Protein AF-A0AAV6TW42-F1 (afdb_monomer_lite)

Organism: NCBI:txid931172

Structure (mmCIF, N/CA/C/O backbone):
data_AF-A0AAV6TW42-F1
#
_entry.id   AF-A0AAV6TW42-F1
#
loop_
_atom_site.group_PDB
_atom_site.id
_atom_site.type_symbol
_atom_site.label_atom_id
_atom_site.label_alt_id
_atom_site.label_comp_id
_atom_s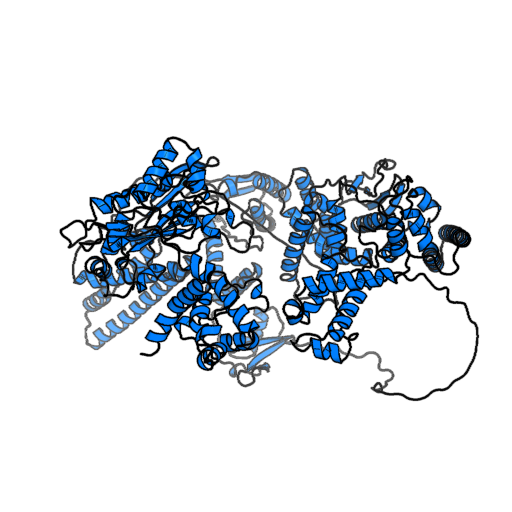ite.label_asym_id
_atom_site.label_entity_id
_atom_site.label_seq_id
_atom_site.pdbx_PDB_ins_code
_atom_site.Cartn_x
_atom_site.Cartn_y
_atom_site.Cartn_z
_atom_site.occupancy
_atom_site.B_iso_or_equiv
_atom_site.auth_seq_id
_atom_site.auth_comp_id
_atom_site.auth_asym_id
_atom_site.auth_atom_id
_atom_site.pdbx_PDB_model_num
ATOM 1 N N . MET A 1 1 ? 22.598 17.937 70.643 1.00 33.47 1 MET A N 1
ATOM 2 C CA . MET A 1 1 ? 22.836 18.678 69.385 1.00 33.47 1 MET A CA 1
ATOM 3 C C . MET A 1 1 ? 22.038 17.985 68.295 1.00 33.47 1 MET A C 1
ATOM 5 O O . MET A 1 1 ? 21.730 16.807 68.473 1.00 33.47 1 MET A O 1
ATOM 9 N N . GLU A 1 2 ? 21.546 18.736 67.313 1.00 33.34 2 GLU A N 1
ATOM 10 C CA . GLU A 1 2 ? 20.308 18.379 66.609 1.00 33.34 2 GLU A CA 1
ATOM 11 C C . GLU A 1 2 ? 20.367 17.164 65.669 1.00 33.34 2 GLU A C 1
ATOM 13 O O . GLU A 1 2 ? 21.421 16.717 65.220 1.00 33.34 2 GLU A O 1
ATOM 18 N N . LYS A 1 3 ? 19.171 16.638 65.371 1.00 40.38 3 LYS A N 1
ATOM 19 C CA . LYS A 1 3 ? 18.944 15.655 64.311 1.00 40.38 3 LYS A CA 1
ATOM 20 C C . LYS A 1 3 ? 19.165 16.337 62.959 1.00 40.38 3 LYS A C 1
ATOM 22 O O . LYS A 1 3 ? 18.435 17.267 62.634 1.00 40.38 3 LYS A O 1
ATOM 27 N N . SER A 1 4 ? 20.113 15.853 62.164 1.00 38.66 4 SER A N 1
ATOM 28 C CA . SER A 1 4 ? 20.169 16.159 60.734 1.00 38.66 4 SER A CA 1
ATOM 29 C C . SER A 1 4 ? 19.170 15.281 59.969 1.00 38.66 4 SER A C 1
ATOM 31 O O . SER A 1 4 ? 19.042 14.084 60.234 1.00 38.66 4 SER A O 1
ATOM 33 N N . ASP A 1 5 ? 18.430 15.882 59.039 1.00 45.50 5 ASP A N 1
ATOM 34 C CA . ASP A 1 5 ? 17.312 15.223 58.365 1.00 45.50 5 ASP A CA 1
ATOM 35 C C . ASP A 1 5 ? 17.746 14.224 57.277 1.00 45.50 5 ASP A C 1
ATOM 37 O O . ASP A 1 5 ? 18.242 14.602 56.214 1.00 45.50 5 ASP A O 1
ATOM 41 N N . ASN A 1 6 ? 17.446 12.940 57.488 1.00 46.81 6 ASN A N 1
ATOM 42 C CA . ASN A 1 6 ? 17.584 11.877 56.483 1.00 46.81 6 ASN A CA 1
ATOM 43 C C . ASN A 1 6 ? 16.406 11.867 55.477 1.00 46.81 6 ASN A C 1
ATOM 45 O O . ASN A 1 6 ? 15.736 10.846 55.302 1.00 46.81 6 ASN A O 1
ATOM 49 N N . TYR A 1 7 ? 16.130 12.988 54.801 1.00 51.75 7 TYR A N 1
ATOM 50 C CA . TYR A 1 7 ? 15.124 13.019 53.730 1.00 51.75 7 TYR A CA 1
ATOM 51 C C . TYR A 1 7 ? 15.671 12.472 52.406 1.00 51.75 7 TYR A C 1
ATOM 53 O O . TYR A 1 7 ? 16.628 12.994 51.833 1.00 51.75 7 TYR A O 1
ATOM 61 N N . VAL A 1 8 ? 14.994 11.457 51.860 1.00 61.66 8 VAL A N 1
ATOM 62 C CA . VAL A 1 8 ? 15.234 10.969 50.496 1.00 61.66 8 VAL A CA 1
ATOM 63 C C . VAL A 1 8 ? 14.771 12.034 49.499 1.00 61.66 8 VAL A C 1
ATOM 65 O O . VAL A 1 8 ? 13.572 12.253 49.317 1.00 61.66 8 VAL A O 1
ATOM 68 N N . LYS A 1 9 ? 15.719 12.702 48.834 1.00 64.25 9 LYS A N 1
ATOM 69 C CA . LYS A 1 9 ? 15.427 13.749 47.846 1.00 64.25 9 LYS A CA 1
ATOM 70 C C . LYS A 1 9 ? 14.890 13.148 46.541 1.00 64.25 9 LYS A C 1
ATOM 72 O O . LYS A 1 9 ? 15.643 12.891 45.606 1.00 64.25 9 LYS A O 1
ATOM 77 N N . CYS A 1 10 ? 13.578 12.941 46.477 1.00 65.94 10 CYS A N 1
ATOM 78 C CA . CYS A 1 10 ? 12.892 12.562 45.245 1.00 65.94 10 CYS A CA 1
ATOM 79 C C . CYS A 1 10 ? 12.989 13.696 44.208 1.00 65.94 10 CYS A C 1
ATOM 81 O O . CYS A 1 10 ? 12.646 14.842 44.502 1.00 65.94 10 CYS A O 1
ATOM 83 N N . VAL A 1 11 ? 13.441 13.378 42.993 1.00 68.56 11 VAL A N 1
ATOM 84 C CA . VAL A 1 11 ? 13.444 14.295 41.844 1.00 68.56 11 VAL A CA 1
ATOM 85 C C . VAL A 1 11 ? 12.853 13.558 40.647 1.00 68.56 11 VAL A C 1
ATOM 87 O O . VAL A 1 11 ? 13.211 12.413 40.377 1.00 68.56 11 VAL A O 1
ATOM 90 N N . GLN A 1 12 ? 11.919 14.203 39.954 1.00 69.75 12 GLN A N 1
ATOM 91 C CA . GLN A 1 12 ? 11.191 13.621 38.831 1.00 69.75 12 GLN A CA 1
ATOM 92 C C . GLN A 1 12 ? 11.775 14.100 37.501 1.00 69.75 12 GLN A C 1
ATOM 94 O O . GLN A 1 12 ? 12.009 15.292 37.312 1.00 69.75 12 GLN A O 1
ATOM 99 N N . PHE A 1 13 ? 11.966 13.171 36.564 1.00 69.88 13 PHE A N 1
ATOM 100 C CA . PHE A 1 13 ? 12.505 13.452 35.235 1.00 69.88 13 PHE A CA 1
ATOM 101 C C . PHE A 1 13 ? 11.609 12.833 34.162 1.00 69.88 13 PHE A C 1
ATOM 103 O O . PHE A 1 13 ? 11.162 11.696 34.295 1.00 69.88 13 PHE A O 1
ATOM 110 N N . GLY A 1 14 ? 11.367 13.574 33.082 1.00 71.50 14 GLY A N 1
ATOM 111 C CA . GLY A 1 14 ? 10.667 13.087 31.897 1.00 71.50 14 GLY A CA 1
ATOM 112 C C . GLY A 1 14 ? 11.399 13.561 30.652 1.00 71.50 14 GLY A C 1
ATOM 113 O O . GLY A 1 14 ? 11.549 14.765 30.456 1.00 71.50 14 GLY A O 1
ATOM 114 N N . THR A 1 15 ? 11.877 12.628 29.832 1.00 69.94 15 THR A N 1
ATOM 115 C CA . THR A 1 15 ? 12.587 12.932 28.586 1.00 69.94 15 THR A CA 1
ATOM 116 C C . THR A 1 15 ? 11.643 12.854 27.388 1.00 69.94 15 THR A C 1
ATOM 118 O O . THR A 1 15 ? 10.749 12.010 27.323 1.00 69.94 15 THR A O 1
ATOM 121 N N . ILE A 1 16 ? 11.835 13.769 26.439 1.00 71.31 16 ILE A N 1
ATOM 122 C CA . ILE A 1 16 ? 11.063 13.897 25.197 1.00 71.31 16 ILE A CA 1
ATOM 123 C C . ILE A 1 16 ? 12.077 13.862 24.046 1.00 71.31 16 ILE A C 1
ATOM 125 O O . ILE A 1 16 ? 13.193 14.356 24.205 1.00 71.31 16 ILE A O 1
ATOM 129 N N . SER A 1 17 ? 11.747 13.243 22.910 1.00 68.69 17 SER A N 1
ATOM 130 C CA . SER A 1 17 ? 12.686 13.116 21.790 1.00 68.69 17 SER A CA 1
ATOM 131 C C . SER A 1 17 ? 11.984 12.880 20.453 1.00 68.69 17 SER A C 1
ATOM 133 O O . SER A 1 17 ? 11.028 12.113 20.388 1.00 68.69 17 SER A O 1
ATOM 135 N N . GLU A 1 18 ? 12.559 13.422 19.373 1.00 66.12 18 GLU A N 1
ATOM 136 C CA . GLU A 1 18 ? 12.220 13.107 17.968 1.00 66.12 18 GLU A CA 1
ATOM 137 C C . GLU A 1 18 ? 12.429 11.619 17.606 1.00 66.12 18 GLU A C 1
ATOM 139 O O . GLU A 1 18 ? 11.986 11.110 16.571 1.00 66.12 18 GLU A O 1
ATOM 144 N N . SER A 1 19 ? 13.159 10.900 18.460 1.00 63.69 19 SER A N 1
ATOM 145 C CA . SER A 1 19 ? 13.416 9.468 18.375 1.00 63.69 19 SER A CA 1
ATOM 146 C C . SER A 1 19 ? 12.168 8.663 18.747 1.00 63.69 19 SER A C 1
ATOM 148 O O . SER A 1 19 ? 11.942 8.317 19.907 1.00 63.69 19 SER A O 1
ATOM 150 N N . MET A 1 20 ? 11.396 8.281 17.730 1.00 61.53 20 MET A N 1
ATOM 151 C CA . MET A 1 20 ? 10.275 7.330 17.795 1.00 61.53 20 MET A CA 1
ATOM 152 C C . MET A 1 20 ? 10.738 5.875 18.099 1.00 61.53 20 MET A C 1
ATOM 154 O O . MET A 1 20 ? 10.368 4.936 17.385 1.00 61.53 20 MET A O 1
ATOM 158 N N . ARG A 1 21 ? 11.614 5.670 19.102 1.00 57.88 21 ARG A N 1
ATOM 159 C CA . ARG A 1 21 ? 12.111 4.366 19.607 1.00 57.88 21 ARG A CA 1
ATOM 160 C C . ARG A 1 21 ? 11.431 3.953 20.918 1.00 57.88 21 ARG A C 1
ATOM 162 O O . ARG A 1 21 ? 11.222 4.795 21.785 1.00 57.88 21 ARG A O 1
ATOM 169 N N . HIS A 1 22 ? 11.145 2.655 21.082 1.00 58.00 22 HIS A N 1
ATOM 170 C CA . HIS A 1 22 ? 10.453 2.070 22.246 1.00 58.00 22 HIS A CA 1
ATOM 171 C C . HIS A 1 22 ? 10.731 0.550 22.535 1.00 58.00 22 HIS A C 1
ATOM 173 O O . HIS A 1 22 ? 9.920 -0.097 23.194 1.00 58.00 22 HIS A O 1
ATOM 179 N N . ASP A 1 23 ? 11.764 -0.163 22.064 1.00 62.78 23 ASP A N 1
ATOM 180 C CA . ASP A 1 23 ? 13.098 0.211 21.587 1.00 62.78 23 ASP A CA 1
ATOM 181 C C . ASP A 1 23 ? 14.107 -0.039 22.718 1.00 62.78 23 ASP A C 1
ATOM 183 O O . ASP A 1 23 ? 14.291 0.830 23.559 1.00 62.78 23 ASP A O 1
ATOM 187 N N . GLY A 1 24 ? 14.802 -1.183 22.756 1.00 59.34 24 GLY A N 1
ATOM 188 C CA . GLY A 1 24 ? 15.891 -1.396 23.720 1.00 59.34 24 GLY A CA 1
ATOM 189 C C . GLY A 1 24 ? 16.993 -0.323 23.651 1.00 59.34 24 GLY A C 1
ATOM 190 O O . GLY A 1 24 ? 17.623 0.004 24.651 1.00 59.34 24 GLY A O 1
ATOM 191 N N . ARG A 1 25 ? 17.176 0.317 22.488 1.00 65.00 25 ARG A N 1
ATOM 192 C CA . ARG A 1 25 ? 18.089 1.457 22.316 1.00 65.00 25 ARG A CA 1
ATOM 193 C C . ARG A 1 25 ? 17.450 2.795 22.715 1.00 65.00 25 ARG A C 1
ATOM 195 O O . ARG A 1 25 ? 18.174 3.773 22.850 1.00 65.00 25 ARG A O 1
ATOM 202 N N . ALA A 1 26 ? 16.135 2.849 22.953 1.00 64.69 26 ALA A N 1
ATOM 203 C CA . ALA A 1 26 ? 15.465 4.001 23.569 1.00 64.69 26 ALA A CA 1
ATOM 204 C C . ALA A 1 26 ? 15.890 4.207 25.033 1.00 64.69 26 ALA A C 1
ATOM 206 O O . ALA A 1 26 ? 15.795 5.319 25.539 1.00 64.69 26 ALA A O 1
ATOM 207 N N . VAL A 1 27 ? 16.452 3.179 25.687 1.00 68.00 27 VAL A N 1
ATOM 208 C CA . VAL A 1 27 ? 17.151 3.311 26.983 1.00 68.00 27 VAL A CA 1
ATOM 209 C C . VAL A 1 27 ? 18.294 4.339 26.905 1.00 68.00 27 VAL A C 1
ATOM 211 O O . VAL A 1 27 ? 18.623 4.963 27.908 1.00 68.00 27 VAL A O 1
ATOM 214 N N . GLY A 1 28 ? 18.844 4.607 25.712 1.00 68.12 28 GLY A N 1
ATOM 215 C CA . GLY A 1 28 ? 19.811 5.687 25.491 1.00 68.12 28 GLY A CA 1
ATOM 216 C C . GLY A 1 28 ? 19.301 7.088 25.858 1.00 68.12 28 GLY A C 1
ATOM 217 O O . GLY A 1 28 ? 20.114 7.949 26.180 1.00 68.12 28 GLY A O 1
ATOM 218 N N . HIS A 1 29 ? 17.982 7.307 25.919 1.00 71.31 29 HIS A N 1
ATOM 219 C CA . HIS A 1 29 ? 17.388 8.565 26.401 1.00 71.31 29 HIS A CA 1
ATOM 220 C C . HIS A 1 29 ? 17.567 8.798 27.907 1.00 71.31 29 HIS A C 1
ATOM 222 O O . HIS A 1 29 ? 17.277 9.889 28.388 1.00 71.31 29 HIS A O 1
ATOM 228 N N . LEU A 1 30 ? 18.067 7.807 28.653 1.00 72.00 30 LEU A N 1
ATOM 229 C CA . LEU A 1 30 ? 18.501 7.989 30.038 1.00 72.00 30 LEU A CA 1
ATOM 230 C C . LEU A 1 30 ? 19.913 8.583 30.136 1.00 72.00 30 LEU A C 1
ATOM 232 O O . LEU A 1 30 ? 20.230 9.171 31.163 1.00 72.00 30 LEU A O 1
ATOM 236 N N . LEU A 1 31 ? 20.759 8.479 29.100 1.00 74.88 31 LEU A N 1
ATOM 237 C CA . LEU A 1 31 ? 22.158 8.921 29.182 1.00 74.88 31 LEU A CA 1
ATOM 238 C C . LEU A 1 31 ? 22.310 10.411 29.559 1.00 74.88 31 LEU A C 1
ATOM 240 O O . LEU A 1 31 ? 23.104 10.676 30.459 1.00 74.88 31 LEU A O 1
ATOM 244 N N . PRO A 1 32 ? 21.531 11.371 29.011 1.00 74.94 32 PRO A N 1
ATOM 245 C CA . PRO A 1 32 ? 21.604 12.769 29.448 1.00 74.94 32 PRO A CA 1
ATOM 246 C C . PRO A 1 32 ? 21.195 12.960 30.916 1.00 74.94 32 PRO A C 1
ATOM 248 O O . PRO A 1 32 ? 21.795 13.763 31.626 1.00 74.94 32 PRO A O 1
ATOM 251 N N . VAL A 1 33 ? 20.211 12.188 31.397 1.00 76.94 33 VAL A N 1
ATOM 252 C CA . VAL A 1 33 ? 19.765 12.220 32.800 1.00 76.94 33 VAL A CA 1
ATOM 253 C C . VAL A 1 33 ? 20.850 11.654 33.717 1.00 76.94 33 VAL A C 1
ATOM 255 O O . VAL A 1 33 ? 21.131 12.239 34.755 1.00 76.94 33 VAL A O 1
ATOM 258 N N . LEU A 1 34 ? 21.516 10.567 33.318 1.00 78.19 34 LEU A N 1
ATOM 259 C CA . LEU A 1 34 ? 22.621 9.958 34.065 1.00 78.19 34 LEU A CA 1
ATOM 260 C C . LEU A 1 34 ? 23.867 10.858 34.090 1.00 78.19 34 LEU A C 1
ATOM 262 O O . LEU A 1 34 ? 24.480 11.016 35.141 1.00 78.19 34 LEU A O 1
ATOM 266 N N . GLN A 1 35 ? 24.203 11.506 32.970 1.00 79.12 35 GLN A N 1
ATOM 267 C CA . GLN A 1 35 ? 25.285 12.496 32.892 1.00 79.12 35 GLN A CA 1
ATOM 268 C C . GLN A 1 35 ? 24.993 13.734 33.751 1.00 79.12 35 GLN A C 1
ATOM 270 O O . GLN A 1 35 ? 25.884 14.232 34.435 1.00 79.12 35 GLN A O 1
ATOM 275 N N . MET A 1 36 ? 23.746 14.212 33.764 1.00 79.25 36 MET A N 1
ATOM 276 C CA . MET A 1 36 ? 23.308 15.286 34.658 1.00 79.25 36 MET A CA 1
ATOM 277 C C . MET A 1 36 ? 23.384 14.852 36.128 1.00 79.25 36 MET A C 1
ATOM 279 O O . MET A 1 36 ? 23.966 15.573 36.930 1.00 79.25 36 MET A O 1
ATOM 283 N N . ILE A 1 37 ? 22.876 13.664 36.477 1.00 77.88 37 ILE A N 1
ATOM 284 C CA . ILE A 1 37 ? 22.968 13.098 37.832 1.00 77.88 37 ILE A CA 1
ATOM 285 C C . ILE A 1 37 ? 24.432 13.008 38.278 1.00 77.88 37 ILE A C 1
ATOM 287 O O . ILE A 1 37 ? 24.753 13.448 39.377 1.00 77.88 37 ILE A O 1
ATOM 291 N N . GLN A 1 38 ? 25.337 12.531 37.422 1.00 77.94 38 GLN A N 1
ATOM 292 C CA . GLN A 1 38 ? 26.766 12.482 37.729 1.00 77.94 38 GLN A CA 1
ATOM 293 C C . GLN A 1 38 ? 27.396 13.878 37.857 1.00 77.94 38 GLN A C 1
ATOM 295 O O . GLN A 1 38 ? 28.230 14.090 38.732 1.00 77.94 38 GLN A O 1
ATOM 300 N N . LYS A 1 39 ? 26.994 14.856 37.036 1.00 80.12 39 LYS A N 1
ATOM 301 C CA . LYS A 1 39 ? 27.492 16.239 37.134 1.00 80.12 39 LYS A CA 1
ATOM 302 C C . LYS A 1 39 ? 27.005 16.947 38.406 1.00 80.12 39 LYS A C 1
ATOM 304 O O . LYS A 1 39 ? 27.748 17.737 38.979 1.00 80.12 39 LYS A O 1
ATOM 309 N N . THR A 1 40 ? 25.775 16.679 38.845 1.00 78.88 40 THR A N 1
ATOM 310 C CA . THR A 1 40 ? 25.176 17.268 40.056 1.00 78.88 40 THR A CA 1
ATOM 311 C C . THR A 1 40 ? 25.594 16.534 41.335 1.00 78.88 40 THR A C 1
ATOM 313 O O . THR A 1 40 ? 25.720 17.162 42.383 1.00 78.88 40 THR A O 1
ATOM 316 N N . TRP A 1 41 ? 25.849 15.226 41.257 1.00 83.69 41 TRP A N 1
ATOM 317 C CA . TRP A 1 41 ? 26.247 14.371 42.378 1.00 83.69 41 TRP A CA 1
ATOM 318 C C . TRP A 1 41 ? 27.421 13.450 41.980 1.00 83.69 41 TRP A C 1
ATOM 320 O O . TRP A 1 41 ? 27.249 12.233 41.874 1.00 83.69 41 TRP A O 1
ATOM 330 N N . PRO A 1 42 ? 28.644 13.992 41.801 1.00 79.69 42 PRO A N 1
ATOM 331 C CA . PRO A 1 42 ? 29.807 13.247 41.290 1.00 79.69 42 PRO A CA 1
ATOM 332 C C . PRO A 1 42 ? 30.315 12.128 42.213 1.00 79.69 42 PRO A C 1
ATOM 334 O O . PRO A 1 42 ? 31.219 11.381 41.850 1.00 79.69 42 PRO A O 1
ATOM 337 N N . HIS A 1 43 ? 29.742 11.997 43.409 1.00 80.50 43 HIS A N 1
ATOM 338 C CA . HIS A 1 43 ? 30.039 10.932 44.367 1.00 80.50 43 HIS A CA 1
ATOM 339 C C . HIS A 1 43 ? 29.218 9.652 44.118 1.00 80.50 43 HIS A C 1
ATOM 341 O O . HIS A 1 43 ? 29.521 8.616 44.712 1.00 80.50 43 HIS A O 1
ATOM 347 N N . ILE A 1 44 ? 28.188 9.702 43.258 1.00 81.00 44 ILE A N 1
ATOM 348 C CA . ILE A 1 44 ? 27.376 8.533 42.897 1.00 81.00 44 ILE A CA 1
ATOM 349 C C . ILE A 1 44 ? 28.226 7.579 42.055 1.00 81.00 44 ILE A C 1
ATOM 351 O O . ILE A 1 44 ? 28.527 7.839 40.894 1.00 81.00 44 ILE A O 1
ATOM 355 N N . ASN A 1 45 ? 28.600 6.459 42.669 1.00 84.12 45 ASN A N 1
ATOM 356 C CA . ASN A 1 45 ? 29.384 5.381 42.063 1.00 84.12 45 ASN A CA 1
ATOM 357 C C . ASN A 1 45 ? 28.574 4.086 41.860 1.00 84.12 45 ASN A C 1
ATOM 359 O O . ASN A 1 45 ? 29.050 3.190 41.162 1.00 84.12 45 ASN A O 1
ATOM 363 N N . THR A 1 46 ? 27.362 4.021 42.417 1.00 84.69 46 THR A N 1
ATOM 364 C CA . THR A 1 46 ? 26.432 2.895 42.307 1.00 84.69 46 THR A CA 1
ATOM 365 C C . THR A 1 46 ? 25.078 3.390 41.813 1.00 84.69 46 THR A C 1
ATOM 367 O O . THR A 1 46 ? 24.560 4.381 42.331 1.00 84.69 46 THR A O 1
ATOM 370 N N . ILE A 1 47 ? 24.490 2.714 40.819 1.00 82.75 47 ILE A N 1
ATOM 371 C CA . ILE A 1 47 ? 23.141 3.027 40.316 1.00 82.75 47 ILE A CA 1
ATOM 372 C C . ILE A 1 47 ? 22.267 1.769 40.292 1.00 82.75 47 ILE A C 1
ATOM 374 O O . ILE A 1 47 ? 22.655 0.718 39.776 1.00 82.75 47 ILE A O 1
ATOM 378 N N . HIS A 1 48 ? 21.053 1.904 40.825 1.00 83.62 48 HIS A N 1
ATOM 379 C CA . HIS A 1 48 ? 20.022 0.872 40.818 1.00 83.62 48 HIS A CA 1
ATOM 380 C C . HIS A 1 48 ? 18.901 1.292 39.860 1.00 83.62 48 HIS A C 1
ATOM 382 O O . HIS A 1 48 ? 18.136 2.210 40.154 1.00 83.62 48 HIS A O 1
ATOM 388 N N . PHE A 1 49 ? 18.792 0.626 38.712 1.00 79.56 49 PHE A N 1
ATOM 389 C CA . PHE A 1 49 ? 17.635 0.766 37.831 1.00 79.56 49 PHE A CA 1
ATOM 390 C C . PHE A 1 49 ? 16.530 -0.171 38.318 1.00 79.56 49 PHE A C 1
ATOM 392 O O . PHE A 1 49 ? 16.754 -1.374 38.415 1.00 79.56 49 PHE A O 1
ATOM 399 N N . GLN A 1 50 ? 15.341 0.361 38.591 1.00 75.56 50 GLN A N 1
ATOM 400 C CA . GLN A 1 50 ? 14.132 -0.435 38.804 1.00 75.56 50 GLN A CA 1
ATOM 401 C C . GLN A 1 50 ? 13.261 -0.352 37.548 1.00 75.56 50 GLN A C 1
ATOM 403 O O . GLN A 1 50 ? 13.054 0.740 37.019 1.00 75.56 50 GLN A O 1
ATOM 408 N N . SER A 1 51 ? 12.726 -1.482 37.085 1.00 73.12 51 SER A N 1
ATOM 409 C CA . SER A 1 51 ? 11.680 -1.490 36.055 1.00 73.12 51 SER A CA 1
ATOM 410 C C . SER A 1 51 ? 10.586 -2.514 36.355 1.00 73.12 51 SER A C 1
ATOM 412 O O . SER A 1 51 ? 10.843 -3.717 36.400 1.00 73.12 51 SER A O 1
ATOM 414 N N . ASP A 1 52 ? 9.372 -1.995 36.504 1.00 65.88 52 ASP A N 1
ATOM 415 C CA . ASP A 1 52 ? 8.060 -2.639 36.341 1.00 65.88 52 ASP A CA 1
ATOM 416 C C . ASP A 1 52 ? 7.727 -2.915 34.864 1.00 65.88 52 ASP A C 1
ATOM 418 O O . ASP A 1 52 ? 7.021 -3.864 34.525 1.00 65.88 52 ASP A O 1
ATOM 422 N N . GLY A 1 53 ? 8.267 -2.072 33.980 1.00 60.53 53 GLY A N 1
ATOM 423 C CA . GLY A 1 53 ? 8.140 -2.186 32.541 1.00 60.53 53 GLY A CA 1
ATOM 424 C C . GLY A 1 53 ? 8.702 -3.502 31.984 1.00 60.53 53 GLY A C 1
ATOM 425 O O . GLY A 1 53 ? 9.565 -4.151 32.581 1.00 60.53 53 GLY A O 1
ATOM 426 N N . PRO A 1 54 ? 8.244 -3.917 30.794 1.00 56.12 54 PRO A N 1
ATOM 427 C CA . PRO A 1 54 ? 8.015 -5.338 30.588 1.00 56.12 54 PRO A CA 1
ATOM 428 C C . PRO A 1 54 ? 9.219 -6.098 29.969 1.00 56.12 54 PRO A C 1
ATOM 430 O O . PRO A 1 54 ? 10.111 -5.519 29.340 1.00 56.12 54 PRO A O 1
ATOM 433 N N . THR A 1 55 ? 9.294 -7.419 30.178 1.00 57.62 55 THR A N 1
ATOM 434 C CA . THR A 1 55 ? 10.539 -8.210 30.098 1.00 57.62 55 THR A CA 1
ATOM 435 C C . THR A 1 55 ? 11.230 -8.230 28.727 1.00 57.62 55 THR A C 1
ATOM 437 O O . THR A 1 55 ? 12.445 -8.061 28.686 1.00 57.62 55 THR A O 1
ATOM 440 N N . THR A 1 56 ? 10.543 -8.391 27.589 1.00 57.62 56 THR A N 1
ATOM 441 C CA . THR A 1 56 ? 11.219 -8.338 26.269 1.00 57.62 56 THR A CA 1
ATOM 442 C C . THR A 1 56 ? 11.645 -6.927 25.871 1.00 57.62 56 THR A C 1
ATOM 444 O O . THR A 1 56 ? 12.506 -6.779 25.002 1.00 57.62 56 THR A O 1
ATOM 447 N N . GLN A 1 57 ? 11.094 -5.898 26.517 1.00 60.88 57 GLN A N 1
ATOM 448 C CA . GLN A 1 57 ? 11.506 -4.509 26.332 1.00 60.88 57 GLN A CA 1
ATOM 449 C C . GLN A 1 57 ? 12.819 -4.230 27.074 1.00 60.88 57 GLN A C 1
ATOM 451 O O . GLN A 1 57 ? 13.790 -3.781 26.458 1.00 60.88 57 GLN A O 1
ATOM 456 N N . TYR A 1 58 ? 12.885 -4.560 28.370 1.00 65.81 58 TYR A N 1
ATOM 457 C CA . TYR A 1 58 ? 14.020 -4.186 29.222 1.00 65.81 58 TYR A CA 1
ATOM 458 C C . TYR A 1 58 ? 15.069 -5.291 29.419 1.00 65.81 58 TYR A C 1
ATOM 460 O O . TYR A 1 58 ? 16.265 -5.012 29.341 1.00 65.81 58 TYR A O 1
ATOM 468 N N . ARG A 1 59 ? 14.665 -6.559 29.558 1.00 68.50 59 ARG A N 1
ATOM 469 C CA . ARG A 1 59 ? 15.555 -7.721 29.751 1.00 68.50 59 ARG A CA 1
ATOM 470 C C . ARG A 1 59 ? 15.965 -8.343 28.408 1.00 68.50 59 ARG A C 1
ATOM 472 O O . ARG A 1 59 ? 15.747 -9.526 28.149 1.00 68.50 59 ARG A O 1
ATOM 479 N N . ASN A 1 60 ? 16.569 -7.541 27.528 1.00 69.12 60 ASN A N 1
ATOM 480 C CA . ASN A 1 60 ? 17.117 -8.008 26.248 1.00 69.12 60 ASN A CA 1
ATOM 481 C C . ASN A 1 60 ? 18.633 -7.738 26.146 1.00 69.12 60 ASN A C 1
ATOM 483 O O . ASN A 1 60 ? 19.152 -6.805 26.758 1.00 69.12 60 ASN A O 1
ATOM 487 N N . LYS A 1 61 ? 19.353 -8.531 25.335 1.00 66.56 61 LYS A N 1
ATOM 488 C CA . LYS A 1 61 ? 20.829 -8.473 25.254 1.00 66.56 61 LYS A CA 1
ATOM 489 C C . LYS A 1 61 ? 21.407 -7.113 24.835 1.00 66.56 61 LYS A C 1
ATOM 491 O O . LYS A 1 61 ? 22.543 -6.814 25.178 1.00 66.56 61 LYS A O 1
ATOM 496 N N . THR A 1 62 ? 20.638 -6.290 24.117 1.00 69.62 62 THR A N 1
ATOM 497 C CA . THR A 1 62 ? 21.049 -4.926 23.742 1.00 69.62 62 THR A CA 1
ATOM 498 C C . THR A 1 62 ? 21.120 -4.026 24.969 1.00 69.62 62 THR A C 1
ATOM 500 O O . THR A 1 62 ? 22.034 -3.220 25.075 1.00 69.62 62 THR A O 1
ATOM 503 N N . ASN A 1 63 ? 20.185 -4.183 25.907 1.00 71.00 63 ASN A N 1
ATOM 504 C CA . ASN A 1 63 ? 20.112 -3.351 27.103 1.00 71.00 63 ASN A CA 1
ATOM 505 C C . ASN A 1 63 ? 21.177 -3.757 28.113 1.00 71.00 63 ASN A C 1
ATOM 507 O O . ASN A 1 63 ? 21.767 -2.882 28.724 1.00 71.00 63 ASN A O 1
ATOM 511 N N . LEU A 1 64 ? 21.476 -5.056 28.238 1.00 71.12 64 LEU A N 1
ATOM 512 C CA . LEU A 1 64 ? 22.587 -5.525 29.069 1.00 71.12 64 LEU A CA 1
ATOM 513 C C . LEU A 1 64 ? 23.931 -4.972 28.562 1.00 71.12 64 LEU A C 1
ATOM 515 O O . LEU A 1 64 ? 24.708 -4.450 29.351 1.00 71.12 64 LEU A O 1
ATOM 519 N N . PHE A 1 65 ? 24.154 -4.996 27.241 1.00 76.12 65 PHE A N 1
ATOM 520 C CA . PHE A 1 65 ? 25.324 -4.377 26.606 1.00 76.12 65 PHE A CA 1
ATOM 521 C C . PHE A 1 65 ? 25.376 -2.854 26.824 1.00 76.12 65 PHE A C 1
ATOM 523 O O . PHE A 1 65 ? 26.416 -2.323 27.208 1.00 76.12 65 PHE A O 1
ATOM 530 N N . LEU A 1 66 ? 24.254 -2.149 26.623 1.00 71.94 66 LEU A N 1
ATOM 531 C CA . LEU A 1 66 ? 24.160 -0.706 26.878 1.00 71.94 66 LEU A CA 1
ATOM 532 C C . LEU A 1 66 ? 24.373 -0.369 28.360 1.00 71.94 66 LEU A C 1
ATOM 534 O O . LEU A 1 66 ? 25.001 0.640 28.652 1.00 71.94 66 LEU A O 1
ATOM 538 N N . LEU A 1 67 ? 23.920 -1.218 29.287 1.00 73.81 67 LEU A N 1
ATOM 539 C CA . LEU A 1 67 ? 24.129 -1.045 30.724 1.00 73.81 67 LEU A CA 1
ATOM 540 C C . LEU A 1 67 ? 25.614 -1.139 31.076 1.00 73.81 67 LEU A C 1
ATOM 542 O O . LEU A 1 67 ? 26.129 -0.241 31.730 1.00 73.81 67 LEU A O 1
ATOM 546 N N . THR A 1 68 ? 26.323 -2.166 30.592 1.00 72.44 68 THR A N 1
ATOM 547 C CA . THR A 1 68 ? 27.777 -2.283 30.797 1.00 72.44 68 THR A CA 1
ATOM 548 C C . THR A 1 68 ? 28.554 -1.164 30.102 1.00 72.44 68 THR A C 1
ATOM 550 O O . THR A 1 68 ? 29.536 -0.674 30.653 1.00 72.44 68 THR A O 1
ATOM 553 N N . TYR A 1 69 ? 28.097 -0.706 28.930 1.00 75.88 69 TYR A N 1
ATOM 554 C CA . TYR A 1 69 ? 28.696 0.429 28.224 1.00 75.88 69 TYR A CA 1
ATOM 555 C C . TYR A 1 69 ? 28.512 1.745 28.998 1.00 75.88 69 TYR A C 1
ATOM 557 O O . TYR A 1 69 ? 29.479 2.478 29.184 1.00 75.88 69 TYR A O 1
ATOM 565 N N . PHE A 1 70 ? 27.306 2.036 29.500 1.00 74.50 70 PHE A N 1
ATOM 566 C CA . PHE A 1 70 ? 27.044 3.230 30.308 1.00 74.50 70 PHE A CA 1
ATOM 567 C C . PHE A 1 70 ? 27.722 3.161 31.680 1.00 74.50 70 PHE A C 1
ATOM 569 O O . PHE A 1 70 ? 28.279 4.164 32.108 1.00 74.50 70 PHE A O 1
ATOM 576 N N . ALA A 1 71 ? 27.746 1.998 32.340 1.00 75.38 71 ALA A N 1
ATOM 577 C CA . ALA A 1 71 ? 28.463 1.808 33.601 1.00 75.38 71 ALA A CA 1
ATOM 578 C C . ALA A 1 71 ? 29.952 2.150 33.453 1.00 75.38 71 ALA A C 1
ATOM 580 O O . ALA A 1 71 ? 30.473 2.968 34.206 1.00 75.38 71 ALA A O 1
ATOM 581 N N . ASN A 1 72 ? 30.602 1.600 32.422 1.00 74.56 72 ASN A N 1
ATOM 582 C CA . ASN A 1 72 ? 32.006 1.865 32.117 1.00 74.56 72 ASN A CA 1
ATOM 583 C C . ASN A 1 72 ? 32.232 3.340 31.718 1.00 74.56 72 ASN A C 1
ATOM 585 O O . ASN A 1 72 ? 33.051 4.029 32.321 1.00 74.56 72 ASN A O 1
ATOM 589 N N . LYS A 1 73 ? 31.436 3.876 30.779 1.00 73.62 73 LYS A N 1
ATOM 590 C CA . LYS A 1 73 ? 31.573 5.262 30.287 1.00 73.62 73 LYS A CA 1
ATOM 591 C C . LYS A 1 73 ? 31.296 6.337 31.347 1.00 73.62 73 LYS A C 1
ATOM 593 O O . LYS A 1 73 ? 31.791 7.452 31.213 1.00 73.62 73 LYS A O 1
ATOM 598 N N . LEU A 1 74 ? 30.517 6.015 32.379 1.00 74.12 74 LEU A N 1
ATOM 599 C CA . LEU A 1 74 ? 30.242 6.884 33.527 1.00 74.12 74 LEU A CA 1
ATOM 600 C C . LEU A 1 74 ? 31.104 6.527 34.757 1.00 74.12 74 LEU A C 1
ATOM 602 O O . LEU A 1 74 ? 30.899 7.101 35.821 1.00 74.12 74 LEU A O 1
ATOM 606 N N . GLY A 1 75 ? 32.059 5.594 34.659 1.00 79.25 75 GLY A N 1
ATOM 607 C CA . GLY A 1 75 ? 32.947 5.222 35.772 1.00 79.25 75 GLY A CA 1
ATOM 608 C C . GLY A 1 75 ? 32.235 4.638 37.003 1.00 79.25 75 GLY A C 1
ATOM 609 O O . GLY A 1 75 ? 32.752 4.729 38.118 1.00 79.25 75 GLY A O 1
ATOM 610 N N . LEU A 1 76 ? 31.041 4.067 36.823 1.00 81.31 76 LEU A N 1
ATOM 611 C CA . LEU A 1 76 ? 30.245 3.477 37.897 1.00 81.31 76 LEU A CA 1
ATOM 612 C C . LEU A 1 76 ? 30.851 2.132 38.314 1.00 81.31 76 LEU A C 1
ATOM 614 O O . LEU A 1 76 ? 31.132 1.276 37.476 1.00 81.31 76 LEU A O 1
ATOM 618 N N . LYS A 1 77 ? 31.036 1.941 39.623 1.00 82.19 77 LYS A N 1
ATOM 619 C CA . LYS A 1 77 ? 31.619 0.724 40.208 1.00 82.19 77 LYS A CA 1
ATOM 620 C C . LYS A 1 77 ? 30.634 -0.436 40.225 1.00 82.19 77 LYS A C 1
ATOM 622 O O . LYS A 1 77 ? 31.034 -1.580 40.039 1.00 82.19 77 LYS A O 1
ATOM 627 N N . GLU A 1 78 ? 29.361 -0.136 40.454 1.00 81.31 78 GLU A N 1
ATOM 628 C CA . GLU A 1 78 ? 28.295 -1.125 40.524 1.00 81.31 78 GLU A CA 1
ATOM 629 C C . GLU A 1 78 ? 27.039 -0.581 39.840 1.00 81.31 78 GLU A C 1
ATOM 631 O O . GLU A 1 78 ? 26.593 0.536 40.096 1.00 81.31 78 GLU A O 1
ATOM 636 N N . VAL A 1 79 ? 26.449 -1.374 38.950 1.00 82.38 79 VAL A N 1
ATOM 637 C CA . VAL A 1 79 ? 25.167 -1.036 38.332 1.00 82.38 79 VAL A CA 1
ATOM 638 C C . VAL A 1 79 ? 24.282 -2.267 38.353 1.00 82.38 79 VAL A C 1
ATOM 640 O O . VAL A 1 79 ? 24.619 -3.300 37.779 1.00 82.38 79 VAL A O 1
ATOM 643 N N . THR A 1 80 ? 23.131 -2.138 39.004 1.00 82.38 80 THR A N 1
ATOM 644 C CA . THR A 1 80 ? 22.121 -3.197 39.080 1.00 82.38 80 THR A CA 1
ATOM 645 C C . THR A 1 80 ? 20.903 -2.795 38.260 1.00 82.38 80 THR A C 1
ATOM 647 O O . THR A 1 80 ? 20.518 -1.625 38.232 1.00 82.38 80 THR A O 1
ATOM 650 N N . TRP A 1 81 ? 20.291 -3.766 37.582 1.00 80.75 81 TRP A N 1
ATOM 651 C CA . TRP A 1 81 ? 18.977 -3.597 36.968 1.00 80.75 81 TRP A CA 1
ATOM 652 C C . TRP A 1 81 ? 18.028 -4.613 37.591 1.00 80.75 81 TRP A C 1
ATOM 654 O O . TRP A 1 81 ? 18.069 -5.806 37.288 1.00 80.75 81 TRP A O 1
ATOM 664 N N . ASN A 1 82 ? 17.194 -4.113 38.491 1.00 77.44 82 ASN A N 1
ATOM 665 C CA . ASN A 1 82 ? 16.216 -4.870 39.243 1.00 77.44 82 ASN A CA 1
ATOM 666 C C . ASN A 1 82 ? 14.900 -4.886 38.458 1.00 77.44 82 ASN A C 1
ATOM 668 O O . ASN A 1 82 ? 14.300 -3.847 38.166 1.00 77.44 82 ASN A O 1
ATOM 672 N N . PHE A 1 83 ? 14.473 -6.087 38.082 1.00 71.81 83 PHE A N 1
ATOM 673 C CA . PHE A 1 83 ? 13.212 -6.323 37.390 1.00 71.81 83 PHE A CA 1
ATOM 674 C C . PHE A 1 83 ? 12.189 -6.786 38.425 1.00 71.81 83 PHE A C 1
ATOM 676 O O . PHE A 1 83 ? 12.344 -7.862 38.999 1.00 71.81 83 PHE A O 1
ATOM 683 N N . SER A 1 84 ? 11.161 -5.978 38.670 1.00 63.94 84 SER A N 1
ATOM 684 C CA . SER A 1 84 ? 9.953 -6.438 39.364 1.00 63.94 84 SER A CA 1
ATOM 685 C C . SER A 1 84 ? 9.099 -7.283 38.414 1.00 63.94 84 SER A C 1
ATOM 687 O O . SER A 1 84 ? 9.188 -7.127 37.195 1.00 63.94 84 SER A O 1
ATOM 689 N N . GLU A 1 85 ? 8.262 -8.168 38.957 1.00 55.88 85 GLU A N 1
ATOM 690 C CA . GLU A 1 85 ? 7.222 -8.835 38.162 1.00 55.88 85 GLU A CA 1
ATOM 691 C C . GLU A 1 85 ? 6.232 -7.801 37.595 1.00 55.88 85 GLU A C 1
ATOM 693 O O . GLU A 1 85 ? 6.075 -6.703 38.139 1.00 55.88 85 GLU A O 1
ATOM 698 N N . ALA A 1 86 ? 5.593 -8.123 36.468 1.00 51.59 86 ALA A N 1
ATOM 699 C CA . ALA A 1 86 ? 4.799 -7.175 35.690 1.00 51.59 86 ALA A CA 1
ATOM 700 C C . ALA A 1 86 ? 3.390 -7.006 36.285 1.00 51.59 86 ALA A C 1
ATOM 702 O O . ALA A 1 86 ? 2.390 -7.483 35.738 1.00 51.59 86 ALA A O 1
ATOM 703 N N . GLY A 1 87 ? 3.322 -6.309 37.421 1.00 45.97 87 GLY A N 1
ATOM 704 C CA . GLY A 1 87 ? 2.076 -5.961 38.098 1.00 45.97 87 GLY A CA 1
ATOM 705 C C . GLY A 1 87 ? 1.103 -5.217 37.178 1.00 45.97 87 GLY A C 1
ATOM 706 O O . GLY A 1 87 ? 1.469 -4.271 36.481 1.00 45.97 87 GLY A O 1
ATOM 707 N N . HIS A 1 88 ? -0.163 -5.633 37.178 1.00 49.31 88 HIS A N 1
ATOM 708 C CA . HIS A 1 88 ? -1.231 -5.008 36.394 1.00 49.31 88 HIS A CA 1
ATOM 709 C C . HIS A 1 88 ? -1.737 -3.706 37.047 1.00 49.31 88 HIS A C 1
ATOM 711 O O . HIS A 1 88 ? -2.881 -3.613 37.483 1.00 49.31 88 HIS A O 1
ATOM 717 N N . GLY A 1 89 ? -0.890 -2.677 37.105 1.00 45.12 89 GLY A N 1
ATOM 718 C CA . GLY A 1 89 ? -1.248 -1.366 37.647 1.00 45.12 89 GLY A CA 1
ATOM 719 C C . GLY A 1 89 ? -0.342 -0.251 37.130 1.00 45.12 89 GLY A C 1
ATOM 720 O O . GLY A 1 89 ? 0.844 -0.466 36.906 1.00 45.12 89 GLY A O 1
ATOM 721 N N . LYS A 1 90 ? -0.903 0.951 36.946 1.00 50.34 90 LYS A N 1
ATOM 722 C CA . LYS A 1 90 ? -0.128 2.156 36.602 1.00 50.34 90 LYS A CA 1
ATOM 723 C C . LYS A 1 90 ? 0.800 2.489 37.769 1.00 50.34 90 LYS A C 1
ATOM 725 O O . LYS A 1 90 ? 0.310 2.742 38.870 1.00 50.34 90 LYS A O 1
ATOM 730 N N . SER A 1 91 ? 2.109 2.499 37.548 1.00 49.59 91 SER A N 1
ATOM 731 C CA . SER A 1 91 ? 3.076 2.809 38.603 1.00 49.59 91 SER A CA 1
ATOM 732 C C . SER A 1 91 ? 3.296 4.317 38.761 1.00 49.59 91 SER A C 1
ATOM 734 O O . SER A 1 91 ? 2.816 5.136 37.976 1.00 49.59 91 SER A O 1
ATOM 736 N N . SER A 1 92 ? 4.076 4.710 39.768 1.00 46.91 92 SER A N 1
ATOM 737 C CA . SER A 1 92 ? 4.508 6.101 39.947 1.00 46.91 92 SER A CA 1
ATOM 738 C C . SER A 1 92 ? 5.337 6.638 38.766 1.00 46.91 92 SER A C 1
ATOM 740 O O . SER A 1 92 ? 5.372 7.853 38.561 1.00 46.91 92 SER A O 1
ATOM 742 N N . ALA A 1 93 ? 5.943 5.767 37.948 1.00 49.03 93 ALA A N 1
ATOM 743 C CA . ALA A 1 93 ? 6.672 6.159 36.741 1.00 49.03 93 ALA A CA 1
ATOM 744 C C . ALA A 1 93 ? 5.743 6.623 35.598 1.00 49.03 93 ALA A C 1
ATOM 746 O O . ALA A 1 93 ? 6.123 7.498 34.816 1.00 49.03 93 ALA A O 1
ATOM 747 N N . ASP A 1 94 ? 4.504 6.117 35.531 1.00 53.59 94 ASP A N 1
ATOM 748 C CA . ASP A 1 94 ? 3.507 6.561 34.545 1.00 53.59 94 ASP A CA 1
ATOM 749 C C . ASP A 1 94 ? 3.057 8.016 34.769 1.00 53.59 94 ASP A C 1
ATOM 751 O O . ASP A 1 94 ? 2.552 8.643 33.839 1.00 53.59 94 ASP A O 1
ATOM 755 N N . GLY A 1 95 ? 3.244 8.587 35.966 1.00 59.53 95 GLY A N 1
ATOM 756 C CA . GLY A 1 95 ? 2.751 9.926 36.312 1.00 59.53 95 GLY A CA 1
ATOM 757 C C . GLY A 1 95 ? 3.313 11.039 35.421 1.00 59.53 95 GLY A C 1
ATOM 758 O O . GLY A 1 95 ? 2.558 11.755 34.761 1.00 59.53 95 GLY A O 1
ATOM 759 N N . VAL A 1 96 ? 4.643 11.160 35.350 1.00 63.00 96 VAL A N 1
ATOM 760 C CA . VAL A 1 96 ? 5.323 12.229 34.589 1.00 63.00 96 VAL A CA 1
ATOM 761 C C . VAL A 1 96 ? 5.088 12.064 33.083 1.00 63.00 96 VAL A C 1
ATOM 763 O O . VAL A 1 96 ? 4.733 13.018 32.388 1.00 63.00 96 VAL A O 1
ATOM 766 N N . GLY A 1 97 ? 5.229 10.836 32.572 1.00 63.09 97 GLY A N 1
ATOM 767 C CA . GLY A 1 97 ? 4.978 10.523 31.164 1.00 63.09 97 GLY A CA 1
ATOM 768 C C . GLY A 1 97 ? 3.502 10.661 30.769 1.00 63.09 97 GLY A C 1
ATOM 769 O O . GLY A 1 97 ? 3.200 11.047 29.642 1.00 63.09 97 GLY A O 1
ATOM 770 N N . GLY A 1 98 ? 2.581 10.378 31.691 1.00 62.50 98 GLY A N 1
ATOM 771 C CA . GLY A 1 98 ? 1.138 10.530 31.522 1.00 62.50 98 GLY A CA 1
ATOM 772 C C . GLY A 1 98 ? 0.696 11.989 31.477 1.00 62.50 98 GLY A C 1
ATOM 773 O O . GLY A 1 98 ? -0.078 12.353 30.592 1.00 62.50 98 GLY A O 1
ATOM 774 N N . GLN A 1 99 ? 1.228 12.849 32.353 1.00 62.00 99 GLN A N 1
ATOM 775 C CA . GLN A 1 99 ? 0.974 14.294 32.291 1.00 62.00 99 GLN A CA 1
ATOM 776 C C . GLN A 1 99 ? 1.481 14.907 30.979 1.00 62.00 99 GLN A C 1
ATOM 778 O O . GLN A 1 99 ? 0.750 15.664 30.342 1.00 62.00 99 GLN A O 1
ATOM 783 N N . LEU A 1 100 ? 2.688 14.534 30.531 1.00 67.75 100 LEU A N 1
ATOM 784 C CA . LEU A 1 100 ? 3.223 14.978 29.238 1.00 67.75 100 LEU A CA 1
ATOM 785 C C . LEU A 1 100 ? 2.314 14.552 28.073 1.00 67.75 100 LEU A C 1
ATOM 787 O O . LEU A 1 100 ? 1.911 15.401 27.284 1.00 67.75 100 LEU A O 1
ATOM 791 N N . LYS A 1 101 ? 1.914 13.276 27.997 1.00 66.94 101 LYS A N 1
ATOM 792 C CA . LYS A 1 101 ? 0.962 12.803 26.971 1.00 66.94 101 LYS A CA 1
ATOM 793 C C . LYS A 1 101 ? -0.372 13.553 27.031 1.00 66.94 101 LYS A C 1
ATOM 795 O O . LYS A 1 101 ? -0.878 13.964 25.999 1.00 66.94 101 LYS A O 1
ATOM 800 N N . THR A 1 102 ? -0.912 13.787 28.227 1.00 66.69 102 THR A N 1
ATOM 801 C CA . THR A 1 102 ? -2.210 14.463 28.395 1.00 66.69 102 THR A CA 1
ATOM 802 C C . THR A 1 102 ? -2.167 15.917 27.917 1.00 66.69 102 THR A C 1
ATOM 804 O O . THR A 1 102 ? -3.101 16.351 27.247 1.00 66.69 102 THR A O 1
ATOM 807 N N . LYS A 1 103 ? -1.081 16.658 28.192 1.00 64.06 103 LYS A N 1
ATOM 808 C CA . LYS A 1 103 ? -0.935 18.048 27.721 1.00 64.06 103 LYS A CA 1
ATOM 809 C C . LYS A 1 103 ? -0.635 18.122 26.210 1.00 64.06 103 LYS A C 1
ATOM 811 O O . LYS A 1 103 ? -1.042 19.081 25.567 1.00 64.06 103 LYS A O 1
ATOM 816 N N . ALA A 1 104 ? -0.029 17.083 25.619 1.00 65.06 104 ALA A N 1
ATOM 817 C CA . ALA A 1 104 ? 0.084 16.939 24.162 1.00 65.06 104 ALA A CA 1
ATOM 818 C C . ALA A 1 104 ? -1.279 16.665 23.491 1.00 65.06 104 ALA A C 1
ATOM 820 O O . ALA A 1 104 ? -1.655 17.382 22.564 1.00 65.06 104 ALA A O 1
ATOM 821 N N . ASP A 1 105 ? -2.048 15.691 23.997 1.00 64.69 105 ASP A N 1
ATOM 822 C CA . ASP A 1 105 ? -3.415 15.393 23.537 1.00 64.69 105 ASP A CA 1
ATOM 823 C C . ASP A 1 105 ? -4.306 16.650 23.590 1.00 64.69 105 ASP A C 1
ATOM 825 O O . ASP A 1 105 ? -5.086 16.898 22.672 1.00 64.69 105 ASP A O 1
ATOM 829 N N . GLN A 1 106 ? -4.166 17.472 24.640 1.00 57.75 106 GLN A N 1
ATOM 830 C CA . GLN A 1 106 ? -4.892 18.737 24.785 1.00 57.75 106 GLN A CA 1
ATOM 831 C C . GLN A 1 106 ? -4.553 19.748 23.686 1.00 57.75 106 GLN A C 1
ATOM 833 O O . GLN A 1 106 ? -5.474 20.324 23.113 1.00 57.75 106 GLN A O 1
ATOM 838 N N . PHE A 1 107 ? -3.276 19.970 23.361 1.00 59.84 107 PHE A N 1
ATOM 839 C CA . PHE A 1 107 ? -2.898 20.926 22.312 1.00 59.84 107 PHE A CA 1
ATOM 840 C C . PHE A 1 107 ? -3.434 20.514 20.931 1.00 59.84 107 PHE A C 1
ATOM 842 O O . PHE A 1 107 ? -3.998 21.349 20.224 1.00 59.84 107 PHE A O 1
ATOM 849 N N . VAL A 1 108 ? -3.361 19.220 20.596 1.00 61.09 108 VAL A N 1
ATOM 850 C CA . VAL A 1 108 ? -3.934 18.681 19.350 1.00 61.09 108 VAL A CA 1
ATOM 851 C C . VAL A 1 108 ? -5.461 18.819 19.338 1.00 61.09 108 VAL A C 1
ATOM 853 O O . VAL A 1 108 ? -6.036 19.209 18.324 1.00 61.09 108 VAL A O 1
ATOM 856 N N . ALA A 1 109 ? -6.134 18.576 20.469 1.00 47.41 109 ALA A N 1
ATOM 857 C CA . ALA A 1 109 ? -7.585 18.747 20.589 1.00 47.41 109 ALA A CA 1
ATOM 858 C C . ALA A 1 109 ? -8.058 20.210 20.448 1.00 47.41 109 ALA A C 1
ATOM 860 O O . ALA A 1 109 ? -9.203 20.434 20.063 1.00 47.41 109 ALA A O 1
ATOM 861 N N . HIS A 1 110 ? -7.190 21.195 20.708 1.00 48.41 110 HIS A N 1
ATOM 862 C CA . HIS A 1 110 ? -7.462 22.622 20.475 1.00 48.41 110 HIS A CA 1
ATOM 863 C C . HIS A 1 110 ? -7.083 23.090 19.054 1.00 48.41 110 HIS A C 1
ATOM 865 O O . HIS A 1 110 ? -7.129 24.285 18.769 1.00 48.41 110 HIS A O 1
ATOM 871 N N . GLY A 1 111 ? -6.741 22.164 18.149 1.00 44.19 111 GLY A N 1
ATOM 872 C CA . GLY A 1 111 ? -6.445 22.459 16.744 1.00 44.19 111 GLY A CA 1
ATOM 873 C C . GLY A 1 111 ? -4.988 22.826 16.450 1.00 44.19 111 GLY A C 1
ATOM 874 O O . GLY A 1 111 ? -4.699 23.251 15.333 1.00 44.19 111 GLY A O 1
ATOM 875 N N . THR A 1 112 ? -4.071 22.656 17.408 1.00 52.94 112 THR A N 1
ATOM 876 C CA . THR A 1 112 ? -2.645 22.947 17.206 1.00 52.94 112 THR A CA 1
ATOM 877 C C . THR A 1 112 ? -1.864 21.671 16.906 1.00 52.94 112 THR A C 1
ATOM 879 O O . THR A 1 112 ? -1.718 20.801 17.768 1.00 52.94 112 THR A O 1
ATOM 882 N N . ASP A 1 113 ? -1.323 21.569 15.691 1.00 66.12 113 ASP A N 1
ATOM 883 C CA . ASP A 1 113 ? -0.423 20.478 15.313 1.00 66.12 113 ASP A CA 1
ATOM 884 C C . ASP A 1 113 ? 0.851 20.473 16.174 1.00 66.12 113 ASP A C 1
ATOM 886 O O . ASP A 1 113 ? 1.479 21.508 16.399 1.00 66.12 113 ASP A O 1
ATOM 890 N N . ILE A 1 114 ? 1.276 19.277 16.594 1.00 71.12 114 ILE A N 1
ATOM 891 C CA . ILE A 1 114 ? 2.579 19.036 17.229 1.00 71.12 114 ILE A CA 1
ATOM 892 C C . ILE A 1 114 ? 3.469 18.286 16.218 1.00 71.12 114 ILE A C 1
ATOM 894 O O . ILE A 1 114 ? 3.427 17.053 16.168 1.00 71.12 114 ILE A O 1
ATOM 898 N N . PRO A 1 115 ? 4.251 18.989 15.376 1.00 65.62 115 PRO A N 1
ATOM 899 C CA . PRO A 1 115 ? 5.081 18.356 14.348 1.00 65.62 115 PRO A CA 1
ATOM 900 C C . PRO A 1 115 ? 6.317 17.630 14.906 1.00 65.62 115 PRO A C 1
ATOM 902 O O . PRO A 1 115 ? 6.773 16.657 14.296 1.00 65.62 115 PRO A O 1
ATOM 905 N N . ASP A 1 116 ? 6.847 18.094 16.042 1.00 68.31 116 ASP A N 1
ATOM 906 C CA . ASP A 1 116 ? 8.119 17.671 16.636 1.00 68.31 116 ASP A CA 1
ATOM 907 C C . ASP A 1 116 ? 8.158 17.891 18.167 1.00 68.31 116 ASP A C 1
ATOM 909 O O . ASP A 1 116 ? 7.296 18.552 18.762 1.00 68.31 116 ASP A O 1
ATOM 913 N N . ALA A 1 117 ? 9.145 17.285 18.831 1.00 68.12 117 ALA A N 1
ATOM 914 C CA . ALA A 1 117 ? 9.301 17.338 20.284 1.00 68.12 117 ALA A CA 1
ATOM 915 C C . ALA A 1 117 ? 9.811 18.696 20.790 1.00 68.12 117 ALA A C 1
ATOM 917 O O . ALA A 1 117 ? 9.496 19.060 21.927 1.00 68.12 117 ALA A O 1
ATOM 918 N N . HIS A 1 118 ? 10.552 19.457 19.975 1.00 67.75 118 HIS A N 1
ATOM 919 C CA . HIS A 1 118 ? 10.916 20.835 20.315 1.00 67.75 118 HIS A CA 1
ATOM 920 C C . HIS A 1 118 ? 9.671 21.726 20.414 1.00 67.75 118 HIS A C 1
ATOM 922 O O . HIS A 1 118 ? 9.478 22.384 21.433 1.00 67.75 118 HIS A O 1
ATOM 928 N N . THR A 1 119 ? 8.779 21.675 19.425 1.00 70.50 119 THR A N 1
ATOM 929 C CA . THR A 1 119 ? 7.499 22.393 19.429 1.00 70.50 119 THR A CA 1
ATOM 930 C C . THR A 1 119 ? 6.674 22.013 20.653 1.00 70.50 119 THR A C 1
ATOM 932 O O . THR A 1 119 ? 6.196 22.897 21.360 1.00 70.50 119 THR A O 1
ATOM 935 N N . PHE A 1 120 ? 6.586 20.722 21.002 1.00 73.19 120 PHE A N 1
ATOM 936 C CA . PHE A 1 120 ? 5.895 20.317 22.230 1.00 73.19 120 PHE A CA 1
ATOM 937 C C . PHE A 1 120 ? 6.547 20.874 23.510 1.00 73.19 120 PHE A C 1
ATOM 939 O O . PHE A 1 120 ? 5.841 21.310 24.420 1.00 73.19 120 PHE A O 1
ATOM 946 N N . TYR A 1 121 ? 7.880 20.896 23.591 1.00 69.12 121 TYR A N 1
ATOM 947 C CA . TYR A 1 121 ? 8.608 21.466 24.727 1.00 69.12 121 TYR A CA 1
ATOM 948 C C . TYR A 1 121 ? 8.409 22.987 24.839 1.00 69.12 121 TYR A C 1
ATOM 950 O O . TYR A 1 121 ? 8.108 23.483 25.924 1.00 69.12 121 TYR A O 1
ATOM 958 N N . THR A 1 122 ? 8.489 23.714 23.725 1.00 61.97 122 THR A N 1
ATOM 959 C CA . THR A 1 122 ? 8.293 25.169 23.654 1.00 61.97 122 THR A CA 1
ATOM 960 C C . THR A 1 122 ? 6.838 25.555 23.933 1.00 61.97 122 THR A C 1
ATOM 962 O O . THR A 1 122 ? 6.591 26.470 24.713 1.00 61.97 122 THR A O 1
ATOM 965 N N . MET A 1 123 ? 5.856 24.802 23.425 1.00 60.66 123 MET A N 1
ATOM 966 C CA . MET A 1 123 ? 4.445 24.968 23.801 1.00 60.66 123 MET A CA 1
ATOM 967 C C . MET A 1 123 ? 4.199 24.643 25.276 1.00 60.66 123 MET A C 1
ATOM 969 O O . MET A 1 123 ? 3.428 25.339 25.933 1.00 60.66 123 MET A O 1
ATOM 973 N N . LYS A 1 124 ? 4.868 23.624 25.838 1.00 58.47 124 LYS A N 1
ATOM 974 C CA . LYS A 1 124 ? 4.802 23.340 27.278 1.00 58.47 124 LYS A CA 1
ATOM 975 C C . LYS A 1 124 ? 5.401 24.489 28.092 1.00 58.47 124 LYS A C 1
ATOM 977 O O . LYS A 1 124 ? 4.810 24.839 29.109 1.00 58.47 124 LYS A O 1
ATOM 982 N N . LEU A 1 125 ? 6.525 25.074 27.673 1.00 46.84 125 LEU A N 1
ATOM 983 C CA . LEU A 1 125 ? 7.092 26.269 28.306 1.00 46.84 125 LEU A CA 1
ATOM 984 C C . LEU A 1 125 ? 6.100 27.431 28.252 1.00 46.84 125 LEU A C 1
ATOM 986 O O . LEU A 1 125 ? 5.772 27.964 29.305 1.00 46.84 125 LEU A O 1
ATOM 990 N N . LEU A 1 126 ? 5.540 27.737 27.077 1.00 40.31 126 LEU A N 1
ATOM 991 C CA . LEU A 1 126 ? 4.543 28.795 26.900 1.00 40.31 126 LEU A CA 1
ATOM 992 C C . LEU A 1 126 ? 3.323 28.591 27.813 1.00 40.31 126 LEU A C 1
ATOM 994 O O . LEU A 1 126 ? 2.893 29.516 28.491 1.00 40.31 126 LEU A O 1
ATOM 998 N N . PHE A 1 127 ? 2.801 27.364 27.905 1.00 41.50 127 PHE A N 1
ATOM 999 C CA . PHE A 1 127 ? 1.673 27.063 28.788 1.00 41.50 127 PHE A CA 1
ATOM 1000 C C . PHE A 1 127 ? 2.048 27.044 30.272 1.00 41.50 127 PHE A C 1
ATOM 1002 O O . PHE A 1 127 ? 1.221 27.404 31.092 1.00 41.50 127 PHE A O 1
ATOM 1009 N N . THR A 1 128 ? 3.270 26.649 30.639 1.00 45.25 128 THR A N 1
ATOM 1010 C CA . THR A 1 128 ? 3.736 26.700 32.040 1.00 45.25 128 THR A CA 1
ATOM 1011 C C . THR A 1 128 ? 4.004 28.146 32.470 1.00 45.25 128 THR A C 1
ATOM 1013 O O . THR A 1 128 ? 3.779 28.493 33.624 1.00 45.25 128 THR A O 1
ATOM 1016 N N . TYR A 1 129 ? 4.425 29.000 31.531 1.00 39.00 129 TYR A N 1
ATOM 1017 C CA . TYR A 1 129 ? 4.514 30.445 31.700 1.00 39.00 129 TYR A CA 1
ATOM 1018 C C . TYR A 1 129 ? 3.112 31.040 31.899 1.00 39.00 129 TYR A C 1
ATOM 1020 O O . TYR A 1 129 ? 2.878 31.669 32.924 1.00 39.00 129 TYR A O 1
ATOM 1028 N N . LEU A 1 130 ? 2.143 30.735 31.026 1.00 34.97 130 LEU A N 1
ATOM 1029 C CA . LEU A 1 130 ? 0.738 31.155 31.171 1.00 34.97 130 LEU A CA 1
ATOM 1030 C C . LEU A 1 130 ? 0.068 30.632 32.459 1.00 34.97 130 LEU A C 1
ATOM 1032 O O . LEU A 1 130 ? -0.628 31.391 33.122 1.00 34.97 130 LEU A O 1
ATOM 1036 N N . ASP A 1 131 ? 0.331 29.384 32.869 1.00 32.75 131 ASP A N 1
ATOM 1037 C CA . ASP A 1 131 ? -0.121 28.820 34.156 1.00 32.75 131 ASP A CA 1
ATOM 1038 C C . ASP A 1 131 ? 0.516 29.544 35.374 1.00 32.75 131 ASP A C 1
ATOM 1040 O O . ASP A 1 131 ? 0.020 29.424 36.496 1.00 32.75 131 ASP A O 1
ATOM 1044 N N . SER A 1 132 ? 1.621 30.281 35.179 1.00 35.56 132 SER A N 1
ATOM 1045 C CA . SER A 1 132 ? 2.353 31.015 36.230 1.00 35.56 132 SER A CA 1
ATOM 1046 C C . SER A 1 132 ? 2.115 32.532 36.232 1.00 35.56 132 SER A C 1
ATOM 1048 O O . SER A 1 132 ? 2.196 33.166 37.288 1.00 35.56 132 SER A O 1
ATOM 1050 N N . VAL A 1 133 ? 1.782 33.121 35.079 1.00 34.50 133 VAL A N 1
ATOM 1051 C CA . VAL A 1 133 ? 1.461 34.544 34.938 1.00 34.50 133 VAL A CA 1
ATOM 1052 C C . VAL A 1 133 ? 0.010 34.765 35.349 1.00 34.50 133 VAL A C 1
ATOM 1054 O O . VAL A 1 133 ? -0.918 34.733 34.543 1.00 34.50 133 VAL A O 1
ATOM 1057 N N . LYS A 1 134 ? -0.184 35.055 36.639 1.00 33.44 134 LYS A N 1
ATOM 1058 C CA . LYS A 1 134 ? -1.356 35.834 37.048 1.00 33.44 134 LYS A CA 1
ATOM 1059 C C . LYS A 1 134 ? -1.324 37.171 36.315 1.00 33.44 134 LYS A C 1
ATOM 1061 O O . LYS A 1 134 ? -0.281 37.823 36.289 1.00 33.44 134 LYS A O 1
ATOM 1066 N N . VAL A 1 135 ? -2.478 37.562 35.778 1.00 34.00 135 VAL A N 1
ATOM 1067 C CA . VAL A 1 135 ? -2.697 38.865 35.146 1.00 34.00 135 VAL A CA 1
ATOM 1068 C C . VAL A 1 135 ? -2.133 39.972 36.036 1.00 34.00 135 VAL A C 1
ATOM 1070 O O . VAL A 1 135 ? -2.469 40.064 37.218 1.00 34.00 135 VAL A O 1
ATOM 1073 N N . ARG A 1 136 ? -1.273 40.797 35.443 1.00 37.47 136 ARG A N 1
ATOM 1074 C CA . ARG A 1 136 ? -1.128 42.198 35.816 1.00 37.47 136 ARG A CA 1
ATOM 1075 C C . ARG A 1 136 ? -1.798 42.998 34.717 1.00 37.47 136 ARG A C 1
ATOM 1077 O O . ARG A 1 136 ? -1.626 42.667 33.543 1.00 37.47 136 ARG A O 1
ATOM 1084 N N . ASP A 1 137 ? -2.545 44.011 35.110 1.00 45.59 137 ASP A N 1
ATOM 1085 C CA . ASP A 1 137 ? -3.023 45.024 34.184 1.00 45.59 137 ASP A CA 1
ATOM 1086 C C . ASP A 1 137 ? -1.804 45.744 33.571 1.00 45.59 137 ASP A C 1
ATOM 1088 O O . ASP A 1 137 ? -0.768 45.901 34.224 1.00 45.59 137 ASP A O 1
ATOM 1092 N N . LEU A 1 138 ? -1.885 46.075 32.280 1.00 51.34 138 LEU A N 1
ATOM 1093 C CA . LEU A 1 138 ? -0.824 46.771 31.548 1.00 51.34 138 LEU A CA 1
ATOM 1094 C C . LEU A 1 138 ? -1.172 48.260 31.527 1.00 51.34 138 LEU A C 1
ATOM 1096 O O . LEU A 1 138 ? -1.924 48.701 30.659 1.00 51.34 138 LEU A O 1
ATOM 1100 N N . ASP A 1 139 ? -0.645 49.009 32.493 1.00 55.12 139 ASP A N 1
ATOM 1101 C CA . ASP A 1 139 ? -0.968 50.428 32.673 1.00 55.12 139 ASP A CA 1
ATOM 1102 C C . ASP A 1 139 ? -0.297 51.325 31.613 1.00 55.12 139 ASP A C 1
ATOM 1104 O O . ASP A 1 139 ? -0.800 52.412 31.322 1.00 55.12 139 ASP A O 1
ATOM 1108 N N . CYS A 1 140 ? 0.827 50.905 31.012 1.00 59.59 140 CYS A N 1
ATOM 1109 C CA . CYS A 1 140 ? 1.495 51.672 29.956 1.00 59.59 140 CYS A CA 1
ATOM 1110 C C . CYS A 1 140 ? 2.272 50.828 28.921 1.00 59.59 140 CYS A C 1
ATOM 1112 O O . CYS A 1 140 ? 2.546 49.640 29.103 1.00 59.59 140 CYS A O 1
ATOM 1114 N N . LEU A 1 141 ? 2.690 51.470 27.818 1.00 60.34 141 LEU A N 1
ATOM 1115 C CA . LEU A 1 141 ? 3.489 50.845 26.747 1.00 60.34 141 LEU A CA 1
ATOM 1116 C C . LEU A 1 141 ? 4.825 50.279 27.270 1.00 60.34 141 LEU A C 1
ATOM 1118 O O . LEU A 1 141 ? 5.306 49.259 26.775 1.00 60.34 141 LEU A O 1
ATOM 1122 N N . GLN A 1 142 ? 5.394 50.891 28.315 1.00 65.50 142 GLN A N 1
ATOM 1123 C CA . GLN A 1 142 ? 6.613 50.422 28.975 1.00 65.50 142 GLN A CA 1
ATOM 1124 C C . GLN A 1 142 ? 6.447 49.044 29.637 1.00 65.50 142 GLN A C 1
ATOM 1126 O O . GLN A 1 142 ? 7.406 48.270 29.653 1.00 65.50 142 GLN A O 1
ATOM 1131 N N . ASP A 1 143 ? 5.254 48.702 30.133 1.00 64.25 143 ASP A N 1
ATOM 1132 C CA . ASP A 1 143 ? 4.981 47.383 30.718 1.00 64.25 143 ASP A CA 1
ATOM 1133 C C . ASP A 1 143 ? 4.934 46.301 29.634 1.00 64.25 143 ASP A C 1
ATOM 1135 O O . ASP A 1 143 ? 5.481 45.211 29.809 1.00 64.25 143 ASP A O 1
ATOM 1139 N N . LEU A 1 144 ? 4.349 46.625 28.474 1.00 67.00 144 LEU A N 1
ATOM 1140 C CA . LEU A 1 144 ? 4.312 45.745 27.305 1.00 67.00 144 LEU A CA 1
ATOM 1141 C C . LEU A 1 144 ? 5.720 45.506 26.731 1.00 67.00 144 LEU A C 1
ATOM 1143 O O . LEU A 1 144 ? 6.069 44.365 26.430 1.00 67.00 144 LEU A O 1
ATOM 1147 N N . HIS A 1 145 ? 6.550 46.551 26.644 1.00 69.19 145 HIS A N 1
ATOM 1148 C CA . HIS A 1 145 ? 7.969 46.432 26.286 1.00 69.19 145 HIS A CA 1
ATOM 1149 C C . HIS A 1 145 ? 8.746 45.568 27.300 1.00 69.19 145 HIS A C 1
ATOM 1151 O O . HIS A 1 145 ? 9.388 44.588 26.921 1.00 69.19 145 HIS A O 1
ATOM 1157 N N . SER A 1 146 ? 8.595 45.839 28.601 1.00 64.44 146 SER A N 1
ATOM 1158 C CA . SER A 1 146 ? 9.234 45.060 29.676 1.00 64.44 146 SER A CA 1
ATOM 1159 C C . SER A 1 146 ? 8.827 43.579 29.658 1.00 64.44 146 SER A C 1
ATOM 1161 O O . SER A 1 146 ? 9.650 42.695 29.916 1.00 64.44 146 SER A O 1
ATOM 1163 N N . LEU A 1 147 ? 7.566 43.288 29.322 1.00 60.66 147 LEU A N 1
ATOM 1164 C CA . LEU A 1 147 ? 7.056 41.930 29.144 1.00 60.66 147 LEU A CA 1
ATOM 1165 C C . LEU A 1 147 ? 7.674 41.249 27.914 1.00 60.66 147 LEU A C 1
ATOM 1167 O O . LEU A 1 147 ? 8.090 40.097 28.015 1.00 60.66 147 LEU A O 1
ATOM 1171 N N . VAL A 1 148 ? 7.781 41.938 26.773 1.00 61.81 148 VAL A N 1
ATOM 1172 C CA . VAL A 1 148 ? 8.451 41.410 25.569 1.00 61.81 148 VAL A CA 1
ATOM 1173 C C . VAL A 1 148 ? 9.923 41.102 25.858 1.00 61.81 148 VAL A C 1
ATOM 1175 O O . VAL A 1 148 ? 10.393 40.010 25.544 1.00 61.81 148 VAL A O 1
ATOM 1178 N N . GLU A 1 149 ? 10.637 42.004 26.526 1.00 64.25 149 GLU A N 1
ATOM 1179 C CA . GLU A 1 149 ? 12.058 41.834 26.853 1.00 64.25 149 GLU A CA 1
ATOM 1180 C C . GLU A 1 149 ? 12.293 40.666 27.813 1.00 64.25 149 GLU A C 1
ATOM 1182 O O . GLU A 1 149 ? 13.131 39.810 27.536 1.00 64.25 149 GLU A O 1
ATOM 1187 N N . THR A 1 150 ? 11.495 40.544 28.878 1.00 57.22 150 THR A N 1
ATOM 1188 C CA . THR A 1 150 ? 11.614 39.420 29.829 1.00 57.22 150 THR A CA 1
ATOM 1189 C C . THR A 1 150 ? 11.050 38.089 29.320 1.00 57.22 150 THR A C 1
ATOM 1191 O O . THR A 1 150 ? 11.419 37.042 29.851 1.00 57.22 150 THR A O 1
ATOM 1194 N N . THR A 1 151 ? 10.189 38.088 28.295 1.00 53.03 151 THR A N 1
ATOM 1195 C CA . THR A 1 151 ? 9.670 36.851 27.673 1.00 53.03 151 THR A CA 1
ATOM 1196 C C . THR A 1 151 ? 10.598 36.312 26.581 1.00 53.03 151 THR A C 1
ATOM 1198 O O . THR A 1 151 ? 10.671 35.097 26.393 1.00 53.03 151 THR A O 1
ATOM 1201 N N . PHE A 1 152 ? 11.298 37.193 25.856 1.00 52.75 152 PHE A N 1
ATOM 1202 C CA . PHE A 1 152 ? 12.057 36.838 24.647 1.00 52.75 152 PHE A CA 1
ATOM 1203 C C . PHE A 1 152 ? 13.566 37.148 24.709 1.00 52.75 152 PHE A C 1
ATOM 1205 O O . PHE A 1 152 ? 14.255 36.894 23.724 1.00 52.75 152 PHE A O 1
ATOM 1212 N N . ASP A 1 153 ? 14.075 37.644 25.844 1.00 57.81 153 ASP A N 1
ATOM 1213 C CA . ASP A 1 153 ? 15.489 38.002 26.087 1.00 57.81 153 ASP A CA 1
ATOM 1214 C C . ASP A 1 153 ? 16.027 39.033 25.069 1.00 57.81 153 ASP A C 1
ATOM 1216 O O . ASP A 1 153 ? 17.064 38.866 24.425 1.00 57.81 153 ASP A O 1
ATOM 1220 N N . LEU A 1 154 ? 15.246 40.104 24.886 1.00 60.94 154 LEU A N 1
ATOM 1221 C CA . LEU A 1 154 ? 15.524 41.231 23.986 1.00 60.94 154 LEU A CA 1
ATOM 1222 C C . LEU A 1 154 ? 15.880 42.499 24.783 1.00 60.94 154 LEU A C 1
ATOM 1224 O O . LEU A 1 154 ? 15.754 42.530 26.004 1.00 60.94 154 LEU A O 1
ATOM 1228 N N . GLN A 1 155 ? 16.296 43.566 24.090 1.00 59.72 155 GLN A N 1
ATOM 1229 C CA . GLN A 1 155 ? 16.524 44.894 24.687 1.00 59.72 155 GLN A CA 1
ATOM 1230 C C . GLN A 1 155 ? 15.676 45.959 23.978 1.00 59.72 155 GLN A C 1
ATOM 1232 O O . GLN A 1 155 ? 15.623 45.951 22.746 1.00 59.72 155 GLN A O 1
ATOM 1237 N N . ALA A 1 156 ? 15.050 46.879 24.721 1.00 54.44 156 ALA A N 1
ATOM 1238 C CA . ALA A 1 156 ? 14.081 47.878 24.232 1.00 54.44 156 ALA A CA 1
ATOM 1239 C C . ALA A 1 156 ? 14.459 48.599 22.924 1.00 54.44 156 ALA A C 1
ATOM 1241 O O . ALA A 1 156 ? 13.629 48.819 22.039 1.00 54.44 156 ALA A O 1
ATOM 1242 N N . GLU A 1 157 ? 15.732 48.963 22.780 1.00 56.16 157 GLU A N 1
ATOM 1243 C CA . GLU A 1 157 ? 16.246 49.734 21.642 1.00 56.16 157 GLU A CA 1
ATOM 1244 C C . GLU A 1 157 ? 16.324 48.907 20.345 1.00 56.16 157 GLU A C 1
ATOM 1246 O O . GLU A 1 157 ? 16.333 49.465 19.248 1.00 56.16 157 GLU A O 1
ATOM 1251 N N . SER A 1 158 ? 16.323 47.575 20.457 1.00 52.53 158 SER A N 1
ATOM 1252 C CA . SER A 1 158 ? 16.519 46.643 19.340 1.00 52.53 158 SER A CA 1
ATOM 1253 C C . SER A 1 158 ? 15.253 46.306 18.543 1.00 52.53 158 SER A C 1
ATOM 1255 O O . SER A 1 158 ? 15.362 45.580 17.556 1.00 52.53 158 SER A O 1
ATOM 1257 N N . TYR A 1 159 ? 14.062 46.807 18.908 1.00 70.69 159 TYR A N 1
ATOM 1258 C CA . TYR A 1 159 ? 12.803 46.457 18.225 1.00 70.69 159 TYR A CA 1
ATOM 1259 C C . TYR A 1 159 ? 11.702 47.543 18.267 1.00 70.69 159 TYR A C 1
ATOM 1261 O O . TYR A 1 159 ? 11.756 48.480 19.065 1.00 70.69 159 TYR A O 1
ATOM 1269 N N . SER A 1 160 ? 10.693 47.429 17.393 1.00 70.19 160 SER A N 1
ATOM 1270 C CA . SER A 1 160 ? 9.371 48.077 17.496 1.00 70.19 160 SER A CA 1
ATOM 1271 C C . SER A 1 160 ? 8.259 47.031 17.659 1.00 70.19 160 SER A C 1
ATOM 1273 O O . SER A 1 160 ? 8.471 45.832 17.437 1.00 70.19 160 SER A O 1
ATOM 1275 N N . ILE A 1 161 ? 7.073 47.481 18.073 1.00 67.69 161 ILE A N 1
ATOM 1276 C CA . ILE A 1 161 ? 5.862 46.664 18.184 1.00 67.69 161 ILE A CA 1
ATOM 1277 C C . ILE A 1 161 ? 4.837 47.217 17.193 1.00 67.69 161 ILE A C 1
ATOM 1279 O O . ILE A 1 161 ? 4.558 48.410 17.194 1.00 67.69 161 ILE A O 1
ATOM 1283 N N . GLN A 1 162 ? 4.263 46.341 16.370 1.00 73.62 162 GLN A N 1
ATOM 1284 C CA . GLN A 1 162 ? 3.203 46.662 15.420 1.00 73.62 162 GLN A CA 1
ATOM 1285 C C . GLN A 1 162 ? 1.885 45.984 15.792 1.00 73.62 162 GLN A C 1
ATOM 1287 O O . GLN A 1 162 ? 1.861 44.811 16.176 1.00 73.62 162 GLN A O 1
ATOM 1292 N N . LYS A 1 163 ? 0.779 46.700 15.601 1.00 77.62 163 LYS A N 1
ATOM 1293 C CA . LYS A 1 163 ? -0.597 46.214 15.691 1.00 77.62 163 LYS A CA 1
ATOM 1294 C C . LYS A 1 163 ? -1.117 45.828 14.304 1.00 77.62 163 LYS A C 1
ATOM 1296 O O . LYS A 1 163 ? -0.795 46.479 13.316 1.00 77.62 163 LYS A O 1
ATOM 1301 N N . TYR A 1 164 ? -1.934 44.779 14.222 1.00 65.44 164 TYR A N 1
ATOM 1302 C CA . TYR A 1 164 ? -2.716 44.478 13.022 1.00 65.44 164 TYR A CA 1
ATOM 1303 C C . TYR A 1 164 ? -3.982 45.339 12.954 1.00 65.44 164 TYR A C 1
ATOM 1305 O O . TYR A 1 164 ? -4.867 45.210 13.805 1.00 65.44 164 TYR A O 1
ATOM 1313 N N . ASP A 1 165 ? -4.077 46.167 11.922 1.00 68.69 165 ASP A N 1
ATOM 1314 C CA . ASP A 1 165 ? -5.278 46.903 11.556 1.00 68.69 165 ASP A CA 1
ATOM 1315 C C . ASP A 1 165 ? -6.198 46.018 10.690 1.00 68.69 165 ASP A C 1
ATOM 1317 O O . ASP A 1 165 ? -5.744 45.316 9.782 1.00 68.69 165 ASP A O 1
ATOM 1321 N N . LYS A 1 166 ? -7.501 46.013 10.999 1.00 53.25 166 LYS A N 1
ATOM 1322 C CA . LYS A 1 166 ? -8.516 45.203 10.300 1.00 53.25 166 LYS A CA 1
ATOM 1323 C C . LYS A 1 166 ? -9.239 45.950 9.183 1.00 53.25 166 LYS A C 1
ATOM 1325 O O . LYS A 1 166 ? -9.779 45.290 8.303 1.00 53.25 166 LYS A O 1
ATOM 1330 N N . ASP A 1 167 ? -9.253 47.277 9.220 1.00 53.06 167 ASP A N 1
ATOM 1331 C CA . ASP A 1 167 ? -9.933 48.116 8.234 1.00 53.06 167 ASP A CA 1
ATOM 1332 C C . ASP A 1 167 ? -9.014 48.388 7.024 1.00 53.06 167 ASP A C 1
ATOM 1334 O O . ASP A 1 167 ? -9.495 48.599 5.910 1.00 53.06 167 ASP A O 1
ATOM 1338 N N . PHE A 1 168 ? -7.690 48.283 7.218 1.00 41.59 168 PHE A N 1
ATOM 1339 C CA . PHE A 1 168 ? -6.659 48.377 6.173 1.00 41.59 168 PHE A CA 1
ATOM 1340 C C . PHE A 1 168 ? -5.897 47.060 5.892 1.00 41.59 168 PHE A C 1
ATOM 1342 O O . PHE A 1 168 ? -4.990 47.052 5.062 1.00 41.59 168 PHE A O 1
ATOM 1349 N N . GLU A 1 169 ? -6.234 45.956 6.573 1.00 54.59 169 GLU A N 1
ATOM 1350 C CA . GLU A 1 169 ? -5.596 44.617 6.488 1.00 54.59 169 GLU A CA 1
ATOM 1351 C C . GLU A 1 169 ? -4.058 44.569 6.695 1.00 54.59 169 GLU A C 1
ATOM 1353 O O . GLU A 1 169 ? -3.402 43.579 6.346 1.00 54.59 169 GLU A O 1
ATOM 1358 N N . LEU A 1 170 ? -3.464 45.606 7.292 1.00 49.91 170 LEU A N 1
ATOM 1359 C CA . LEU A 1 170 ? -2.014 45.826 7.379 1.00 49.91 170 LEU A CA 1
ATOM 1360 C C . LEU A 1 170 ? -1.498 45.854 8.827 1.00 49.91 170 LEU A C 1
ATOM 1362 O O . LEU A 1 170 ? -2.262 45.889 9.786 1.00 49.91 170 LEU A O 1
ATOM 1366 N N . TYR A 1 171 ? -0.173 45.821 8.993 1.00 65.44 171 TYR A N 1
ATOM 1367 C CA . TYR A 1 171 ? 0.474 46.056 10.288 1.00 65.44 171 TYR A CA 1
ATOM 1368 C C . TYR A 1 171 ? 1.008 47.492 10.357 1.00 65.44 171 TYR A C 1
ATOM 1370 O O . TYR A 1 171 ? 1.726 47.913 9.450 1.00 65.44 171 TYR A O 1
ATOM 1378 N N . VAL A 1 172 ? 0.680 48.200 11.436 1.00 66.50 172 VAL A N 1
ATOM 1379 C CA . VAL A 1 172 ? 1.096 49.582 11.744 1.00 66.50 172 VAL A CA 1
ATOM 1380 C C . VAL A 1 172 ? 1.827 49.610 13.085 1.00 66.50 172 VAL A C 1
ATOM 1382 O O . VAL A 1 172 ? 1.530 48.781 13.943 1.00 66.50 172 VAL A O 1
ATOM 1385 N N . ASP A 1 173 ? 2.805 50.497 13.280 1.00 74.19 173 ASP A N 1
ATOM 1386 C CA . ASP A 1 173 ? 3.484 50.635 14.578 1.00 74.19 173 ASP A CA 1
ATOM 1387 C C . ASP A 1 173 ? 2.502 51.098 15.671 1.00 74.19 173 ASP A C 1
ATOM 1389 O O . ASP A 1 173 ? 1.584 51.872 15.411 1.00 74.19 173 ASP A O 1
ATOM 1393 N N . LEU A 1 174 ? 2.645 50.540 16.876 1.00 66.38 174 LEU A N 1
ATOM 1394 C CA . LEU A 1 174 ? 1.759 50.788 18.014 1.00 66.38 174 LEU A CA 1
ATOM 1395 C C . LEU A 1 174 ? 2.281 51.975 18.830 1.00 66.38 174 LEU A C 1
ATOM 1397 O O . LEU A 1 174 ? 3.329 51.859 19.467 1.00 66.38 174 LEU A O 1
ATOM 1401 N N . GLU A 1 175 ? 1.539 53.082 18.840 1.00 61.41 175 GLU A N 1
ATOM 1402 C CA . GLU A 1 175 ? 1.943 54.305 19.550 1.00 61.41 175 GLU A CA 1
ATOM 1403 C C . GLU A 1 175 ? 1.394 54.377 20.993 1.00 61.41 175 GLU A C 1
ATOM 1405 O O . GLU A 1 175 ? 2.081 54.897 21.872 1.00 61.41 175 GLU A O 1
ATOM 1410 N N . ASP A 1 176 ? 0.222 53.789 21.279 1.00 64.50 176 ASP A N 1
ATOM 1411 C CA . ASP A 1 176 ? -0.368 53.713 22.630 1.00 64.50 176 ASP A CA 1
ATOM 1412 C C . ASP A 1 176 ? -1.067 52.357 22.896 1.00 64.50 176 ASP A C 1
ATOM 1414 O O . ASP A 1 176 ? -1.750 51.798 22.038 1.00 64.50 176 ASP A O 1
ATOM 1418 N N . VAL A 1 177 ? -0.945 51.835 24.123 1.00 60.16 177 VAL A N 1
ATOM 1419 C CA . VAL A 1 177 ? -1.657 50.636 24.610 1.00 60.16 177 VAL A CA 1
ATOM 1420 C C . VAL A 1 177 ? -3.171 50.845 24.621 1.00 60.16 177 VAL A C 1
ATOM 1422 O O . VAL A 1 177 ? -3.903 49.888 24.375 1.00 60.16 177 VAL A O 1
ATOM 1425 N N . ASN A 1 178 ? -3.654 52.076 24.833 1.00 66.81 178 ASN A N 1
ATOM 1426 C CA . ASN A 1 178 ? -5.092 52.386 24.827 1.00 66.81 178 ASN A CA 1
ATOM 1427 C C . ASN A 1 178 ? -5.783 52.079 23.483 1.00 66.81 178 ASN A C 1
ATOM 1429 O O . ASN A 1 178 ? -7.007 51.954 23.425 1.00 66.81 178 ASN A O 1
ATOM 1433 N N . GLU A 1 179 ? -5.022 51.919 22.396 1.00 62.50 179 GLU A N 1
ATOM 1434 C CA . GLU A 1 179 ? -5.554 51.498 21.100 1.00 62.50 179 GLU A CA 1
ATOM 1435 C C . GLU A 1 179 ? -5.858 49.993 21.025 1.00 62.50 179 GLU A C 1
ATOM 1437 O O . GLU A 1 179 ? -6.548 49.550 20.099 1.00 62.50 179 GLU A O 1
ATOM 1442 N N . LEU A 1 180 ? -5.341 49.176 21.950 1.00 60.97 180 LEU A N 1
ATOM 1443 C CA . LEU A 1 180 ? -5.483 47.721 21.928 1.00 60.97 180 LEU A CA 1
ATOM 1444 C C . LEU A 1 180 ? -6.837 47.267 22.474 1.00 60.97 180 LEU A C 1
ATOM 1446 O O . LEU A 1 180 ? -7.215 47.547 23.609 1.00 60.97 180 LEU A O 1
ATOM 1450 N N . LYS A 1 181 ? -7.552 46.483 21.665 1.00 63.78 181 LYS A N 1
ATOM 1451 C CA . LYS A 1 181 ? -8.777 45.789 22.067 1.00 63.78 181 LYS A CA 1
ATOM 1452 C C . LYS A 1 181 ? -8.448 44.341 22.422 1.00 63.78 181 LYS A C 1
ATOM 1454 O O . LYS A 1 181 ? -7.455 43.774 21.960 1.00 63.78 181 LYS A O 1
ATOM 1459 N N . GLU A 1 182 ? -9.300 43.720 23.233 1.00 52.72 182 GLU A N 1
ATOM 1460 C CA . GLU A 1 182 ? -9.128 42.322 23.631 1.00 52.72 182 GLU A CA 1
ATOM 1461 C C . GLU A 1 182 ? -8.990 41.417 22.386 1.00 52.72 182 GLU A C 1
ATOM 1463 O O . GLU A 1 182 ? -9.854 41.420 21.506 1.00 52.72 182 GLU A O 1
ATOM 1468 N N . LYS A 1 183 ? -7.903 40.632 22.325 1.00 52.12 183 LYS A N 1
ATOM 14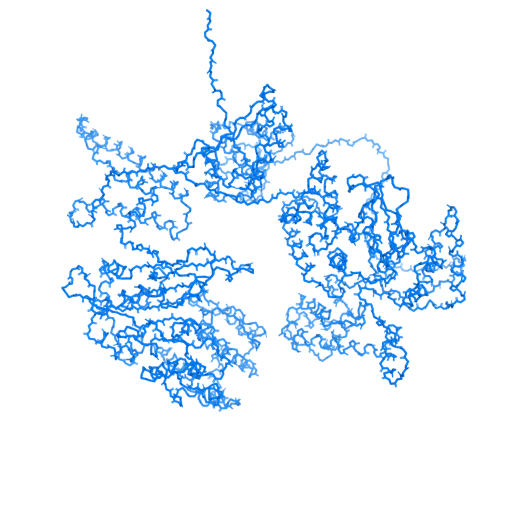69 C CA . LYS A 1 183 ? -7.530 39.737 21.205 1.00 52.12 183 LYS A CA 1
ATOM 1470 C C . LYS A 1 183 ? -7.075 40.438 19.906 1.00 52.12 183 LYS A C 1
ATOM 1472 O O . LYS A 1 183 ? -7.051 39.794 18.852 1.00 52.12 183 LYS A O 1
ATOM 1477 N N . ASP A 1 184 ? -6.663 41.708 19.950 1.00 60.50 184 ASP A N 1
ATOM 1478 C CA . ASP A 1 184 ? -5.909 42.315 18.842 1.00 60.50 184 ASP A CA 1
ATOM 1479 C C . ASP A 1 184 ? -4.534 41.638 18.648 1.00 60.50 184 ASP A C 1
ATOM 1481 O O . ASP A 1 184 ? -3.943 41.076 19.572 1.00 60.50 184 ASP A O 1
ATOM 1485 N N . ARG A 1 185 ? -4.031 41.635 17.404 1.00 63.25 185 ARG A N 1
ATOM 1486 C CA . ARG A 1 185 ? -2.830 40.876 17.009 1.00 63.25 185 ARG A CA 1
ATOM 1487 C C . ARG A 1 185 ? -1.604 41.785 16.959 1.00 63.25 185 ARG A C 1
ATOM 1489 O O . ARG A 1 185 ? -1.536 42.662 16.101 1.00 63.25 185 ARG A O 1
ATOM 1496 N N . LEU A 1 186 ? -0.626 41.521 17.822 1.00 63.38 186 LEU A N 1
ATOM 1497 C CA . LEU A 1 186 ? 0.667 42.211 17.847 1.00 63.38 186 LEU A CA 1
ATOM 1498 C C . LEU A 1 186 ? 1.749 41.471 17.039 1.00 63.38 186 LEU A C 1
ATOM 1500 O O . LEU A 1 186 ? 1.637 40.273 16.768 1.00 63.38 186 LEU A O 1
ATOM 1504 N N . LYS A 1 187 ? 2.802 42.198 16.659 1.00 65.69 187 LYS A N 1
ATOM 1505 C CA . LYS A 1 187 ? 3.959 41.723 15.885 1.00 65.69 187 LYS A CA 1
ATOM 1506 C C . LYS A 1 187 ? 5.203 42.527 16.275 1.00 65.69 187 LYS A C 1
ATOM 1508 O O . LYS A 1 187 ? 5.216 43.739 16.114 1.00 65.69 187 LYS A O 1
ATOM 1513 N N . VAL A 1 188 ? 6.250 41.862 16.753 1.00 67.06 188 VAL A N 1
ATOM 1514 C CA . VAL A 1 188 ? 7.528 42.498 17.130 1.00 67.06 188 VAL A CA 1
ATOM 1515 C C . VAL A 1 188 ? 8.484 42.498 15.929 1.00 67.06 188 VAL A C 1
ATOM 1517 O O . VAL A 1 188 ? 8.551 41.499 15.209 1.00 67.06 188 VAL A O 1
ATOM 1520 N N . ILE A 1 189 ? 9.203 43.600 15.686 1.00 53.97 189 ILE A N 1
ATOM 1521 C CA . ILE A 1 189 ? 10.105 43.770 14.528 1.00 53.97 189 ILE A CA 1
ATOM 1522 C C . ILE A 1 189 ? 11.449 44.366 14.967 1.00 53.97 189 ILE A C 1
ATOM 1524 O O . ILE A 1 189 ? 11.442 45.421 15.593 1.00 53.97 189 ILE A O 1
ATOM 1528 N N . PRO A 1 190 ? 12.606 43.771 14.616 1.00 56.78 190 PRO A N 1
ATOM 1529 C CA . PRO A 1 190 ? 13.906 44.343 14.960 1.00 56.78 190 PRO A CA 1
ATOM 1530 C C . PRO A 1 190 ? 14.192 45.696 14.284 1.00 56.78 190 PRO A C 1
ATOM 1532 O O . PRO A 1 190 ? 14.038 45.839 13.070 1.00 56.78 190 PRO A O 1
ATOM 1535 N N . LYS A 1 191 ? 14.688 46.666 15.058 1.00 49.06 191 LYS A N 1
ATOM 1536 C CA . LYS A 1 191 ? 15.256 47.934 14.575 1.00 49.06 191 LYS A CA 1
ATOM 1537 C C . LYS A 1 191 ? 16.696 47.685 14.121 1.00 49.06 191 LYS A C 1
ATOM 1539 O O . LYS A 1 191 ? 17.509 47.170 14.882 1.00 49.06 191 LYS A O 1
ATOM 1544 N N . GLN A 1 192 ? 17.022 48.036 12.877 1.00 37.94 192 GLN A N 1
ATOM 1545 C CA . GLN A 1 192 ? 18.372 47.840 12.338 1.00 37.94 192 GLN A CA 1
ATOM 1546 C C . GLN A 1 192 ? 19.352 48.894 12.867 1.00 37.94 192 GLN A C 1
ATOM 1548 O O . GLN A 1 192 ? 19.142 50.094 12.692 1.00 37.94 192 GLN A O 1
ATOM 1553 N N . THR A 1 193 ? 20.460 48.444 13.456 1.00 30.09 193 THR A N 1
ATOM 1554 C CA . THR A 1 193 ? 21.545 49.321 13.908 1.00 30.09 193 THR A CA 1
ATOM 1555 C C . THR A 1 193 ? 22.326 49.870 12.714 1.00 30.09 193 THR A C 1
ATOM 1557 O O . THR A 1 193 ? 23.082 49.145 12.066 1.00 30.09 193 THR A O 1
ATOM 1560 N N . VAL A 1 194 ? 22.189 51.167 12.436 1.00 26.22 194 VAL A N 1
ATOM 1561 C CA . VAL A 1 194 ? 23.056 51.866 11.477 1.00 26.22 194 VAL A CA 1
ATOM 1562 C C . VAL A 1 194 ? 24.407 52.134 12.142 1.00 26.22 194 VAL A C 1
ATOM 1564 O O . VAL A 1 194 ? 24.517 53.010 12.997 1.00 26.22 194 VAL A O 1
ATOM 1567 N N . LEU A 1 195 ? 25.447 51.401 11.739 1.00 26.02 195 LEU A N 1
ATOM 1568 C CA . LEU A 1 195 ? 26.834 51.792 12.007 1.00 26.02 195 LEU A CA 1
ATOM 1569 C C . LEU A 1 195 ? 27.336 52.695 10.877 1.00 26.02 195 LEU A C 1
ATOM 1571 O O . LEU A 1 195 ? 27.101 52.433 9.698 1.00 26.02 195 LEU A O 1
ATOM 1575 N N . ALA A 1 196 ? 27.969 53.803 11.258 1.00 24.34 196 ALA A N 1
ATOM 1576 C CA . ALA A 1 196 ? 28.123 54.959 10.386 1.00 24.34 196 ALA A CA 1
ATOM 1577 C C . ALA A 1 196 ? 29.185 54.782 9.289 1.00 24.34 196 ALA A C 1
ATOM 1579 O O . ALA A 1 196 ? 30.326 54.395 9.543 1.00 24.34 196 ALA A O 1
ATOM 1580 N N . SER A 1 197 ? 28.833 55.210 8.079 1.00 23.58 197 SER A N 1
ATOM 1581 C CA . SER A 1 197 ? 29.793 55.599 7.052 1.00 23.58 197 SER A CA 1
ATOM 1582 C C . SER A 1 197 ? 30.524 56.878 7.475 1.00 23.58 197 SER A C 1
ATOM 1584 O O . SER A 1 197 ? 29.872 57.906 7.642 1.00 23.58 197 SER A O 1
ATOM 1586 N N . ASN A 1 198 ? 31.854 56.833 7.607 1.00 24.00 198 ASN A N 1
ATOM 1587 C CA . ASN A 1 198 ? 32.727 58.004 7.431 1.00 24.00 198 ASN A CA 1
ATOM 1588 C C . ASN A 1 198 ? 34.208 57.601 7.305 1.00 24.00 198 ASN A C 1
ATOM 1590 O O . ASN A 1 198 ? 35.015 57.774 8.216 1.00 24.00 198 ASN A O 1
ATOM 1594 N N . ALA A 1 199 ? 34.566 57.075 6.134 1.00 22.02 199 ALA A N 1
ATOM 1595 C CA . ALA A 1 199 ? 35.936 57.073 5.634 1.00 22.02 199 ALA A CA 1
ATOM 1596 C C . ALA A 1 199 ? 35.894 57.156 4.101 1.00 22.02 199 ALA A C 1
ATOM 1598 O O . ALA A 1 199 ? 35.188 56.378 3.468 1.00 22.02 199 ALA A O 1
ATOM 1599 N N . PHE A 1 200 ? 36.663 58.088 3.534 1.00 22.84 200 PHE A N 1
ATOM 1600 C CA . PHE A 1 200 ? 36.825 58.328 2.093 1.00 22.84 200 PHE A CA 1
ATOM 1601 C C . PHE A 1 200 ? 35.573 58.746 1.310 1.00 22.84 200 PHE A C 1
ATOM 1603 O O . PHE A 1 200 ? 35.053 58.027 0.459 1.00 22.84 200 PHE A O 1
ATOM 1610 N N . GLU A 1 201 ? 35.234 60.028 1.453 1.00 22.27 201 GLU A N 1
ATOM 1611 C CA . GLU A 1 201 ? 34.960 60.822 0.254 1.00 22.27 201 GLU A CA 1
ATOM 1612 C C . GLU A 1 201 ? 36.155 60.720 -0.715 1.00 22.27 201 GLU A C 1
ATOM 1614 O O . GLU A 1 201 ? 37.297 60.952 -0.312 1.00 22.27 201 GLU A O 1
ATOM 1619 N N . ASN A 1 202 ? 35.900 60.410 -1.990 1.00 23.48 202 ASN A N 1
ATOM 1620 C CA . ASN A 1 202 ? 36.612 61.002 -3.129 1.00 23.48 202 ASN A CA 1
ATOM 1621 C C . ASN A 1 202 ? 35.929 60.640 -4.464 1.00 23.48 202 ASN A C 1
ATOM 1623 O O . ASN A 1 202 ? 35.865 59.476 -4.840 1.00 23.48 202 ASN A O 1
ATOM 1627 N N . MET A 1 203 ? 35.475 61.667 -5.191 1.00 21.52 203 MET A N 1
ATOM 1628 C CA . MET A 1 203 ? 35.100 61.654 -6.620 1.00 21.52 203 MET A CA 1
ATOM 1629 C C . MET A 1 203 ? 34.038 60.637 -7.104 1.00 21.52 203 MET A C 1
ATOM 1631 O O . MET A 1 203 ? 34.323 59.671 -7.801 1.00 21.52 203 MET A O 1
ATOM 1635 N N . SER A 1 204 ? 32.771 60.977 -6.836 1.00 22.95 204 SER A N 1
ATOM 1636 C CA . SER A 1 204 ? 31.740 61.256 -7.864 1.00 22.95 204 SER A CA 1
ATOM 1637 C C . SER A 1 204 ? 31.919 60.672 -9.282 1.00 22.95 204 SER A C 1
ATOM 1639 O O . SER A 1 204 ? 32.797 61.131 -10.009 1.00 22.95 204 SER A O 1
ATOM 1641 N N . PHE A 1 205 ? 30.916 59.919 -9.765 1.00 21.09 205 PHE A N 1
ATOM 1642 C CA . PHE A 1 205 ? 30.056 60.396 -10.871 1.00 21.09 205 PHE A CA 1
ATOM 1643 C C . PHE A 1 205 ? 28.644 59.757 -10.848 1.00 21.09 205 PHE A C 1
ATOM 1645 O O . PHE A 1 205 ? 28.371 58.865 -10.046 1.00 21.09 205 PHE A O 1
ATOM 1652 N N . THR A 1 206 ? 27.719 60.293 -11.653 1.00 22.48 206 THR A N 1
ATOM 1653 C CA . THR A 1 206 ? 26.251 60.105 -11.581 1.00 22.48 206 THR A CA 1
ATOM 1654 C C . THR A 1 206 ? 25.675 58.977 -12.454 1.00 22.48 206 THR A C 1
ATOM 1656 O O . THR A 1 206 ? 26.336 58.489 -13.364 1.00 22.48 206 THR A O 1
ATOM 1659 N N . LEU A 1 207 ? 24.401 58.605 -12.225 1.00 25.67 207 LEU A N 1
ATOM 1660 C CA . LEU A 1 207 ? 23.661 57.659 -13.077 1.00 25.67 207 LEU A CA 1
ATOM 1661 C C . LEU A 1 207 ? 23.347 58.225 -14.478 1.00 25.67 207 LEU A C 1
ATOM 1663 O O . LEU A 1 207 ? 22.342 58.905 -14.681 1.00 25.67 207 LEU A O 1
ATOM 1667 N N . SER A 1 208 ? 24.181 57.836 -15.433 1.00 26.84 208 SER A N 1
ATOM 1668 C CA . SER A 1 208 ? 23.957 57.765 -16.884 1.00 26.84 208 SER A CA 1
ATOM 1669 C C . SER A 1 208 ? 25.065 56.832 -17.405 1.00 26.84 208 SER A C 1
ATOM 1671 O O . SER A 1 208 ? 26.220 57.044 -17.046 1.00 26.84 208 SER A O 1
ATOM 1673 N N . ASP A 1 209 ? 24.833 55.731 -18.123 1.00 27.05 209 ASP A N 1
ATOM 1674 C CA . ASP A 1 209 ? 23.740 55.386 -19.042 1.00 27.05 209 ASP A CA 1
ATOM 1675 C C . ASP A 1 209 ? 23.319 53.903 -18.939 1.00 27.05 209 ASP A C 1
ATOM 1677 O O . ASP A 1 209 ? 23.996 53.116 -18.280 1.00 27.05 209 ASP A O 1
ATOM 1681 N N . LEU A 1 210 ? 22.235 53.516 -19.639 1.00 25.42 210 LEU A N 1
ATOM 1682 C CA . LEU A 1 210 ? 22.159 52.335 -20.537 1.00 25.42 210 LEU A CA 1
ATOM 1683 C C . LEU A 1 210 ? 20.708 52.019 -20.962 1.00 25.42 210 LEU A C 1
ATOM 1685 O O . LEU A 1 210 ? 20.043 51.156 -20.390 1.00 25.42 210 LEU A O 1
ATOM 1689 N N . THR A 1 211 ? 20.204 52.695 -21.999 1.00 24.00 211 THR A N 1
ATOM 1690 C CA . THR A 1 211 ? 19.106 52.236 -22.886 1.00 24.00 211 THR A CA 1
ATOM 1691 C C . THR A 1 211 ? 18.995 53.195 -24.092 1.00 24.00 211 THR A C 1
ATOM 1693 O O . THR A 1 211 ? 19.317 54.367 -23.941 1.00 24.00 211 THR A O 1
ATOM 1696 N N . PRO A 1 212 ? 18.573 52.748 -25.293 1.00 43.19 212 PRO A N 1
ATOM 1697 C CA . PRO A 1 212 ? 19.354 51.849 -26.152 1.00 43.19 212 PRO A CA 1
ATOM 1698 C C . PRO A 1 212 ? 19.439 52.354 -27.623 1.00 43.19 212 PRO A C 1
ATOM 1700 O O . PRO A 1 212 ? 18.888 53.398 -27.954 1.00 43.19 212 PRO A O 1
ATOM 1703 N N . SER A 1 213 ? 19.965 51.506 -28.525 1.00 22.56 213 SER A N 1
ATOM 1704 C CA . SER A 1 213 ? 19.779 51.497 -30.007 1.00 22.56 213 SER A CA 1
ATOM 1705 C C . SER A 1 213 ? 20.891 52.091 -30.902 1.00 22.56 213 SER A C 1
ATOM 1707 O O . SER A 1 213 ? 21.140 53.286 -30.893 1.00 22.56 213 SER A O 1
ATOM 1709 N N . LEU A 1 214 ? 21.474 51.203 -31.725 1.00 29.22 214 LEU A N 1
ATOM 1710 C CA . LEU A 1 214 ? 21.843 51.329 -33.156 1.00 29.22 214 LEU A CA 1
ATOM 1711 C C . LEU A 1 214 ? 22.168 52.717 -33.765 1.00 29.22 214 LEU A C 1
ATOM 1713 O O . LEU A 1 214 ? 21.257 53.518 -33.935 1.00 29.22 214 LEU A O 1
ATOM 1717 N N . GLU A 1 215 ? 23.379 52.879 -34.333 1.00 24.77 215 GLU A N 1
ATOM 1718 C CA . GLU A 1 215 ? 23.605 52.873 -35.806 1.00 24.77 215 GLU A CA 1
ATOM 1719 C C . GLU A 1 215 ? 25.102 52.929 -36.239 1.00 24.77 215 GLU A C 1
ATOM 1721 O O . GLU A 1 215 ? 25.958 53.362 -35.478 1.00 24.77 215 GLU A O 1
ATOM 1726 N N . ALA A 1 216 ? 25.360 52.498 -37.489 1.00 26.02 216 ALA A N 1
ATOM 1727 C CA . ALA A 1 216 ? 26.494 52.776 -38.408 1.00 26.02 216 ALA A CA 1
ATOM 1728 C C . ALA A 1 216 ? 27.983 52.397 -38.106 1.00 26.02 216 ALA A C 1
ATOM 1730 O O . ALA A 1 216 ? 28.524 52.574 -37.021 1.00 26.02 216 ALA A O 1
ATOM 1731 N N . LEU A 1 217 ? 28.647 51.917 -39.178 1.00 28.77 217 LEU A N 1
ATOM 1732 C CA . LEU A 1 217 ? 30.081 51.574 -39.375 1.00 28.77 217 LEU A CA 1
ATOM 1733 C C . LEU A 1 217 ? 30.950 52.830 -39.682 1.00 28.77 217 LEU A C 1
ATOM 1735 O O . LEU A 1 217 ? 30.362 53.857 -40.035 1.00 28.77 217 LEU A O 1
ATOM 1739 N N . PRO A 1 218 ? 32.302 52.809 -39.540 1.00 29.78 218 PRO A N 1
ATOM 1740 C CA . PRO A 1 218 ? 33.280 52.177 -40.474 1.00 29.78 218 PRO A CA 1
ATOM 1741 C C . PRO A 1 218 ? 34.298 51.241 -39.745 1.00 29.78 218 PRO A C 1
ATOM 1743 O O . PRO A 1 218 ? 34.268 51.158 -38.522 1.00 29.78 218 PRO A O 1
ATOM 1746 N N . GLU A 1 219 ? 35.093 50.342 -40.356 1.00 24.06 219 GLU A N 1
ATOM 1747 C CA . GLU A 1 219 ? 36.200 50.492 -41.347 1.00 24.06 219 GLU A CA 1
ATOM 1748 C C . GLU A 1 219 ? 37.341 51.442 -40.868 1.00 24.06 219 GLU A C 1
ATOM 1750 O O . GLU A 1 219 ? 37.064 52.502 -40.321 1.00 24.06 219 GLU A O 1
ATOM 1755 N N . GLU A 1 220 ? 38.651 51.149 -40.978 1.00 26.58 220 GLU A N 1
ATOM 1756 C CA . GLU A 1 220 ? 39.381 50.061 -41.666 1.00 26.58 220 GLU A CA 1
ATOM 1757 C C . GLU A 1 220 ? 40.818 49.843 -41.087 1.00 26.58 220 GLU A C 1
ATOM 1759 O O . GLU A 1 220 ? 41.458 50.809 -40.681 1.00 26.58 220 GLU A O 1
ATOM 1764 N N . THR A 1 221 ? 41.386 48.622 -41.189 1.00 26.50 221 THR A N 1
ATOM 1765 C CA . THR A 1 221 ? 42.833 48.247 -41.010 1.00 26.50 221 THR A CA 1
ATOM 1766 C C . THR A 1 221 ? 43.510 48.499 -39.636 1.00 26.50 221 THR A C 1
ATOM 1768 O O . THR A 1 221 ? 43.054 49.313 -38.849 1.00 26.50 221 THR A O 1
ATOM 1771 N N . LEU A 1 222 ? 44.587 47.813 -39.205 1.00 25.98 222 LEU A N 1
ATOM 1772 C CA . LEU A 1 222 ? 45.590 46.896 -39.807 1.00 25.98 222 LEU A CA 1
ATOM 1773 C C . LEU A 1 222 ? 45.612 45.552 -39.014 1.00 25.98 222 LEU A C 1
ATOM 1775 O O . LEU A 1 222 ? 45.374 45.569 -37.813 1.00 25.98 222 LEU A O 1
ATOM 1779 N N . ARG A 1 223 ? 45.696 44.350 -39.623 1.00 26.77 223 ARG A N 1
ATOM 1780 C CA . ARG A 1 223 ? 46.928 43.590 -40.003 1.00 26.77 223 ARG A CA 1
ATOM 1781 C C . ARG A 1 223 ? 47.970 43.550 -38.860 1.00 26.77 223 ARG A C 1
ATOM 1783 O O . ARG A 1 223 ? 48.356 44.616 -38.405 1.00 26.77 223 ARG A O 1
ATOM 1790 N N . GLU A 1 224 ? 48.462 42.422 -38.332 1.00 23.58 224 GLU A N 1
ATOM 1791 C CA . GLU A 1 224 ? 48.697 41.029 -38.810 1.00 23.58 224 GLU A CA 1
ATOM 1792 C C . GLU A 1 224 ? 48.292 39.997 -37.708 1.00 23.58 224 GLU A C 1
ATOM 1794 O O . GLU A 1 224 ? 47.971 40.406 -36.598 1.00 23.58 224 GLU A O 1
ATOM 1799 N N . GLU A 1 225 ? 48.227 38.665 -37.868 1.00 23.64 225 GLU A N 1
ATOM 1800 C CA . GLU A 1 225 ? 48.551 37.724 -38.959 1.00 23.64 225 GLU A CA 1
ATOM 1801 C C . GLU A 1 225 ? 47.603 36.493 -38.870 1.00 23.64 225 GLU A C 1
ATOM 1803 O O . GLU A 1 225 ? 47.109 36.163 -37.789 1.00 23.64 225 GLU A O 1
ATOM 1808 N N . THR A 1 226 ? 47.316 35.785 -39.971 1.00 30.41 226 THR A N 1
ATOM 1809 C CA . THR A 1 226 ? 46.356 34.656 -39.962 1.00 30.41 226 THR A CA 1
ATOM 1810 C C . THR A 1 226 ? 46.989 33.318 -39.568 1.00 30.41 226 THR A C 1
ATOM 1812 O O . THR A 1 226 ? 47.534 32.615 -40.420 1.00 30.41 226 THR A O 1
ATOM 1815 N N . VAL A 1 227 ? 46.828 32.901 -38.309 1.00 27.16 227 VAL A N 1
ATOM 1816 C CA . VAL A 1 227 ? 47.066 31.504 -37.896 1.00 27.16 227 VAL A CA 1
ATOM 1817 C C . VAL A 1 227 ? 45.839 30.644 -38.229 1.00 27.16 227 VAL A C 1
ATOM 1819 O O . VAL A 1 227 ? 44.727 30.939 -37.794 1.00 27.16 227 VAL A O 1
ATOM 1822 N N . SER A 1 228 ? 46.034 29.569 -38.997 1.00 30.86 228 SER A N 1
ATOM 1823 C CA . SER A 1 228 ? 44.965 28.645 -39.399 1.00 30.86 228 SER A CA 1
ATOM 1824 C C . SER A 1 228 ? 44.306 27.952 -38.201 1.00 30.86 228 SER A C 1
ATOM 1826 O O . SER A 1 228 ? 44.960 27.197 -37.477 1.00 30.86 228 SER A O 1
ATOM 1828 N N . THR A 1 229 ? 42.997 28.144 -38.028 1.00 33.28 229 THR A N 1
ATOM 1829 C CA . THR A 1 229 ? 42.186 27.362 -37.085 1.00 33.28 229 THR A CA 1
ATOM 1830 C C . THR A 1 229 ? 42.166 25.892 -37.501 1.00 33.28 229 THR A C 1
ATOM 1832 O O . THR A 1 229 ? 41.721 25.569 -38.599 1.00 33.28 229 THR A O 1
ATOM 1835 N N . VAL A 1 230 ? 42.642 24.999 -36.630 1.00 45.59 230 VAL A N 1
ATOM 1836 C CA . VAL A 1 230 ? 42.534 23.547 -36.839 1.00 45.59 230 VAL A CA 1
ATOM 1837 C C . VAL A 1 230 ? 41.112 23.113 -36.482 1.00 45.59 230 VAL A C 1
ATOM 1839 O O . VAL A 1 230 ? 40.693 23.286 -35.336 1.00 45.59 230 VAL A O 1
ATOM 1842 N N . ASP A 1 231 ? 40.384 22.549 -37.447 1.00 46.69 231 ASP A N 1
ATOM 1843 C CA . ASP A 1 231 ? 39.010 22.068 -37.262 1.00 46.69 231 ASP A CA 1
ATOM 1844 C C . ASP A 1 231 ? 38.974 20.845 -36.332 1.00 46.69 231 ASP A C 1
ATOM 1846 O O . ASP A 1 231 ? 39.119 19.697 -36.755 1.00 46.69 231 ASP A O 1
ATOM 1850 N N . LEU A 1 232 ? 38.795 21.109 -35.034 1.00 56.78 232 LEU A N 1
ATOM 1851 C CA . LEU A 1 232 ? 38.627 20.102 -33.986 1.00 56.78 232 LEU A CA 1
ATOM 1852 C C . LEU A 1 232 ? 37.440 19.160 -34.285 1.00 56.78 232 LEU A C 1
ATOM 1854 O O . LEU A 1 232 ? 36.468 19.567 -34.922 1.00 56.78 232 LEU A O 1
ATOM 1858 N N . PRO A 1 233 ? 37.483 17.897 -33.815 1.00 57.12 233 PRO A N 1
ATOM 1859 C CA . PRO A 1 233 ? 36.463 16.912 -34.157 1.00 57.12 233 PRO A CA 1
ATOM 1860 C C . PRO A 1 233 ? 35.103 17.289 -33.550 1.00 57.12 233 PRO A C 1
ATOM 1862 O O . PRO A 1 233 ? 35.029 17.666 -32.380 1.00 57.12 233 PRO A O 1
ATOM 1865 N N . ASP A 1 234 ? 34.030 17.133 -34.331 1.00 65.31 234 ASP A N 1
ATOM 1866 C CA . ASP A 1 234 ? 32.649 17.438 -33.928 1.00 65.31 234 ASP A CA 1
ATOM 1867 C C . ASP A 1 234 ? 32.134 16.417 -32.892 1.00 65.31 234 ASP A C 1
ATOM 1869 O O . ASP A 1 234 ? 31.543 15.380 -33.209 1.00 65.31 234 ASP A O 1
ATOM 1873 N N . LEU A 1 235 ? 32.463 16.668 -31.622 1.00 75.19 235 LEU A N 1
ATOM 1874 C CA . LEU A 1 235 ? 32.076 15.841 -30.482 1.00 75.19 235 LEU A CA 1
ATOM 1875 C C . LEU A 1 235 ? 30.701 16.258 -29.952 1.00 75.19 235 LEU A C 1
ATOM 1877 O O . LEU A 1 235 ? 30.438 17.435 -29.721 1.00 75.19 235 LEU A O 1
ATOM 1881 N N . LYS A 1 236 ? 29.846 15.279 -29.636 1.00 75.69 236 LYS A N 1
ATOM 1882 C CA . LYS A 1 236 ? 28.550 15.524 -28.984 1.00 75.69 236 LYS A CA 1
ATOM 1883 C C . LYS A 1 236 ? 28.794 16.125 -27.593 1.00 75.69 236 LYS A C 1
ATOM 1885 O O . LYS A 1 236 ? 29.411 15.473 -26.748 1.00 75.69 236 LYS A O 1
ATOM 1890 N N . THR A 1 237 ? 28.301 17.342 -27.370 1.00 74.69 237 THR A N 1
ATOM 1891 C CA . THR A 1 237 ? 28.524 18.164 -26.164 1.00 74.69 237 THR A CA 1
ATOM 1892 C C . THR A 1 237 ? 27.405 18.096 -25.125 1.00 74.69 237 THR A C 1
ATOM 1894 O O . THR A 1 237 ? 27.604 18.581 -24.015 1.00 74.69 237 THR A O 1
ATOM 1897 N N . GLU A 1 238 ? 26.254 17.489 -25.436 1.00 73.88 238 GLU A N 1
ATOM 1898 C CA . GLU A 1 238 ? 25.136 17.345 -24.493 1.00 73.88 238 GLU A CA 1
ATOM 1899 C C . GLU A 1 238 ? 24.783 15.863 -24.226 1.00 73.88 238 GLU A C 1
ATOM 1901 O O . GLU A 1 238 ? 24.540 15.101 -25.172 1.00 73.88 238 GLU A O 1
ATOM 1906 N N . PRO A 1 239 ? 24.690 15.423 -22.955 1.00 76.38 239 PRO A N 1
ATOM 1907 C CA . PRO A 1 239 ? 24.183 14.100 -22.604 1.00 76.38 239 PRO A CA 1
ATOM 1908 C C . PRO A 1 239 ? 22.652 14.031 -22.698 1.00 76.38 239 PRO A C 1
ATOM 1910 O O . PRO A 1 239 ? 21.954 15.040 -22.706 1.00 76.38 239 PRO A O 1
ATOM 1913 N N . TRP A 1 240 ? 22.098 12.812 -22.717 1.00 80.31 240 TRP A N 1
ATOM 1914 C CA . TRP A 1 240 ? 20.640 12.617 -22.705 1.00 80.31 240 TRP A CA 1
ATOM 1915 C C . TRP A 1 240 ? 20.015 13.248 -21.445 1.00 80.31 240 TRP A C 1
ATOM 1917 O O . TRP A 1 240 ? 20.315 12.783 -20.338 1.00 80.31 240 TRP A O 1
ATOM 1927 N N . PRO A 1 241 ? 19.138 14.261 -21.574 1.00 77.69 241 PRO A N 1
ATOM 1928 C CA . PRO A 1 241 ? 18.768 15.109 -20.449 1.00 77.69 241 PRO A CA 1
ATOM 1929 C C . PRO A 1 241 ? 17.905 14.374 -19.417 1.00 77.69 241 PRO A C 1
ATOM 1931 O O . PRO A 1 241 ? 17.080 13.520 -19.740 1.00 77.69 241 PRO A O 1
ATOM 1934 N N . CYS A 1 242 ? 18.048 14.752 -18.143 1.00 67.06 242 CYS A N 1
ATOM 1935 C CA . CYS A 1 242 ? 17.235 14.191 -17.056 1.00 67.06 242 CYS A CA 1
ATOM 1936 C C . CYS A 1 242 ? 15.752 14.605 -17.114 1.00 67.06 242 CYS A C 1
ATOM 1938 O O . CYS A 1 242 ? 14.903 13.938 -16.513 1.00 67.06 242 CYS A O 1
ATOM 1940 N N . ARG A 1 243 ? 15.448 15.696 -17.822 1.00 77.12 243 ARG A N 1
ATOM 1941 C CA . ARG A 1 243 ? 14.106 16.182 -18.149 1.00 77.12 243 ARG A CA 1
ATOM 1942 C C . ARG A 1 243 ? 14.198 16.907 -19.487 1.00 77.12 243 ARG A C 1
ATOM 1944 O O . ARG A 1 243 ? 14.926 17.887 -19.592 1.00 77.12 243 ARG A O 1
ATOM 1951 N N . HIS A 1 244 ? 13.462 16.445 -20.491 1.00 83.06 244 HIS A N 1
ATOM 1952 C CA . HIS A 1 244 ? 13.454 17.075 -21.814 1.00 83.06 244 HIS A CA 1
ATOM 1953 C C . HIS A 1 244 ? 12.742 18.430 -21.758 1.00 83.06 244 HIS A C 1
ATOM 1955 O O . HIS A 1 244 ? 11.597 18.519 -21.310 1.00 83.06 244 HIS A O 1
ATOM 1961 N N . ILE A 1 245 ? 13.417 19.475 -22.234 1.00 83.88 245 ILE A N 1
ATOM 1962 C CA . ILE A 1 245 ? 12.852 20.809 -22.455 1.00 83.88 245 ILE A CA 1
ATOM 1963 C C . ILE A 1 245 ? 12.893 21.034 -23.964 1.00 83.88 245 ILE A C 1
ATOM 1965 O O . ILE A 1 245 ? 13.949 21.286 -24.541 1.00 83.88 245 ILE A O 1
ATOM 1969 N N . LEU A 1 246 ? 11.746 20.868 -24.622 1.00 87.12 246 LEU A N 1
ATOM 1970 C CA . LEU A 1 246 ? 11.670 20.951 -26.078 1.00 87.12 246 LEU A CA 1
ATOM 1971 C C . LEU A 1 246 ? 11.752 22.423 -26.531 1.00 87.12 246 LEU A C 1
ATOM 1973 O O . LEU A 1 246 ? 10.988 23.251 -26.026 1.00 87.12 246 LEU A O 1
ATOM 1977 N N . PRO A 1 247 ? 12.630 22.775 -27.491 1.00 86.38 247 PRO A N 1
ATOM 1978 C CA . PRO A 1 247 ? 12.797 24.147 -27.968 1.00 86.38 247 PRO A CA 1
ATOM 1979 C C . PRO A 1 247 ? 11.675 24.529 -28.946 1.00 86.38 247 PRO A C 1
ATOM 1981 O O . PRO A 1 247 ? 11.886 24.648 -30.149 1.00 86.38 247 PRO A O 1
ATOM 1984 N N . PHE A 1 248 ? 10.459 24.713 -28.424 1.00 84.00 248 PHE A N 1
ATOM 1985 C CA . PHE A 1 248 ? 9.249 24.997 -29.210 1.00 84.00 248 PHE A CA 1
ATOM 1986 C C . PHE A 1 248 ? 9.342 26.255 -30.091 1.00 84.00 248 PHE A C 1
ATOM 1988 O O . PHE A 1 248 ? 8.630 26.343 -31.081 1.00 84.00 248 PHE A O 1
ATOM 1995 N N . HIS A 1 249 ? 10.260 27.181 -29.795 1.00 82.81 249 HIS A N 1
ATOM 1996 C CA . HIS A 1 249 ? 10.570 28.337 -30.647 1.00 82.81 249 HIS A CA 1
ATOM 1997 C C . HIS A 1 249 ? 11.163 27.964 -32.025 1.00 82.81 249 HIS A C 1
ATOM 1999 O O . HIS A 1 249 ? 11.305 28.837 -32.871 1.00 82.81 249 HIS A O 1
ATOM 2005 N N . LYS A 1 250 ? 11.551 26.696 -32.248 1.00 85.12 250 LYS A N 1
ATOM 2006 C CA . LYS A 1 250 ? 12.028 26.177 -33.547 1.00 85.12 250 LYS A CA 1
ATOM 2007 C C . LYS A 1 250 ? 10.913 25.540 -34.394 1.00 85.12 250 LYS A C 1
ATOM 2009 O O . LYS A 1 250 ? 11.220 24.904 -35.399 1.00 85.12 250 LYS A O 1
ATOM 2014 N N . LEU A 1 251 ? 9.654 25.647 -33.965 1.00 87.62 251 LEU A N 1
ATOM 2015 C CA . LEU A 1 251 ? 8.474 25.286 -34.756 1.00 87.62 251 LEU A CA 1
ATOM 2016 C C . LEU A 1 251 ? 7.959 26.514 -35.515 1.00 87.62 251 LEU A C 1
ATOM 2018 O O . LEU A 1 251 ? 8.185 27.644 -35.081 1.00 87.62 251 LEU A O 1
ATOM 2022 N N . SER A 1 252 ? 7.233 26.301 -36.610 1.00 87.50 252 SER A N 1
ATOM 2023 C CA . SER A 1 252 ? 6.593 27.388 -37.352 1.00 87.50 252 SER A CA 1
ATOM 2024 C C . SER A 1 252 ? 5.566 28.149 -36.496 1.00 87.50 252 SER A C 1
ATOM 2026 O O . SER A 1 252 ? 5.029 27.632 -35.505 1.00 87.50 252 SER A O 1
ATOM 2028 N N . SER A 1 253 ? 5.256 29.386 -36.889 1.00 83.38 253 SER A N 1
ATOM 2029 C CA . SER A 1 253 ? 4.174 30.190 -36.304 1.00 83.38 253 SER A CA 1
ATOM 2030 C C . SER A 1 253 ? 2.824 29.472 -36.389 1.00 83.38 253 SER A C 1
ATOM 2032 O O . SER A 1 253 ? 2.050 29.473 -35.430 1.00 83.38 253 SER A O 1
ATOM 2034 N N . GLU A 1 254 ? 2.569 28.801 -37.509 1.00 82.44 254 GLU A N 1
ATOM 2035 C CA . GLU A 1 254 ? 1.338 28.070 -37.805 1.00 82.44 254 GLU A CA 1
ATOM 2036 C C . GLU A 1 254 ? 1.239 26.816 -36.933 1.00 82.44 254 GLU A C 1
ATOM 2038 O O . GLU A 1 254 ? 0.217 26.621 -36.277 1.00 82.44 254 GLU A O 1
ATOM 2043 N N . LEU A 1 255 ? 2.304 26.006 -36.851 1.00 84.25 255 LEU A N 1
ATOM 2044 C CA . LEU A 1 255 ? 2.343 24.813 -36.003 1.00 84.25 255 LEU A CA 1
ATOM 2045 C C . LEU A 1 255 ? 2.304 25.169 -34.509 1.00 84.25 255 LEU A C 1
ATOM 2047 O O . LEU A 1 255 ? 1.654 24.473 -33.730 1.00 84.25 255 LEU A O 1
ATOM 2051 N N . THR A 1 256 ? 2.939 26.263 -34.090 1.00 84.69 256 THR A N 1
ATOM 2052 C CA . THR A 1 256 ? 2.867 26.727 -32.696 1.00 84.69 256 THR A CA 1
ATOM 2053 C C . THR A 1 256 ? 1.443 27.174 -32.353 1.00 84.69 256 THR A C 1
ATOM 2055 O O . THR A 1 256 ? 0.870 26.714 -31.366 1.00 84.69 256 THR A O 1
ATOM 2058 N N . ALA A 1 257 ? 0.806 27.977 -33.214 1.00 83.25 257 ALA A N 1
ATOM 2059 C CA . ALA A 1 257 ? -0.596 28.371 -33.058 1.00 83.25 257 ALA A CA 1
ATOM 2060 C C . ALA A 1 257 ? -1.592 27.205 -33.247 1.00 83.25 257 ALA A C 1
ATOM 2062 O O . ALA A 1 257 ? -2.738 27.298 -32.793 1.00 83.25 257 ALA A O 1
ATOM 2063 N N . ALA A 1 258 ? -1.180 26.116 -33.904 1.00 80.50 258 ALA A N 1
ATOM 2064 C CA . ALA A 1 258 ? -1.914 24.858 -33.970 1.00 80.50 258 ALA A CA 1
ATOM 2065 C C . ALA A 1 258 ? -1.822 24.086 -32.649 1.00 80.50 258 ALA A C 1
ATOM 2067 O O . ALA A 1 258 ? -2.846 23.622 -32.161 1.00 80.50 258 ALA A O 1
ATOM 2068 N N . LEU A 1 259 ? -0.627 23.989 -32.055 1.00 84.19 259 LEU A N 1
ATOM 2069 C CA . LEU A 1 259 ? -0.363 23.260 -30.811 1.00 84.19 259 LEU A CA 1
ATOM 2070 C C . LEU A 1 259 ? -0.912 23.945 -29.557 1.00 84.19 259 LEU A C 1
ATOM 2072 O O . LEU A 1 259 ? -1.287 23.253 -28.619 1.00 84.19 259 LEU A O 1
ATOM 2076 N N . GLU A 1 260 ? -1.036 25.271 -29.522 1.00 85.50 260 GLU A N 1
ATOM 2077 C CA . GLU A 1 260 ? -1.746 25.948 -28.421 1.00 85.50 260 GLU A CA 1
ATOM 2078 C C . GLU A 1 260 ? -3.286 25.766 -28.513 1.00 85.50 260 GLU A C 1
ATOM 2080 O O . GLU A 1 260 ? -4.019 26.131 -27.593 1.00 85.50 260 GLU A O 1
ATOM 2085 N N . LYS A 1 261 ? -3.814 25.166 -29.597 1.00 82.81 261 LYS A N 1
ATOM 2086 C CA . LYS A 1 261 ? -5.254 24.917 -29.809 1.00 82.81 261 LYS A CA 1
ATOM 2087 C C . LYS A 1 261 ? -5.566 23.412 -29.762 1.00 82.81 261 LYS A C 1
ATOM 2089 O O . LYS A 1 261 ? -4.896 22.624 -30.418 1.00 82.81 261 LYS A O 1
ATOM 2094 N N . PRO A 1 262 ? -6.628 22.956 -29.068 1.00 75.69 262 PRO A N 1
ATOM 2095 C CA . PRO A 1 262 ? -6.917 21.527 -28.897 1.00 75.69 262 PRO A CA 1
ATOM 2096 C C . PRO A 1 262 ? -7.601 20.880 -30.126 1.00 75.69 262 PRO A C 1
ATOM 2098 O O . PRO A 1 262 ? -8.606 20.180 -29.968 1.00 75.69 262 PRO A O 1
ATOM 2101 N N . ARG A 1 263 ? -7.061 21.110 -31.331 1.00 79.94 263 ARG A N 1
ATOM 2102 C CA . ARG A 1 263 ? -7.514 20.551 -32.618 1.00 79.94 263 ARG A CA 1
ATOM 2103 C C . ARG A 1 263 ? -6.617 19.405 -33.101 1.00 79.94 263 ARG A C 1
ATOM 2105 O O . ARG A 1 263 ? -5.556 19.159 -32.533 1.00 79.94 263 ARG A O 1
ATOM 2112 N N . GLU A 1 264 ? -7.029 18.721 -34.167 1.00 72.69 264 GLU A N 1
ATOM 2113 C CA . GLU A 1 264 ? -6.107 17.854 -34.907 1.00 72.69 264 GLU A CA 1
ATOM 2114 C C . GLU A 1 264 ? -5.110 18.687 -35.726 1.00 72.69 264 GLU A C 1
ATOM 2116 O O . GLU A 1 264 ? -5.414 19.801 -36.169 1.00 72.69 264 GLU A O 1
ATOM 2121 N N . LEU A 1 265 ? -3.907 18.137 -35.903 1.00 78.38 265 LEU A N 1
ATOM 2122 C CA . LEU A 1 265 ? -2.862 18.721 -36.738 1.00 78.38 265 LEU A CA 1
ATOM 2123 C C . LEU A 1 265 ? -3.021 18.248 -38.184 1.00 78.38 265 LEU A C 1
ATOM 2125 O O . LEU A 1 265 ? -3.306 17.073 -38.425 1.00 78.38 265 LEU A O 1
ATOM 2129 N N . THR A 1 266 ? -2.775 19.137 -39.143 1.00 78.56 266 THR A N 1
ATOM 2130 C CA . THR A 1 266 ? -2.754 18.799 -40.572 1.00 78.56 266 THR A CA 1
ATOM 2131 C C . THR A 1 266 ? -1.643 17.789 -40.890 1.00 78.56 266 THR A C 1
ATOM 2133 O O . THR A 1 266 ? -0.784 17.481 -40.054 1.00 78.56 266 THR A O 1
ATOM 2136 N N . TYR A 1 267 ? -1.630 17.257 -42.117 1.00 74.81 267 TYR A N 1
ATOM 2137 C CA . TYR A 1 267 ? -0.543 16.386 -42.574 1.00 74.81 267 TYR A CA 1
ATOM 2138 C C . TYR A 1 267 ? 0.825 17.076 -42.456 1.00 74.81 267 TYR A C 1
ATOM 2140 O O . TYR A 1 267 ? 1.779 16.466 -41.971 1.00 74.81 267 TYR A O 1
ATOM 2148 N N . ASP A 1 268 ? 0.910 18.352 -42.833 1.00 72.75 268 ASP A N 1
ATOM 2149 C CA . ASP A 1 268 ? 2.154 19.117 -42.823 1.00 72.75 268 ASP A CA 1
ATOM 2150 C C . ASP A 1 268 ? 2.598 19.526 -41.422 1.00 72.75 268 ASP A C 1
ATOM 2152 O O . ASP A 1 268 ? 3.749 19.285 -41.069 1.00 72.75 268 ASP A O 1
ATOM 2156 N N . GLU A 1 269 ? 1.679 19.986 -40.574 1.00 81.56 269 GLU A N 1
ATOM 2157 C CA . GLU A 1 269 ? 1.934 20.216 -39.145 1.00 81.56 269 GLU A CA 1
ATOM 2158 C C . GLU A 1 269 ? 2.397 18.926 -38.442 1.00 81.56 269 GLU A C 1
ATOM 2160 O O . GLU A 1 269 ? 3.360 18.915 -37.675 1.00 81.56 269 GLU A O 1
ATOM 2165 N N . THR A 1 270 ? 1.764 17.789 -38.756 1.00 80.94 270 THR A N 1
ATOM 2166 C CA . THR A 1 270 ? 2.172 16.467 -38.258 1.00 80.94 270 THR A CA 1
ATOM 2167 C C . THR A 1 270 ? 3.558 16.070 -38.775 1.00 80.94 270 THR A C 1
ATOM 2169 O O . THR A 1 270 ? 4.340 15.468 -38.032 1.00 80.94 270 THR A O 1
ATOM 2172 N N . ARG A 1 271 ? 3.875 16.375 -40.039 1.00 80.25 271 ARG A N 1
ATOM 2173 C CA . ARG A 1 271 ? 5.157 16.084 -40.704 1.00 80.25 271 ARG A CA 1
ATOM 2174 C C . ARG A 1 271 ? 6.290 16.931 -40.130 1.00 80.25 271 ARG A C 1
ATOM 2176 O O . ARG A 1 271 ? 7.371 16.389 -39.884 1.00 80.25 271 ARG A O 1
ATOM 2183 N N . GLU A 1 272 ? 6.042 18.210 -39.879 1.00 85.94 272 GLU A N 1
ATOM 2184 C CA . GLU A 1 272 ? 6.962 19.134 -39.220 1.00 85.94 272 GLU A CA 1
ATOM 2185 C C . GLU A 1 272 ? 7.204 18.702 -37.772 1.00 85.94 272 GLU A C 1
ATOM 2187 O O . GLU A 1 272 ? 8.343 18.393 -37.428 1.00 85.94 272 GLU A O 1
ATOM 2192 N N . LEU A 1 273 ? 6.155 18.533 -36.959 1.00 87.94 273 LEU A N 1
ATOM 2193 C CA . LEU A 1 273 ? 6.289 18.125 -35.557 1.00 87.94 273 LEU A CA 1
ATOM 2194 C C . LEU A 1 273 ? 6.989 16.766 -35.409 1.00 87.94 273 LEU A C 1
ATOM 2196 O O . LEU A 1 273 ? 7.881 16.607 -34.578 1.00 87.94 273 LEU A O 1
ATOM 2200 N N . THR A 1 274 ? 6.662 15.790 -36.265 1.00 86.81 274 THR A N 1
ATOM 2201 C CA . THR A 1 274 ? 7.381 14.503 -36.314 1.00 86.81 274 THR A CA 1
ATOM 2202 C C . THR A 1 274 ? 8.861 14.698 -36.655 1.00 86.81 274 THR A C 1
ATOM 2204 O O . THR A 1 274 ? 9.710 13.973 -36.139 1.00 86.81 274 THR A O 1
ATOM 2207 N N . SER A 1 275 ? 9.186 15.660 -37.523 1.00 87.06 275 SER A N 1
ATOM 2208 C CA . SER A 1 275 ? 10.567 15.978 -37.896 1.00 87.06 275 SER A CA 1
ATOM 2209 C C . SER A 1 275 ? 11.310 16.688 -36.767 1.00 87.06 275 SER A C 1
ATOM 2211 O O . SER A 1 275 ? 12.433 16.297 -36.477 1.00 87.06 275 SER A O 1
ATOM 2213 N N . PHE A 1 276 ? 10.679 17.641 -36.081 1.00 93.12 276 PHE A N 1
ATOM 2214 C CA . PHE A 1 276 ? 11.213 18.309 -34.895 1.00 93.12 276 PHE A CA 1
ATOM 2215 C C . PHE A 1 276 ? 11.527 17.310 -33.774 1.00 93.12 276 PHE A C 1
ATOM 2217 O O . PHE A 1 276 ? 12.675 17.222 -33.340 1.00 93.12 276 PHE A O 1
ATOM 2224 N N . LEU A 1 277 ? 10.549 16.490 -33.365 1.00 91.62 277 LEU A N 1
ATOM 2225 C CA . LEU A 1 277 ? 10.742 15.476 -32.319 1.00 91.62 277 LEU A CA 1
ATOM 2226 C C . LEU A 1 277 ? 11.823 14.464 -32.706 1.00 91.62 277 LEU A C 1
ATOM 2228 O O . LEU A 1 277 ? 12.644 14.086 -31.870 1.00 91.62 277 LEU A O 1
ATOM 2232 N N . ALA A 1 278 ? 11.841 14.019 -33.966 1.00 89.06 278 ALA A N 1
ATOM 2233 C CA . ALA A 1 278 ? 12.855 13.089 -34.442 1.00 89.06 278 ALA A CA 1
ATOM 2234 C C . ALA A 1 278 ? 14.246 13.718 -34.456 1.00 89.06 278 ALA A C 1
ATOM 2236 O O . ALA A 1 278 ? 15.156 13.083 -33.944 1.00 89.06 278 ALA A O 1
ATOM 2237 N N . ASN A 1 279 ? 14.411 14.937 -34.973 1.00 89.00 279 ASN A N 1
ATOM 2238 C CA . ASN A 1 279 ? 15.697 15.635 -35.003 1.00 89.00 279 ASN A CA 1
ATOM 2239 C C . ASN A 1 279 ? 16.213 15.905 -33.578 1.00 89.00 279 ASN A C 1
ATOM 2241 O O . ASN A 1 279 ? 17.366 15.598 -33.291 1.00 89.00 279 ASN A O 1
ATOM 2245 N N . TYR A 1 280 ? 15.349 16.374 -32.668 1.00 91.94 280 TYR A N 1
ATOM 2246 C CA . TYR A 1 280 ? 15.676 16.560 -31.248 1.00 91.94 280 TYR A CA 1
ATOM 2247 C C . TYR A 1 280 ? 16.115 15.242 -30.591 1.00 91.94 280 TYR A C 1
ATOM 2249 O O . TYR A 1 280 ? 17.166 15.177 -29.965 1.00 91.94 280 TYR A O 1
ATOM 2257 N N . THR A 1 281 ? 15.374 14.149 -30.804 1.00 88.38 281 THR A N 1
ATOM 2258 C CA . THR A 1 281 ? 15.768 12.823 -30.291 1.00 88.38 281 THR A CA 1
ATOM 2259 C C . THR A 1 281 ? 17.085 12.333 -30.911 1.00 88.38 281 THR A C 1
ATOM 2261 O O . THR A 1 281 ? 17.887 11.681 -30.242 1.00 88.38 281 THR A O 1
ATOM 2264 N N . TYR A 1 282 ? 17.296 12.613 -32.200 1.00 85.19 282 TYR A N 1
ATOM 2265 C CA . TYR A 1 282 ? 18.433 12.134 -32.985 1.00 85.19 282 TYR A CA 1
ATOM 2266 C C . TYR A 1 282 ? 19.745 12.794 -32.569 1.00 85.19 282 TYR A C 1
ATOM 2268 O O . TYR A 1 282 ? 20.740 12.087 -32.444 1.00 85.19 282 TYR A O 1
ATOM 2276 N N . HIS A 1 283 ? 19.704 14.096 -32.270 1.00 83.56 283 HIS A N 1
ATOM 2277 C CA . HIS A 1 283 ? 20.819 14.874 -31.730 1.00 83.56 283 HIS A CA 1
ATOM 2278 C C . HIS A 1 283 ? 21.465 14.186 -30.512 1.00 83.56 283 HIS A C 1
ATOM 2280 O O . HIS A 1 283 ? 22.669 13.946 -30.511 1.00 83.56 283 HIS A O 1
ATOM 2286 N N . TYR A 1 284 ? 20.659 13.751 -29.535 1.00 79.62 284 TYR A N 1
ATOM 2287 C CA . TYR A 1 284 ? 21.167 13.038 -28.356 1.00 79.62 284 TYR A CA 1
ATOM 2288 C C . TYR A 1 284 ? 21.426 11.536 -28.584 1.00 79.62 284 TYR A C 1
ATOM 2290 O O . TYR A 1 284 ? 22.335 10.967 -27.979 1.00 79.62 284 TYR A O 1
ATOM 2298 N N . LYS A 1 285 ? 20.597 10.840 -29.381 1.00 80.94 285 LYS A N 1
ATOM 2299 C CA . LYS A 1 285 ? 20.665 9.372 -29.557 1.00 80.94 285 LYS A CA 1
ATOM 2300 C C . LYS A 1 285 ? 20.304 8.932 -30.980 1.00 80.94 285 LYS A C 1
ATOM 2302 O O . LYS A 1 285 ? 19.135 8.661 -31.279 1.00 80.94 285 LYS A O 1
ATOM 2307 N N . LEU A 1 286 ? 21.324 8.669 -31.805 1.00 78.00 286 LEU A N 1
ATOM 2308 C CA . LEU A 1 286 ? 21.169 8.104 -33.157 1.00 78.00 286 LEU A CA 1
ATOM 2309 C C . LEU A 1 286 ? 20.305 6.824 -33.172 1.00 78.00 286 LEU A C 1
ATOM 2311 O O . LEU A 1 286 ? 19.495 6.632 -34.081 1.00 78.00 286 LEU A O 1
ATOM 2315 N N . TYR A 1 287 ? 20.409 5.978 -32.136 1.00 78.88 287 TYR A N 1
ATOM 2316 C CA . TYR A 1 287 ? 19.670 4.712 -31.977 1.00 78.88 287 TYR A CA 1
ATOM 2317 C C . TYR A 1 287 ? 18.719 4.677 -30.757 1.00 78.88 287 TYR A C 1
ATOM 2319 O O . TYR A 1 287 ? 18.612 3.656 -30.071 1.00 78.88 287 TYR A O 1
ATOM 2327 N N . ALA A 1 288 ? 17.997 5.771 -30.487 1.00 81.38 288 ALA A N 1
ATOM 2328 C CA . ALA A 1 288 ? 17.004 5.849 -29.405 1.00 81.38 288 ALA A CA 1
ATOM 2329 C C . ALA A 1 288 ? 15.985 4.681 -29.407 1.00 81.38 288 ALA A C 1
ATOM 2331 O O . ALA A 1 288 ? 15.327 4.391 -30.417 1.00 81.38 288 ALA A O 1
ATOM 2332 N N . LYS A 1 289 ? 15.825 4.020 -28.255 1.00 81.00 289 LYS A N 1
ATOM 2333 C CA . LYS A 1 289 ? 14.906 2.892 -28.014 1.00 81.00 289 LYS A CA 1
ATOM 2334 C C . LYS A 1 289 ? 13.500 3.413 -27.678 1.00 81.00 289 LYS A C 1
ATOM 2336 O O . LYS A 1 289 ? 13.291 4.612 -27.527 1.00 81.00 289 LYS A O 1
ATOM 2341 N N . ARG A 1 290 ? 12.508 2.518 -27.556 1.00 82.56 290 ARG A N 1
ATOM 2342 C CA . ARG A 1 290 ? 11.116 2.916 -27.243 1.00 82.56 290 ARG A CA 1
ATOM 2343 C C . ARG A 1 290 ? 10.989 3.754 -25.954 1.00 82.56 290 ARG A C 1
ATOM 2345 O O . ARG A 1 290 ? 10.284 4.751 -26.017 1.00 82.56 290 ARG A O 1
ATOM 2352 N N . PRO A 1 291 ? 11.671 3.438 -24.830 1.00 81.00 291 PRO A N 1
ATOM 2353 C CA . PRO A 1 291 ? 11.614 4.290 -23.640 1.00 81.00 291 PRO A CA 1
ATOM 2354 C C . PRO A 1 291 ? 12.162 5.701 -23.889 1.00 81.00 291 PRO A C 1
ATOM 2356 O O . PRO A 1 291 ? 11.517 6.666 -23.503 1.00 81.00 291 PRO A O 1
ATOM 2359 N N . ASP A 1 292 ? 13.294 5.819 -24.594 1.00 83.12 292 ASP A N 1
ATOM 2360 C CA . ASP A 1 292 ? 13.920 7.108 -24.921 1.00 83.12 292 ASP A CA 1
ATOM 2361 C C . ASP A 1 292 ? 12.965 7.999 -25.743 1.00 83.12 292 ASP A C 1
ATOM 2363 O O . ASP A 1 292 ? 12.733 9.162 -25.425 1.00 83.12 292 ASP A O 1
ATOM 2367 N N . ARG A 1 293 ? 12.353 7.435 -26.792 1.00 89.62 293 ARG A N 1
ATOM 2368 C CA . ARG A 1 293 ? 11.430 8.167 -27.677 1.00 89.62 293 ARG A CA 1
ATOM 2369 C C . ARG A 1 293 ? 10.102 8.500 -26.996 1.00 89.62 293 ARG A C 1
ATOM 2371 O O . ARG A 1 293 ? 9.556 9.575 -27.237 1.00 89.62 293 ARG A O 1
ATOM 2378 N N . LEU A 1 294 ? 9.592 7.611 -26.137 1.00 87.81 294 LEU A N 1
ATOM 2379 C CA . LEU A 1 294 ? 8.410 7.896 -25.323 1.00 87.81 294 LEU A CA 1
ATOM 2380 C C . LEU A 1 294 ? 8.674 9.040 -24.341 1.00 87.81 294 LEU A C 1
ATOM 2382 O O . LEU A 1 294 ? 7.804 9.889 -24.212 1.00 87.81 294 LEU A O 1
ATOM 2386 N N . GLU A 1 295 ? 9.859 9.132 -23.728 1.00 87.44 295 GLU A N 1
ATOM 2387 C CA . GLU A 1 295 ? 10.206 10.238 -22.819 1.00 87.44 295 GLU A CA 1
ATOM 2388 C C . GLU A 1 295 ? 10.118 11.612 -23.517 1.00 87.44 295 GLU A C 1
ATOM 2390 O O . GLU A 1 295 ? 9.509 12.548 -22.995 1.00 87.44 295 GLU A O 1
ATOM 2395 N N . VAL A 1 296 ? 10.636 11.711 -24.748 1.00 89.56 296 VAL A N 1
ATOM 2396 C CA . VAL A 1 296 ? 10.526 12.914 -25.596 1.00 89.56 296 VAL A CA 1
ATOM 2397 C C . VAL A 1 296 ? 9.062 13.219 -25.953 1.00 89.56 296 VAL A C 1
ATOM 2399 O O . VAL A 1 296 ? 8.629 14.372 -25.899 1.00 89.56 296 VAL A O 1
ATOM 2402 N N . CYS A 1 297 ? 8.265 12.195 -26.273 1.00 88.88 297 CYS A N 1
ATOM 2403 C CA . CYS A 1 297 ? 6.836 12.361 -26.562 1.00 88.88 297 CYS A CA 1
ATOM 2404 C C . CYS A 1 297 ? 6.020 12.749 -25.312 1.00 88.88 297 CYS A C 1
ATOM 2406 O O . CYS A 1 297 ? 5.043 13.492 -25.418 1.00 88.88 297 CYS A O 1
ATOM 2408 N N . GLU A 1 298 ? 6.412 12.291 -24.121 1.00 88.00 298 GLU A N 1
ATOM 2409 C CA . GLU A 1 298 ? 5.790 12.692 -22.857 1.00 88.00 298 GLU A CA 1
ATOM 2410 C C . GLU A 1 298 ? 6.115 14.139 -22.488 1.00 88.00 298 GLU A C 1
ATOM 2412 O O . GLU A 1 298 ? 5.232 14.830 -21.988 1.00 88.00 298 GLU A O 1
ATOM 2417 N N . ALA A 1 299 ? 7.314 14.637 -22.800 1.00 87.75 299 ALA A N 1
ATOM 2418 C CA . ALA A 1 299 ? 7.648 16.051 -22.630 1.00 87.75 299 ALA A CA 1
ATOM 2419 C C . ALA A 1 299 ? 6.816 16.966 -23.547 1.00 87.75 299 ALA A C 1
ATOM 2421 O O . ALA A 1 299 ? 6.331 18.009 -23.101 1.00 87.75 299 ALA A O 1
ATOM 2422 N N . LEU A 1 300 ? 6.551 16.542 -24.791 1.00 87.62 300 LEU A N 1
ATOM 2423 C CA . LEU A 1 300 ? 5.585 17.214 -25.668 1.00 87.62 300 LEU A CA 1
ATOM 2424 C C . LEU A 1 300 ? 4.185 17.232 -25.036 1.00 87.62 300 LEU A C 1
ATOM 2426 O O . LEU A 1 300 ? 3.561 18.287 -24.925 1.00 87.62 300 LEU A O 1
ATOM 2430 N N . ALA A 1 301 ? 3.707 16.076 -24.571 1.00 85.75 301 ALA A N 1
ATOM 2431 C CA . ALA A 1 301 ? 2.398 15.945 -23.937 1.00 85.75 301 ALA A CA 1
ATOM 2432 C C . ALA A 1 301 ? 2.296 16.594 -22.540 1.00 85.75 301 ALA A C 1
ATOM 2434 O O . ALA A 1 301 ? 1.188 16.736 -22.023 1.00 85.75 301 ALA A O 1
ATOM 2435 N N . ALA A 1 302 ? 3.416 16.985 -21.925 1.00 85.38 302 ALA A N 1
ATOM 2436 C CA . ALA A 1 302 ? 3.447 17.731 -20.670 1.00 85.38 302 ALA A CA 1
ATOM 2437 C C . ALA A 1 302 ? 3.166 19.227 -20.884 1.00 85.38 302 ALA A C 1
ATOM 2439 O O . ALA A 1 302 ? 2.446 19.812 -20.079 1.00 85.38 302 ALA A O 1
ATOM 2440 N N . ARG A 1 303 ? 3.666 19.833 -21.978 1.00 84.88 303 ARG A N 1
ATOM 2441 C CA . ARG A 1 303 ? 3.247 21.188 -22.395 1.00 84.88 303 ARG A CA 1
ATOM 2442 C C . ARG A 1 303 ? 1.871 21.173 -23.063 1.00 84.88 303 ARG A C 1
ATOM 2444 O O . ARG A 1 303 ? 1.069 22.064 -22.814 1.00 84.88 303 ARG A O 1
ATOM 2451 N N . PHE A 1 304 ? 1.582 20.150 -23.869 1.00 85.81 304 PHE A N 1
ATOM 2452 C CA . PHE A 1 304 ? 0.356 20.058 -24.665 1.00 85.81 304 PHE A CA 1
ATOM 2453 C C . PHE A 1 304 ? -0.471 18.800 -24.320 1.00 85.81 304 PHE A C 1
ATOM 2455 O O . PHE A 1 304 ? -0.470 17.822 -25.077 1.00 85.81 304 PHE A O 1
ATOM 2462 N N . PRO A 1 305 ? -1.229 18.786 -23.200 1.00 81.56 305 PRO A N 1
ATOM 2463 C CA . PRO A 1 305 ? -1.948 17.597 -22.720 1.00 81.56 305 PRO A CA 1
ATOM 2464 C C . PRO A 1 305 ? -2.940 16.968 -23.707 1.00 81.56 305 PRO A C 1
ATOM 2466 O O . PRO A 1 305 ? -3.237 15.775 -23.613 1.00 81.56 305 PRO A O 1
ATOM 2469 N N . HIS A 1 306 ? -3.452 17.732 -24.676 1.00 75.88 306 HIS A N 1
ATOM 2470 C CA . HIS A 1 306 ? -4.342 17.207 -25.712 1.00 75.88 306 HIS A CA 1
ATOM 2471 C C . HIS A 1 306 ? -3.613 16.283 -26.708 1.00 75.88 306 HIS A C 1
ATOM 2473 O O . HIS A 1 306 ? -4.238 15.338 -27.189 1.00 75.88 306 HIS A O 1
ATOM 2479 N N . VAL A 1 307 ? -2.305 16.465 -26.950 1.00 73.19 307 VAL A N 1
ATOM 2480 C CA . VAL A 1 307 ? -1.483 15.591 -27.818 1.00 73.19 307 VAL A CA 1
ATOM 2481 C C . VAL A 1 307 ? -1.479 14.149 -27.304 1.00 73.19 307 VAL A C 1
ATOM 2483 O O . VAL A 1 307 ? -1.518 13.202 -28.090 1.00 73.19 307 VAL A O 1
ATOM 2486 N N . ARG A 1 308 ? -1.501 13.978 -25.974 1.00 71.44 308 ARG A N 1
ATOM 2487 C CA . ARG A 1 308 ? -1.474 12.674 -25.290 1.00 71.44 308 ARG A CA 1
ATOM 2488 C C . ARG A 1 308 ? -2.624 11.756 -25.717 1.00 71.44 308 ARG A C 1
ATOM 2490 O O . ARG A 1 308 ? -2.432 10.545 -25.808 1.00 71.44 308 ARG A O 1
ATOM 2497 N N . ASN A 1 309 ? -3.790 12.348 -25.999 1.00 59.94 309 ASN A N 1
ATOM 2498 C CA . ASN A 1 309 ? -5.066 11.641 -26.129 1.00 59.94 309 ASN A CA 1
ATOM 2499 C C . ASN A 1 309 ? -5.886 12.007 -27.385 1.00 59.94 309 ASN A C 1
ATOM 2501 O O . ASN A 1 309 ? -6.989 11.491 -27.529 1.00 59.94 309 ASN A O 1
ATOM 2505 N N . GLY A 1 310 ? -5.435 12.941 -28.230 1.00 49.31 310 GLY A N 1
ATOM 2506 C CA . GLY A 1 310 ? -6.314 13.615 -29.199 1.00 49.31 310 GLY A CA 1
ATOM 2507 C C . GLY A 1 310 ? -5.723 13.937 -30.569 1.00 49.31 310 GLY A C 1
ATOM 2508 O O . GLY A 1 310 ? -6.340 14.713 -31.283 1.00 49.31 310 GLY A O 1
ATOM 2509 N N . ILE A 1 311 ? -4.556 13.389 -30.929 1.00 48.91 311 ILE A N 1
ATOM 2510 C CA . ILE A 1 311 ? -4.023 13.468 -32.298 1.00 48.91 311 ILE A CA 1
ATOM 2511 C C . ILE A 1 311 ? -3.477 12.090 -32.693 1.00 48.91 311 ILE A C 1
ATOM 2513 O O . ILE A 1 311 ? -2.495 11.615 -32.115 1.00 48.91 311 ILE A O 1
ATOM 2517 N N . GLY A 1 312 ? -4.111 11.445 -33.677 1.00 43.78 312 GLY A N 1
ATOM 2518 C CA . GLY A 1 312 ? -3.547 10.317 -34.432 1.00 43.78 312 GLY A CA 1
ATOM 2519 C C . GLY A 1 312 ? -3.049 9.095 -33.640 1.00 43.78 312 GLY A C 1
ATOM 2520 O O . GLY A 1 312 ? -2.075 8.482 -34.068 1.00 43.78 312 GLY A O 1
ATOM 2521 N N . GLY A 1 313 ? -3.675 8.748 -32.506 1.00 52.31 313 GLY A N 1
ATOM 2522 C CA . GLY A 1 313 ? -3.402 7.513 -31.741 1.00 52.31 313 GLY A CA 1
ATOM 2523 C C . GLY A 1 313 ? -2.700 7.684 -30.382 1.00 52.31 313 GLY A C 1
ATOM 2524 O O . GLY A 1 313 ? -2.597 6.716 -29.624 1.00 52.31 313 GLY A O 1
ATOM 2525 N N . GLY A 1 314 ? -2.265 8.900 -30.034 1.00 67.94 314 GLY A N 1
ATOM 2526 C CA . GLY A 1 314 ? -1.591 9.198 -28.762 1.00 67.94 314 GLY A CA 1
ATOM 2527 C C . GLY A 1 314 ? -0.101 8.832 -28.750 1.00 67.94 314 GLY A C 1
ATOM 2528 O O . GLY A 1 314 ? 0.516 8.645 -29.799 1.00 67.94 314 GLY A O 1
ATOM 2529 N N . LEU A 1 315 ? 0.503 8.756 -27.557 1.00 78.25 315 LEU A N 1
ATOM 2530 C CA . LEU A 1 315 ? 1.964 8.641 -27.381 1.00 78.25 315 LEU A CA 1
ATOM 2531 C C . LEU A 1 315 ? 2.611 7.464 -28.135 1.00 78.25 315 LEU A C 1
ATOM 2533 O O . LEU A 1 315 ? 3.686 7.631 -28.704 1.00 78.25 315 LEU A O 1
ATOM 2537 N N . ASP A 1 316 ? 1.953 6.303 -28.203 1.00 76.25 316 ASP A N 1
ATOM 2538 C CA . ASP A 1 316 ? 2.463 5.134 -28.936 1.00 76.25 316 ASP A CA 1
ATOM 2539 C C . ASP A 1 316 ? 2.565 5.373 -30.456 1.00 76.25 316 ASP A C 1
ATOM 2541 O O . ASP A 1 316 ? 3.442 4.812 -31.114 1.00 76.25 316 ASP A O 1
ATOM 2545 N N . ALA A 1 317 ? 1.692 6.214 -31.019 1.00 75.06 317 ALA A N 1
ATOM 2546 C CA . ALA A 1 317 ? 1.721 6.578 -32.433 1.00 75.06 317 ALA A CA 1
ATOM 2547 C C . ALA A 1 317 ? 2.767 7.665 -32.724 1.00 75.06 317 ALA A C 1
ATOM 2549 O O . ALA A 1 317 ? 3.380 7.658 -33.793 1.00 75.06 317 ALA A O 1
ATOM 2550 N N . TRP A 1 318 ? 3.028 8.563 -31.768 1.00 82.94 318 TRP A N 1
ATOM 2551 C CA . TRP A 1 318 ? 4.155 9.495 -31.850 1.00 82.94 318 TRP A CA 1
ATOM 2552 C C . TRP A 1 318 ? 5.503 8.768 -31.727 1.00 82.94 318 TRP A C 1
ATOM 2554 O O . TRP A 1 318 ? 6.382 9.033 -32.543 1.00 82.94 318 TRP A O 1
ATOM 2564 N N . ASP A 1 319 ? 5.638 7.771 -30.838 1.00 85.88 319 ASP A N 1
ATOM 2565 C CA . ASP A 1 319 ? 6.803 6.866 -30.803 1.00 85.88 319 ASP A CA 1
ATOM 2566 C C . ASP A 1 319 ? 7.056 6.217 -32.171 1.00 85.88 319 ASP A C 1
ATOM 2568 O O . ASP A 1 319 ? 8.183 6.217 -32.666 1.00 85.88 319 ASP A O 1
ATOM 2572 N N . GLU A 1 320 ? 6.005 5.696 -32.808 1.00 79.56 320 GLU A N 1
ATOM 2573 C CA . GLU A 1 320 ? 6.095 5.029 -34.107 1.00 79.56 320 GLU A CA 1
ATOM 2574 C C . GLU A 1 320 ? 6.478 6.003 -35.239 1.00 79.56 320 GLU A C 1
ATOM 2576 O O . GLU A 1 320 ? 7.380 5.712 -36.032 1.00 79.56 320 GLU A O 1
ATOM 2581 N N . LYS A 1 321 ? 5.861 7.194 -35.284 1.00 81.38 321 LYS A N 1
ATOM 2582 C CA . LYS A 1 321 ? 6.206 8.274 -36.228 1.00 81.38 321 LYS A CA 1
ATOM 2583 C C . LYS A 1 321 ? 7.666 8.716 -36.067 1.00 81.38 321 LYS A C 1
ATOM 2585 O O . LYS A 1 321 ? 8.409 8.740 -37.052 1.00 81.38 321 LYS A O 1
ATOM 2590 N N . VAL A 1 322 ? 8.105 8.988 -34.835 1.00 87.06 322 VAL A N 1
ATOM 2591 C CA . VAL A 1 322 ? 9.483 9.393 -34.508 1.00 87.06 322 VAL A CA 1
ATOM 2592 C C . VAL A 1 322 ? 10.474 8.282 -34.862 1.00 87.06 322 VAL A C 1
ATOM 2594 O O . VAL A 1 322 ? 11.431 8.537 -35.593 1.00 87.06 322 VAL A O 1
ATOM 2597 N N . LYS A 1 323 ? 10.217 7.026 -34.466 1.00 87.62 323 LYS A N 1
ATOM 2598 C CA . LYS A 1 323 ? 11.037 5.851 -34.825 1.00 87.62 323 LYS A CA 1
ATOM 2599 C C . LYS A 1 323 ? 11.272 5.757 -36.335 1.00 87.62 323 LYS A C 1
ATOM 2601 O O . LYS A 1 323 ? 12.401 5.519 -36.775 1.00 87.62 323 LYS A O 1
ATOM 2606 N N . ASN A 1 324 ? 10.215 5.949 -37.124 1.00 78.44 324 ASN A N 1
ATOM 2607 C CA . ASN A 1 324 ? 10.259 5.809 -38.576 1.00 78.44 324 ASN A CA 1
ATOM 2608 C C . ASN A 1 324 ? 10.896 7.025 -39.272 1.00 78.44 324 ASN A C 1
ATOM 2610 O O . ASN A 1 324 ? 11.634 6.835 -40.240 1.00 78.44 324 ASN A O 1
ATOM 2614 N N . LYS A 1 325 ? 10.733 8.251 -38.752 1.00 85.06 325 LYS A N 1
ATOM 2615 C CA . LYS A 1 325 ? 11.492 9.431 -39.213 1.00 85.06 325 LYS A CA 1
ATOM 2616 C C . LYS A 1 325 ? 12.984 9.302 -38.880 1.00 85.06 325 LYS A C 1
ATOM 2618 O O . LYS A 1 325 ? 13.801 9.465 -39.781 1.00 85.06 325 LYS A O 1
ATOM 2623 N N . MET A 1 326 ? 13.353 8.896 -37.660 1.00 87.44 326 MET A N 1
ATOM 2624 C CA . MET A 1 326 ? 14.752 8.623 -37.286 1.00 87.44 326 MET A CA 1
ATOM 2625 C C . MET A 1 326 ? 15.381 7.504 -38.134 1.00 87.44 326 MET A C 1
ATOM 2627 O O . MET A 1 326 ? 16.568 7.558 -38.443 1.00 87.44 326 MET A O 1
ATOM 2631 N N . LYS A 1 327 ? 14.600 6.497 -38.559 1.00 77.50 327 LYS A N 1
ATOM 2632 C CA . LYS A 1 327 ? 15.076 5.476 -39.510 1.00 77.50 327 LYS A CA 1
ATOM 2633 C C . LYS A 1 327 ? 15.460 6.084 -40.865 1.00 77.50 327 LYS A C 1
ATOM 2635 O O . LYS A 1 327 ? 16.433 5.617 -41.442 1.00 77.50 327 LYS A O 1
ATOM 2640 N N . ARG A 1 328 ? 14.749 7.118 -41.335 1.00 76.88 328 ARG A N 1
ATOM 2641 C CA . ARG A 1 328 ? 15.095 7.860 -42.563 1.00 76.88 328 ARG A CA 1
ATOM 2642 C C . ARG A 1 328 ? 16.302 8.782 -42.368 1.00 76.88 328 ARG A C 1
ATOM 2644 O O . ARG A 1 328 ? 17.142 8.834 -43.257 1.00 76.88 328 ARG A O 1
ATOM 2651 N N . LEU A 1 329 ? 16.445 9.434 -41.207 1.00 82.06 329 LEU A N 1
ATOM 2652 C CA . LEU A 1 329 ? 17.655 10.211 -40.877 1.00 82.06 329 LEU A CA 1
ATOM 2653 C C . LEU A 1 329 ? 18.911 9.323 -40.974 1.00 82.06 329 LEU A C 1
ATOM 2655 O O . LEU A 1 329 ? 19.798 9.612 -41.774 1.00 82.06 329 LEU A O 1
ATOM 2659 N N . ARG A 1 330 ? 18.902 8.147 -40.324 1.00 84.31 330 ARG A N 1
ATOM 2660 C CA . ARG A 1 330 ? 19.972 7.127 -40.424 1.00 84.31 330 ARG A CA 1
ATOM 2661 C C . ARG A 1 330 ? 20.234 6.569 -41.830 1.00 84.31 330 ARG A C 1
ATOM 2663 O O . ARG A 1 330 ? 21.180 5.797 -41.984 1.00 84.31 330 ARG A O 1
ATOM 2670 N N . GLN A 1 331 ? 19.412 6.875 -42.838 1.00 71.69 331 GLN A N 1
ATOM 2671 C CA . GLN A 1 331 ? 19.654 6.483 -44.237 1.00 71.69 331 GLN A CA 1
ATOM 2672 C C . GLN A 1 331 ? 20.436 7.552 -45.018 1.00 71.69 331 GLN A C 1
ATOM 2674 O O . GLN A 1 331 ? 21.210 7.182 -45.897 1.00 71.69 331 GLN A O 1
ATOM 2679 N N . GLY A 1 332 ? 20.289 8.837 -44.673 1.00 65.44 332 GLY A N 1
ATOM 2680 C CA . GLY A 1 332 ? 21.131 9.919 -45.204 1.00 65.44 332 GLY A CA 1
ATOM 2681 C C . GLY A 1 332 ? 22.448 10.092 -44.441 1.00 65.44 332 GLY A C 1
ATOM 2682 O O . GLY A 1 332 ? 23.462 10.409 -45.046 1.00 65.44 332 GLY A O 1
ATOM 2683 N N . ASP A 1 333 ? 22.438 9.821 -43.135 1.00 69.62 333 ASP A N 1
ATOM 2684 C CA . ASP A 1 333 ? 23.588 9.983 -42.238 1.00 69.62 333 ASP A CA 1
ATOM 2685 C C . ASP A 1 333 ? 24.799 9.114 -42.642 1.00 69.62 333 ASP A C 1
ATOM 2687 O O . ASP A 1 333 ? 24.655 7.914 -42.915 1.00 69.62 333 ASP A O 1
ATOM 2691 N N . SER A 1 334 ? 25.980 9.731 -42.686 1.00 67.00 334 SER A N 1
ATOM 2692 C CA . SER A 1 334 ? 27.257 9.141 -43.094 1.00 67.00 334 SER A CA 1
ATOM 2693 C C . SER A 1 334 ? 28.217 8.828 -41.941 1.00 67.00 334 SER A C 1
ATOM 2695 O O . SER A 1 334 ? 29.276 8.270 -42.221 1.00 67.00 334 SER A O 1
ATOM 2697 N N . CYS A 1 335 ? 27.885 9.149 -40.685 1.00 67.50 335 CYS A N 1
ATOM 2698 C CA . CYS A 1 335 ? 28.833 9.042 -39.574 1.00 67.50 335 CYS A CA 1
ATOM 2699 C C . CYS A 1 335 ? 29.289 7.598 -39.291 1.00 67.50 335 CYS A C 1
ATOM 2701 O O . CYS A 1 335 ? 28.572 6.619 -39.547 1.00 67.50 335 CYS A O 1
ATOM 2703 N N . LEU A 1 336 ? 30.479 7.456 -38.707 1.00 65.81 336 LEU A N 1
ATOM 2704 C CA . LEU A 1 336 ? 31.128 6.182 -38.387 1.00 65.81 336 LEU A CA 1
ATOM 2705 C C . LEU A 1 336 ? 30.228 5.208 -37.595 1.00 65.81 336 LEU A C 1
ATOM 2707 O O . LEU A 1 336 ? 30.139 4.030 -37.949 1.00 65.81 336 LEU A O 1
ATOM 2711 N N . GLU A 1 337 ? 29.480 5.690 -36.593 1.00 68.50 337 GLU A N 1
ATOM 2712 C CA . GLU A 1 337 ? 28.537 4.880 -35.792 1.00 68.50 337 GLU A CA 1
ATOM 2713 C C . GLU A 1 337 ? 27.421 4.251 -36.661 1.00 68.50 337 GLU A C 1
ATOM 2715 O O . GLU A 1 337 ? 26.984 3.114 -36.435 1.00 68.50 337 GLU A O 1
ATOM 2720 N N . VAL A 1 338 ? 26.974 4.970 -37.698 1.00 69.94 338 VAL A N 1
ATOM 2721 C CA . VAL A 1 338 ? 25.983 4.501 -38.676 1.00 69.94 338 VAL A CA 1
ATOM 2722 C C . VAL A 1 338 ? 26.626 3.597 -39.731 1.00 69.94 338 VAL A C 1
ATOM 2724 O O . VAL A 1 338 ? 26.046 2.556 -40.056 1.00 69.94 338 VAL A O 1
ATOM 2727 N N . ARG A 1 339 ? 27.828 3.918 -40.225 1.00 70.62 339 ARG A N 1
ATOM 2728 C CA . ARG A 1 339 ? 28.576 3.091 -41.194 1.00 70.62 339 ARG A CA 1
ATOM 2729 C C . ARG A 1 339 ? 28.869 1.690 -40.662 1.00 70.62 339 ARG A C 1
ATOM 2731 O O . ARG A 1 339 ? 28.430 0.714 -41.273 1.00 70.62 339 ARG A O 1
ATOM 2738 N N . LEU A 1 340 ? 29.484 1.580 -39.483 1.00 66.56 340 LEU A N 1
ATOM 2739 C CA . LEU A 1 340 ? 29.847 0.294 -38.870 1.00 66.56 340 LEU A CA 1
ATOM 2740 C C . LEU A 1 340 ? 28.616 -0.607 -38.640 1.00 66.56 340 LEU A C 1
ATOM 2742 O O . LEU A 1 340 ? 28.648 -1.813 -38.901 1.00 66.56 340 LEU A O 1
ATOM 2746 N N . ASN A 1 341 ? 27.486 -0.027 -38.221 1.00 65.44 341 ASN A N 1
ATOM 2747 C CA . ASN A 1 341 ? 26.229 -0.763 -38.044 1.00 65.44 341 ASN A CA 1
ATOM 2748 C C . ASN A 1 341 ? 25.564 -1.169 -39.384 1.00 65.44 341 ASN A C 1
ATOM 2750 O O . ASN A 1 341 ? 24.942 -2.237 -39.464 1.00 65.44 341 ASN A O 1
ATOM 2754 N N . ARG A 1 342 ? 25.722 -0.383 -40.464 1.00 68.94 342 ARG A N 1
ATOM 2755 C CA . ARG A 1 342 ? 25.297 -0.773 -41.826 1.00 68.94 342 ARG A CA 1
ATOM 2756 C C . ARG A 1 342 ? 26.147 -1.917 -42.382 1.00 68.94 342 ARG A C 1
ATOM 2758 O O . ARG A 1 342 ? 25.596 -2.871 -42.926 1.00 68.94 342 ARG A O 1
ATOM 2765 N N . GLU A 1 343 ? 27.467 -1.845 -42.247 1.00 60.59 343 GLU A N 1
ATOM 2766 C CA . GLU A 1 343 ? 28.409 -2.845 -42.772 1.00 60.59 343 GLU A CA 1
ATOM 2767 C C . GLU A 1 343 ? 28.201 -4.210 -42.105 1.00 60.59 343 GLU A C 1
ATOM 2769 O O . GLU A 1 343 ? 28.056 -5.226 -42.789 1.00 60.59 343 GLU A O 1
ATOM 2774 N N . LYS A 1 344 ? 27.998 -4.220 -40.782 1.00 57.34 344 LYS A N 1
ATOM 2775 C CA . LYS A 1 344 ? 27.598 -5.408 -40.012 1.00 57.34 344 LYS A CA 1
ATOM 2776 C C . LYS A 1 344 ? 26.318 -6.086 -40.525 1.00 57.34 344 LYS A C 1
ATOM 2778 O O . LYS A 1 344 ? 26.155 -7.291 -40.353 1.00 57.34 344 LYS A O 1
ATOM 2783 N N . SER A 1 345 ? 25.431 -5.332 -41.178 1.00 51.97 345 SER A N 1
ATOM 2784 C CA . SER A 1 345 ? 24.195 -5.849 -41.780 1.00 51.97 345 SER A CA 1
ATOM 2785 C C . SER A 1 345 ? 24.399 -6.452 -43.181 1.00 51.97 345 SER A C 1
ATOM 2787 O O . SER A 1 345 ? 23.521 -7.164 -43.660 1.00 51.97 345 SER A O 1
ATOM 2789 N N . LYS A 1 346 ? 25.541 -6.196 -43.842 1.00 50.03 346 LYS A N 1
ATOM 2790 C CA . LYS A 1 346 ? 25.889 -6.750 -45.167 1.00 50.03 346 LYS A CA 1
ATOM 2791 C C . LYS A 1 346 ? 26.736 -8.027 -45.094 1.00 50.03 346 LYS A C 1
ATOM 2793 O O . LYS A 1 346 ? 26.618 -8.881 -45.963 1.00 50.03 346 LYS A O 1
ATOM 2798 N N . VAL A 1 347 ? 27.572 -8.181 -44.064 1.00 50.25 347 VAL A N 1
ATOM 2799 C CA . VAL A 1 347 ? 28.582 -9.264 -43.964 1.00 50.25 347 VAL A CA 1
ATOM 2800 C C . VAL A 1 347 ? 28.012 -10.582 -43.388 1.00 50.25 347 VAL A C 1
ATOM 2802 O O . VAL A 1 347 ? 28.740 -11.531 -43.123 1.00 50.25 347 VAL A O 1
ATOM 2805 N N . ALA A 1 348 ? 26.688 -10.710 -43.254 1.00 46.28 348 ALA A N 1
ATOM 2806 C CA . ALA A 1 348 ? 26.018 -11.873 -42.650 1.00 46.28 348 ALA A CA 1
ATOM 2807 C C . ALA A 1 348 ? 26.168 -13.221 -43.410 1.00 46.28 348 ALA A C 1
ATOM 2809 O O . ALA A 1 348 ? 25.564 -14.211 -42.999 1.00 46.28 348 ALA A O 1
ATOM 2810 N N . GLY A 1 349 ? 26.950 -13.270 -44.497 1.00 46.31 349 GLY A N 1
ATOM 2811 C CA . GLY A 1 349 ? 27.125 -14.437 -45.371 1.00 46.31 349 GLY A CA 1
ATOM 2812 C C . GLY A 1 349 ? 28.548 -15.007 -45.500 1.00 46.31 349 GLY A C 1
ATOM 2813 O O . GLY A 1 349 ? 28.710 -15.973 -46.240 1.00 46.31 349 GLY A O 1
ATOM 2814 N N . SER A 1 350 ? 29.579 -14.465 -44.830 1.00 40.69 350 SER A N 1
ATOM 2815 C CA . SER A 1 350 ? 30.962 -14.987 -44.932 1.00 40.69 350 SER A CA 1
ATOM 2816 C C . SER A 1 350 ? 31.510 -15.546 -43.610 1.00 40.69 350 SER A C 1
ATOM 2818 O O . SER A 1 350 ? 31.131 -15.124 -42.518 1.00 40.69 350 SER A O 1
ATOM 2820 N N . LYS A 1 351 ? 32.406 -16.541 -43.701 1.00 38.91 351 LYS A N 1
ATOM 2821 C CA . LYS A 1 351 ? 32.975 -17.281 -42.555 1.00 38.91 351 LYS A CA 1
ATOM 2822 C C . LYS A 1 351 ? 34.210 -16.598 -41.935 1.00 38.91 351 LYS A C 1
ATOM 2824 O O . LYS A 1 351 ? 35.215 -17.261 -41.702 1.00 38.91 351 LYS A O 1
ATOM 2829 N N . PHE A 1 352 ? 34.144 -15.297 -41.658 1.00 35.62 352 PHE A N 1
ATOM 2830 C CA . PHE A 1 352 ? 35.181 -14.601 -40.879 1.00 35.62 352 PHE A CA 1
ATOM 2831 C C . PHE A 1 352 ? 34.722 -14.301 -39.443 1.00 35.62 352 PHE A C 1
ATOM 2833 O O . PHE A 1 352 ? 33.531 -14.342 -39.126 1.00 35.62 352 PHE A O 1
ATOM 2840 N N . VAL A 1 353 ? 35.691 -14.102 -38.544 1.00 37.41 353 VAL A N 1
ATOM 2841 C CA . VAL A 1 353 ? 35.483 -14.121 -37.086 1.00 37.41 353 VAL A CA 1
ATOM 2842 C C . VAL A 1 353 ? 34.537 -13.000 -36.631 1.00 37.41 353 VAL A C 1
ATOM 2844 O O . VAL A 1 353 ? 34.665 -11.842 -37.025 1.00 37.41 353 VAL A O 1
ATOM 2847 N N . ARG A 1 354 ? 33.567 -13.344 -35.774 1.00 39.09 354 ARG A N 1
ATOM 2848 C CA . ARG A 1 354 ? 32.561 -12.407 -35.248 1.00 39.09 354 ARG A CA 1
ATOM 2849 C C . ARG A 1 354 ? 33.169 -11.446 -34.220 1.00 39.09 354 ARG A C 1
ATOM 2851 O O . ARG A 1 354 ? 33.214 -11.776 -33.038 1.00 39.09 354 ARG A O 1
ATOM 2858 N N . ASN A 1 355 ? 33.536 -10.237 -34.641 1.00 40.22 355 ASN A N 1
ATOM 2859 C CA . ASN A 1 355 ? 34.001 -9.191 -33.722 1.00 40.22 355 ASN A CA 1
ATOM 2860 C C . ASN A 1 355 ? 32.841 -8.709 -32.793 1.00 40.22 355 ASN A C 1
ATOM 2862 O O . ASN A 1 355 ? 31.764 -8.346 -33.299 1.00 40.22 355 ASN A O 1
ATOM 2866 N N . PRO A 1 356 ? 32.964 -8.762 -31.447 1.00 43.16 356 PRO A N 1
ATOM 2867 C CA . PRO A 1 356 ? 31.815 -8.629 -30.544 1.00 43.16 356 PRO A CA 1
ATOM 2868 C C . PRO A 1 356 ? 31.419 -7.174 -30.211 1.00 43.16 356 PRO A C 1
ATOM 2870 O O . PRO A 1 356 ? 32.234 -6.357 -29.818 1.00 43.16 356 PRO A O 1
ATOM 2873 N N . ASN A 1 357 ? 30.108 -6.885 -30.242 1.00 46.38 357 ASN A N 1
ATOM 2874 C CA . ASN A 1 357 ? 29.464 -5.709 -29.611 1.00 46.38 357 ASN A CA 1
ATOM 2875 C C . ASN A 1 357 ? 30.069 -4.301 -29.872 1.00 46.38 357 ASN A C 1
ATOM 2877 O O . ASN A 1 357 ? 30.414 -3.588 -28.938 1.00 46.38 357 ASN A O 1
ATOM 2881 N N . ILE A 1 358 ? 30.019 -3.847 -31.128 1.00 56.44 358 ILE A N 1
ATOM 2882 C CA . ILE A 1 358 ? 30.408 -2.501 -31.627 1.00 56.44 358 ILE A CA 1
ATOM 2883 C C . ILE A 1 358 ? 29.469 -1.348 -31.150 1.00 56.44 358 ILE A C 1
ATOM 2885 O O . ILE A 1 358 ? 29.353 -0.336 -31.823 1.00 56.44 358 ILE A O 1
ATOM 2889 N N . ASN A 1 359 ? 28.727 -1.495 -30.042 1.00 59.00 359 ASN A N 1
ATOM 2890 C CA . ASN A 1 359 ? 27.758 -0.481 -29.584 1.00 59.00 359 ASN A CA 1
ATOM 2891 C C . ASN A 1 359 ? 27.964 -0.134 -28.092 1.00 59.00 359 ASN A C 1
ATOM 2893 O O . ASN A 1 359 ? 28.060 -1.068 -27.284 1.00 59.00 359 ASN A O 1
ATOM 2897 N N . PRO A 1 360 ? 27.941 1.161 -27.708 1.00 70.81 360 PRO A N 1
ATOM 2898 C CA . PRO A 1 360 ? 28.099 1.610 -26.321 1.00 70.81 360 PRO A CA 1
ATOM 2899 C C . PRO A 1 360 ? 26.996 1.086 -25.383 1.00 70.81 360 PRO A C 1
ATOM 2901 O O . PRO A 1 360 ? 25.868 0.792 -25.800 1.00 70.81 360 PRO A O 1
ATOM 2904 N N . LYS A 1 361 ? 27.328 0.928 -24.092 1.00 73.81 361 LYS A N 1
ATOM 2905 C CA . LYS A 1 361 ? 26.483 0.234 -23.092 1.00 73.81 361 LYS A CA 1
ATOM 2906 C C . LYS A 1 361 ? 26.324 0.971 -21.758 1.00 73.81 361 LYS A C 1
ATOM 2908 O O . LYS A 1 361 ? 25.362 0.681 -21.039 1.00 73.81 361 LYS A O 1
ATOM 2913 N N . LYS A 1 362 ? 27.237 1.882 -21.418 1.00 85.94 362 LYS A N 1
ATOM 2914 C CA . LYS A 1 362 ? 27.257 2.655 -20.164 1.00 85.94 362 LYS A CA 1
ATOM 2915 C C . LYS A 1 362 ? 26.777 4.102 -20.353 1.00 85.94 362 LYS A C 1
ATOM 2917 O O . LYS A 1 362 ? 26.448 4.746 -19.368 1.00 85.94 362 LYS A O 1
ATOM 2922 N N . GLY A 1 363 ? 26.605 4.572 -21.589 1.00 78.62 363 GLY A N 1
ATOM 2923 C CA . GLY A 1 363 ? 26.081 5.910 -21.917 1.00 78.62 363 GLY A CA 1
ATOM 2924 C C . GLY A 1 363 ? 27.076 6.803 -22.655 1.00 78.62 363 GLY A C 1
ATOM 2925 O O . GLY A 1 363 ? 26.906 8.013 -22.685 1.00 78.62 363 GLY A O 1
ATOM 2926 N N . GLU A 1 364 ? 28.109 6.193 -23.226 1.00 86.75 364 GLU A N 1
ATOM 2927 C CA . GLU A 1 364 ? 29.189 6.818 -23.974 1.00 86.75 364 GLU A CA 1
ATOM 2928 C C . GLU A 1 364 ? 28.633 7.509 -25.239 1.00 86.75 364 GLU A C 1
ATOM 2930 O O . GLU A 1 364 ? 28.056 6.845 -26.103 1.00 86.75 364 GLU A O 1
ATOM 2935 N N . LEU A 1 365 ? 28.786 8.835 -25.348 1.00 83.31 365 LEU A N 1
ATOM 2936 C CA . LEU A 1 365 ? 28.287 9.645 -26.472 1.00 83.31 365 LEU A CA 1
ATOM 2937 C C . LEU A 1 365 ? 29.243 9.598 -27.667 1.00 83.31 365 LEU A C 1
ATOM 2939 O O . LEU A 1 365 ? 28.829 9.367 -28.807 1.00 83.31 365 LEU A O 1
ATOM 2943 N N . ASN A 1 366 ? 30.528 9.799 -27.371 1.00 85.88 366 ASN A N 1
ATOM 2944 C CA . ASN A 1 366 ? 31.622 9.929 -28.331 1.00 85.88 366 ASN A CA 1
ATOM 2945 C C . ASN A 1 366 ? 32.484 8.656 -28.312 1.00 85.88 366 ASN A C 1
ATOM 2947 O O . ASN A 1 366 ? 33.704 8.690 -28.204 1.00 85.88 366 ASN A O 1
ATOM 2951 N N . TRP A 1 367 ? 31.814 7.499 -28.350 1.00 83.88 367 TRP A N 1
ATOM 2952 C CA . TRP A 1 367 ? 32.437 6.181 -28.184 1.00 83.88 367 TRP A CA 1
ATOM 2953 C C . TRP A 1 367 ? 33.471 5.849 -29.276 1.00 83.88 367 TRP A C 1
ATOM 2955 O O . TRP A 1 367 ? 34.513 5.259 -28.977 1.00 83.88 367 TRP A O 1
ATOM 2965 N N . ALA A 1 368 ? 33.179 6.250 -30.516 1.00 81.06 368 ALA A N 1
ATOM 2966 C CA . ALA A 1 368 ? 34.051 6.167 -31.685 1.00 81.06 368 ALA A CA 1
ATOM 2967 C C . ALA A 1 368 ? 33.796 7.406 -32.576 1.00 81.06 368 ALA A C 1
ATOM 2969 O O . ALA A 1 368 ? 32.922 7.352 -33.445 1.00 81.06 368 ALA A O 1
ATOM 2970 N N . PRO A 1 369 ? 34.461 8.545 -32.303 1.00 82.94 369 PRO A N 1
ATOM 2971 C CA . PRO A 1 369 ? 34.354 9.752 -33.119 1.00 82.94 369 PRO A CA 1
ATOM 2972 C C . PRO A 1 369 ? 35.150 9.589 -34.421 1.00 82.94 369 PRO A C 1
ATOM 2974 O O . PRO A 1 369 ? 35.978 8.685 -34.543 1.00 82.94 369 PRO A O 1
ATOM 2977 N N . GLU A 1 370 ? 34.923 10.475 -35.388 1.00 77.25 370 GLU A N 1
ATOM 2978 C CA . GLU A 1 370 ? 35.727 10.501 -36.615 1.00 77.25 370 GLU A CA 1
ATOM 2979 C C . GLU A 1 370 ? 37.100 11.152 -36.364 1.00 77.25 370 GLU A C 1
ATOM 2981 O O . GLU A 1 370 ? 37.317 11.825 -35.350 1.00 77.25 370 GLU A O 1
ATOM 2986 N N . HIS A 1 371 ? 38.059 10.909 -37.260 1.00 81.06 371 HIS A N 1
ATOM 2987 C CA . HIS A 1 371 ? 39.372 11.547 -37.177 1.00 81.06 371 HIS A CA 1
ATOM 2988 C C . HIS A 1 371 ? 39.278 13.031 -37.551 1.00 81.06 371 HIS A C 1
ATOM 2990 O O . HIS A 1 371 ? 38.457 13.425 -38.377 1.00 81.06 371 HIS A O 1
ATOM 2996 N N . VAL A 1 372 ? 40.138 13.842 -36.934 1.00 79.38 372 VAL A N 1
ATOM 2997 C CA . VAL A 1 372 ? 40.261 15.280 -37.206 1.00 79.38 372 VAL A CA 1
ATOM 2998 C C . VAL A 1 372 ? 40.654 15.482 -38.672 1.00 79.38 372 VAL A C 1
ATOM 3000 O O . VAL A 1 372 ? 41.468 14.722 -39.203 1.00 79.38 372 VAL A O 1
ATOM 3003 N N . VAL A 1 373 ? 40.071 16.472 -39.350 1.00 71.62 373 VAL A N 1
ATOM 3004 C CA . VAL A 1 373 ? 40.292 16.666 -40.790 1.00 71.62 373 VAL A CA 1
ATOM 3005 C C . VAL A 1 373 ? 41.753 17.053 -41.041 1.00 71.62 373 VAL A C 1
ATOM 3007 O O . VAL A 1 373 ? 42.217 18.090 -40.585 1.00 71.62 373 VAL A O 1
ATOM 3010 N N . GLY A 1 374 ? 42.477 16.195 -41.766 1.00 68.44 374 GLY A N 1
ATOM 3011 C CA . GLY A 1 374 ? 43.914 16.338 -42.031 1.00 68.44 374 GLY A CA 1
ATOM 3012 C C . GLY A 1 374 ? 44.816 15.440 -41.175 1.00 68.44 374 GLY A C 1
ATOM 3013 O O . GLY A 1 374 ? 45.954 15.194 -41.572 1.00 68.44 374 GLY A O 1
ATOM 3014 N N . GLU A 1 375 ? 44.322 14.878 -40.066 1.00 79.50 375 GLU A N 1
ATOM 3015 C CA . GLU A 1 375 ? 45.101 13.928 -39.265 1.00 79.50 375 GLU A CA 1
ATOM 3016 C C . GLU A 1 375 ? 45.219 12.553 -39.940 1.00 79.50 375 GLU A C 1
ATOM 3018 O O . GLU A 1 375 ? 44.310 12.043 -40.597 1.00 79.50 375 GLU A O 1
ATOM 3023 N N . THR A 1 376 ? 46.363 11.915 -39.718 1.00 80.75 376 THR A N 1
ATOM 3024 C CA . THR A 1 376 ? 46.730 10.590 -40.222 1.00 80.75 376 THR A CA 1
ATOM 3025 C C . THR A 1 376 ? 47.318 9.753 -39.087 1.00 80.75 376 THR A C 1
ATOM 3027 O O . THR A 1 376 ? 47.666 10.276 -38.030 1.00 80.75 376 THR A O 1
ATOM 3030 N N . ALA A 1 377 ? 47.513 8.449 -39.304 1.00 79.62 377 ALA A N 1
ATOM 3031 C CA . ALA A 1 377 ? 48.237 7.619 -38.337 1.00 79.62 377 ALA A CA 1
ATOM 3032 C C . ALA A 1 377 ? 49.656 8.162 -38.045 1.00 79.62 377 ALA A C 1
ATOM 3034 O O . ALA A 1 377 ? 50.097 8.142 -36.901 1.00 79.62 377 ALA A O 1
ATOM 3035 N N . ALA A 1 378 ? 50.342 8.713 -39.055 1.00 77.81 378 ALA A N 1
ATOM 3036 C CA . ALA A 1 378 ? 51.689 9.266 -38.906 1.00 77.81 378 ALA A CA 1
ATOM 3037 C C . ALA A 1 378 ? 51.716 10.571 -38.087 1.00 77.81 378 ALA A C 1
ATOM 3039 O O . ALA A 1 378 ? 52.577 10.724 -37.219 1.00 77.81 378 ALA A O 1
ATOM 3040 N N . SER A 1 379 ? 50.766 11.489 -38.308 1.00 85.00 379 SER A N 1
ATOM 3041 C CA . SER A 1 379 ? 50.654 12.705 -37.486 1.00 85.00 379 SER A CA 1
ATOM 3042 C C . SER A 1 379 ? 50.180 12.381 -36.068 1.00 85.00 379 SER A C 1
ATOM 3044 O O . SER A 1 379 ? 50.717 12.937 -35.116 1.00 85.00 379 SER A O 1
ATOM 3046 N N . CYS A 1 380 ? 49.289 11.398 -35.888 1.00 85.00 380 CYS A N 1
ATOM 3047 C CA . CYS A 1 380 ? 48.935 10.901 -34.559 1.00 85.00 380 CYS A CA 1
ATOM 3048 C C . CYS A 1 380 ? 50.161 10.367 -33.798 1.00 85.00 380 CYS A C 1
ATOM 3050 O O . CYS A 1 380 ? 50.306 10.674 -32.617 1.00 85.00 380 CYS A O 1
ATOM 3052 N N . SER A 1 381 ? 51.071 9.631 -34.446 1.00 85.50 381 SER A N 1
ATOM 3053 C CA . SER A 1 381 ? 52.320 9.191 -33.803 1.00 85.50 381 SER A CA 1
ATOM 3054 C C . SER A 1 381 ? 53.286 10.338 -33.494 1.00 85.50 381 SER A C 1
ATOM 3056 O O . SER A 1 381 ? 53.909 10.335 -32.434 1.00 85.50 381 SER A O 1
ATOM 3058 N N . ALA A 1 382 ? 53.359 11.374 -34.335 1.00 84.38 382 ALA A N 1
ATOM 3059 C CA . ALA A 1 382 ? 54.082 12.598 -33.981 1.00 84.38 382 ALA A CA 1
ATOM 3060 C C . ALA A 1 382 ? 53.462 13.287 -32.746 1.00 84.38 382 ALA A C 1
ATOM 3062 O O . ALA A 1 382 ? 54.180 13.695 -31.833 1.00 84.38 382 ALA A O 1
ATOM 3063 N N . HIS A 1 383 ? 52.129 13.344 -32.664 1.00 88.19 383 HIS A N 1
ATOM 3064 C CA . HIS A 1 383 ? 51.402 13.900 -31.523 1.00 88.19 383 HIS A CA 1
ATOM 3065 C C . HIS A 1 383 ? 51.534 13.055 -30.239 1.00 88.19 383 HIS A C 1
ATOM 3067 O O . HIS A 1 383 ? 51.616 13.632 -29.156 1.00 88.19 383 HIS A O 1
ATOM 3073 N N . GLN A 1 384 ? 51.626 11.722 -30.335 1.00 89.00 384 GLN A N 1
ATOM 3074 C CA . GLN A 1 384 ? 51.944 10.818 -29.214 1.00 89.00 384 GLN A CA 1
ATOM 3075 C C . GLN A 1 384 ? 53.356 11.077 -28.657 1.00 89.00 384 GLN A C 1
ATOM 3077 O O . GLN A 1 384 ? 53.530 11.192 -27.441 1.00 89.00 384 GLN A O 1
ATOM 3082 N N . ASN A 1 385 ? 54.355 11.242 -29.532 1.00 86.62 385 ASN A N 1
ATOM 3083 C CA . ASN A 1 385 ? 55.732 11.547 -29.128 1.00 86.62 385 ASN A CA 1
ATOM 3084 C C . ASN A 1 385 ? 55.821 12.921 -28.444 1.00 86.62 385 ASN A C 1
ATOM 3086 O O . ASN A 1 385 ? 56.267 13.009 -27.302 1.00 86.62 385 ASN A O 1
ATOM 3090 N N . LEU A 1 386 ? 55.293 13.973 -29.083 1.00 87.00 386 LEU A N 1
ATOM 3091 C CA . LEU A 1 386 ? 55.269 15.339 -28.536 1.00 87.00 386 LEU A CA 1
ATOM 3092 C C . LEU A 1 386 ? 54.511 15.446 -27.203 1.00 87.00 386 LEU A C 1
ATOM 3094 O O . LEU A 1 386 ? 54.828 16.308 -26.384 1.00 87.00 386 LEU A O 1
ATOM 3098 N N . MET A 1 387 ? 53.502 14.596 -26.988 1.00 90.19 387 MET A N 1
ATOM 3099 C CA . MET A 1 387 ? 52.765 14.493 -25.726 1.00 90.19 387 MET A CA 1
ATOM 3100 C C . MET A 1 387 ? 53.605 13.810 -24.644 1.00 90.19 387 MET A C 1
ATOM 3102 O O . MET A 1 387 ? 53.646 14.289 -23.514 1.00 90.19 387 MET A O 1
ATOM 3106 N N . SER A 1 388 ? 54.292 12.720 -24.988 1.00 86.75 388 SER A N 1
ATOM 3107 C CA . SER A 1 388 ? 55.141 11.965 -24.059 1.00 86.75 388 SER A CA 1
ATOM 3108 C C . SER A 1 388 ? 56.359 12.781 -23.610 1.00 86.75 388 SER A C 1
ATOM 3110 O O . SER A 1 388 ? 56.674 12.816 -22.422 1.00 86.75 388 SER A O 1
ATOM 3112 N N . GLU A 1 389 ? 56.977 13.523 -24.534 1.00 87.12 389 GLU A N 1
ATOM 3113 C CA . GLU A 1 389 ? 58.009 14.522 -24.233 1.00 87.12 389 GLU A CA 1
ATOM 3114 C C . GLU A 1 389 ? 57.495 15.605 -23.275 1.00 87.12 389 GLU A C 1
ATOM 3116 O O . GLU A 1 389 ? 58.170 15.933 -22.300 1.00 87.12 389 GLU A O 1
ATOM 3121 N N . GLU A 1 390 ? 56.297 16.153 -23.511 1.00 88.81 390 GLU A N 1
ATOM 3122 C CA . GLU A 1 390 ? 55.734 17.219 -22.674 1.00 88.81 390 GLU A CA 1
ATOM 3123 C C . GLU A 1 390 ? 55.419 16.732 -21.253 1.00 88.81 390 GLU A C 1
ATOM 3125 O O . GLU A 1 390 ? 55.782 17.402 -20.288 1.00 88.81 390 GLU A O 1
ATOM 3130 N N . VAL A 1 391 ? 54.823 15.541 -21.117 1.00 85.56 391 VAL A N 1
ATOM 3131 C CA . VAL A 1 391 ? 54.533 14.895 -19.822 1.00 85.56 391 VAL A CA 1
ATOM 3132 C C . VAL A 1 391 ? 55.807 14.591 -19.023 1.00 85.56 391 VAL A C 1
ATOM 3134 O O . VAL A 1 391 ? 55.771 14.613 -17.797 1.00 85.56 391 VAL A O 1
ATOM 3137 N N . SER A 1 392 ? 56.941 14.340 -19.687 1.00 84.94 392 SER A N 1
ATOM 3138 C CA . SER A 1 392 ? 58.219 14.031 -19.021 1.00 84.94 392 SER A CA 1
ATOM 3139 C C . SER A 1 392 ? 58.912 15.232 -18.354 1.00 84.94 392 SER A C 1
ATOM 3141 O O . SER A 1 392 ? 59.924 15.064 -17.671 1.00 84.94 392 SER A O 1
ATOM 3143 N N . LYS A 1 393 ? 58.395 16.452 -18.541 1.00 87.69 393 LYS A N 1
ATOM 3144 C CA . LYS A 1 393 ? 59.003 17.681 -18.015 1.00 87.69 393 LYS A CA 1
ATOM 3145 C C . LYS A 1 393 ? 58.676 17.913 -16.541 1.00 87.69 393 LYS A C 1
ATOM 3147 O O . LYS A 1 393 ? 57.587 17.619 -16.068 1.00 87.69 393 LYS A O 1
ATOM 3152 N N . VAL A 1 394 ? 59.589 18.600 -15.849 1.00 81.50 394 VAL A N 1
ATOM 3153 C CA . VAL A 1 394 ? 59.396 19.084 -14.465 1.00 81.50 394 VAL A CA 1
ATOM 3154 C C . VAL A 1 394 ? 58.240 20.095 -14.350 1.00 81.50 394 VAL A C 1
ATOM 3156 O O . VAL A 1 394 ? 57.618 20.203 -13.300 1.00 81.50 394 VAL A O 1
ATOM 3159 N N . SER A 1 395 ? 57.937 20.823 -15.430 1.00 82.50 395 SER A N 1
ATOM 3160 C CA . SER A 1 395 ? 56.761 21.693 -15.546 1.00 82.50 395 SER A CA 1
ATOM 3161 C C . SER A 1 395 ? 56.153 21.528 -16.949 1.00 82.50 395 SER A C 1
ATOM 3163 O O . SER A 1 395 ? 56.651 22.145 -17.897 1.00 82.50 395 SER A O 1
ATOM 3165 N N . PRO A 1 396 ? 55.162 20.634 -17.123 1.00 85.50 396 PRO A N 1
ATOM 3166 C CA . PRO A 1 396 ? 54.511 20.392 -18.412 1.00 85.50 396 PRO A CA 1
ATOM 3167 C C . PRO A 1 396 ? 53.578 21.534 -18.837 1.00 85.50 396 PRO A C 1
ATOM 3169 O O . PRO A 1 396 ? 52.805 22.046 -18.024 1.00 85.50 396 PRO A O 1
ATOM 3172 N N . ASP A 1 397 ? 53.558 21.885 -20.127 1.00 85.00 397 ASP A N 1
ATOM 3173 C CA . ASP A 1 397 ? 52.508 22.761 -20.660 1.00 85.00 397 ASP A CA 1
ATOM 3174 C C . ASP A 1 397 ? 51.170 22.006 -20.764 1.00 85.00 397 ASP A C 1
ATOM 3176 O O . ASP A 1 397 ? 50.884 21.298 -21.734 1.00 85.00 397 ASP A O 1
ATOM 3180 N N . MET A 1 398 ? 50.313 22.209 -19.761 1.00 81.56 398 MET A N 1
ATOM 3181 C CA . MET A 1 398 ? 48.972 21.623 -19.698 1.00 81.56 398 MET A CA 1
ATOM 3182 C C . MET A 1 398 ? 48.047 22.067 -20.845 1.00 81.56 398 MET A C 1
ATOM 3184 O O . MET A 1 398 ? 47.161 21.304 -21.229 1.00 81.56 398 MET A O 1
ATOM 3188 N N . LYS A 1 399 ? 48.242 23.253 -21.447 1.00 82.00 399 LYS A N 1
ATOM 3189 C CA . LYS A 1 399 ? 47.465 23.671 -22.630 1.00 82.00 399 LYS A CA 1
ATOM 3190 C C . LYS A 1 399 ? 47.901 22.876 -23.858 1.00 82.00 399 LYS A C 1
ATOM 3192 O O . LYS A 1 399 ? 47.049 22.380 -24.597 1.00 82.00 399 LYS A O 1
ATOM 3197 N N . LYS A 1 400 ? 49.213 22.700 -24.047 1.00 85.88 400 LYS A N 1
ATOM 3198 C CA . LYS A 1 400 ? 49.771 21.860 -25.117 1.00 85.88 400 LYS A CA 1
ATOM 3199 C C . LYS A 1 400 ? 49.354 20.395 -24.952 1.00 85.88 400 LYS A C 1
ATOM 3201 O O . LYS A 1 400 ? 48.899 19.798 -25.926 1.00 85.88 400 LYS A O 1
ATOM 3206 N N . ILE A 1 401 ? 49.422 19.837 -23.738 1.00 85.94 401 ILE A N 1
ATOM 3207 C CA . ILE A 1 401 ? 48.935 18.477 -23.445 1.00 85.94 401 ILE A CA 1
ATOM 3208 C C . ILE A 1 401 ? 47.445 18.353 -23.775 1.00 85.94 401 ILE A C 1
ATOM 3210 O O . ILE A 1 401 ? 47.076 17.460 -24.534 1.00 85.94 401 ILE A O 1
ATOM 3214 N N . SER A 1 402 ? 46.595 19.268 -23.299 1.00 83.88 402 SER A N 1
ATOM 3215 C CA . SER A 1 402 ? 45.150 19.202 -23.553 1.00 83.88 402 SER A CA 1
ATOM 3216 C C . SER A 1 402 ? 44.797 19.345 -25.045 1.00 83.88 402 SER A C 1
ATOM 3218 O O . SER A 1 402 ? 43.863 18.698 -25.533 1.00 83.88 402 SER A O 1
ATOM 3220 N N . SER A 1 403 ? 45.579 20.123 -25.804 1.00 85.06 403 SER A N 1
ATOM 3221 C CA . SER A 1 403 ? 45.477 20.225 -27.267 1.00 85.06 403 SER A CA 1
ATOM 3222 C C . SER A 1 403 ? 45.850 18.907 -27.963 1.00 85.06 403 SER A C 1
ATOM 3224 O O . SER A 1 403 ? 45.040 18.344 -28.701 1.00 85.06 403 SER A O 1
ATOM 3226 N N . LEU A 1 404 ? 47.014 18.328 -27.644 1.00 89.00 404 LEU A N 1
ATOM 3227 C CA . LEU A 1 404 ? 47.452 17.033 -28.184 1.00 89.00 404 LEU A CA 1
ATOM 3228 C C . LEU A 1 404 ? 46.487 15.896 -27.803 1.00 89.00 404 LEU A C 1
ATOM 3230 O O . LEU A 1 404 ? 46.173 15.039 -28.632 1.00 89.00 404 LEU A O 1
ATOM 3234 N N . MET A 1 405 ? 45.947 15.914 -26.581 1.00 89.25 405 MET A N 1
ATOM 3235 C CA . MET A 1 405 ? 44.896 15.000 -26.117 1.00 89.25 405 MET A CA 1
ATOM 3236 C C . MET A 1 405 ? 43.582 15.177 -26.889 1.00 89.25 405 MET A C 1
ATOM 3238 O O . MET A 1 405 ? 42.836 14.207 -27.021 1.00 89.25 405 MET A O 1
ATOM 3242 N N . SER A 1 406 ? 43.305 16.366 -27.434 1.00 86.94 406 SER A N 1
ATOM 3243 C CA . SER A 1 406 ? 42.143 16.626 -28.295 1.00 86.94 406 SER A CA 1
ATOM 3244 C C . SER A 1 406 ? 42.336 16.049 -29.698 1.00 86.94 406 SER A C 1
ATOM 3246 O O . SER A 1 406 ? 41.491 15.283 -30.156 1.00 86.94 406 SER A O 1
ATOM 3248 N N . LEU A 1 407 ? 43.466 16.350 -30.350 1.00 87.38 407 LEU A N 1
ATOM 3249 C CA . LEU A 1 407 ? 43.778 15.876 -31.707 1.00 87.38 407 LEU A CA 1
ATOM 3250 C C . LEU A 1 407 ? 43.833 14.341 -31.783 1.00 87.38 407 LEU A C 1
ATOM 3252 O O . LEU A 1 407 ? 43.260 13.718 -32.676 1.00 87.38 407 LEU A O 1
ATOM 3256 N N . THR A 1 408 ? 44.465 13.713 -30.791 1.00 90.69 408 THR A N 1
ATOM 3257 C CA . THR A 1 408 ? 44.652 12.253 -30.736 1.00 90.69 408 THR A CA 1
ATOM 3258 C C . THR A 1 408 ? 43.437 11.468 -30.222 1.00 90.69 408 THR A C 1
ATOM 3260 O O . THR A 1 408 ? 43.484 10.237 -30.194 1.00 90.69 408 THR A O 1
ATOM 3263 N N . TYR A 1 409 ? 42.347 12.135 -29.816 1.00 91.19 409 TYR A N 1
ATOM 3264 C CA . TYR A 1 409 ? 41.211 11.499 -29.133 1.00 91.19 409 TYR A CA 1
ATOM 3265 C C . TYR A 1 409 ? 40.574 10.351 -29.935 1.00 91.19 409 TYR A C 1
ATOM 3267 O O . TYR A 1 409 ? 40.283 9.295 -29.378 1.00 91.19 409 TYR A O 1
ATOM 3275 N N . SER A 1 410 ? 40.405 10.516 -31.249 1.00 87.56 410 SER A N 1
ATOM 3276 C CA . SER A 1 410 ? 39.813 9.496 -32.131 1.00 87.56 410 SER A CA 1
ATOM 3277 C C . SER A 1 410 ? 40.661 8.221 -32.222 1.00 87.56 410 SER A C 1
ATOM 3279 O O . SER A 1 410 ? 40.148 7.120 -32.022 1.00 87.56 410 SER A O 1
ATOM 3281 N N . PHE A 1 411 ? 41.971 8.365 -32.431 1.00 89.12 411 PHE A N 1
ATOM 3282 C CA . PHE A 1 411 ? 42.926 7.254 -32.465 1.00 89.12 411 PHE A CA 1
ATOM 3283 C C . PHE A 1 411 ? 43.053 6.560 -31.098 1.00 89.12 411 PHE A C 1
ATOM 3285 O O . PHE A 1 411 ? 43.033 5.330 -31.023 1.00 89.12 411 PHE A O 1
ATOM 3292 N N . ARG A 1 412 ? 43.069 7.327 -29.998 1.00 91.94 412 ARG A N 1
ATOM 3293 C CA . ARG A 1 412 ? 43.035 6.779 -28.632 1.00 91.94 412 ARG A CA 1
ATOM 3294 C C . ARG A 1 412 ? 41.741 6.006 -28.362 1.00 91.94 412 ARG A C 1
ATOM 3296 O O . ARG A 1 412 ? 41.788 4.905 -27.814 1.00 91.94 412 ARG A O 1
ATOM 3303 N N . ARG A 1 413 ? 40.581 6.523 -28.795 1.00 91.00 413 ARG A N 1
ATOM 3304 C CA . ARG A 1 413 ? 39.307 5.790 -28.711 1.00 91.00 413 ARG A CA 1
ATOM 3305 C C . ARG A 1 413 ? 39.344 4.483 -29.493 1.00 91.00 413 ARG A C 1
ATOM 3307 O O . ARG A 1 413 ? 38.829 3.490 -28.981 1.00 91.00 413 ARG A O 1
ATOM 3314 N N . GLN A 1 414 ? 39.942 4.472 -30.684 1.00 86.19 414 GLN A N 1
ATOM 3315 C CA . GLN A 1 414 ? 40.102 3.267 -31.496 1.00 86.19 414 GLN A CA 1
ATOM 3316 C C . GLN A 1 414 ? 40.927 2.203 -30.756 1.00 86.19 414 GLN A C 1
ATOM 3318 O O . GLN A 1 414 ? 40.391 1.137 -30.467 1.00 86.19 414 GLN A O 1
ATOM 3323 N N . MET A 1 415 ? 42.157 2.526 -30.339 1.00 89.12 415 MET A N 1
ATOM 3324 C CA . MET A 1 415 ? 43.056 1.628 -29.590 1.00 89.12 415 MET A CA 1
ATOM 3325 C C . MET A 1 415 ? 42.368 0.965 -28.377 1.00 89.12 415 MET A C 1
ATOM 3327 O O . MET A 1 415 ? 42.434 -0.248 -28.177 1.00 89.12 415 MET A O 1
ATOM 3331 N N . ILE A 1 416 ? 41.628 1.754 -27.591 1.00 90.50 416 ILE A N 1
ATOM 3332 C CA . ILE A 1 416 ? 40.915 1.282 -26.392 1.00 90.50 416 ILE A CA 1
ATOM 3333 C C . ILE A 1 416 ? 39.657 0.451 -26.737 1.00 90.50 416 ILE A C 1
ATOM 3335 O O . ILE A 1 416 ? 39.211 -0.408 -25.962 1.00 90.50 416 ILE A O 1
ATOM 3339 N N . ASN A 1 417 ? 39.035 0.701 -27.890 1.00 87.31 417 ASN A N 1
ATOM 3340 C CA . ASN A 1 417 ? 37.912 -0.099 -28.380 1.00 87.31 417 ASN A CA 1
ATOM 3341 C C . ASN A 1 417 ? 38.381 -1.442 -28.962 1.00 87.31 417 ASN A C 1
ATOM 3343 O O . ASN A 1 417 ? 37.702 -2.443 -28.730 1.00 87.31 417 ASN A O 1
ATOM 3347 N N . ASP A 1 418 ? 39.551 -1.465 -29.605 1.00 83.88 418 ASP A N 1
ATOM 3348 C CA . ASP A 1 418 ? 40.200 -2.646 -30.192 1.00 83.88 418 ASP A CA 1
ATOM 3349 C C . ASP A 1 418 ? 40.910 -3.548 -29.155 1.00 83.88 418 ASP A C 1
ATOM 3351 O O . ASP A 1 418 ? 41.375 -4.632 -29.497 1.00 83.88 418 ASP A O 1
ATOM 3355 N N . LYS A 1 419 ? 40.883 -3.161 -27.869 1.00 84.81 419 LYS A N 1
ATOM 3356 C CA . LYS A 1 419 ? 41.333 -3.949 -26.701 1.00 84.81 419 LYS A CA 1
ATOM 3357 C C . LYS A 1 419 ? 42.844 -4.137 -26.553 1.00 84.81 419 LYS A C 1
ATOM 3359 O O . LYS A 1 419 ? 43.289 -5.192 -26.109 1.00 84.81 419 LYS A O 1
ATOM 3364 N N . ALA A 1 420 ? 43.597 -3.063 -26.792 1.00 87.06 420 ALA A N 1
ATOM 3365 C CA . ALA A 1 420 ? 44.942 -2.916 -26.235 1.00 87.06 420 ALA A CA 1
ATOM 3366 C C . ALA A 1 420 ? 44.935 -3.041 -24.684 1.00 87.06 420 ALA A C 1
ATOM 3368 O O . ALA A 1 420 ? 43.989 -2.543 -24.057 1.00 87.06 420 ALA A O 1
ATOM 3369 N N . PRO A 1 421 ? 45.951 -3.672 -24.058 1.00 87.81 421 PRO A N 1
ATOM 3370 C CA . PRO A 1 421 ? 46.119 -3.720 -22.601 1.00 87.81 421 PRO A CA 1
ATOM 3371 C C . PRO A 1 421 ? 46.341 -2.337 -21.976 1.00 87.81 421 PRO A C 1
ATOM 3373 O O . PRO A 1 421 ? 46.807 -1.406 -22.639 1.00 87.81 421 PRO A O 1
ATOM 3376 N N . VAL A 1 422 ? 46.078 -2.202 -20.673 1.00 87.62 422 VAL A N 1
ATOM 3377 C CA . VAL A 1 422 ? 46.244 -0.927 -19.954 1.00 87.62 422 VAL A CA 1
ATOM 3378 C C . VAL A 1 422 ? 47.701 -0.461 -19.948 1.00 87.62 422 VAL A C 1
ATOM 3380 O O . VAL A 1 422 ? 47.944 0.739 -20.054 1.00 87.62 422 VAL A O 1
ATOM 3383 N N . GLU A 1 423 ? 48.663 -1.385 -19.907 1.00 86.06 423 GLU A N 1
ATOM 3384 C CA . GLU A 1 423 ? 50.092 -1.076 -20.031 1.00 86.06 423 GLU A CA 1
ATOM 3385 C C . GLU A 1 423 ? 50.438 -0.435 -21.385 1.00 86.06 423 GLU A C 1
ATOM 3387 O O . GLU A 1 423 ? 51.033 0.639 -21.415 1.00 86.06 423 GLU A O 1
ATOM 3392 N N . GLU A 1 424 ? 49.984 -1.022 -22.498 1.00 89.56 424 GLU A N 1
ATOM 3393 C CA . GLU A 1 424 ? 50.212 -0.491 -23.851 1.00 89.56 424 GLU A CA 1
ATOM 3394 C C . GLU A 1 424 ? 49.602 0.914 -23.997 1.00 89.56 424 GLU A C 1
ATOM 3396 O O . GLU A 1 424 ? 50.263 1.850 -24.445 1.00 89.56 424 GLU A O 1
ATOM 3401 N N . ILE A 1 425 ? 48.368 1.102 -23.511 1.00 91.06 425 ILE A N 1
ATOM 3402 C CA . ILE A 1 425 ? 47.690 2.407 -23.496 1.00 91.06 425 ILE A CA 1
ATOM 3403 C C . ILE A 1 425 ? 48.471 3.429 -22.643 1.00 91.06 425 ILE A C 1
ATOM 3405 O O . ILE A 1 425 ? 48.531 4.604 -23.004 1.00 91.06 425 ILE A O 1
ATOM 3409 N N . LYS A 1 426 ? 49.091 3.003 -21.535 1.00 88.06 426 LYS A N 1
ATOM 3410 C CA . LYS A 1 426 ? 49.883 3.843 -20.617 1.00 88.06 426 LYS A CA 1
ATOM 3411 C C . LYS A 1 426 ? 51.252 4.220 -21.180 1.00 88.06 426 LYS A C 1
ATOM 3413 O O . LYS A 1 426 ? 51.702 5.336 -20.935 1.00 88.06 426 LYS A O 1
ATOM 3418 N N . THR A 1 427 ? 51.868 3.360 -21.991 1.00 87.81 427 THR A N 1
ATOM 3419 C CA . THR A 1 427 ? 53.067 3.700 -22.773 1.00 87.81 427 THR A CA 1
ATOM 3420 C C . THR A 1 427 ? 52.745 4.649 -23.932 1.00 87.81 427 THR A C 1
ATOM 3422 O O . THR A 1 427 ? 53.494 5.592 -24.164 1.00 87.81 427 THR A O 1
ATOM 3425 N N . THR A 1 428 ? 51.639 4.438 -24.656 1.00 90.56 428 THR A N 1
ATOM 3426 C CA . THR A 1 428 ? 51.281 5.242 -25.845 1.00 90.56 428 THR A CA 1
ATOM 3427 C C . THR A 1 428 ? 50.627 6.588 -25.509 1.00 90.56 428 THR A C 1
ATOM 3429 O O . THR A 1 428 ? 50.779 7.555 -26.256 1.00 90.56 428 THR A O 1
ATOM 3432 N N . TYR A 1 429 ? 49.899 6.670 -24.393 1.00 92.06 429 TYR A N 1
ATOM 3433 C CA . TYR A 1 429 ? 49.212 7.874 -23.923 1.00 92.06 429 TYR A CA 1
ATOM 3434 C C . TYR A 1 429 ? 49.448 8.093 -22.417 1.00 92.06 429 TYR A C 1
ATOM 3436 O O . TYR A 1 429 ? 48.499 8.020 -21.632 1.00 92.06 429 TYR A O 1
ATOM 3444 N N . PRO A 1 430 ? 50.680 8.410 -21.973 1.00 88.44 430 PRO A N 1
ATOM 3445 C CA . PRO A 1 430 ? 50.969 8.634 -20.553 1.00 88.44 430 PRO A CA 1
ATOM 3446 C C . PRO A 1 430 ? 50.136 9.784 -19.960 1.00 88.44 430 PRO A C 1
ATOM 3448 O O . PRO A 1 430 ? 49.709 9.709 -18.808 1.00 88.44 430 PRO A O 1
ATOM 3451 N N . ALA A 1 431 ? 49.800 10.798 -20.770 1.00 89.38 431 ALA A N 1
ATOM 3452 C CA . ALA A 1 431 ? 48.909 11.899 -20.391 1.00 89.38 431 ALA A CA 1
ATOM 3453 C C . ALA A 1 431 ? 47.467 11.471 -20.055 1.00 89.38 431 ALA A C 1
ATOM 3455 O O . ALA A 1 431 ? 46.734 12.266 -19.483 1.00 89.38 431 ALA A O 1
ATOM 3456 N N . LEU A 1 432 ? 47.034 10.250 -20.391 1.00 90.81 432 LEU A N 1
ATOM 3457 C CA . LEU A 1 432 ? 45.679 9.772 -20.092 1.00 90.81 432 LEU A CA 1
ATOM 3458 C C . LEU A 1 432 ? 45.472 9.467 -18.600 1.00 90.81 432 LEU A C 1
ATOM 3460 O O . LEU A 1 432 ? 44.337 9.470 -18.136 1.00 90.81 432 LEU A O 1
ATOM 3464 N N . PHE A 1 433 ? 46.527 9.137 -17.854 1.00 88.69 433 PHE A N 1
ATOM 3465 C CA . PHE A 1 433 ? 46.415 8.524 -16.524 1.00 88.69 433 PHE A CA 1
ATOM 3466 C C . PHE A 1 433 ? 46.428 9.481 -15.310 1.00 88.69 433 PHE A C 1
ATOM 3468 O O . PHE A 1 433 ? 45.861 9.096 -14.286 1.00 88.69 433 PHE A O 1
ATOM 3475 N N . PRO A 1 434 ? 46.963 10.720 -15.373 1.00 87.25 434 PRO A N 1
ATOM 3476 C CA . PRO A 1 434 ? 46.722 11.732 -14.346 1.00 87.25 434 PRO A CA 1
ATOM 3477 C C . PRO A 1 434 ? 45.226 11.993 -14.120 1.00 87.25 434 PRO A C 1
ATOM 3479 O O . PRO A 1 434 ? 44.451 12.100 -15.071 1.00 87.25 434 PRO A O 1
ATOM 3482 N N . TYR A 1 435 ? 44.829 12.164 -12.856 1.00 86.94 435 TYR A N 1
ATOM 3483 C CA . TYR A 1 435 ? 43.426 12.294 -12.433 1.00 86.94 435 TYR A CA 1
ATOM 3484 C C . TYR A 1 435 ? 42.632 13.343 -13.235 1.00 86.94 435 TYR A C 1
ATOM 3486 O O . TYR A 1 435 ? 41.548 13.049 -13.732 1.00 86.94 435 TYR A O 1
ATOM 3494 N N . GLN A 1 436 ? 43.196 14.535 -13.452 1.00 86.94 436 GLN A N 1
ATOM 3495 C CA . GLN A 1 436 ? 42.524 15.605 -14.202 1.00 86.94 436 GLN A CA 1
ATOM 3496 C C . GLN A 1 436 ? 42.318 15.277 -15.695 1.00 86.94 436 GLN A C 1
ATOM 3498 O O . GLN A 1 436 ? 41.272 15.605 -16.251 1.00 86.94 436 GLN A O 1
ATOM 3503 N N . GLU A 1 437 ? 43.240 14.559 -16.343 1.00 88.56 437 GLU A N 1
ATOM 3504 C CA . GLU A 1 437 ? 43.050 14.118 -17.735 1.00 88.56 437 GLU A CA 1
ATOM 3505 C C . GLU A 1 437 ? 42.145 12.875 -17.838 1.00 88.56 437 GLU A C 1
ATOM 3507 O O . GLU A 1 437 ? 41.419 12.737 -18.820 1.00 88.56 437 GLU A O 1
ATOM 3512 N N . GLN A 1 438 ? 42.057 12.028 -16.801 1.00 90.38 438 GLN A N 1
ATOM 3513 C CA . GLN A 1 438 ? 40.988 11.020 -16.693 1.00 90.38 438 GLN A CA 1
ATOM 3514 C C . GLN A 1 438 ? 39.597 11.669 -16.632 1.00 90.38 438 GLN A C 1
ATOM 3516 O O . GLN A 1 438 ? 38.673 11.210 -17.309 1.00 90.38 438 GLN A O 1
ATOM 3521 N N . LEU A 1 439 ? 39.438 12.749 -15.857 1.00 90.69 439 LEU A N 1
ATOM 3522 C CA . LEU A 1 439 ? 38.198 13.532 -15.819 1.00 90.69 439 LEU A CA 1
ATOM 3523 C C . LEU A 1 439 ? 37.918 14.208 -17.171 1.00 90.69 439 LEU A C 1
ATOM 3525 O O . LEU A 1 439 ? 36.785 14.157 -17.656 1.00 90.69 439 LEU A O 1
ATOM 3529 N N . ALA A 1 440 ? 38.939 14.779 -17.818 1.00 89.88 440 ALA A N 1
ATOM 3530 C CA . ALA A 1 440 ? 38.810 15.388 -19.140 1.00 89.88 440 ALA A CA 1
ATOM 3531 C C . ALA A 1 440 ? 38.416 14.361 -20.217 1.00 89.88 440 ALA A C 1
ATOM 3533 O O . ALA A 1 440 ? 37.478 14.602 -20.975 1.00 89.88 440 ALA A O 1
ATOM 3534 N N . GLU A 1 441 ? 39.057 13.191 -20.268 1.00 92.56 441 GLU A N 1
ATOM 3535 C CA . GLU A 1 441 ? 38.719 12.106 -21.198 1.00 92.56 441 GLU A CA 1
ATOM 3536 C C . GLU A 1 441 ? 37.310 11.550 -20.934 1.00 92.56 441 GLU A C 1
ATOM 3538 O O . GLU A 1 441 ? 36.551 11.300 -21.877 1.00 92.56 441 GLU A O 1
ATOM 3543 N N . PHE A 1 442 ? 36.911 11.409 -19.665 1.00 93.75 442 PHE A N 1
ATOM 3544 C CA . PHE A 1 442 ? 35.541 11.040 -19.307 1.00 93.75 442 PHE A CA 1
ATOM 3545 C C . PHE A 1 442 ? 34.536 12.081 -19.815 1.00 93.75 442 PHE A C 1
ATOM 3547 O O . PHE A 1 442 ? 33.519 11.711 -20.411 1.00 93.75 442 PHE A O 1
ATOM 3554 N N . LYS A 1 443 ? 34.831 13.376 -19.647 1.00 91.06 443 LYS A N 1
ATOM 3555 C CA . LYS A 1 443 ? 34.005 14.484 -20.145 1.00 91.06 443 LYS A CA 1
ATOM 3556 C C . LYS A 1 443 ? 33.940 14.495 -21.677 1.00 91.06 443 LYS A C 1
ATOM 3558 O O . LYS A 1 443 ? 32.843 14.607 -22.214 1.00 91.06 443 LYS A O 1
ATOM 3563 N N . ARG A 1 444 ? 35.047 14.245 -22.393 1.00 89.56 444 ARG A N 1
ATOM 3564 C CA . ARG A 1 444 ? 35.047 14.029 -23.860 1.00 89.56 444 ARG A CA 1
ATOM 3565 C C . ARG A 1 444 ? 34.143 12.854 -24.261 1.00 89.56 444 ARG A C 1
ATOM 3567 O O . ARG A 1 444 ? 33.407 12.954 -25.237 1.00 89.56 444 ARG A O 1
ATOM 3574 N N . LEU A 1 445 ? 34.159 11.754 -23.502 1.00 90.44 445 LEU A N 1
ATOM 3575 C CA . LEU A 1 445 ? 33.419 10.520 -23.806 1.00 90.44 445 LEU A CA 1
ATOM 3576 C C . LEU A 1 445 ? 31.917 10.576 -23.470 1.00 90.44 445 LEU A C 1
ATOM 3578 O O . LEU A 1 445 ? 31.127 9.871 -24.105 1.00 90.44 445 LEU A O 1
ATOM 3582 N N . THR A 1 446 ? 31.515 11.376 -22.480 1.00 88.81 446 THR A N 1
ATOM 3583 C CA . THR A 1 446 ? 30.163 11.339 -21.878 1.00 88.81 446 THR A CA 1
ATOM 3584 C C . THR A 1 446 ? 29.446 12.689 -21.791 1.00 88.81 446 THR A C 1
ATOM 3586 O O . THR A 1 446 ? 28.258 12.699 -21.479 1.00 88.81 446 THR A O 1
ATOM 3589 N N . ALA A 1 447 ? 30.143 13.801 -22.050 1.00 86.38 447 ALA A N 1
ATOM 3590 C CA . ALA A 1 447 ? 29.701 15.180 -21.811 1.00 86.38 447 ALA A CA 1
ATOM 3591 C C . ALA A 1 447 ? 29.284 15.503 -20.357 1.00 86.38 447 ALA A C 1
ATOM 3593 O O . ALA A 1 447 ? 28.532 16.444 -20.120 1.00 86.38 447 ALA A O 1
ATOM 3594 N N . ILE A 1 448 ? 29.774 14.736 -19.376 1.00 87.38 448 ILE A N 1
ATOM 3595 C CA . ILE A 1 448 ? 29.451 14.883 -17.947 1.00 87.38 448 ILE A CA 1
ATOM 3596 C C . ILE A 1 448 ? 30.690 15.353 -17.177 1.00 87.38 448 ILE A C 1
ATOM 3598 O O . ILE A 1 448 ? 31.799 14.862 -17.411 1.00 87.38 448 ILE A O 1
ATOM 3602 N N . CYS A 1 449 ? 30.508 16.290 -16.246 1.00 89.25 449 CYS A N 1
ATOM 3603 C CA . CYS A 1 449 ? 31.567 16.788 -15.374 1.00 89.25 449 CYS A CA 1
ATOM 3604 C C . CYS A 1 449 ? 31.725 15.840 -14.183 1.00 89.25 449 CYS A C 1
ATOM 3606 O O . CYS A 1 449 ? 31.247 16.135 -13.094 1.00 89.25 449 CYS A O 1
ATOM 3608 N N . LEU A 1 450 ? 32.365 14.683 -14.397 1.00 91.50 450 LEU A N 1
ATOM 3609 C CA . LEU A 1 450 ? 32.355 13.565 -13.443 1.00 91.50 450 LEU A CA 1
ATOM 3610 C C . LEU A 1 450 ? 32.591 13.977 -11.983 1.00 91.50 450 LEU A C 1
ATOM 3612 O O . LEU A 1 450 ? 31.829 13.547 -11.129 1.00 91.50 450 LEU A O 1
ATOM 3616 N N . GLU A 1 451 ? 33.590 14.812 -11.706 1.00 90.12 451 GLU A N 1
ATOM 3617 C CA . GLU A 1 451 ? 33.892 15.288 -10.351 1.00 90.12 451 GLU A CA 1
ATOM 3618 C C . GLU A 1 451 ? 32.766 16.172 -9.776 1.00 90.12 451 GLU A C 1
ATOM 3620 O O . GLU A 1 451 ? 32.191 15.833 -8.741 1.00 90.12 451 GLU A O 1
ATOM 3625 N N . GLU A 1 452 ? 32.379 17.240 -10.478 1.00 88.44 452 GLU A N 1
ATOM 3626 C CA . GLU A 1 452 ? 31.300 18.163 -10.081 1.00 88.44 452 GLU A CA 1
ATOM 3627 C C . GLU A 1 452 ? 29.963 17.420 -9.868 1.00 88.44 452 GLU A C 1
ATOM 3629 O O . GLU A 1 452 ? 29.339 17.519 -8.808 1.00 88.44 452 GLU A O 1
ATOM 3634 N N . ASP A 1 453 ? 29.550 16.614 -10.853 1.00 86.69 453 ASP A N 1
ATOM 3635 C CA . ASP A 1 453 ? 28.311 15.832 -10.837 1.00 86.69 453 ASP A CA 1
ATOM 3636 C C . ASP A 1 453 ? 28.319 14.747 -9.748 1.00 86.69 453 ASP A C 1
ATOM 3638 O O . ASP A 1 453 ? 27.279 14.479 -9.130 1.00 86.69 453 ASP A O 1
ATOM 3642 N N . PHE A 1 454 ? 29.473 14.115 -9.494 1.00 93.06 454 PHE A N 1
ATOM 3643 C CA . PHE A 1 454 ? 29.627 13.108 -8.447 1.00 93.06 454 PHE A CA 1
ATOM 3644 C C . PHE A 1 454 ? 29.542 13.733 -7.057 1.00 93.06 454 PHE A C 1
ATOM 3646 O O . PHE A 1 454 ? 28.723 13.275 -6.263 1.00 93.06 454 PHE A O 1
ATOM 3653 N N . PHE A 1 455 ? 30.321 14.778 -6.759 1.00 89.88 455 PHE A N 1
ATOM 3654 C CA . PHE A 1 455 ? 30.349 15.381 -5.423 1.00 89.88 455 PHE A CA 1
ATOM 3655 C C . PHE A 1 455 ? 29.045 16.115 -5.075 1.00 89.88 455 PHE A C 1
ATOM 3657 O O . PHE A 1 455 ? 28.515 15.920 -3.979 1.00 89.88 455 PHE A O 1
ATOM 3664 N N . ALA A 1 456 ? 28.440 16.850 -6.015 1.00 86.50 456 ALA A N 1
ATOM 3665 C CA . ALA A 1 456 ? 27.132 17.476 -5.790 1.00 86.50 456 ALA A CA 1
ATOM 3666 C C . ALA A 1 456 ? 26.019 16.440 -5.525 1.00 86.50 456 ALA A C 1
ATOM 3668 O O . ALA A 1 456 ? 25.083 16.685 -4.759 1.00 86.50 456 ALA A O 1
ATOM 3669 N N . SER A 1 457 ? 26.117 15.255 -6.137 1.00 86.19 457 SER A N 1
ATOM 3670 C CA . SER A 1 457 ? 25.158 14.163 -5.929 1.00 86.19 457 SER A CA 1
ATOM 3671 C C . SER A 1 457 ? 25.492 13.303 -4.703 1.00 86.19 457 SER A C 1
ATOM 3673 O O . SER A 1 457 ? 24.580 12.762 -4.074 1.00 86.19 457 SER A O 1
ATOM 3675 N N . SER A 1 458 ? 26.769 13.173 -4.330 1.00 87.50 458 SER A N 1
ATOM 3676 C CA . SER A 1 458 ? 27.205 12.360 -3.192 1.00 87.50 458 SER A CA 1
ATOM 3677 C C . SER A 1 458 ? 26.744 12.978 -1.874 1.00 87.50 458 SER A C 1
ATOM 3679 O O . SER A 1 458 ? 26.122 12.264 -1.090 1.00 87.50 458 SER A O 1
ATOM 3681 N N . GLN A 1 459 ? 26.896 14.295 -1.689 1.00 86.31 459 GLN A N 1
ATOM 3682 C CA . GLN A 1 459 ? 26.417 15.036 -0.510 1.00 86.31 459 GLN A CA 1
ATOM 3683 C C . GLN A 1 459 ? 24.920 14.805 -0.214 1.00 86.31 459 GLN A C 1
ATOM 3685 O O . GLN A 1 459 ? 24.510 14.737 0.943 1.00 86.31 459 GLN A O 1
ATOM 3690 N N . GLN A 1 460 ? 24.091 14.630 -1.250 1.00 84.19 460 GLN A N 1
ATOM 3691 C CA . GLN A 1 460 ? 22.648 14.379 -1.105 1.00 84.19 460 GLN A CA 1
ATOM 3692 C C . GLN A 1 460 ? 22.305 12.898 -0.856 1.00 84.19 460 GLN A C 1
ATOM 3694 O O . GLN A 1 460 ? 21.297 12.585 -0.217 1.00 84.19 460 GLN A O 1
ATOM 3699 N N . ILE A 1 461 ? 23.112 11.975 -1.391 1.00 90.38 461 ILE A N 1
ATOM 3700 C CA . ILE A 1 461 ? 22.826 10.532 -1.413 1.00 90.38 461 ILE A CA 1
ATOM 3701 C C . ILE A 1 461 ? 23.514 9.791 -0.257 1.00 90.38 461 ILE A C 1
ATOM 3703 O O . ILE A 1 461 ? 22.905 8.904 0.343 1.00 90.38 461 ILE A O 1
ATOM 3707 N N . GLY A 1 462 ? 24.754 10.146 0.082 1.00 89.25 462 GLY A N 1
ATOM 3708 C CA . GLY A 1 462 ? 25.596 9.467 1.072 1.00 89.25 462 GLY A CA 1
ATOM 3709 C C . GLY A 1 462 ? 24.967 9.401 2.470 1.00 89.25 462 GLY A C 1
ATOM 3710 O O . GLY A 1 462 ? 24.687 8.292 2.936 1.00 89.25 462 GLY A O 1
ATOM 3711 N N . PRO A 1 463 ? 24.602 10.531 3.105 1.00 86.12 463 PRO A N 1
ATOM 3712 C CA . PRO A 1 463 ? 23.963 10.519 4.425 1.00 86.12 463 PRO A CA 1
ATOM 3713 C C . PRO A 1 463 ? 22.640 9.731 4.430 1.00 86.12 463 PRO A C 1
ATOM 3715 O O . PRO A 1 463 ? 22.292 9.044 5.396 1.00 86.12 463 PRO A O 1
ATOM 3718 N N . VAL A 1 464 ? 21.914 9.728 3.304 1.00 87.81 464 VAL A N 1
ATOM 3719 C CA . VAL A 1 464 ? 20.695 8.926 3.134 1.00 87.81 464 VAL A CA 1
ATOM 3720 C C . VAL A 1 464 ? 21.014 7.427 3.056 1.00 87.81 464 VAL A C 1
ATOM 3722 O O . VAL A 1 464 ? 20.347 6.649 3.748 1.00 87.81 464 VAL A O 1
ATOM 3725 N N . LEU A 1 465 ? 22.039 7.007 2.302 1.00 91.50 465 LEU A N 1
ATOM 3726 C CA . LEU A 1 465 ? 22.543 5.625 2.273 1.00 91.50 465 LEU A CA 1
ATOM 3727 C C . LEU A 1 465 ? 22.997 5.164 3.665 1.00 91.50 465 LEU A C 1
ATOM 3729 O O . LEU A 1 465 ? 22.566 4.100 4.124 1.00 91.50 465 LEU A O 1
ATOM 3733 N N . TYR A 1 466 ? 23.774 5.983 4.377 1.00 87.88 466 TYR A N 1
ATOM 3734 C CA . TYR A 1 466 ? 24.202 5.698 5.745 1.00 87.88 466 TYR A CA 1
ATOM 3735 C C . TYR A 1 466 ? 22.993 5.523 6.678 1.00 87.88 466 TYR A C 1
ATOM 3737 O O . TYR A 1 466 ? 22.869 4.506 7.367 1.00 87.88 466 TYR A O 1
ATOM 3745 N N . SER A 1 467 ? 21.992 6.409 6.597 1.00 82.81 467 SER A N 1
ATOM 3746 C CA . SER A 1 467 ? 20.741 6.265 7.355 1.00 82.81 467 SER A CA 1
ATOM 3747 C C . SER A 1 467 ? 19.977 4.970 7.023 1.00 82.81 467 SER A C 1
ATOM 3749 O O . SER A 1 467 ? 19.364 4.359 7.907 1.00 82.81 467 SER A O 1
ATOM 3751 N N . ILE A 1 468 ? 20.010 4.513 5.763 1.00 86.19 468 ILE A N 1
ATOM 3752 C CA . ILE A 1 468 ? 19.404 3.250 5.322 1.00 86.19 468 ILE A CA 1
ATOM 3753 C C . ILE A 1 468 ? 20.167 2.056 5.917 1.00 86.19 468 ILE A C 1
ATOM 3755 O O . ILE A 1 468 ? 19.526 1.093 6.353 1.00 86.19 468 ILE A O 1
ATOM 3759 N N . PHE A 1 469 ? 21.500 2.123 5.977 1.00 85.88 469 PHE A N 1
ATOM 3760 C CA . PHE A 1 469 ? 22.353 1.112 6.603 1.00 85.88 469 PHE A CA 1
ATOM 3761 C C . PHE A 1 469 ? 22.132 1.045 8.116 1.00 85.88 469 PHE A C 1
ATOM 3763 O O . PHE A 1 469 ? 21.918 -0.043 8.655 1.00 85.88 469 PHE A O 1
ATOM 3770 N N . LEU A 1 470 ? 22.065 2.182 8.818 1.00 78.75 470 LEU A N 1
ATOM 3771 C CA . LEU A 1 470 ? 21.735 2.242 10.249 1.00 78.75 470 LEU A CA 1
ATOM 3772 C C . LEU A 1 470 ? 20.394 1.552 10.570 1.00 78.75 470 LEU A C 1
ATOM 3774 O O . LEU A 1 470 ? 20.302 0.831 11.564 1.00 78.75 470 LEU A O 1
ATOM 3778 N N . LYS A 1 471 ? 19.396 1.684 9.684 1.00 78.31 471 LYS A N 1
ATOM 3779 C CA . LYS A 1 471 ? 18.057 1.060 9.778 1.00 78.31 471 LYS A CA 1
ATOM 3780 C C . LYS A 1 471 ? 18.005 -0.425 9.362 1.00 78.31 471 LYS A C 1
ATOM 3782 O O . LYS A 1 471 ? 16.959 -1.061 9.511 1.00 78.31 471 LYS A O 1
ATOM 3787 N N . LYS A 1 472 ? 19.081 -0.993 8.804 1.00 82.88 472 LYS A N 1
ATOM 3788 C CA . LYS A 1 472 ? 19.166 -2.403 8.370 1.00 82.88 472 LYS A CA 1
ATOM 3789 C C . LYS A 1 472 ? 19.372 -3.336 9.579 1.00 82.88 472 LYS A C 1
ATOM 3791 O O . LYS A 1 472 ? 20.086 -2.986 10.518 1.00 82.88 472 LYS A O 1
ATOM 3796 N N . LYS A 1 473 ? 18.813 -4.558 9.535 1.00 73.88 473 LYS A N 1
ATOM 3797 C CA . LYS A 1 473 ? 19.278 -5.666 10.396 1.00 73.88 473 LYS A CA 1
ATOM 3798 C C . LYS A 1 473 ? 20.705 -6.044 9.985 1.00 73.88 473 LYS A C 1
ATOM 3800 O O . LYS A 1 473 ? 20.926 -6.316 8.808 1.00 73.88 473 LYS A O 1
ATOM 3805 N N . LYS A 1 474 ? 21.623 -6.068 10.948 1.00 80.75 474 LYS A N 1
ATOM 3806 C CA . LYS A 1 474 ? 23.062 -6.266 10.739 1.00 80.75 474 LYS A CA 1
ATOM 3807 C C . LYS A 1 474 ? 23.501 -7.693 11.062 1.00 80.75 474 LYS A C 1
ATOM 3809 O O . LYS A 1 474 ? 22.979 -8.303 11.996 1.00 80.75 474 LYS A O 1
ATOM 3814 N N . SER A 1 475 ? 24.459 -8.191 10.289 1.00 76.06 475 SER A N 1
ATOM 3815 C CA . SER A 1 475 ? 25.377 -9.271 10.669 1.00 76.06 475 SER A CA 1
ATOM 3816 C C . SER A 1 475 ? 26.356 -8.809 11.771 1.00 76.06 475 SER A C 1
ATOM 3818 O O . SER A 1 475 ? 26.375 -7.618 12.086 1.00 76.06 475 SER A O 1
ATOM 3820 N N . PRO A 1 476 ? 27.168 -9.704 12.371 1.00 68.62 476 PRO A N 1
ATOM 3821 C CA . PRO A 1 476 ? 28.207 -9.305 13.325 1.00 68.62 476 PRO A CA 1
ATOM 3822 C C . PRO A 1 476 ? 29.224 -8.326 12.721 1.00 68.62 476 PRO A C 1
ATOM 3824 O O . PRO A 1 476 ? 29.472 -7.282 13.310 1.00 68.62 476 PRO A O 1
ATOM 3827 N N . LEU A 1 477 ? 29.717 -8.599 11.506 1.00 70.81 477 LEU A N 1
ATOM 3828 C CA . LEU A 1 477 ? 30.661 -7.729 10.791 1.00 70.81 477 LEU A CA 1
ATOM 3829 C C . LEU A 1 477 ? 30.097 -6.312 10.593 1.00 70.81 477 LEU A C 1
ATOM 3831 O O . LEU A 1 477 ? 30.719 -5.330 10.977 1.00 70.81 477 LEU A O 1
ATOM 3835 N N . GLU A 1 478 ? 28.863 -6.204 10.090 1.00 77.62 478 GLU A N 1
ATOM 3836 C CA . GLU A 1 478 ? 28.183 -4.910 9.927 1.00 77.62 478 GLU A CA 1
ATOM 3837 C C . GLU A 1 478 ? 27.895 -4.190 11.256 1.00 77.62 478 GLU A C 1
ATOM 3839 O O . GLU A 1 478 ? 27.583 -2.998 11.238 1.00 77.62 478 GLU A O 1
ATOM 3844 N N . LEU A 1 479 ? 27.908 -4.902 12.390 1.00 69.94 479 LEU A N 1
ATOM 3845 C CA . LEU A 1 479 ? 27.697 -4.333 13.720 1.00 69.94 479 LEU A CA 1
ATOM 3846 C C . LEU A 1 479 ? 28.998 -3.782 14.310 1.00 69.94 479 LEU A C 1
ATOM 3848 O O . LEU A 1 479 ? 28.951 -2.678 14.844 1.00 69.94 479 LEU A O 1
ATOM 3852 N N . ASN A 1 480 ? 30.120 -4.492 14.156 1.00 71.06 480 ASN A N 1
ATOM 3853 C CA . ASN A 1 480 ? 31.454 -4.006 14.524 1.00 71.06 480 ASN A CA 1
ATOM 3854 C C . ASN A 1 480 ? 31.782 -2.723 13.749 1.00 71.06 480 ASN A C 1
ATOM 3856 O O . ASN A 1 480 ? 31.985 -1.676 14.355 1.00 71.06 480 ASN A O 1
ATOM 3860 N N . LEU A 1 481 ? 31.631 -2.769 12.421 1.00 72.88 481 LEU A N 1
ATOM 3861 C CA . LEU A 1 481 ? 31.825 -1.623 11.530 1.00 72.88 481 LEU A CA 1
ATOM 3862 C C . LEU A 1 481 ? 30.963 -0.406 11.937 1.00 72.88 481 LEU A C 1
ATOM 3864 O O . LEU A 1 481 ? 31.382 0.743 11.862 1.00 72.88 481 LEU A O 1
ATOM 3868 N N . MET A 1 482 ? 29.736 -0.651 12.415 1.00 75.94 482 MET A N 1
ATOM 3869 C CA . MET A 1 482 ? 28.844 0.400 12.923 1.00 75.94 482 MET A CA 1
ATOM 3870 C C . MET A 1 482 ? 29.270 0.936 14.302 1.00 75.94 482 MET A C 1
ATOM 3872 O O . MET A 1 482 ? 28.951 2.080 14.611 1.00 75.94 482 MET A O 1
ATOM 3876 N N . MET A 1 483 ? 29.929 0.135 15.142 1.00 65.81 483 MET A N 1
ATOM 3877 C CA . MET A 1 483 ? 30.489 0.596 16.417 1.00 65.81 483 MET A CA 1
ATOM 3878 C C . MET A 1 483 ? 31.718 1.471 16.179 1.00 65.81 483 MET A C 1
ATOM 3880 O O . MET A 1 483 ? 31.735 2.593 16.672 1.00 65.81 483 MET A O 1
ATOM 3884 N N . GLU A 1 484 ? 32.649 1.021 15.334 1.00 69.69 484 GLU A N 1
ATOM 3885 C CA . GLU A 1 484 ? 33.828 1.784 14.901 1.00 69.69 484 GLU A CA 1
ATOM 3886 C C . GLU A 1 484 ? 33.425 3.186 14.409 1.00 69.69 484 GLU A C 1
ATOM 3888 O O . GLU A 1 484 ? 33.887 4.196 14.935 1.00 69.69 484 GLU A O 1
ATOM 3893 N N . PHE A 1 485 ? 32.462 3.286 13.483 1.00 74.56 485 PHE A N 1
ATOM 3894 C CA . PHE A 1 485 ? 31.978 4.585 12.989 1.00 74.56 485 PHE A CA 1
ATOM 3895 C C . PHE A 1 485 ? 31.278 5.448 14.051 1.00 74.56 485 PHE A C 1
ATOM 3897 O O . PHE A 1 485 ? 31.272 6.670 13.940 1.00 74.56 485 PHE A O 1
ATOM 3904 N N . VAL A 1 486 ? 30.666 4.849 15.076 1.00 68.44 486 VAL A N 1
ATOM 3905 C CA . VAL A 1 486 ? 30.053 5.596 16.191 1.00 68.44 486 VAL A CA 1
ATOM 3906 C C . VAL A 1 486 ? 31.109 6.071 17.193 1.00 68.44 486 VAL A C 1
ATOM 3908 O O . VAL A 1 486 ? 30.889 7.069 17.878 1.00 68.44 486 VAL A O 1
ATOM 3911 N N . GLU A 1 487 ? 32.259 5.408 17.267 1.00 65.88 487 GLU A N 1
ATOM 3912 C CA . GLU A 1 487 ? 33.403 5.827 18.076 1.00 65.88 487 GLU A CA 1
ATOM 3913 C C . GLU A 1 487 ? 34.188 6.946 17.378 1.00 65.88 487 GLU A C 1
ATOM 3915 O O . GLU A 1 487 ? 34.340 8.013 17.968 1.00 65.88 487 GLU A O 1
ATOM 3920 N N . PHE A 1 488 ? 34.532 6.795 16.094 1.00 64.25 488 PHE A N 1
ATOM 3921 C CA . PHE A 1 488 ? 35.224 7.839 15.322 1.00 64.25 488 PHE A CA 1
ATOM 3922 C C . PHE A 1 488 ? 34.388 9.107 15.054 1.00 64.25 488 PHE A C 1
ATOM 3924 O O . PHE A 1 488 ? 34.959 10.178 14.875 1.00 64.25 488 PHE A O 1
ATOM 3931 N N . ASN A 1 489 ? 33.050 9.034 15.060 1.00 64.00 489 ASN A N 1
ATOM 3932 C CA . ASN A 1 489 ? 32.191 10.215 14.869 1.00 64.00 489 ASN A CA 1
ATOM 3933 C C . ASN A 1 489 ? 31.896 10.999 16.172 1.00 64.00 489 ASN A C 1
ATOM 3935 O O . ASN A 1 489 ? 31.095 11.937 16.148 1.00 64.00 489 ASN A O 1
ATOM 3939 N N . GLN A 1 490 ? 32.478 10.633 17.322 1.00 59.38 490 GLN A N 1
ATOM 3940 C CA . GLN A 1 490 ? 32.299 11.384 18.572 1.00 59.38 490 GLN A CA 1
ATOM 3941 C C . GLN A 1 490 ? 33.235 12.599 18.637 1.00 59.38 490 GLN A C 1
ATOM 3943 O O . GLN A 1 490 ? 34.447 12.463 18.542 1.00 59.38 490 GLN A O 1
ATOM 3948 N N . GLY A 1 491 ? 32.662 13.786 18.859 1.00 59.00 491 GLY A N 1
ATOM 3949 C CA . GLY A 1 491 ? 33.408 15.043 19.012 1.00 59.00 491 GLY A CA 1
ATOM 3950 C C . GLY A 1 491 ? 33.570 15.868 17.731 1.00 59.00 491 GLY A C 1
ATOM 3951 O O . GLY A 1 491 ? 33.985 17.019 17.825 1.00 59.00 491 GLY A O 1
ATOM 3952 N N . LEU A 1 492 ? 33.195 15.331 16.564 1.00 68.38 492 LEU A N 1
ATOM 3953 C CA . LEU A 1 492 ? 33.127 16.101 15.317 1.00 68.38 492 LEU A CA 1
ATOM 3954 C C . LEU A 1 492 ? 32.044 17.186 15.390 1.00 68.38 492 LEU A C 1
ATOM 3956 O O . LEU A 1 492 ? 30.966 16.965 15.954 1.00 68.38 492 LEU A O 1
ATOM 3960 N N . ASP A 1 493 ? 32.305 18.331 14.757 1.00 72.69 493 ASP A N 1
ATOM 3961 C CA . ASP A 1 493 ? 31.274 19.328 14.490 1.00 72.69 493 ASP A CA 1
ATOM 3962 C C . ASP A 1 493 ? 30.245 18.810 13.468 1.00 72.69 493 ASP A C 1
ATOM 3964 O O . ASP A 1 493 ? 30.382 17.744 12.858 1.00 72.69 493 ASP A O 1
ATOM 3968 N N . ILE A 1 494 ? 29.174 19.578 13.289 1.00 64.44 494 ILE A N 1
ATOM 3969 C CA . ILE A 1 494 ? 28.017 19.136 12.517 1.00 64.44 494 ILE A CA 1
ATOM 3970 C C . ILE A 1 494 ? 28.324 19.034 11.006 1.00 64.44 494 ILE A C 1
ATOM 3972 O O . ILE A 1 494 ? 27.840 18.102 10.365 1.00 64.44 494 ILE A O 1
ATOM 3976 N N . ALA A 1 495 ? 29.162 19.920 10.449 1.00 67.56 495 ALA A N 1
ATOM 3977 C CA . ALA A 1 495 ? 29.543 19.909 9.034 1.00 67.56 495 ALA A CA 1
ATOM 3978 C C . ALA A 1 495 ? 30.534 18.776 8.725 1.00 67.56 495 ALA A C 1
ATOM 3980 O O . ALA A 1 495 ? 30.243 17.953 7.851 1.00 67.56 495 ALA A O 1
ATOM 3981 N N . SER A 1 496 ? 31.613 18.649 9.511 1.00 74.69 496 SER A N 1
ATOM 3982 C CA . SER A 1 496 ? 32.554 17.516 9.422 1.00 74.69 496 SER A CA 1
ATOM 3983 C C . SER A 1 496 ? 31.828 16.174 9.548 1.00 74.69 496 SER A C 1
ATOM 3985 O O . SER A 1 496 ? 32.136 15.203 8.854 1.00 74.69 496 SER A O 1
ATOM 3987 N N . ARG A 1 497 ? 30.783 16.113 10.386 1.00 72.81 497 ARG A N 1
ATOM 3988 C CA . ARG A 1 497 ? 29.929 14.930 10.499 1.00 72.81 497 ARG A CA 1
ATOM 3989 C C . ARG A 1 497 ? 29.081 14.660 9.247 1.00 72.81 497 ARG A C 1
ATOM 3991 O O . ARG A 1 497 ? 28.899 13.487 8.934 1.00 72.81 497 ARG A O 1
ATOM 3998 N N . VAL A 1 498 ? 28.555 15.657 8.521 1.00 73.62 498 VAL A N 1
ATOM 3999 C CA . VAL A 1 498 ? 27.831 15.386 7.253 1.00 73.62 498 VAL A CA 1
ATOM 4000 C C . VAL A 1 498 ? 28.777 14.869 6.178 1.00 73.62 498 VAL A C 1
ATOM 4002 O O . VAL A 1 498 ? 28.430 13.917 5.477 1.00 73.62 498 VAL A O 1
ATOM 4005 N N . GLU A 1 499 ? 29.963 15.460 6.049 1.00 79.44 499 GLU A N 1
ATOM 4006 C CA . GLU A 1 499 ? 30.988 14.972 5.124 1.00 79.44 499 GLU A CA 1
ATOM 4007 C C . GLU A 1 499 ? 31.339 13.512 5.443 1.00 79.44 499 GLU A C 1
ATOM 4009 O O . GLU A 1 499 ? 31.270 12.640 4.573 1.00 79.44 499 GLU A O 1
ATOM 4014 N N . ARG A 1 500 ? 31.532 13.193 6.727 1.00 82.12 500 ARG A N 1
ATOM 4015 C CA . ARG A 1 500 ? 31.806 11.822 7.154 1.00 82.12 500 ARG A CA 1
ATOM 4016 C C . ARG A 1 500 ? 30.629 10.861 6.961 1.00 82.12 500 ARG A C 1
ATOM 4018 O O . ARG A 1 500 ? 30.825 9.754 6.466 1.00 82.12 500 ARG A O 1
ATOM 4025 N N . GLU A 1 501 ? 29.392 11.257 7.271 1.00 83.50 501 GLU A N 1
ATOM 4026 C CA . GLU A 1 501 ? 28.195 10.453 6.953 1.00 83.50 501 GLU A CA 1
ATOM 4027 C C . GLU A 1 501 ? 27.990 10.285 5.433 1.00 83.50 501 GLU A C 1
ATOM 4029 O O . GLU A 1 501 ? 27.381 9.299 5.003 1.00 83.50 501 GLU A O 1
ATOM 4034 N N . THR A 1 502 ? 28.545 11.184 4.613 1.00 87.75 502 THR A N 1
ATOM 4035 C CA . THR A 1 502 ? 28.582 11.049 3.152 1.00 87.75 502 THR A CA 1
ATOM 4036 C C . THR A 1 502 ? 29.536 9.938 2.729 1.00 87.75 502 THR A C 1
ATOM 4038 O O . THR A 1 502 ? 29.089 8.990 2.078 1.00 87.75 502 THR A O 1
ATOM 4041 N N . GLU A 1 503 ? 30.807 9.989 3.141 1.00 89.31 503 GLU A N 1
ATOM 4042 C CA . GLU A 1 503 ? 31.797 8.942 2.837 1.00 89.31 503 GLU A CA 1
ATOM 4043 C C . GLU A 1 503 ? 31.332 7.559 3.310 1.00 89.31 503 GLU A C 1
ATOM 4045 O O . GLU A 1 503 ? 31.291 6.603 2.529 1.00 89.31 503 GLU A O 1
ATOM 4050 N N . LEU A 1 504 ? 30.894 7.469 4.571 1.00 88.00 504 LEU A N 1
ATOM 4051 C CA . LEU A 1 504 ? 30.392 6.236 5.177 1.00 88.00 504 LEU A CA 1
ATOM 4052 C C . LEU A 1 504 ? 29.186 5.673 4.415 1.00 88.00 504 LEU A C 1
ATOM 4054 O O . LEU A 1 504 ? 29.051 4.456 4.287 1.00 88.00 504 LEU A O 1
ATOM 4058 N N . GLY A 1 505 ? 28.330 6.538 3.863 1.00 91.25 505 GLY A N 1
ATOM 4059 C CA . GLY A 1 505 ? 27.200 6.152 3.022 1.00 91.25 505 GLY A CA 1
ATOM 4060 C C . GLY A 1 505 ? 27.598 5.412 1.745 1.00 91.25 505 GLY A C 1
ATOM 4061 O O . GLY A 1 505 ? 26.932 4.443 1.369 1.00 91.25 505 GLY A O 1
ATOM 4062 N N . PHE A 1 506 ? 28.697 5.823 1.110 1.00 94.19 506 PHE A N 1
ATOM 4063 C CA . PHE A 1 506 ? 29.264 5.134 -0.050 1.00 94.19 506 PHE A CA 1
ATOM 4064 C C . PHE A 1 506 ? 30.072 3.897 0.352 1.00 94.19 506 PHE A C 1
ATOM 4066 O O . PHE A 1 506 ? 29.958 2.861 -0.302 1.00 94.19 506 PHE A O 1
ATOM 4073 N N . PHE A 1 507 ? 30.804 3.949 1.466 1.00 92.00 507 PHE A N 1
ATOM 4074 C CA . PHE A 1 507 ? 31.599 2.825 1.964 1.00 92.00 507 PHE A CA 1
ATOM 4075 C C . PHE A 1 507 ? 30.722 1.607 2.316 1.00 92.00 507 PHE A C 1
ATOM 4077 O O . PHE A 1 507 ? 31.098 0.471 2.032 1.00 92.00 507 PHE A O 1
ATOM 4084 N N . VAL A 1 508 ? 29.506 1.825 2.844 1.00 91.56 508 VAL A N 1
ATOM 4085 C CA . VAL A 1 508 ? 28.534 0.750 3.147 1.00 91.56 508 VAL A CA 1
ATOM 4086 C C . VAL A 1 508 ? 27.599 0.376 1.983 1.00 91.56 508 VAL A C 1
ATOM 4088 O O . VAL A 1 508 ? 26.730 -0.492 2.145 1.00 91.56 508 VAL A O 1
ATOM 4091 N N . LEU A 1 509 ? 27.747 0.991 0.804 1.00 95.06 509 LEU A N 1
ATOM 4092 C CA . LEU A 1 509 ? 26.896 0.738 -0.367 1.00 95.06 509 LEU A CA 1
ATOM 4093 C C . LEU A 1 509 ? 26.857 -0.748 -0.806 1.00 95.06 509 LEU A C 1
ATOM 4095 O O . LEU A 1 509 ? 25.748 -1.230 -1.083 1.00 95.06 509 LEU A O 1
ATOM 4099 N N . PRO A 1 510 ? 27.964 -1.527 -0.791 1.00 94.06 510 PRO A N 1
ATOM 4100 C CA . PRO A 1 510 ? 27.912 -2.957 -1.111 1.00 94.06 510 PRO A CA 1
ATOM 4101 C C . PRO A 1 510 ? 26.986 -3.745 -0.172 1.00 94.06 510 PRO A C 1
ATOM 4103 O O . PRO A 1 510 ? 26.131 -4.511 -0.627 1.00 94.06 510 PRO A O 1
ATOM 4106 N N . PHE A 1 511 ? 27.020 -3.473 1.141 1.00 91.44 511 PHE A N 1
ATOM 4107 C CA . PHE A 1 511 ? 26.127 -4.120 2.112 1.00 91.44 511 PHE A CA 1
ATOM 4108 C C . PHE A 1 511 ? 24.644 -3.805 1.868 1.00 91.44 511 PHE A C 1
ATOM 4110 O O . PHE A 1 511 ? 23.771 -4.625 2.186 1.00 91.44 511 PHE A O 1
ATOM 4117 N N . LEU A 1 512 ? 24.324 -2.631 1.315 1.00 93.06 512 LEU A N 1
ATOM 4118 C CA . LEU A 1 512 ? 22.956 -2.258 0.939 1.00 93.06 512 LEU A CA 1
ATOM 4119 C C . LEU A 1 512 ? 22.478 -3.000 -0.314 1.00 93.06 512 LEU A C 1
ATOM 4121 O O . LEU A 1 512 ? 21.297 -3.349 -0.413 1.00 93.06 512 LEU A O 1
ATOM 4125 N N . LEU A 1 513 ? 23.401 -3.291 -1.230 1.00 94.56 513 LEU A N 1
ATOM 4126 C CA . LEU A 1 513 ? 23.159 -3.995 -2.486 1.00 94.56 513 LEU A CA 1
ATOM 4127 C C . LEU A 1 513 ? 23.433 -5.506 -2.407 1.00 94.56 513 LEU A C 1
ATOM 4129 O O . LEU A 1 513 ? 23.183 -6.215 -3.379 1.00 94.56 513 LEU A O 1
ATOM 4133 N N . LYS A 1 514 ? 23.833 -6.040 -1.246 1.00 90.69 514 LYS A N 1
ATOM 4134 C CA . LYS A 1 514 ? 24.217 -7.452 -1.056 1.00 90.69 514 LYS A CA 1
ATOM 4135 C C . LYS A 1 514 ? 25.329 -7.875 -2.026 1.00 90.69 514 LYS A C 1
ATOM 4137 O O . LYS A 1 514 ? 25.133 -8.791 -2.827 1.00 90.69 514 LYS A O 1
ATOM 4142 N N . GLU A 1 515 ? 26.429 -7.146 -1.963 1.00 92.62 515 GLU A N 1
ATOM 4143 C CA . GLU A 1 515 ? 27.736 -7.408 -2.581 1.00 92.62 515 GLU A CA 1
ATOM 4144 C C . GLU A 1 515 ? 28.781 -7.297 -1.448 1.00 92.62 515 GLU A C 1
ATOM 4146 O O . GLU A 1 515 ? 28.448 -6.735 -0.393 1.00 92.62 515 GLU A O 1
ATOM 4151 N N . LYS A 1 516 ? 29.981 -7.886 -1.578 1.00 87.81 516 LYS A N 1
ATOM 4152 C CA . LYS A 1 516 ? 30.983 -7.777 -0.500 1.00 87.81 516 LYS A CA 1
ATOM 4153 C C . LYS A 1 516 ? 31.606 -6.385 -0.485 1.00 87.81 516 LYS A C 1
ATOM 4155 O O . LYS A 1 516 ? 31.563 -5.665 -1.478 1.00 87.81 516 LYS A O 1
ATOM 4160 N N . GLN A 1 517 ? 32.205 -6.026 0.646 1.00 86.81 517 GLN A N 1
ATOM 4161 C CA . GLN A 1 517 ? 32.983 -4.797 0.745 1.00 86.81 517 GLN A CA 1
ATOM 4162 C C . GLN A 1 517 ? 34.371 -4.963 0.114 1.00 86.81 517 GLN A C 1
ATOM 4164 O O . GLN A 1 517 ? 34.763 -4.095 -0.657 1.00 86.81 517 GLN A O 1
ATOM 4169 N N . GLU A 1 518 ? 35.032 -6.108 0.341 1.00 86.25 518 GLU A N 1
ATOM 4170 C CA . GLU A 1 518 ? 36.348 -6.439 -0.241 1.00 86.25 518 GLU A CA 1
ATOM 4171 C C . GLU A 1 518 ? 36.371 -6.320 -1.775 1.00 86.25 518 GLU A C 1
ATOM 4173 O O . GLU A 1 518 ? 37.332 -5.816 -2.344 1.00 86.25 518 GLU A O 1
ATOM 4178 N N . ASP A 1 519 ? 35.285 -6.732 -2.444 1.00 86.69 519 ASP A N 1
ATOM 4179 C CA . ASP A 1 519 ? 35.158 -6.694 -3.909 1.00 86.69 519 ASP A CA 1
ATOM 4180 C C . ASP A 1 519 ? 35.072 -5.244 -4.466 1.00 86.69 519 ASP A C 1
ATOM 4182 O O . ASP A 1 519 ? 35.143 -5.040 -5.679 1.00 86.69 519 ASP A O 1
ATOM 4186 N N . PHE A 1 520 ? 34.880 -4.234 -3.600 1.00 89.19 520 PHE A N 1
ATOM 4187 C CA . PHE A 1 520 ? 34.747 -2.807 -3.942 1.00 89.19 520 PHE A CA 1
ATOM 4188 C C . PHE A 1 520 ? 35.921 -1.959 -3.428 1.00 89.19 520 PHE A C 1
ATOM 4190 O O . PHE A 1 520 ? 36.400 -1.078 -4.145 1.00 89.19 520 PHE A O 1
ATOM 4197 N N . ILE A 1 521 ? 36.377 -2.226 -2.201 1.00 89.12 521 ILE A N 1
ATOM 4198 C CA . ILE A 1 521 ? 37.557 -1.616 -1.587 1.00 89.12 521 ILE A CA 1
ATOM 4199 C C . ILE A 1 521 ? 38.262 -2.626 -0.673 1.00 89.12 521 ILE A C 1
ATOM 4201 O O . ILE A 1 521 ? 37.646 -3.222 0.211 1.00 89.12 521 ILE A O 1
ATOM 4205 N N . CYS A 1 522 ? 39.570 -2.778 -0.870 1.00 87.31 522 CYS A N 1
ATOM 4206 C CA . CYS A 1 522 ? 40.454 -3.523 0.020 1.00 87.31 522 CYS A CA 1
ATOM 4207 C C . CYS A 1 522 ? 41.167 -2.552 0.976 1.00 87.31 522 CYS A C 1
ATOM 4209 O O . CYS A 1 522 ? 41.602 -1.485 0.546 1.00 87.31 522 CYS A O 1
ATOM 4211 N N . MET A 1 523 ? 41.293 -2.910 2.255 1.00 83.69 523 MET A N 1
ATOM 4212 C CA . MET A 1 523 ? 42.036 -2.133 3.257 1.00 83.69 523 MET A CA 1
ATOM 4213 C C . MET A 1 523 ? 43.352 -2.851 3.568 1.00 83.69 523 MET A C 1
ATOM 4215 O O . MET A 1 523 ? 43.337 -4.058 3.816 1.00 83.69 523 MET A O 1
ATOM 4219 N N . VAL A 1 524 ? 44.472 -2.129 3.563 1.00 80.69 524 VAL A N 1
ATOM 4220 C CA . VAL A 1 524 ? 45.816 -2.677 3.806 1.00 80.69 524 VAL A CA 1
ATOM 4221 C C . VAL A 1 524 ? 46.497 -1.856 4.900 1.00 80.69 524 VAL A C 1
ATOM 4223 O O . VAL A 1 524 ? 46.512 -0.630 4.829 1.00 80.69 524 VAL A O 1
ATOM 4226 N N . SER A 1 525 ? 47.062 -2.523 5.915 1.00 70.50 525 SER A N 1
ATOM 4227 C CA . SER A 1 525 ? 47.777 -1.838 7.003 1.00 70.50 525 SER A CA 1
ATOM 4228 C C . SER A 1 525 ? 49.003 -1.096 6.465 1.00 70.50 525 SER A C 1
ATOM 4230 O O . SER A 1 525 ? 49.710 -1.617 5.604 1.00 70.50 525 SER A O 1
ATOM 4232 N N . SER A 1 526 ? 49.297 0.068 7.043 1.00 60.66 526 SER A N 1
ATOM 4233 C CA . SER A 1 526 ? 50.482 0.907 6.780 1.00 60.66 526 SER A CA 1
ATOM 4234 C C . SER A 1 526 ? 51.827 0.180 6.883 1.00 60.66 526 SER A C 1
ATOM 4236 O O . SER A 1 526 ? 52.835 0.657 6.377 1.00 60.66 526 SER A O 1
ATOM 4238 N N . ASP A 1 527 ? 51.839 -0.960 7.570 1.00 58.06 527 ASP A N 1
ATOM 4239 C CA . ASP A 1 527 ? 53.030 -1.653 8.061 1.00 58.06 527 ASP A CA 1
ATOM 4240 C C . ASP A 1 527 ? 53.484 -2.801 7.134 1.00 58.06 527 ASP A C 1
ATOM 4242 O O . ASP A 1 527 ? 54.297 -3.632 7.534 1.00 58.06 527 ASP A O 1
ATOM 4246 N N . ALA A 1 528 ? 52.913 -2.895 5.926 1.00 51.03 528 ALA A N 1
ATOM 4247 C CA . ALA A 1 528 ? 53.202 -3.940 4.944 1.00 51.03 528 ALA A CA 1
ATOM 4248 C C . ALA A 1 528 ? 54.090 -3.414 3.799 1.00 51.03 528 ALA A C 1
ATOM 4250 O O . ALA A 1 528 ? 53.694 -2.503 3.068 1.00 51.03 528 ALA A O 1
ATOM 4251 N N . ASP A 1 529 ? 55.270 -4.019 3.620 1.00 48.06 529 ASP A N 1
ATOM 4252 C CA . ASP A 1 529 ? 56.228 -3.695 2.553 1.00 48.06 529 ASP A CA 1
ATOM 4253 C C . ASP A 1 529 ? 55.648 -3.984 1.158 1.00 48.06 529 ASP A C 1
ATOM 4255 O O . ASP A 1 529 ? 55.760 -5.090 0.634 1.00 48.06 529 ASP A O 1
ATOM 4259 N N . THR A 1 530 ? 55.064 -2.948 0.547 1.00 49.41 530 THR A N 1
ATOM 4260 C CA . THR A 1 530 ? 54.270 -2.961 -0.697 1.00 49.41 530 THR A CA 1
ATOM 4261 C C . THR A 1 530 ? 53.021 -3.861 -0.654 1.00 49.41 530 THR A C 1
ATOM 4263 O O . THR A 1 530 ? 53.104 -5.036 -0.305 1.00 49.41 530 THR A O 1
ATOM 4266 N N . PRO A 1 531 ? 51.829 -3.362 -1.039 1.00 53.09 531 PRO A N 1
ATOM 4267 C CA . PRO A 1 531 ? 50.660 -4.227 -1.152 1.00 53.09 531 PRO A CA 1
ATOM 4268 C C . PRO A 1 531 ? 50.893 -5.261 -2.261 1.00 53.09 531 PRO A C 1
ATOM 4270 O O . PRO A 1 531 ? 51.187 -4.880 -3.395 1.00 53.09 531 PRO A O 1
ATOM 4273 N N . GLU A 1 532 ? 50.712 -6.551 -1.961 1.00 51.28 532 GLU A N 1
ATOM 4274 C CA . GLU A 1 532 ? 50.616 -7.597 -2.985 1.00 51.28 532 GLU A CA 1
ATOM 4275 C C . GLU A 1 532 ? 49.417 -7.278 -3.889 1.00 51.28 532 GLU A C 1
ATOM 4277 O O . GLU A 1 532 ? 48.259 -7.532 -3.543 1.00 51.28 532 GLU A O 1
ATOM 4282 N N . VAL A 1 533 ? 49.681 -6.648 -5.037 1.00 54.09 533 VAL A N 1
ATOM 4283 C CA . VAL A 1 533 ? 48.621 -6.223 -5.948 1.00 54.09 533 VAL A CA 1
ATOM 4284 C C . VAL A 1 533 ? 48.029 -7.467 -6.595 1.00 54.09 533 VAL A C 1
ATOM 4286 O O . VAL A 1 533 ? 48.614 -8.048 -7.505 1.00 54.09 533 VAL A O 1
ATOM 4289 N N . SER A 1 534 ? 46.853 -7.876 -6.115 1.00 52.03 534 SER A N 1
ATOM 4290 C CA . SER A 1 534 ? 46.093 -8.988 -6.686 1.00 52.03 534 SER A CA 1
ATOM 4291 C C . SER A 1 534 ? 45.985 -8.849 -8.207 1.00 52.03 534 SER A C 1
ATOM 4293 O O . SER A 1 534 ? 45.725 -7.741 -8.688 1.00 52.03 534 SER A O 1
ATOM 4295 N N . GLU A 1 535 ? 46.077 -9.962 -8.941 1.00 56.84 535 GLU A N 1
ATOM 4296 C CA . GLU A 1 535 ? 45.968 -10.046 -10.412 1.00 56.84 535 GLU A CA 1
ATOM 4297 C C . GLU A 1 535 ? 44.541 -9.750 -10.946 1.00 56.84 535 GLU A C 1
ATOM 4299 O O . GLU A 1 535 ? 44.024 -10.403 -11.853 1.00 56.84 535 GLU A O 1
ATOM 4304 N N . SER A 1 536 ? 43.857 -8.758 -10.370 1.00 61.06 536 SER A N 1
ATOM 4305 C CA . SER A 1 536 ? 42.560 -8.272 -10.821 1.00 61.06 536 SER A CA 1
ATOM 4306 C C . SER A 1 536 ? 42.690 -7.619 -12.196 1.00 61.06 536 SER A C 1
ATOM 4308 O O . SER A 1 536 ? 43.255 -6.533 -12.354 1.00 61.06 536 SER A O 1
ATOM 4310 N N . SER A 1 537 ? 42.056 -8.238 -13.190 1.00 66.94 537 SER A N 1
ATOM 4311 C CA . SER A 1 537 ? 41.831 -7.669 -14.524 1.00 66.94 537 SER A CA 1
ATOM 4312 C C . SER A 1 537 ? 40.783 -6.540 -14.543 1.00 66.94 537 SER A C 1
ATOM 4314 O O . SER A 1 537 ? 40.275 -6.183 -15.605 1.00 66.94 537 SER A O 1
ATOM 4316 N N . PHE A 1 538 ? 40.378 -6.020 -13.379 1.00 82.56 538 PHE A N 1
ATOM 4317 C CA . PHE A 1 538 ? 39.340 -5.001 -13.233 1.00 82.56 538 PHE A CA 1
ATOM 4318 C C . PHE A 1 538 ? 39.803 -3.869 -12.305 1.00 82.56 538 PHE A C 1
ATOM 4320 O O . PHE A 1 538 ? 40.500 -4.143 -11.325 1.00 82.56 538 PHE A O 1
ATOM 4327 N N . PRO A 1 539 ? 39.377 -2.615 -12.552 1.00 87.88 539 PRO A N 1
ATOM 4328 C CA . PRO A 1 539 ? 39.651 -1.512 -11.648 1.00 87.88 539 PRO A CA 1
ATOM 4329 C C . PRO A 1 539 ? 39.085 -1.736 -10.241 1.00 87.88 539 PRO A C 1
ATOM 4331 O O . PRO A 1 539 ? 37.904 -2.083 -10.093 1.00 87.88 539 PRO A O 1
ATOM 4334 N N . SER A 1 540 ? 39.915 -1.476 -9.228 1.00 87.69 540 SER A N 1
ATOM 4335 C CA . SER A 1 540 ? 39.618 -1.661 -7.796 1.00 87.69 540 SER A CA 1
ATOM 4336 C C . SER A 1 540 ? 40.280 -0.570 -6.942 1.00 87.69 540 SER A C 1
ATOM 4338 O O . SER A 1 540 ? 41.265 0.035 -7.367 1.00 87.69 540 SER A O 1
ATOM 4340 N N . ILE A 1 541 ? 39.748 -0.321 -5.738 1.00 92.00 541 ILE A N 1
ATOM 4341 C CA . ILE A 1 541 ? 40.299 0.646 -4.771 1.00 92.00 541 ILE A CA 1
ATOM 4342 C C . ILE A 1 541 ? 41.058 -0.097 -3.663 1.00 92.00 541 ILE A C 1
ATOM 4344 O O . ILE A 1 541 ? 40.539 -1.055 -3.088 1.00 92.00 541 ILE A O 1
ATOM 4348 N N . ILE A 1 542 ? 42.247 0.396 -3.321 1.00 89.31 542 ILE A N 1
ATOM 4349 C CA . ILE A 1 542 ? 43.003 0.048 -2.114 1.00 89.31 542 ILE A CA 1
ATOM 4350 C C . ILE A 1 542 ? 43.012 1.274 -1.189 1.00 89.31 542 ILE A C 1
ATOM 4352 O O . ILE A 1 542 ? 43.338 2.372 -1.637 1.00 89.31 542 ILE A O 1
ATOM 4356 N N . GLY A 1 543 ? 42.660 1.103 0.086 1.00 88.81 543 GLY A N 1
ATOM 4357 C CA . GLY A 1 543 ? 42.879 2.090 1.148 1.00 88.81 543 GLY A CA 1
ATOM 4358 C C . GLY A 1 543 ? 44.101 1.718 1.989 1.00 88.81 543 GLY A C 1
ATOM 4359 O O . GLY A 1 543 ? 44.211 0.573 2.429 1.00 88.81 543 GLY A O 1
ATOM 4360 N N . LEU A 1 544 ? 45.012 2.671 2.200 1.00 86.19 544 LEU A N 1
ATOM 4361 C CA . LEU A 1 544 ? 46.214 2.502 3.021 1.00 86.19 544 LEU A CA 1
ATOM 4362 C C . LEU A 1 544 ? 45.923 2.963 4.459 1.00 86.19 544 LEU A C 1
ATOM 4364 O O . LEU A 1 544 ? 46.014 4.149 4.774 1.00 86.19 544 LEU A O 1
ATOM 4368 N N . GLY A 1 545 ? 45.500 2.014 5.293 1.00 78.44 545 GLY A N 1
ATOM 4369 C CA . GLY A 1 545 ? 44.981 2.201 6.650 1.00 78.44 545 GLY A CA 1
ATOM 4370 C C . GLY A 1 545 ? 44.219 0.955 7.119 1.00 78.44 545 GLY A C 1
ATOM 4371 O O . GLY A 1 545 ? 43.827 0.111 6.309 1.00 78.44 545 GLY A O 1
ATOM 4372 N N . ARG A 1 546 ? 44.000 0.806 8.429 1.00 71.62 546 ARG A N 1
ATOM 4373 C CA . ARG A 1 546 ? 43.318 -0.371 9.005 1.00 71.62 546 ARG A CA 1
ATOM 4374 C C . ARG A 1 546 ? 41.798 -0.248 8.908 1.00 71.62 546 ARG A C 1
ATOM 4376 O O . ARG A 1 546 ? 41.121 -1.233 8.619 1.00 71.62 546 ARG A O 1
ATOM 4383 N N . HIS A 1 547 ? 41.267 0.958 9.089 1.00 74.88 547 HIS A N 1
ATOM 4384 C CA . HIS A 1 547 ? 39.863 1.305 8.877 1.00 74.88 547 HIS A CA 1
ATOM 4385 C C . HIS A 1 547 ? 39.769 2.583 8.026 1.00 74.88 547 HIS A C 1
ATOM 4387 O O . HIS A 1 547 ? 40.750 3.287 7.789 1.00 74.88 547 HIS A O 1
ATOM 4393 N N . LEU A 1 548 ? 38.553 2.956 7.608 1.00 78.25 548 LEU A N 1
ATOM 4394 C CA . LEU A 1 548 ? 38.324 4.255 6.955 1.00 78.25 548 LEU A CA 1
ATOM 4395 C C . LEU A 1 548 ? 38.648 5.445 7.891 1.00 78.25 548 LEU A C 1
ATOM 4397 O O . LEU A 1 548 ? 38.796 6.570 7.422 1.00 78.25 548 LEU A O 1
ATOM 4401 N N . GLY A 1 549 ? 38.730 5.199 9.209 1.00 70.31 549 GLY A N 1
ATOM 4402 C CA . GLY A 1 549 ? 39.105 6.147 10.269 1.00 70.31 549 GLY A CA 1
ATOM 4403 C C . GLY A 1 549 ? 40.502 6.743 10.110 1.00 70.31 549 GLY A C 1
ATOM 4404 O O . GLY A 1 549 ? 40.680 7.940 10.300 1.00 70.31 549 GLY A O 1
ATOM 4405 N N . ASP A 1 550 ? 41.445 5.886 9.738 1.00 74.12 550 ASP A N 1
ATOM 4406 C CA . ASP A 1 550 ? 42.897 6.061 9.805 1.00 74.12 550 ASP A CA 1
ATOM 4407 C C . ASP A 1 550 ? 43.580 5.876 8.436 1.00 74.12 550 ASP A C 1
ATOM 4409 O O . ASP A 1 550 ? 44.788 5.691 8.355 1.00 74.12 550 ASP A O 1
ATOM 4413 N N . THR A 1 551 ? 42.807 5.912 7.346 1.00 80.50 551 THR A N 1
ATOM 4414 C CA . THR A 1 551 ? 43.343 5.814 5.981 1.00 80.50 551 THR A CA 1
ATOM 4415 C C . THR A 1 551 ? 43.860 7.165 5.497 1.00 80.50 551 THR A C 1
ATOM 4417 O O . THR A 1 551 ? 43.067 8.074 5.256 1.00 80.50 551 THR A O 1
ATOM 4420 N N . GLU A 1 552 ? 45.175 7.283 5.310 1.00 76.81 552 GLU A N 1
ATOM 4421 C CA . GLU A 1 552 ? 45.822 8.529 4.865 1.00 76.81 552 GLU A CA 1
ATOM 4422 C C . GLU A 1 552 ? 45.704 8.761 3.352 1.00 76.81 552 GLU A C 1
ATOM 4424 O O . GLU A 1 552 ? 45.685 9.901 2.888 1.00 76.81 552 GLU A O 1
ATOM 4429 N N . SER A 1 553 ? 45.640 7.688 2.557 1.00 86.25 553 SER A N 1
ATOM 4430 C CA . SER A 1 553 ? 45.486 7.779 1.103 1.00 86.25 553 SER A CA 1
ATOM 4431 C C . SER A 1 553 ? 44.913 6.505 0.480 1.00 86.25 553 SER A C 1
ATOM 4433 O O . SER A 1 553 ? 44.897 5.426 1.078 1.00 86.25 553 SER A O 1
ATOM 4435 N N . PHE A 1 554 ? 44.434 6.649 -0.752 1.00 90.75 554 PHE A N 1
ATOM 4436 C CA . PHE A 1 554 ? 43.819 5.593 -1.543 1.00 90.75 554 PHE A CA 1
ATOM 4437 C C . PHE A 1 554 ? 44.556 5.437 -2.874 1.00 90.75 554 PHE A C 1
ATOM 4439 O O . PHE A 1 554 ? 44.989 6.421 -3.478 1.00 90.75 554 PHE A O 1
ATOM 4446 N N . VAL A 1 555 ? 44.657 4.204 -3.363 1.00 89.62 555 VAL A N 1
ATOM 4447 C CA . VAL A 1 555 ? 45.244 3.874 -4.666 1.00 89.62 555 VAL A CA 1
ATOM 4448 C C . VAL A 1 555 ? 44.197 3.156 -5.504 1.00 89.62 555 VAL A C 1
ATOM 4450 O O . VAL A 1 555 ? 43.604 2.173 -5.061 1.00 89.62 555 VAL A O 1
ATOM 4453 N N . VAL A 1 556 ? 43.972 3.627 -6.728 1.00 90.12 556 VAL A N 1
ATOM 4454 C CA . VAL A 1 556 ? 43.159 2.913 -7.716 1.00 90.12 556 VAL A CA 1
ATOM 4455 C C . VAL A 1 556 ? 44.093 2.108 -8.613 1.00 90.12 556 VAL A C 1
ATOM 4457 O O . VAL A 1 556 ? 45.011 2.664 -9.225 1.00 90.12 556 VAL A O 1
ATOM 4460 N N . ILE A 1 557 ? 43.858 0.798 -8.674 1.00 87.12 557 ILE A N 1
ATOM 4461 C CA . ILE A 1 557 ? 44.614 -0.158 -9.494 1.00 87.12 557 ILE A CA 1
ATOM 4462 C C . ILE A 1 557 ? 43.798 -0.600 -10.714 1.00 87.12 557 ILE A C 1
ATOM 4464 O O . ILE A 1 557 ? 42.572 -0.508 -10.694 1.00 87.12 557 ILE A O 1
ATOM 4468 N N . SER A 1 558 ? 44.457 -1.111 -11.756 1.00 85.44 558 SER A N 1
ATOM 4469 C CA . SER A 1 558 ? 43.836 -1.851 -12.868 1.00 85.44 558 SER A CA 1
ATOM 4470 C C . SER A 1 558 ? 44.878 -2.742 -13.549 1.00 85.44 558 SER A C 1
ATOM 4472 O O . SER A 1 558 ? 45.995 -2.288 -13.774 1.00 85.44 558 SER A O 1
ATOM 4474 N N . GLU A 1 559 ? 44.515 -3.982 -13.899 1.00 82.69 559 GLU A N 1
ATOM 4475 C CA . GLU A 1 559 ? 45.418 -4.967 -14.536 1.00 82.69 559 GLU A CA 1
ATOM 4476 C C . GLU A 1 559 ? 46.756 -5.123 -13.780 1.00 82.69 559 GLU A C 1
ATOM 4478 O O . GLU A 1 559 ? 47.835 -5.080 -14.361 1.00 82.69 559 GLU A O 1
ATOM 4483 N N . GLY A 1 560 ? 46.686 -5.227 -12.446 1.00 73.12 560 GLY A N 1
ATOM 4484 C CA . GLY A 1 560 ? 47.860 -5.334 -11.566 1.00 73.12 560 GLY A CA 1
ATOM 4485 C C . GLY A 1 560 ? 48.693 -4.051 -11.402 1.00 73.12 560 GLY A C 1
ATOM 4486 O O . GLY A 1 560 ? 49.562 -4.001 -10.536 1.00 73.12 560 GLY A O 1
ATOM 4487 N N . GLN A 1 561 ? 48.436 -2.987 -12.172 1.00 76.25 561 GLN A N 1
ATOM 4488 C CA . GLN A 1 561 ? 49.182 -1.731 -12.069 1.00 76.25 561 GLN A CA 1
ATOM 4489 C C . GLN A 1 561 ? 48.493 -0.704 -11.166 1.00 76.25 561 GLN A C 1
ATOM 4491 O O . GLN A 1 561 ? 47.274 -0.536 -11.212 1.00 76.25 561 GLN A O 1
ATOM 4496 N N . ALA A 1 562 ? 49.285 0.078 -10.425 1.00 82.31 562 ALA A N 1
ATOM 4497 C CA . ALA A 1 562 ? 48.827 1.338 -9.843 1.00 82.31 562 ALA A CA 1
ATOM 4498 C C . ALA A 1 562 ? 48.556 2.372 -10.954 1.00 82.31 562 ALA A C 1
ATOM 4500 O O . ALA A 1 562 ? 49.360 2.539 -11.884 1.00 82.31 562 ALA A O 1
ATOM 4501 N N . ILE A 1 563 ? 47.408 3.048 -10.862 1.00 84.50 563 ILE A N 1
ATOM 4502 C CA . ILE A 1 563 ? 46.918 3.982 -11.882 1.00 84.50 563 ILE A CA 1
ATOM 4503 C C . ILE A 1 563 ? 46.803 5.410 -11.343 1.00 84.50 563 ILE A C 1
ATOM 4505 O O . ILE A 1 563 ? 47.338 6.330 -11.955 1.00 84.50 563 ILE A O 1
ATOM 4509 N N . MET A 1 564 ? 46.124 5.602 -10.210 1.00 86.44 564 MET A N 1
ATOM 4510 C CA . MET A 1 564 ? 45.922 6.917 -9.592 1.00 86.44 564 MET A CA 1
ATOM 4511 C C . MET A 1 564 ? 46.064 6.831 -8.074 1.00 86.44 564 MET A C 1
ATOM 4513 O O . MET A 1 564 ? 45.589 5.878 -7.459 1.00 86.44 564 MET A O 1
ATOM 4517 N N . HIS A 1 565 ? 46.660 7.865 -7.483 1.00 87.19 565 HIS A N 1
ATOM 4518 C CA . HIS A 1 565 ? 46.635 8.117 -6.043 1.00 87.19 565 HIS A CA 1
ATOM 4519 C C . HIS A 1 565 ? 45.568 9.176 -5.740 1.00 87.19 565 HIS A C 1
ATOM 4521 O O . HIS A 1 565 ? 45.410 10.139 -6.493 1.00 87.19 565 HIS A O 1
ATOM 4527 N N . CYS A 1 566 ? 44.828 8.992 -4.651 1.00 89.25 566 CYS A N 1
ATOM 4528 C CA . CYS A 1 566 ? 43.700 9.830 -4.256 1.00 89.25 566 CYS A CA 1
ATOM 4529 C C . CYS A 1 566 ? 43.760 10.114 -2.748 1.00 89.25 566 CYS A C 1
ATOM 4531 O O . CYS A 1 566 ? 44.032 9.215 -1.954 1.00 89.25 566 CYS A O 1
ATOM 4533 N N . SER A 1 567 ? 43.495 11.357 -2.344 1.00 87.88 567 SER A N 1
ATOM 4534 C CA . SER A 1 567 ? 43.550 11.789 -0.937 1.00 87.88 567 SER A CA 1
ATOM 4535 C C . SER A 1 567 ? 42.281 11.478 -0.140 1.00 87.88 567 SER A C 1
ATOM 4537 O O . SER A 1 567 ? 42.297 11.562 1.082 1.00 87.88 567 SER A O 1
ATOM 4539 N N . THR A 1 568 ? 41.174 11.125 -0.800 1.00 89.31 568 THR A N 1
ATOM 4540 C CA . THR A 1 568 ? 39.892 10.826 -0.141 1.00 89.31 568 THR A CA 1
ATOM 4541 C C . THR A 1 568 ? 39.229 9.595 -0.745 1.00 89.31 568 THR A C 1
ATOM 4543 O O . THR A 1 568 ? 39.429 9.270 -1.919 1.00 89.31 568 THR A O 1
ATOM 4546 N N . PHE A 1 569 ? 38.368 8.930 0.027 1.00 92.25 569 PHE A N 1
ATOM 4547 C CA . PHE A 1 569 ? 37.636 7.764 -0.466 1.00 92.25 569 PHE A CA 1
ATOM 4548 C C . PHE A 1 569 ? 36.709 8.137 -1.633 1.00 92.25 569 PHE A C 1
ATOM 4550 O O . PHE A 1 569 ? 36.581 7.397 -2.608 1.00 92.25 569 PHE A O 1
ATOM 4557 N N . LEU A 1 570 ? 36.094 9.321 -1.574 1.00 92.88 570 LEU A N 1
ATOM 4558 C CA . LEU A 1 570 ? 35.205 9.812 -2.626 1.00 92.88 570 LEU A CA 1
ATOM 4559 C C . LEU A 1 570 ? 35.953 10.156 -3.926 1.00 92.88 570 LEU A C 1
ATOM 4561 O O . LEU A 1 570 ? 35.442 9.835 -4.999 1.00 92.88 570 LEU A O 1
ATOM 4565 N N . SER A 1 571 ? 37.172 10.709 -3.862 1.00 92.00 571 SER A N 1
ATOM 4566 C CA . SER A 1 571 ? 38.006 10.891 -5.066 1.00 92.00 571 SER A CA 1
ATOM 4567 C C . SER A 1 571 ? 38.498 9.552 -5.633 1.00 92.00 571 SER A C 1
ATOM 4569 O O . SER A 1 571 ? 38.493 9.374 -6.850 1.00 92.00 571 SER A O 1
ATOM 4571 N N . ALA A 1 572 ? 38.780 8.552 -4.789 1.00 93.19 572 ALA A N 1
ATOM 4572 C CA . ALA A 1 572 ? 39.071 7.189 -5.244 1.00 93.19 572 ALA A CA 1
ATOM 4573 C C . ALA A 1 572 ? 37.868 6.518 -5.941 1.00 93.19 572 ALA A C 1
ATOM 4575 O O . ALA A 1 572 ? 38.040 5.844 -6.955 1.00 93.19 572 ALA A O 1
ATOM 4576 N N . VAL A 1 573 ? 36.634 6.737 -5.466 1.00 94.94 573 VAL A N 1
ATOM 4577 C CA . VAL A 1 573 ? 35.410 6.274 -6.152 1.00 94.94 573 VAL A CA 1
ATOM 4578 C C . VAL A 1 573 ? 35.180 7.031 -7.469 1.00 94.94 573 VAL A C 1
ATOM 4580 O O . VAL A 1 573 ? 34.778 6.415 -8.455 1.00 94.94 573 VAL A O 1
ATOM 4583 N N . CYS A 1 574 ? 35.484 8.330 -7.526 1.00 93.44 574 CYS A N 1
ATOM 4584 C CA . CYS A 1 574 ? 35.467 9.126 -8.759 1.00 93.44 574 CYS A CA 1
ATOM 4585 C C . CYS A 1 574 ? 36.448 8.556 -9.809 1.00 93.44 574 CYS A C 1
ATOM 4587 O O . CYS A 1 574 ? 36.049 8.217 -10.927 1.00 93.44 574 CYS A O 1
ATOM 4589 N N . ALA A 1 575 ? 37.704 8.335 -9.407 1.00 92.38 575 ALA A N 1
ATOM 4590 C CA . ALA A 1 575 ? 38.765 7.717 -10.205 1.00 92.38 575 ALA A CA 1
ATOM 4591 C C . ALA A 1 575 ? 38.452 6.267 -10.628 1.00 92.38 575 ALA A C 1
ATOM 4593 O O . ALA A 1 575 ? 38.762 5.854 -11.745 1.00 92.38 575 ALA A O 1
ATOM 4594 N N . LEU A 1 576 ? 37.784 5.487 -9.773 1.00 93.81 576 LEU A N 1
ATOM 4595 C CA . LEU A 1 576 ? 37.296 4.155 -10.127 1.00 93.81 576 LEU A CA 1
ATOM 4596 C C . LEU A 1 576 ? 36.276 4.233 -11.274 1.00 93.81 576 LEU A C 1
ATOM 4598 O O . LEU A 1 576 ? 36.360 3.467 -12.236 1.00 93.81 576 LEU A O 1
ATOM 4602 N N . ILE A 1 577 ? 35.312 5.160 -11.191 1.00 94.25 577 ILE A N 1
ATOM 4603 C CA . ILE A 1 577 ? 34.288 5.330 -12.228 1.00 94.25 577 ILE A CA 1
ATOM 4604 C C . ILE A 1 577 ? 34.913 5.796 -13.549 1.00 94.25 577 ILE A C 1
ATOM 4606 O O . ILE A 1 577 ? 34.513 5.278 -14.596 1.00 94.25 577 ILE A O 1
ATOM 4610 N N . SER A 1 578 ? 35.878 6.727 -13.527 1.00 94.25 578 SER A N 1
ATOM 4611 C CA . SER A 1 578 ? 36.493 7.238 -14.760 1.00 94.25 578 SER A CA 1
ATOM 4612 C C . SER A 1 578 ? 37.124 6.107 -15.574 1.00 94.25 578 SER A C 1
ATOM 4614 O O . SER A 1 578 ? 36.722 5.908 -16.723 1.00 94.25 578 SER A O 1
ATOM 4616 N N . LEU A 1 579 ? 37.974 5.280 -14.953 1.00 92.69 579 LEU A N 1
ATOM 4617 C CA . LEU A 1 579 ? 38.655 4.146 -15.594 1.00 92.69 579 LEU A CA 1
ATOM 4618 C C . LEU A 1 579 ? 37.694 3.139 -16.234 1.00 92.69 579 LEU A C 1
ATOM 4620 O O . LEU A 1 579 ? 37.928 2.691 -17.359 1.00 92.69 579 LEU A O 1
ATOM 4624 N N . TYR A 1 580 ? 36.571 2.812 -15.579 1.00 92.50 580 TYR A N 1
ATOM 4625 C CA . TYR A 1 580 ? 35.575 1.919 -16.181 1.00 92.50 580 TYR A CA 1
ATOM 4626 C C . TYR A 1 580 ? 35.016 2.462 -17.505 1.00 92.50 580 TYR A C 1
ATOM 4628 O O . TYR A 1 580 ? 34.639 1.671 -18.372 1.00 92.50 580 TYR A O 1
ATOM 4636 N N . TYR A 1 581 ? 34.949 3.781 -17.700 1.00 92.94 581 TYR A N 1
ATOM 4637 C CA . TYR A 1 581 ? 34.496 4.391 -18.954 1.00 92.94 581 TYR A CA 1
ATOM 4638 C C . TYR A 1 581 ? 35.651 4.629 -19.927 1.00 92.94 581 TYR A C 1
ATOM 4640 O O . TYR A 1 581 ? 35.584 4.134 -21.054 1.00 92.94 581 TYR A O 1
ATOM 4648 N N . THR A 1 582 ? 36.702 5.336 -19.502 1.00 92.88 582 THR A N 1
ATOM 4649 C CA . THR A 1 582 ? 37.827 5.752 -20.354 1.00 92.88 582 THR A CA 1
ATOM 4650 C C . THR A 1 582 ? 38.550 4.549 -20.949 1.00 92.88 582 THR A C 1
ATOM 4652 O O . THR A 1 582 ? 38.724 4.514 -22.162 1.00 92.88 582 THR A O 1
ATOM 4655 N N . LEU A 1 583 ? 38.832 3.500 -20.168 1.00 91.06 583 LEU A N 1
ATOM 4656 C CA . LEU A 1 583 ? 39.463 2.254 -20.638 1.00 91.06 583 LEU A CA 1
ATOM 4657 C C . LEU A 1 583 ? 38.462 1.252 -21.260 1.00 91.06 583 LEU A C 1
ATOM 4659 O O . LEU A 1 583 ? 38.820 0.142 -21.650 1.00 91.06 583 LEU A O 1
ATOM 4663 N N . ASN A 1 584 ? 37.178 1.618 -21.383 1.00 89.06 584 ASN A N 1
ATOM 4664 C CA . ASN A 1 584 ? 36.112 0.769 -21.935 1.00 89.06 584 ASN A CA 1
ATOM 4665 C C . ASN A 1 584 ? 36.027 -0.632 -21.269 1.00 89.06 584 ASN A C 1
ATOM 4667 O O . ASN A 1 584 ? 35.724 -1.641 -21.917 1.00 89.06 584 ASN A O 1
ATOM 4671 N N . ILE A 1 585 ? 36.287 -0.706 -19.962 1.00 87.88 585 ILE A N 1
ATOM 4672 C CA . ILE A 1 585 ? 36.233 -1.951 -19.183 1.00 87.88 585 ILE A CA 1
ATOM 4673 C C . ILE A 1 585 ? 34.763 -2.302 -18.877 1.00 87.88 585 ILE A C 1
ATOM 4675 O O . ILE A 1 585 ? 33.890 -1.428 -18.795 1.00 87.88 585 ILE A O 1
ATOM 4679 N N . GLN A 1 586 ? 34.437 -3.594 -18.787 1.00 87.25 586 GLN A N 1
ATOM 4680 C CA . GLN A 1 586 ? 33.097 -4.048 -18.392 1.00 87.25 586 GLN A CA 1
ATOM 4681 C C . GLN A 1 586 ? 33.013 -4.138 -16.865 1.00 87.25 586 GLN A C 1
ATOM 4683 O O . GLN A 1 586 ? 33.972 -4.556 -16.227 1.00 87.25 586 GLN A O 1
ATOM 4688 N N . TYR A 1 587 ? 31.872 -3.762 -16.278 1.00 91.00 587 TYR A N 1
ATOM 4689 C CA . TYR A 1 587 ? 31.670 -3.922 -14.837 1.00 91.00 587 TYR A CA 1
ATOM 4690 C C . TYR A 1 587 ? 31.738 -5.417 -14.461 1.00 91.00 587 TYR A C 1
ATOM 4692 O O . TYR A 1 587 ? 30.992 -6.195 -15.069 1.00 91.00 587 TYR A O 1
ATOM 4700 N N . PRO A 1 588 ? 32.577 -5.822 -13.487 1.00 89.50 588 PRO A N 1
ATOM 4701 C CA . PRO A 1 588 ? 32.584 -7.188 -12.962 1.00 89.50 588 PRO A CA 1
ATOM 4702 C C . PRO A 1 588 ? 31.239 -7.516 -12.291 1.00 89.50 588 PRO A C 1
ATOM 4704 O O . PRO A 1 588 ? 30.482 -6.615 -11.916 1.00 89.50 588 PRO A O 1
ATOM 4707 N N . ASN A 1 589 ? 30.907 -8.804 -12.160 1.00 88.00 589 ASN A N 1
ATOM 4708 C CA . ASN A 1 589 ? 29.608 -9.247 -11.630 1.00 88.00 589 ASN A CA 1
ATOM 4709 C C . ASN A 1 589 ? 29.474 -8.981 -10.123 1.00 88.00 589 ASN A C 1
ATOM 4711 O O . ASN A 1 589 ? 28.368 -8.797 -9.613 1.00 88.00 589 ASN A O 1
ATOM 4715 N N . GLU A 1 590 ? 30.615 -8.958 -9.446 1.00 89.31 590 GLU A N 1
ATOM 4716 C CA . GLU A 1 590 ? 30.827 -8.947 -8.004 1.00 89.31 590 GLU A CA 1
ATOM 4717 C C . GLU A 1 590 ? 30.365 -7.615 -7.386 1.00 89.31 590 GLU A C 1
ATOM 4719 O O . GLU A 1 590 ? 29.673 -7.608 -6.369 1.00 89.31 590 GLU A O 1
ATOM 4724 N N . ILE A 1 591 ? 30.641 -6.501 -8.079 1.00 91.62 591 ILE A N 1
ATOM 4725 C CA . ILE A 1 591 ? 30.189 -5.135 -7.747 1.00 91.62 591 ILE A CA 1
ATOM 4726 C C . ILE A 1 591 ? 29.254 -4.539 -8.814 1.00 91.62 591 ILE A C 1
ATOM 4728 O O . ILE A 1 591 ? 29.129 -3.318 -8.952 1.00 91.62 591 ILE A O 1
ATOM 4732 N N . LEU A 1 592 ? 28.578 -5.388 -9.599 1.00 93.38 592 LEU A N 1
ATOM 4733 C CA . LEU A 1 592 ? 27.722 -4.949 -10.706 1.00 93.38 592 LEU A CA 1
ATOM 4734 C C . LEU A 1 592 ? 26.574 -4.050 -10.236 1.00 93.38 592 LEU A C 1
ATOM 4736 O O . LEU A 1 592 ? 26.189 -3.121 -10.952 1.00 93.38 592 LEU A O 1
ATOM 4740 N N . ASN A 1 593 ? 25.993 -4.312 -9.060 1.00 95.81 593 ASN A N 1
ATOM 4741 C CA . ASN A 1 593 ? 24.930 -3.468 -8.528 1.00 95.81 593 ASN A CA 1
ATOM 4742 C C . ASN A 1 593 ? 25.503 -2.144 -8.001 1.00 95.81 593 ASN A C 1
ATOM 4744 O O . ASN A 1 593 ? 24.885 -1.115 -8.267 1.00 95.81 593 ASN A O 1
ATOM 4748 N N . VAL A 1 594 ? 26.656 -2.134 -7.319 1.00 95.38 594 VAL A N 1
ATOM 4749 C CA . VAL A 1 594 ? 27.359 -0.900 -6.907 1.00 95.38 594 VAL A CA 1
ATOM 4750 C C . VAL A 1 594 ? 27.650 -0.017 -8.121 1.00 95.38 594 VAL A C 1
ATOM 4752 O O . VAL A 1 594 ? 27.172 1.115 -8.170 1.00 95.38 594 VAL A O 1
ATOM 4755 N N . GLN A 1 595 ? 28.315 -0.543 -9.154 1.00 94.69 595 GLN A N 1
ATOM 4756 C CA . GLN A 1 595 ? 28.632 0.216 -10.371 1.00 94.69 595 GLN A CA 1
ATOM 4757 C C . GLN A 1 595 ? 27.370 0.722 -11.089 1.00 94.69 595 GLN A C 1
ATOM 4759 O O . GLN A 1 595 ? 27.299 1.879 -11.511 1.00 94.69 595 GLN A O 1
ATOM 4764 N N . LYS A 1 596 ? 26.309 -0.096 -11.157 1.00 94.44 596 LYS A N 1
ATOM 4765 C CA . LYS A 1 596 ? 25.010 0.341 -11.696 1.00 94.44 596 LYS A CA 1
ATOM 4766 C C . LYS A 1 596 ? 24.296 1.373 -10.821 1.00 94.44 596 LYS A C 1
ATOM 4768 O O . LYS A 1 596 ? 23.525 2.162 -11.363 1.00 94.44 596 LYS A O 1
ATOM 4773 N N . PHE A 1 597 ? 24.523 1.397 -9.510 1.00 96.06 597 PHE A N 1
ATOM 4774 C CA . PHE A 1 597 ? 24.001 2.440 -8.627 1.00 96.06 597 PHE A CA 1
ATOM 4775 C C . PHE A 1 597 ? 24.762 3.756 -8.823 1.00 96.06 597 PHE A C 1
ATOM 4777 O O . PHE A 1 597 ? 24.122 4.785 -9.023 1.00 96.06 597 PHE A O 1
ATOM 4784 N N . LEU A 1 598 ? 26.097 3.723 -8.870 1.00 95.06 598 LEU A N 1
ATOM 4785 C CA . LEU A 1 598 ? 26.933 4.893 -9.170 1.00 95.06 598 LEU A CA 1
ATOM 4786 C C . LEU A 1 598 ? 26.529 5.533 -10.511 1.00 95.06 598 LEU A C 1
ATOM 4788 O O . LEU A 1 598 ? 26.205 6.720 -10.564 1.00 95.06 598 LEU A O 1
ATOM 4792 N N . GLN A 1 599 ? 26.414 4.721 -11.568 1.00 93.19 599 GLN A N 1
ATOM 4793 C CA . GLN A 1 599 ? 25.954 5.168 -12.884 1.00 93.19 599 GLN A CA 1
ATOM 4794 C C . GLN A 1 599 ? 24.553 5.809 -12.850 1.00 93.19 599 GLN A C 1
ATOM 4796 O O . GLN A 1 599 ? 24.361 6.895 -13.393 1.00 93.19 599 GLN A O 1
ATOM 4801 N N . HIS A 1 600 ? 23.551 5.117 -12.295 1.00 91.38 600 HIS A N 1
ATOM 4802 C CA . HIS A 1 600 ? 22.143 5.492 -12.478 1.00 91.38 600 HIS A CA 1
ATOM 4803 C C . HIS A 1 600 ? 21.581 6.433 -11.405 1.00 91.38 600 HIS A C 1
ATOM 4805 O O . HIS A 1 600 ? 20.630 7.155 -11.698 1.00 91.38 600 HIS A O 1
ATOM 4811 N N . ALA A 1 601 ? 22.121 6.410 -10.185 1.00 89.44 601 ALA A N 1
ATOM 4812 C CA . ALA A 1 601 ? 21.632 7.203 -9.056 1.00 89.44 601 ALA A CA 1
ATOM 4813 C C . ALA A 1 601 ? 22.467 8.467 -8.826 1.00 89.44 601 ALA A C 1
ATOM 4815 O O . ALA A 1 601 ? 21.900 9.529 -8.589 1.00 89.44 601 ALA A O 1
ATOM 4816 N N . VAL A 1 602 ? 23.797 8.358 -8.921 1.00 90.56 602 VAL A N 1
ATOM 4817 C CA . VAL A 1 602 ? 24.715 9.473 -8.643 1.00 90.56 602 VAL A CA 1
ATOM 4818 C C . VAL A 1 602 ? 24.899 10.311 -9.906 1.00 90.56 602 VAL A C 1
ATOM 4820 O O . VAL A 1 602 ? 24.411 11.434 -9.978 1.00 90.56 602 VAL A O 1
ATOM 4823 N N . LEU A 1 603 ? 25.475 9.717 -10.957 1.00 88.81 603 LEU A N 1
ATOM 4824 C CA . LEU A 1 603 ? 25.737 10.401 -12.233 1.00 88.81 603 LEU A CA 1
ATOM 4825 C C . LEU A 1 603 ? 24.501 10.519 -13.141 1.00 88.81 603 LEU A C 1
ATOM 4827 O O . LEU A 1 603 ? 24.566 11.099 -14.220 1.00 88.81 603 LEU A O 1
ATOM 4831 N N . LYS A 1 604 ? 23.369 9.931 -12.730 1.00 86.44 604 LYS A N 1
ATOM 4832 C CA . LYS A 1 604 ? 22.071 9.948 -13.436 1.00 86.44 604 LYS A CA 1
ATOM 4833 C C . LYS A 1 604 ? 22.114 9.438 -14.894 1.00 86.44 604 LYS A C 1
ATOM 4835 O O . LYS A 1 604 ? 21.156 9.636 -15.644 1.00 86.44 604 LYS A O 1
ATOM 4840 N N . ILE A 1 605 ? 23.163 8.715 -15.301 1.00 86.19 605 ILE A N 1
ATOM 4841 C CA . ILE A 1 605 ? 23.389 8.266 -16.684 1.00 86.19 605 ILE A CA 1
ATOM 4842 C C . ILE A 1 605 ? 22.383 7.170 -17.057 1.00 86.19 605 ILE A C 1
ATOM 4844 O O . ILE A 1 605 ? 22.433 6.037 -16.570 1.00 86.19 605 ILE A O 1
ATOM 4848 N N . ARG A 1 606 ? 21.448 7.478 -17.961 1.00 77.88 606 ARG A N 1
ATOM 4849 C CA . ARG A 1 606 ? 20.324 6.589 -18.317 1.00 77.88 606 ARG A CA 1
ATOM 4850 C C . ARG A 1 606 ? 20.667 5.610 -19.448 1.00 77.88 606 ARG A C 1
ATOM 4852 O O . ARG A 1 606 ? 20.100 5.691 -20.537 1.00 77.88 606 ARG A O 1
ATOM 4859 N N . ALA A 1 607 ? 21.589 4.673 -19.195 1.00 76.75 607 ALA A N 1
ATOM 4860 C CA . ALA A 1 607 ? 22.042 3.700 -20.200 1.00 76.75 607 ALA A CA 1
ATOM 4861 C C . ALA A 1 607 ? 22.155 2.237 -19.711 1.00 76.75 607 ALA A C 1
ATOM 4863 O O . ALA A 1 607 ? 22.872 1.897 -18.767 1.00 76.75 607 ALA A O 1
ATOM 4864 N N . GLY A 1 608 ? 21.470 1.336 -20.421 1.00 75.56 608 GLY A N 1
ATOM 4865 C CA . GLY A 1 608 ? 21.387 -0.090 -20.087 1.00 75.56 608 GLY A CA 1
ATOM 4866 C C . GLY A 1 608 ? 20.211 -0.424 -19.161 1.00 75.56 608 GLY A C 1
ATOM 4867 O O . GLY A 1 608 ? 19.313 0.390 -18.960 1.00 75.56 608 GLY A O 1
ATOM 4868 N N . ALA A 1 609 ? 20.183 -1.650 -18.636 1.00 78.00 609 ALA A N 1
ATOM 4869 C CA . ALA A 1 609 ? 19.138 -2.100 -17.716 1.00 78.00 609 ALA A CA 1
ATOM 4870 C C . ALA A 1 609 ? 19.537 -1.844 -16.253 1.00 78.00 609 ALA A C 1
ATOM 4872 O O . ALA A 1 609 ? 20.650 -2.178 -15.852 1.00 78.00 609 ALA A O 1
ATOM 4873 N N . VAL A 1 610 ? 18.607 -1.308 -15.453 1.00 86.12 610 VAL A N 1
ATOM 4874 C CA . VAL A 1 610 ? 18.791 -1.090 -14.006 1.00 86.12 610 VAL A CA 1
ATOM 4875 C C . VAL A 1 610 ? 18.407 -2.365 -13.236 1.00 86.12 610 VAL A C 1
ATOM 4877 O O . VAL A 1 610 ? 17.226 -2.747 -13.289 1.00 86.12 610 VAL A O 1
ATOM 4880 N N . PRO A 1 611 ? 19.328 -3.021 -12.499 1.00 89.75 611 PRO A N 1
ATOM 4881 C CA . PRO A 1 611 ? 19.019 -4.215 -11.710 1.00 89.75 611 PRO A CA 1
ATOM 4882 C C . PRO A 1 611 ? 17.935 -3.973 -10.652 1.00 89.75 611 PRO A C 1
ATOM 4884 O O . PRO A 1 611 ? 17.807 -2.877 -10.104 1.00 89.75 611 PRO A O 1
ATOM 4887 N N . THR A 1 612 ? 17.170 -5.010 -10.302 1.00 87.75 612 THR A N 1
ATOM 4888 C CA . THR A 1 612 ? 16.068 -4.894 -9.328 1.00 87.75 612 THR A CA 1
ATOM 4889 C C . THR A 1 612 ? 16.552 -4.457 -7.942 1.00 87.75 612 THR A C 1
ATOM 4891 O O . THR A 1 612 ? 15.854 -3.685 -7.284 1.00 87.75 612 THR A O 1
ATOM 4894 N N . LYS A 1 613 ? 17.754 -4.881 -7.506 1.00 90.06 613 LYS A N 1
ATOM 4895 C CA . LYS A 1 613 ? 18.355 -4.413 -6.242 1.00 90.06 613 LYS A CA 1
ATOM 4896 C C . LYS A 1 613 ? 18.595 -2.898 -6.281 1.00 90.06 613 LYS A C 1
ATOM 4898 O O . LYS A 1 613 ? 18.078 -2.182 -5.429 1.00 90.06 613 LYS A O 1
ATOM 4903 N N . VAL A 1 614 ? 19.301 -2.427 -7.315 1.00 93.19 614 VAL A N 1
ATOM 4904 C CA . VAL A 1 614 ? 19.636 -1.012 -7.555 1.00 93.19 614 VAL A CA 1
ATOM 4905 C C . VAL A 1 614 ? 18.373 -0.158 -7.599 1.00 93.19 614 VAL A C 1
ATOM 4907 O O . VAL A 1 614 ? 18.245 0.776 -6.818 1.00 93.19 614 VAL A O 1
ATOM 4910 N N . ARG A 1 615 ? 17.378 -0.548 -8.404 1.00 89.62 615 ARG A N 1
ATOM 4911 C CA . ARG A 1 615 ? 16.083 0.147 -8.513 1.00 89.62 615 ARG A CA 1
ATOM 4912 C C . ARG A 1 615 ? 15.329 0.221 -7.178 1.00 89.62 615 ARG A C 1
ATOM 4914 O O . ARG A 1 615 ? 14.661 1.212 -6.900 1.00 89.62 615 ARG A O 1
ATOM 4921 N N . THR A 1 616 ? 15.446 -0.816 -6.345 1.00 90.75 616 THR A N 1
ATOM 4922 C CA . THR A 1 616 ? 14.847 -0.852 -4.998 1.00 90.75 616 THR A CA 1
ATOM 4923 C C . THR A 1 616 ? 15.606 0.029 -4.003 1.00 90.75 616 THR A C 1
ATOM 4925 O O . THR A 1 616 ? 14.991 0.542 -3.070 1.00 90.75 616 THR A O 1
ATOM 4928 N N . LEU A 1 617 ? 16.921 0.212 -4.170 1.00 92.69 617 LEU A N 1
ATOM 4929 C CA . LEU A 1 617 ? 17.699 1.141 -3.350 1.00 92.69 617 LEU A CA 1
ATOM 4930 C C . LEU A 1 617 ? 17.457 2.592 -3.781 1.00 92.69 617 LEU A C 1
ATOM 4932 O O . LEU A 1 617 ? 17.138 3.399 -2.916 1.00 92.69 617 LEU A O 1
ATOM 4936 N N . MET A 1 618 ? 17.490 2.889 -5.087 1.00 91.75 618 MET A N 1
ATOM 4937 C CA . MET A 1 618 ? 17.132 4.197 -5.661 1.00 91.75 618 MET A CA 1
ATOM 4938 C C . MET A 1 618 ? 15.771 4.665 -5.142 1.00 91.75 618 MET A C 1
ATOM 4940 O O . MET A 1 618 ? 15.723 5.603 -4.360 1.00 91.75 618 MET A O 1
ATOM 4944 N N . GLY A 1 619 ? 14.693 3.902 -5.367 1.00 85.31 619 GLY A N 1
ATOM 4945 C CA . GLY A 1 619 ? 13.351 4.267 -4.884 1.00 85.31 619 GLY A CA 1
ATOM 4946 C C . GLY A 1 619 ? 13.180 4.331 -3.353 1.00 85.31 619 GLY A C 1
ATOM 4947 O O . GLY A 1 619 ? 12.112 4.712 -2.866 1.00 85.31 619 GLY A O 1
ATOM 4948 N N . ARG A 1 620 ? 14.202 3.953 -2.568 1.00 86.06 620 ARG A N 1
ATOM 4949 C CA . ARG A 1 620 ? 14.285 4.217 -1.119 1.00 86.06 620 ARG A CA 1
ATOM 4950 C C . ARG A 1 620 ? 15.103 5.466 -0.798 1.00 86.06 620 ARG A C 1
ATOM 4952 O O . ARG A 1 620 ? 14.730 6.151 0.147 1.00 86.06 620 ARG A O 1
ATOM 4959 N N . VAL A 1 621 ? 16.170 5.736 -1.549 1.00 86.06 621 VAL A N 1
ATOM 4960 C CA . VAL A 1 621 ? 16.947 6.982 -1.498 1.00 86.06 621 VAL A CA 1
ATOM 4961 C C . VAL A 1 621 ? 16.061 8.139 -1.949 1.00 86.06 621 VAL A C 1
ATOM 4963 O O . VAL A 1 621 ? 15.761 8.978 -1.112 1.00 86.06 621 VAL A O 1
ATOM 4966 N N . ASP A 1 622 ? 15.510 8.102 -3.167 1.00 81.44 622 ASP A N 1
ATOM 4967 C CA . ASP A 1 622 ? 14.615 9.123 -3.741 1.00 81.44 622 ASP A CA 1
ATOM 4968 C C . ASP A 1 622 ? 13.527 9.537 -2.737 1.00 81.44 622 ASP A C 1
ATOM 4970 O O . ASP A 1 622 ? 13.382 10.704 -2.376 1.00 81.44 622 ASP A O 1
ATOM 4974 N N . LYS A 1 623 ? 12.808 8.541 -2.197 1.00 77.69 623 LYS A N 1
ATOM 4975 C CA . LYS A 1 623 ? 11.734 8.746 -1.219 1.00 77.69 623 LYS A CA 1
ATOM 4976 C C . LYS A 1 623 ? 12.218 9.376 0.090 1.00 77.69 623 LYS A C 1
ATOM 4978 O O . LYS A 1 623 ? 11.450 10.104 0.719 1.00 77.69 623 LYS A O 1
ATOM 4983 N N . LEU A 1 624 ? 13.433 9.060 0.533 1.00 74.06 624 LEU A N 1
ATOM 4984 C CA . LEU A 1 624 ? 14.004 9.643 1.743 1.00 74.06 624 LEU A CA 1
ATOM 4985 C C . LEU A 1 624 ? 14.523 11.058 1.479 1.00 74.06 624 LEU A C 1
ATOM 4987 O O . LEU A 1 624 ? 14.173 11.937 2.259 1.00 74.06 624 LEU A O 1
ATOM 4991 N N . CYS A 1 625 ? 15.216 11.308 0.364 1.00 67.75 625 CYS A N 1
ATOM 4992 C CA . CYS A 1 625 ? 15.626 12.641 -0.088 1.00 67.75 625 CYS A CA 1
ATOM 4993 C C . CYS A 1 625 ? 14.420 13.593 -0.187 1.00 67.75 625 CYS A C 1
ATOM 4995 O O . CYS A 1 625 ? 14.438 14.662 0.421 1.00 67.75 625 CYS A O 1
ATOM 4997 N N . SER A 1 626 ? 13.315 13.176 -0.824 1.00 57.78 626 SER A N 1
ATOM 4998 C CA . SER A 1 626 ? 12.077 13.977 -0.876 1.00 57.78 626 SER A CA 1
ATOM 4999 C C . SER A 1 626 ? 11.480 14.281 0.506 1.00 57.78 626 SER A C 1
ATOM 5001 O O . SER A 1 626 ? 10.881 15.335 0.682 1.00 57.78 626 SER A O 1
ATOM 5003 N N . SER A 1 627 ? 11.645 13.391 1.494 1.00 47.06 627 SER A N 1
ATOM 5004 C CA . SER A 1 627 ? 11.195 13.621 2.882 1.00 47.06 627 SER A CA 1
ATOM 5005 C C . SER A 1 627 ? 12.210 14.353 3.772 1.00 47.06 627 SER A C 1
ATOM 5007 O O . SER A 1 627 ? 11.878 14.731 4.893 1.00 47.06 627 SER A O 1
ATOM 5009 N N . HIS A 1 628 ? 13.446 14.510 3.294 1.00 43.59 628 HIS A N 1
ATOM 5010 C CA . HIS A 1 628 ? 14.548 15.180 3.985 1.00 43.59 628 HIS A CA 1
ATOM 5011 C C . HIS A 1 628 ? 14.568 16.669 3.621 1.00 43.59 628 HIS A C 1
ATOM 5013 O O . HIS A 1 628 ? 14.634 17.514 4.513 1.00 43.59 628 HIS A O 1
ATOM 5019 N N . LEU A 1 629 ? 14.394 16.973 2.328 1.00 37.69 629 LEU A N 1
ATOM 5020 C CA . LEU A 1 629 ? 14.198 18.328 1.801 1.00 37.69 629 LEU A CA 1
ATOM 5021 C C . LEU A 1 629 ? 12.991 19.028 2.445 1.00 37.69 629 LEU A C 1
ATOM 5023 O O . LEU A 1 629 ? 13.057 20.210 2.751 1.00 37.69 629 LEU A O 1
ATOM 5027 N N . SER A 1 630 ? 11.906 18.297 2.720 1.00 37.72 630 SER A N 1
ATOM 5028 C CA . SER A 1 630 ? 10.674 18.863 3.285 1.00 37.72 630 SER A CA 1
ATOM 5029 C C . SER A 1 630 ? 10.685 19.043 4.814 1.00 37.72 630 SER A C 1
ATOM 5031 O O . SER A 1 630 ? 9.606 19.131 5.402 1.00 37.72 630 SER A O 1
ATOM 5033 N N . ARG A 1 631 ? 11.846 18.958 5.487 1.00 40.94 631 ARG A N 1
ATOM 5034 C CA . ARG A 1 631 ? 11.919 18.935 6.965 1.00 40.94 631 ARG A CA 1
ATOM 5035 C C . ARG A 1 631 ? 13.082 19.691 7.615 1.00 40.94 631 ARG A C 1
ATOM 5037 O O . ARG A 1 631 ? 13.045 19.828 8.830 1.00 40.94 631 ARG A O 1
ATOM 5044 N N . ILE A 1 632 ? 14.114 20.110 6.874 1.00 35.97 632 ILE A N 1
ATOM 5045 C CA . ILE A 1 632 ? 15.386 20.562 7.487 1.00 35.97 632 ILE A CA 1
ATOM 5046 C C . ILE A 1 632 ? 15.934 21.902 6.937 1.00 35.97 632 ILE A C 1
ATOM 5048 O O . ILE A 1 632 ? 16.797 22.493 7.573 1.00 35.97 632 ILE A O 1
ATOM 5052 N N . HIS A 1 633 ? 15.402 22.455 5.836 1.00 32.91 633 HIS A N 1
ATOM 5053 C CA . HIS A 1 633 ? 15.941 23.689 5.228 1.00 32.91 633 HIS A CA 1
ATOM 5054 C C . HIS A 1 633 ? 14.874 24.759 4.892 1.00 32.91 633 HIS A C 1
ATOM 5056 O O . HIS A 1 633 ? 14.336 24.762 3.785 1.00 32.91 633 HIS A O 1
ATOM 5062 N N . PRO A 1 634 ? 14.580 25.694 5.822 1.00 32.38 634 PRO A N 1
ATOM 5063 C CA . PRO A 1 634 ? 13.939 26.986 5.530 1.00 32.38 634 PRO A CA 1
ATOM 5064 C C . PRO A 1 634 ? 14.949 28.067 5.092 1.00 32.38 634 PRO A C 1
ATOM 5066 O O . PRO A 1 634 ? 14.577 29.055 4.465 1.00 32.38 634 PRO A O 1
ATOM 5069 N N . CYS A 1 635 ? 16.227 27.880 5.428 1.00 30.38 635 CYS A N 1
ATOM 5070 C CA . CYS A 1 635 ? 17.371 28.634 4.918 1.00 30.38 635 CYS A CA 1
ATOM 5071 C C . CYS A 1 635 ? 18.116 27.815 3.846 1.00 30.38 635 CYS A C 1
ATOM 5073 O O . CYS A 1 635 ? 17.932 26.601 3.762 1.00 30.38 635 CYS A O 1
ATOM 5075 N N . PHE A 1 636 ? 18.967 28.492 3.064 1.00 28.75 636 PHE A N 1
ATOM 5076 C CA . PHE A 1 636 ? 19.565 28.055 1.788 1.00 28.75 636 PHE A CA 1
ATOM 5077 C C . PHE A 1 636 ? 18.617 28.106 0.577 1.00 28.75 636 PHE A C 1
ATOM 5079 O O . PHE A 1 636 ? 17.888 27.170 0.249 1.00 28.75 636 PHE A O 1
ATOM 5086 N N . LYS A 1 637 ? 18.709 29.228 -0.152 1.00 27.53 637 LYS A N 1
ATOM 5087 C CA . LYS A 1 637 ? 18.403 29.280 -1.589 1.00 27.53 637 LYS A CA 1
ATOM 5088 C C . LYS A 1 637 ? 19.450 28.444 -2.339 1.00 27.53 637 LYS A C 1
ATOM 5090 O O . LYS A 1 637 ? 20.551 28.242 -1.841 1.00 27.53 637 LYS A O 1
ATOM 5095 N N . VAL A 1 638 ? 19.175 28.084 -3.594 1.00 28.19 638 VAL A N 1
ATOM 5096 C CA . VAL A 1 638 ? 20.118 27.377 -4.500 1.00 28.19 638 VAL A CA 1
ATOM 5097 C C . VAL A 1 638 ? 21.308 28.268 -4.950 1.00 28.19 638 VAL A C 1
ATOM 5099 O O . VAL A 1 638 ? 21.976 27.974 -5.932 1.00 28.19 638 VAL A O 1
ATOM 5102 N N . ALA A 1 639 ? 21.565 29.377 -4.252 1.00 28.72 639 ALA A N 1
ATOM 5103 C CA . ALA A 1 639 ? 22.719 30.256 -4.449 1.00 28.72 639 ALA A CA 1
ATOM 5104 C C . ALA A 1 639 ? 23.852 29.984 -3.440 1.00 28.72 639 ALA A C 1
ATOM 5106 O O . ALA A 1 639 ? 24.991 30.358 -3.697 1.00 28.72 639 ALA A O 1
ATOM 5107 N N . ASP A 1 640 ? 23.547 29.321 -2.320 1.00 24.06 640 ASP A N 1
ATOM 5108 C CA . ASP A 1 640 ? 24.454 29.141 -1.187 1.00 24.06 640 ASP A CA 1
ATOM 5109 C C . ASP A 1 640 ? 24.635 27.642 -0.878 1.00 24.06 640 ASP A C 1
ATOM 5111 O O . ASP A 1 640 ? 23.752 26.825 -1.158 1.00 24.06 640 ASP A O 1
ATOM 5115 N N . ILE A 1 641 ? 25.764 27.262 -0.270 1.00 24.02 641 ILE A N 1
ATOM 5116 C CA . ILE A 1 641 ? 26.092 25.868 0.076 1.00 24.02 641 ILE A CA 1
ATOM 5117 C C . ILE A 1 641 ? 26.402 25.755 1.571 1.00 24.02 641 ILE A C 1
ATOM 5119 O O . ILE A 1 641 ? 27.372 26.344 2.038 1.00 24.02 641 ILE A O 1
ATOM 5123 N N . THR A 1 642 ? 25.632 24.952 2.313 1.00 22.88 642 THR A N 1
ATOM 5124 C CA . THR A 1 642 ? 26.127 23.991 3.330 1.00 22.88 642 THR A CA 1
ATOM 5125 C C . THR A 1 642 ? 24.970 23.134 3.891 1.00 22.88 642 THR A C 1
ATOM 5127 O O . THR A 1 642 ? 23.825 23.586 3.932 1.00 22.88 642 THR A O 1
ATOM 5130 N N . PRO A 1 643 ? 25.217 21.870 4.291 1.00 33.44 643 PRO A N 1
ATOM 5131 C CA . PRO A 1 643 ? 24.176 20.939 4.746 1.00 33.44 643 PRO A CA 1
ATOM 5132 C C . PRO A 1 643 ? 24.003 20.948 6.275 1.00 33.44 643 PRO A C 1
ATOM 5134 O O . PRO A 1 643 ? 24.934 21.343 6.970 1.00 33.44 643 PRO A O 1
ATOM 5137 N N . ASN A 1 644 ? 22.899 20.395 6.822 1.00 23.53 644 ASN A N 1
ATOM 5138 C CA . ASN A 1 644 ? 22.978 19.707 8.128 1.00 23.53 644 ASN A CA 1
ATOM 5139 C C . ASN A 1 644 ? 21.850 18.713 8.510 1.00 23.53 644 ASN A C 1
ATOM 5141 O O . ASN A 1 644 ? 20.751 19.085 8.896 1.00 23.53 644 ASN A O 1
ATOM 5145 N N . ASN A 1 645 ? 22.224 17.429 8.519 1.00 24.44 645 ASN A N 1
ATOM 5146 C CA . ASN A 1 645 ? 21.828 16.353 9.445 1.00 24.44 645 ASN A CA 1
ATOM 5147 C C . ASN A 1 645 ? 20.352 15.981 9.759 1.00 24.44 645 ASN A C 1
ATOM 5149 O O . ASN A 1 645 ? 19.651 16.576 10.571 1.00 24.44 645 ASN A O 1
ATOM 5153 N N . LEU A 1 646 ? 20.015 14.778 9.275 1.00 24.97 646 LEU A N 1
ATOM 5154 C CA . LEU A 1 646 ? 19.205 13.719 9.912 1.00 24.97 646 LEU A CA 1
ATOM 5155 C C . LEU A 1 646 ? 19.312 13.654 11.468 1.00 24.97 646 LEU A C 1
ATOM 5157 O O . LEU A 1 646 ? 20.352 13.977 12.032 1.00 24.97 646 LEU A O 1
ATOM 5161 N N . ALA A 1 647 ? 18.341 13.118 12.235 1.00 24.42 647 ALA A N 1
ATOM 5162 C CA . ALA A 1 647 ? 18.024 11.674 12.385 1.00 24.42 647 ALA A CA 1
ATOM 5163 C C . ALA A 1 647 ? 17.081 11.427 13.617 1.00 24.42 647 ALA A C 1
ATOM 5165 O O . ALA A 1 647 ? 17.004 12.299 14.465 1.00 24.42 647 ALA A O 1
ATOM 5166 N N . SER A 1 648 ? 16.446 10.271 13.932 1.00 27.14 648 SER A N 1
ATOM 5167 C CA . SER A 1 648 ? 15.864 9.133 13.172 1.00 27.14 648 SER A CA 1
ATOM 5168 C C . SER A 1 648 ? 15.250 8.020 14.095 1.00 27.14 648 SER A C 1
ATOM 5170 O O . SER A 1 648 ? 15.813 7.747 15.151 1.00 27.14 648 SER A O 1
ATOM 5172 N N . ASN A 1 649 ? 14.261 7.230 13.602 1.00 26.41 649 ASN A N 1
ATOM 5173 C CA . ASN A 1 649 ? 13.922 5.816 14.002 1.00 26.41 649 ASN A CA 1
ATOM 5174 C C . ASN A 1 649 ? 13.253 5.597 15.408 1.00 26.41 649 ASN A C 1
ATOM 5176 O O . ASN A 1 649 ? 13.212 6.560 16.149 1.00 26.41 649 ASN A O 1
ATOM 5180 N N . MET A 1 650 ? 12.747 4.445 15.938 1.00 23.03 650 MET A N 1
ATOM 5181 C CA . MET A 1 650 ? 12.163 3.109 15.559 1.00 23.03 650 MET A CA 1
ATOM 5182 C C . MET A 1 650 ? 11.868 2.162 16.798 1.00 23.03 650 MET A C 1
ATOM 5184 O O . MET A 1 650 ? 12.812 1.844 17.519 1.00 23.03 650 MET A O 1
ATOM 5188 N N . ILE A 1 651 ? 10.680 1.510 16.875 1.00 25.27 651 ILE A N 1
ATOM 5189 C CA . ILE A 1 651 ? 10.426 0.062 17.263 1.00 25.27 651 ILE A CA 1
ATOM 5190 C C . ILE A 1 651 ? 10.159 -0.347 18.761 1.00 25.27 651 ILE A C 1
ATOM 5192 O O . ILE A 1 651 ? 10.289 0.485 19.635 1.00 25.27 651 ILE A O 1
ATOM 5196 N N . ASP A 1 652 ? 9.679 -1.597 18.988 1.00 28.08 652 ASP A N 1
ATOM 5197 C CA . ASP A 1 652 ? 9.045 -2.374 20.118 1.00 28.08 652 ASP A CA 1
ATOM 5198 C C . ASP A 1 652 ? 9.894 -2.931 21.334 1.00 28.08 652 ASP A C 1
ATOM 5200 O O . ASP A 1 652 ? 11.119 -2.875 21.250 1.00 28.08 652 ASP A O 1
ATOM 5204 N N . LYS A 1 653 ? 9.409 -3.654 22.403 1.00 29.25 653 LYS A N 1
ATOM 5205 C CA . LYS A 1 653 ? 8.123 -3.779 23.207 1.00 29.25 653 LYS A CA 1
ATOM 5206 C C . LYS A 1 653 ? 8.102 -5.007 24.214 1.00 29.25 653 LYS A C 1
ATOM 5208 O O . LYS A 1 653 ? 8.826 -5.974 23.983 1.00 29.25 653 LYS A O 1
ATOM 5213 N N . ALA A 1 654 ? 7.172 -5.045 25.203 1.00 25.50 654 ALA A N 1
ATOM 5214 C CA . ALA A 1 654 ? 6.421 -6.221 25.794 1.00 25.50 654 ALA A CA 1
ATOM 5215 C C . ALA A 1 654 ? 6.932 -7.105 26.997 1.00 25.50 654 ALA A C 1
ATOM 5217 O O . ALA A 1 654 ? 8.102 -7.048 27.351 1.00 25.50 654 ALA A O 1
ATOM 5218 N N . VAL A 1 655 ? 6.000 -7.930 27.570 1.00 22.05 655 VAL A N 1
ATOM 5219 C CA . VAL A 1 655 ? 6.034 -9.009 28.639 1.00 22.05 655 VAL A CA 1
ATOM 5220 C C . VAL A 1 655 ? 5.780 -8.657 30.151 1.00 22.05 655 VAL A C 1
ATOM 5222 O O . VAL A 1 655 ? 6.672 -8.095 30.768 1.00 22.05 655 VAL A O 1
ATOM 5225 N N . VAL A 1 656 ? 4.624 -8.871 30.824 1.00 24.33 656 VAL A N 1
ATOM 5226 C CA . VAL A 1 656 ? 3.707 -10.052 31.008 1.00 24.33 656 VAL A CA 1
ATOM 5227 C C . VAL A 1 656 ? 4.260 -11.085 32.020 1.00 24.33 656 VAL A C 1
ATOM 5229 O O . VAL A 1 656 ? 5.270 -11.699 31.695 1.00 24.33 656 VAL A O 1
ATOM 5232 N N . ASP A 1 657 ? 3.719 -11.385 33.218 1.00 24.73 657 ASP A N 1
ATOM 5233 C CA . ASP A 1 657 ? 2.591 -10.883 34.066 1.00 24.73 657 ASP A CA 1
ATOM 5234 C C . ASP A 1 657 ? 3.088 -10.862 35.566 1.00 24.73 657 ASP A C 1
ATOM 5236 O O . ASP A 1 657 ? 4.277 -10.588 35.735 1.00 24.73 657 ASP A O 1
ATOM 5240 N N . SER A 1 658 ? 2.409 -11.109 36.715 1.00 23.84 658 SER A N 1
ATOM 5241 C CA . SER A 1 658 ? 1.052 -11.568 37.154 1.00 23.84 658 SER A CA 1
ATOM 5242 C C . SER A 1 658 ? 0.887 -11.446 38.700 1.00 23.84 658 SER A C 1
ATOM 5244 O O . SER A 1 658 ? 1.907 -11.466 39.374 1.00 23.84 658 SER A O 1
ATOM 5246 N N . ILE A 1 659 ? -0.338 -11.451 39.277 1.00 21.41 659 ILE A N 1
ATOM 5247 C CA . ILE A 1 659 ? -0.702 -12.036 40.612 1.00 21.41 659 ILE A CA 1
ATOM 5248 C C . ILE A 1 659 ? -2.247 -12.175 40.747 1.00 21.41 659 ILE A C 1
ATOM 5250 O O . ILE A 1 659 ? -2.985 -11.530 40.007 1.00 21.41 659 ILE A O 1
ATOM 5254 N N . ASN A 1 660 ? -2.723 -13.064 41.634 1.00 22.86 660 ASN A N 1
ATOM 5255 C CA . ASN A 1 660 ? -4.122 -13.527 41.766 1.00 22.86 660 ASN A CA 1
ATOM 5256 C C . ASN A 1 660 ? -5.161 -12.490 42.245 1.00 22.86 660 ASN A C 1
ATOM 5258 O O . ASN A 1 660 ? -4.890 -11.715 43.158 1.00 22.86 660 ASN A O 1
ATOM 5262 N N . GLU A 1 661 ? -6.412 -12.686 41.809 1.00 24.36 661 GLU A N 1
ATOM 5263 C CA . GLU A 1 661 ? -7.634 -12.362 42.567 1.00 24.36 661 GLU A CA 1
ATOM 5264 C C . GLU A 1 661 ? -8.575 -13.585 42.605 1.00 24.36 661 GLU A C 1
ATOM 5266 O O . GLU A 1 661 ? -8.547 -14.431 41.710 1.00 24.36 661 GLU A O 1
ATOM 5271 N N . ASN A 1 662 ? -9.405 -13.682 43.647 1.00 25.77 662 ASN A N 1
ATOM 5272 C CA . ASN A 1 662 ? -10.536 -14.613 43.772 1.00 25.77 662 ASN A CA 1
ATOM 5273 C C . ASN A 1 662 ? -11.658 -13.868 44.549 1.00 25.77 662 ASN A C 1
ATOM 5275 O O . ASN A 1 662 ? -11.353 -12.882 45.224 1.00 25.77 662 ASN A O 1
ATOM 5279 N N . PRO A 1 663 ? -12.945 -14.229 44.409 1.00 47.62 663 PRO A N 1
ATOM 5280 C CA . PRO A 1 663 ? -13.950 -13.215 44.091 1.00 47.62 663 PRO A CA 1
ATOM 5281 C C . PRO A 1 663 ? -14.755 -12.704 45.288 1.00 47.62 663 PRO A C 1
ATOM 5283 O O . PRO A 1 663 ? -14.969 -13.417 46.265 1.00 47.62 663 PRO A O 1
ATOM 5286 N N . ASN A 1 664 ? -15.311 -11.503 45.126 1.00 25.98 664 ASN A N 1
ATOM 5287 C CA . ASN A 1 664 ? -16.544 -11.077 45.782 1.00 25.98 664 ASN A CA 1
ATOM 5288 C C . ASN A 1 664 ? -17.412 -10.303 44.783 1.00 25.98 664 ASN A C 1
ATOM 5290 O O . ASN A 1 664 ? -16.898 -9.661 43.866 1.00 25.98 664 ASN A O 1
ATOM 5294 N N . ASP A 1 665 ? -18.725 -10.419 44.951 1.00 31.38 665 ASP A N 1
ATOM 5295 C CA . ASP A 1 665 ? -19.721 -9.895 44.024 1.00 31.38 665 ASP A CA 1
ATOM 5296 C C . ASP A 1 665 ? -19.948 -8.385 44.153 1.00 31.38 665 ASP A C 1
ATOM 5298 O O . ASP A 1 665 ? -20.060 -7.853 45.254 1.00 31.38 665 ASP A O 1
ATOM 5302 N N . ASP A 1 666 ? -20.159 -7.737 43.004 1.00 28.50 666 ASP A N 1
ATOM 5303 C CA . ASP A 1 666 ? -20.857 -6.450 42.900 1.00 28.50 666 ASP A CA 1
ATOM 5304 C C . ASP A 1 666 ? -21.908 -6.557 41.770 1.00 28.50 666 ASP A C 1
ATOM 5306 O O . ASP A 1 666 ? -21.742 -6.114 40.617 1.00 28.50 666 ASP A O 1
ATOM 5310 N N . TYR A 1 667 ? -22.989 -7.279 42.092 1.00 30.33 667 TYR A N 1
ATOM 5311 C CA . TYR A 1 667 ? -24.147 -7.458 41.217 1.00 30.33 667 TYR A CA 1
ATOM 5312 C C . TYR A 1 667 ? -24.827 -6.105 40.971 1.00 30.33 667 TYR A C 1
ATOM 5314 O O . TYR A 1 667 ? -25.357 -5.476 41.882 1.00 30.33 667 TYR A O 1
ATOM 5322 N N . LEU A 1 668 ? -24.894 -5.704 39.700 1.00 31.69 668 LEU A N 1
ATOM 5323 C CA . LEU A 1 668 ? -25.934 -4.784 39.240 1.00 31.69 668 LEU A CA 1
ATOM 5324 C C . LEU A 1 668 ? -27.122 -5.657 38.808 1.00 31.69 668 LEU A C 1
ATOM 5326 O O . LEU A 1 668 ? -26.892 -6.606 38.050 1.00 31.69 668 LEU A O 1
ATOM 5330 N N . PRO A 1 669 ? -28.352 -5.390 39.280 1.00 28.38 669 PRO A N 1
ATOM 5331 C CA . PRO A 1 669 ? -29.511 -6.202 38.929 1.00 28.38 669 PRO A CA 1
ATOM 5332 C C . PRO A 1 669 ? -29.842 -6.101 37.427 1.00 28.38 669 PRO A C 1
ATOM 5334 O O . PRO A 1 669 ? -29.484 -5.107 36.783 1.00 28.38 669 PRO A O 1
ATOM 5337 N N . PRO A 1 670 ? -30.538 -7.102 36.853 1.00 32.00 670 PRO A N 1
ATOM 5338 C CA . PRO A 1 670 ? -31.075 -7.017 35.498 1.00 32.00 670 PRO A CA 1
ATOM 5339 C C . PRO A 1 670 ? -32.011 -5.814 35.337 1.00 32.00 670 PRO A C 1
ATOM 5341 O O . PRO A 1 670 ? -32.764 -5.470 36.246 1.00 32.00 670 PRO A O 1
ATOM 5344 N N . PHE A 1 671 ? -31.986 -5.190 34.160 1.00 37.53 671 PHE A N 1
ATOM 5345 C CA . PHE A 1 671 ? -32.821 -4.030 33.842 1.00 37.53 671 PHE A CA 1
ATOM 5346 C C . PHE A 1 671 ? -34.200 -4.482 33.324 1.00 37.53 671 PHE A C 1
ATOM 5348 O O . PHE A 1 671 ? -34.526 -4.297 32.153 1.00 37.53 671 PHE A O 1
ATOM 5355 N N . GLU A 1 672 ? -34.994 -5.126 34.186 1.00 34.00 672 GLU A N 1
ATOM 5356 C CA . GLU A 1 672 ? -36.314 -5.673 33.839 1.00 34.00 672 GLU A CA 1
ATOM 5357 C C . GLU A 1 672 ? -37.427 -5.144 34.766 1.00 34.00 672 GLU A C 1
ATOM 5359 O O . GLU A 1 672 ? -37.343 -5.227 35.987 1.00 34.00 672 GLU A O 1
ATOM 5364 N N . SER A 1 673 ? -38.500 -4.639 34.143 1.00 34.81 673 SER A N 1
ATOM 5365 C CA . SER A 1 673 ? -39.780 -4.167 34.714 1.00 34.81 673 SER A CA 1
ATOM 5366 C C . SER A 1 673 ? -39.811 -2.923 35.640 1.00 34.81 673 SER A C 1
ATOM 5368 O O . SER A 1 673 ? -39.403 -2.948 36.792 1.00 34.81 673 SER A O 1
ATOM 5370 N N . LEU A 1 674 ? -40.446 -1.868 35.103 1.00 41.50 674 LEU A N 1
ATOM 5371 C CA . LEU A 1 674 ? -41.484 -1.010 35.715 1.00 41.50 674 LEU A CA 1
ATOM 5372 C C . LEU A 1 674 ? -41.264 -0.342 37.095 1.00 41.50 674 LEU A C 1
ATOM 5374 O O . LEU A 1 674 ? -41.376 -0.978 38.137 1.00 41.50 674 LEU A O 1
ATOM 5378 N N . ASN A 1 675 ? -41.184 0.998 37.082 1.00 28.02 675 ASN A N 1
ATOM 5379 C CA . ASN A 1 675 ? -41.971 1.904 37.944 1.00 28.02 675 ASN A CA 1
ATOM 5380 C C . ASN A 1 675 ? -41.884 3.352 37.414 1.00 28.02 675 ASN A C 1
ATOM 5382 O O . ASN A 1 675 ? -40.819 3.784 36.968 1.00 28.02 675 ASN A O 1
ATOM 5386 N N . GLU A 1 676 ? -42.985 4.112 37.450 1.00 34.28 676 GLU A N 1
ATOM 5387 C CA . GLU A 1 676 ? -43.087 5.398 36.730 1.00 34.28 676 GLU A CA 1
ATOM 5388 C C . GLU A 1 676 ? -42.193 6.508 37.314 1.00 34.28 676 GLU A C 1
ATOM 5390 O O . GLU A 1 676 ? -41.488 7.177 36.559 1.00 34.28 676 GLU A O 1
ATOM 5395 N N . ASP A 1 677 ? -42.080 6.634 38.640 1.00 35.69 677 ASP A N 1
ATOM 5396 C CA . ASP A 1 677 ? -41.181 7.622 39.269 1.00 35.69 677 ASP A CA 1
ATOM 5397 C C . ASP A 1 677 ? -39.684 7.312 39.059 1.00 35.69 677 ASP A C 1
ATOM 5399 O O . ASP A 1 677 ? -38.825 8.191 39.138 1.00 35.69 677 ASP A O 1
ATOM 5403 N N . THR A 1 678 ? -39.337 6.057 38.746 1.00 41.25 678 THR A N 1
ATOM 5404 C CA . THR A 1 678 ? -37.946 5.643 38.461 1.00 41.25 678 THR A CA 1
ATOM 5405 C C . THR A 1 678 ? -37.550 5.889 36.993 1.00 41.25 678 THR A C 1
ATOM 5407 O O . THR A 1 678 ? -36.380 5.759 36.610 1.00 41.25 678 THR A O 1
ATOM 5410 N N . ASN A 1 679 ? -38.518 6.268 36.155 1.00 46.44 679 ASN A N 1
ATOM 5411 C CA . ASN A 1 679 ? -38.408 6.313 34.697 1.00 46.44 679 ASN A CA 1
ATOM 5412 C C . ASN A 1 679 ? -37.578 7.513 34.191 1.00 46.44 679 ASN A C 1
ATOM 5414 O O . ASN A 1 679 ? -36.790 7.384 33.252 1.00 46.44 679 ASN A O 1
ATOM 5418 N N . MET A 1 680 ? -37.679 8.679 34.845 1.00 42.88 680 MET A N 1
ATOM 5419 C CA . MET A 1 680 ? -36.997 9.899 34.381 1.00 42.88 680 MET A CA 1
ATOM 5420 C C . MET A 1 680 ? -35.467 9.817 34.527 1.00 42.88 680 MET A C 1
ATOM 5422 O O . MET A 1 680 ? -34.737 10.110 33.579 1.00 42.88 680 MET A O 1
ATOM 5426 N N . TYR A 1 681 ? -34.965 9.385 35.689 1.00 46.56 681 TYR A N 1
ATOM 5427 C CA . TYR A 1 681 ? -33.520 9.312 35.942 1.00 46.56 681 TYR A CA 1
ATOM 5428 C C . TYR A 1 681 ? -32.833 8.225 35.106 1.00 46.56 681 TYR A C 1
ATOM 5430 O O . TYR A 1 681 ? -31.794 8.484 34.505 1.00 46.56 681 TYR A O 1
ATOM 5438 N N . SER A 1 682 ? -33.443 7.042 34.992 1.00 58.31 682 SER A N 1
ATOM 5439 C CA . SER A 1 682 ? -32.913 5.946 34.168 1.00 58.31 682 SER A CA 1
ATOM 5440 C C . SER A 1 682 ? -32.884 6.298 32.672 1.00 58.31 682 SER A C 1
ATOM 5442 O O . SER A 1 682 ? -31.902 6.003 31.984 1.00 58.31 682 SER A O 1
ATOM 5444 N N . THR A 1 683 ? -33.897 7.017 32.176 1.00 61.78 683 THR A N 1
ATOM 5445 C CA . THR A 1 683 ? -33.914 7.578 30.814 1.00 61.78 683 THR A CA 1
ATOM 5446 C C . THR A 1 683 ? -32.817 8.630 30.608 1.00 61.78 683 THR A C 1
ATOM 5448 O O . THR A 1 683 ? -32.172 8.656 29.553 1.00 61.78 683 THR A O 1
ATOM 5451 N N . PHE A 1 684 ? -32.545 9.468 31.612 1.00 65.50 684 PHE A N 1
ATOM 5452 C CA . PHE A 1 684 ? -31.468 10.456 31.555 1.00 65.50 684 PHE A CA 1
ATOM 5453 C C . PHE A 1 684 ? -30.078 9.798 31.527 1.00 65.50 684 PHE A C 1
ATOM 5455 O O . PHE A 1 684 ? -29.268 10.106 30.648 1.00 65.50 684 PHE A O 1
ATOM 5462 N N . ASP A 1 685 ? -29.819 8.840 32.422 1.00 66.94 685 ASP A N 1
ATOM 5463 C CA . ASP A 1 685 ? -28.550 8.105 32.472 1.00 66.94 685 ASP A CA 1
ATOM 5464 C C . ASP A 1 685 ? -28.297 7.345 31.157 1.00 66.94 685 ASP A C 1
ATOM 5466 O O . ASP A 1 685 ? -27.198 7.410 30.593 1.00 66.94 685 ASP A O 1
ATOM 5470 N N . ARG A 1 686 ? -29.335 6.711 30.587 1.00 71.50 686 ARG A N 1
ATOM 5471 C CA . ARG A 1 686 ? -29.288 6.098 29.246 1.00 71.50 686 ARG A CA 1
ATOM 5472 C C . ARG A 1 686 ? -28.917 7.120 28.164 1.00 71.50 686 ARG A C 1
ATOM 5474 O O . ARG A 1 686 ? -28.112 6.807 27.287 1.00 71.50 686 ARG A O 1
ATOM 5481 N N . SER A 1 687 ? -29.465 8.332 28.230 1.00 72.69 687 SER A N 1
ATOM 5482 C CA . SER A 1 687 ? -29.244 9.397 27.240 1.00 72.69 687 SER A CA 1
ATOM 5483 C C . SER A 1 687 ? -27.816 9.951 27.268 1.00 72.69 687 SER A C 1
ATOM 5485 O O . SER A 1 687 ? -27.175 10.031 26.218 1.00 72.69 687 SER A O 1
ATOM 5487 N N . VAL A 1 688 ? -27.273 10.254 28.454 1.00 73.56 688 VAL A N 1
ATOM 5488 C CA . VAL A 1 688 ? -25.863 10.660 28.630 1.00 73.56 688 VAL A CA 1
ATOM 5489 C C . VAL A 1 688 ? -24.912 9.555 28.173 1.00 73.56 688 VAL A C 1
ATOM 5491 O O . VAL A 1 688 ? -23.952 9.819 27.446 1.00 73.56 688 VAL A O 1
ATOM 5494 N N . SER A 1 689 ? -25.209 8.304 28.523 1.00 73.06 689 SER A N 1
ATOM 5495 C CA . SER A 1 689 ? -24.396 7.162 28.105 1.00 73.06 689 SER A CA 1
ATOM 5496 C C . SER A 1 689 ? -24.381 6.975 26.584 1.00 73.06 689 SER A C 1
ATOM 5498 O O . SER A 1 689 ? -23.318 6.784 25.993 1.00 73.06 689 SER A O 1
ATOM 5500 N N . LEU A 1 690 ? -25.539 7.098 25.926 1.00 76.19 690 LEU A N 1
ATOM 5501 C CA . LEU A 1 690 ? -25.649 7.054 24.464 1.00 76.19 690 LEU A CA 1
ATOM 5502 C C . LEU A 1 690 ? -24.956 8.241 23.780 1.00 76.19 690 LEU A C 1
ATOM 5504 O O . LEU A 1 690 ? -24.388 8.065 22.704 1.00 76.19 690 LEU A O 1
ATOM 5508 N N . PHE A 1 691 ? -24.971 9.436 24.376 1.00 78.62 691 PHE A N 1
ATOM 5509 C CA . PHE A 1 691 ? -24.224 10.593 23.872 1.00 78.62 691 PHE A CA 1
ATOM 5510 C C . PHE A 1 691 ? -22.707 10.345 23.912 1.00 78.62 691 PHE A C 1
ATOM 5512 O O . PHE A 1 691 ? -22.022 10.531 22.906 1.00 78.62 691 PHE A O 1
ATOM 5519 N N . ILE A 1 692 ? -22.195 9.823 25.030 1.00 76.12 692 ILE A N 1
ATOM 5520 C CA . ILE A 1 692 ? -20.779 9.463 25.197 1.00 76.12 692 ILE A CA 1
ATOM 5521 C C . ILE A 1 692 ? -20.351 8.352 24.226 1.00 76.12 692 ILE A C 1
ATOM 5523 O O . ILE A 1 692 ? -19.287 8.464 23.616 1.00 76.12 692 ILE A O 1
ATOM 5527 N N . LEU A 1 693 ? -21.184 7.328 24.007 1.00 76.19 693 LEU A N 1
ATOM 5528 C CA . LEU A 1 693 ? -20.914 6.299 22.994 1.00 76.19 693 LEU A CA 1
ATOM 5529 C C . LEU A 1 693 ? -20.947 6.864 21.563 1.00 76.19 693 LEU A C 1
ATOM 5531 O O . LEU A 1 693 ? -20.070 6.536 20.771 1.00 76.19 693 LEU A O 1
ATOM 5535 N N . LYS A 1 694 ? -21.884 7.762 21.223 1.00 79.88 694 LYS A N 1
ATOM 5536 C CA . LYS A 1 694 ? -21.912 8.434 19.905 1.00 79.88 694 LYS A CA 1
ATOM 5537 C C . LYS A 1 694 ? -20.639 9.250 19.649 1.00 79.88 694 LYS A C 1
ATOM 5539 O O . LYS A 1 694 ? -20.111 9.206 18.538 1.00 79.88 694 LYS A O 1
ATOM 5544 N N . MET A 1 695 ? -20.116 9.944 20.663 1.00 77.56 695 MET A N 1
ATOM 5545 C CA . MET A 1 695 ? -18.844 10.673 20.558 1.00 77.56 695 MET A CA 1
ATOM 5546 C C . MET A 1 695 ? -17.649 9.754 20.255 1.00 77.56 695 MET A C 1
ATOM 5548 O O . MET A 1 695 ? -16.747 10.155 19.525 1.00 77.56 695 MET A O 1
ATOM 5552 N N . GLN A 1 696 ? -17.637 8.522 20.768 1.00 74.12 696 GLN A N 1
ATOM 5553 C CA . GLN A 1 696 ? -16.548 7.575 20.501 1.00 74.12 696 GLN A CA 1
ATOM 5554 C C . GLN A 1 696 ? -16.735 6.806 19.198 1.00 74.12 696 GLN A C 1
ATOM 5556 O O . GLN A 1 696 ? -15.850 6.821 18.355 1.00 74.12 696 GLN A O 1
ATOM 5561 N N . GLU A 1 697 ? -17.887 6.172 19.001 1.00 71.88 697 GLU A N 1
ATOM 5562 C CA . GLU A 1 697 ? -18.061 5.205 17.914 1.00 71.88 697 GLU A CA 1
ATOM 5563 C C . GLU A 1 697 ? -18.502 5.859 16.593 1.00 71.88 697 GLU A C 1
ATOM 5565 O O . GLU A 1 697 ? -18.196 5.333 15.527 1.00 71.88 697 GLU A O 1
ATOM 5570 N N . LYS A 1 698 ? -19.178 7.023 16.633 1.00 73.31 698 LYS A N 1
ATOM 5571 C CA . LYS A 1 698 ? -19.579 7.766 15.417 1.00 73.31 698 LYS A CA 1
ATOM 5572 C C . LYS A 1 698 ? -18.710 8.986 15.117 1.00 73.31 698 LYS A C 1
ATOM 5574 O O . LYS A 1 698 ? -18.437 9.245 13.951 1.00 73.31 698 LYS A O 1
ATOM 5579 N N . LEU A 1 699 ? -18.265 9.725 16.138 1.00 77.62 699 LEU A N 1
ATOM 5580 C CA . LEU A 1 699 ? -17.352 10.868 15.954 1.00 77.62 699 LEU A CA 1
ATOM 5581 C C . LEU A 1 699 ? -15.864 10.492 16.091 1.00 77.62 699 LEU A C 1
ATOM 5583 O O . LEU A 1 699 ? -15.005 11.349 15.898 1.00 77.62 699 LEU A O 1
ATOM 5587 N N . LEU A 1 700 ? -15.555 9.222 16.386 1.00 75.94 700 LEU A N 1
ATOM 5588 C CA . LEU A 1 700 ? -14.195 8.665 16.455 1.00 75.94 700 LEU A CA 1
ATOM 5589 C C . LEU A 1 700 ? -13.263 9.388 17.450 1.00 75.94 700 LEU A C 1
ATOM 5591 O O . LEU A 1 700 ? -12.039 9.346 17.303 1.00 75.94 700 LEU A O 1
ATOM 5595 N N . LEU A 1 701 ? -13.825 10.040 18.478 1.00 75.62 701 LEU A N 1
ATOM 5596 C CA . LEU A 1 701 ? -13.041 10.802 19.448 1.00 75.62 701 LEU A CA 1
ATOM 5597 C C . LEU A 1 701 ? -12.213 9.877 20.364 1.00 75.62 701 LEU A C 1
ATOM 5599 O O . LEU A 1 701 ? -12.758 8.921 20.933 1.00 75.62 701 LEU A O 1
ATOM 5603 N N . PRO A 1 702 ? -10.916 10.176 20.586 1.00 74.94 702 PRO A N 1
ATOM 5604 C CA . PRO A 1 702 ? -10.072 9.424 21.508 1.00 74.94 702 PRO A CA 1
ATOM 5605 C C . PRO A 1 702 ? -10.662 9.319 22.919 1.00 74.94 702 PRO A C 1
ATOM 5607 O O . PRO A 1 702 ? -11.299 10.239 23.431 1.00 74.94 702 PRO A O 1
ATOM 5610 N N . GLN A 1 703 ? -10.379 8.206 23.601 1.00 70.69 703 GLN A N 1
ATOM 5611 C CA . GLN A 1 703 ? -10.798 8.000 24.993 1.00 70.69 703 GLN A CA 1
ATOM 5612 C C . GLN A 1 703 ? -10.260 9.089 25.941 1.00 70.69 703 GLN A C 1
ATOM 5614 O O . GLN A 1 703 ? -10.947 9.429 26.900 1.00 70.69 703 GLN A O 1
ATOM 5619 N N . SER A 1 704 ? -9.080 9.664 25.678 1.00 75.00 704 SER A N 1
ATOM 5620 C CA . SER A 1 704 ? -8.558 10.815 26.429 1.00 75.00 704 SER A CA 1
ATOM 5621 C C . SER A 1 704 ? -9.431 12.059 26.236 1.00 75.00 704 SER A C 1
ATOM 5623 O O . SER A 1 704 ? -9.892 12.628 27.224 1.00 75.00 704 SER A O 1
ATOM 5625 N N . THR A 1 705 ? -9.744 12.422 24.989 1.00 76.44 705 THR A N 1
ATOM 5626 C CA . THR A 1 705 ? -10.656 13.526 24.643 1.00 76.44 705 THR A CA 1
ATOM 5627 C C . THR A 1 705 ? -12.034 13.347 25.282 1.00 76.44 705 THR A C 1
ATOM 5629 O O . THR A 1 705 ? -12.542 14.264 25.920 1.00 76.44 705 THR A O 1
ATOM 5632 N N . VAL A 1 706 ? -12.631 12.153 25.196 1.00 75.88 706 VAL A N 1
ATOM 5633 C CA . VAL A 1 706 ? -13.961 11.899 25.775 1.00 75.88 706 VAL A CA 1
ATOM 5634 C C . VAL A 1 706 ? -13.940 11.905 27.306 1.00 75.88 706 VAL A C 1
ATOM 5636 O O . VAL A 1 706 ? -14.870 12.432 27.910 1.00 75.88 706 VAL A O 1
ATOM 5639 N N . SER A 1 707 ? -12.878 11.422 27.958 1.00 75.75 707 SER A N 1
ATOM 5640 C CA . SER A 1 707 ? -12.718 11.578 29.413 1.00 75.75 707 SER A CA 1
ATOM 5641 C C . SER A 1 707 ? -12.558 13.045 29.842 1.00 75.75 707 SER A C 1
ATOM 5643 O O . SER A 1 707 ? -13.070 13.416 30.897 1.00 75.75 707 SER A O 1
ATOM 5645 N N . GLN A 1 708 ? -11.909 13.893 29.033 1.00 78.75 708 GLN A N 1
ATOM 5646 C CA . GLN A 1 708 ? -11.820 15.339 29.287 1.00 78.75 708 GLN A CA 1
ATOM 5647 C C . GLN A 1 708 ? -13.179 16.035 29.108 1.00 78.75 708 GLN A C 1
ATOM 5649 O O . GLN A 1 708 ? -13.573 16.821 29.967 1.00 78.75 708 GLN A O 1
ATOM 5654 N N . LEU A 1 709 ? -13.937 15.695 28.058 1.00 80.31 709 LEU A N 1
ATOM 5655 C CA . LEU A 1 709 ? -15.300 16.203 27.853 1.00 80.31 709 LEU A CA 1
ATOM 5656 C C . LEU A 1 709 ? -16.235 15.798 29.004 1.00 80.31 709 LEU A C 1
ATOM 5658 O O . LEU A 1 709 ? -16.959 16.642 29.522 1.00 80.31 709 LEU A O 1
ATOM 5662 N N . ILE A 1 710 ? -16.164 14.546 29.470 1.00 77.50 710 ILE A N 1
ATOM 5663 C CA . ILE A 1 710 ? -16.905 14.071 30.652 1.00 77.50 710 ILE A CA 1
ATOM 5664 C C . ILE A 1 710 ? -16.546 14.886 31.905 1.00 77.50 710 ILE A C 1
ATOM 5666 O O . ILE A 1 710 ? -17.440 15.255 32.665 1.00 77.50 710 ILE A O 1
ATOM 5670 N N . ALA A 1 711 ? -15.263 15.194 32.122 1.00 77.69 711 ALA A N 1
ATOM 5671 C CA . ALA A 1 711 ? -14.831 16.009 33.258 1.00 77.69 711 ALA A CA 1
ATOM 5672 C C . ALA A 1 711 ? -15.359 17.455 33.174 1.00 77.69 711 ALA A C 1
ATOM 5674 O O . ALA A 1 711 ? -15.868 17.970 34.167 1.00 77.69 711 ALA A O 1
ATOM 5675 N N . GLY A 1 712 ? -15.316 18.079 31.991 1.00 79.12 712 GLY A N 1
ATOM 5676 C CA . GLY A 1 712 ? -15.879 19.415 31.765 1.00 79.12 712 GLY A CA 1
ATOM 5677 C C . GLY A 1 712 ? -17.397 19.463 31.964 1.00 79.12 712 GLY A C 1
ATOM 5678 O O . GLY A 1 712 ? -17.895 20.318 32.692 1.00 79.12 712 GLY A O 1
ATOM 5679 N N . MET A 1 713 ? -18.135 18.499 31.400 1.00 77.19 713 MET A N 1
ATOM 5680 C CA . MET A 1 713 ? -19.589 18.379 31.590 1.00 77.19 713 MET A CA 1
ATOM 5681 C C . MET A 1 713 ? -19.967 18.168 33.061 1.00 77.19 713 MET A C 1
ATOM 5683 O O . MET A 1 713 ? -20.962 18.727 33.524 1.00 77.19 713 MET A O 1
ATOM 5687 N N . LYS A 1 714 ? -19.167 17.395 33.807 1.00 75.44 714 LYS A N 1
ATOM 5688 C CA . LYS A 1 714 ? -19.338 17.226 35.252 1.00 75.44 714 LYS A CA 1
ATOM 5689 C C . LYS A 1 714 ? -19.129 18.549 35.999 1.00 75.44 714 LYS A C 1
ATOM 5691 O O . LYS A 1 714 ? -20.004 18.921 36.774 1.00 75.44 714 LYS A O 1
ATOM 5696 N N . GLN A 1 715 ? -18.033 19.268 35.738 1.00 77.62 715 GLN A N 1
ATOM 5697 C CA . GLN A 1 715 ? -17.751 20.551 36.394 1.00 77.62 715 GLN A CA 1
ATOM 5698 C C . GLN A 1 715 ? -18.869 21.569 36.129 1.00 77.62 715 GLN A C 1
ATOM 5700 O O . GLN A 1 715 ? -19.444 22.097 37.073 1.00 77.62 715 GLN A O 1
ATOM 5705 N N . MET A 1 716 ? -19.278 21.744 34.866 1.00 75.38 716 MET A N 1
ATOM 5706 C CA . MET A 1 716 ? -20.385 22.639 34.497 1.00 75.38 716 MET A CA 1
ATOM 5707 C C . MET A 1 716 ? -21.696 22.293 35.220 1.00 75.38 716 MET A C 1
ATOM 5709 O O . MET A 1 716 ? -22.458 23.191 35.579 1.00 75.38 716 MET A O 1
ATOM 5713 N N . GLN A 1 717 ? -21.978 21.004 35.443 1.00 75.06 717 GLN A N 1
ATOM 5714 C CA . GLN A 1 717 ? -23.152 20.561 36.199 1.00 75.06 717 GLN A CA 1
ATOM 5715 C C . GLN A 1 717 ? -23.013 20.837 37.701 1.00 75.06 717 GLN A C 1
ATOM 5717 O O . GLN A 1 717 ? -24.010 21.173 38.345 1.00 75.06 717 GLN A O 1
ATOM 5722 N N . GLU A 1 718 ? -21.822 20.678 38.277 1.00 75.75 718 GLU A N 1
ATOM 5723 C CA . GLU A 1 718 ? -21.558 20.962 39.693 1.00 75.75 718 GLU A CA 1
ATOM 5724 C C . GLU A 1 718 ? -21.627 22.479 39.962 1.00 75.75 718 GLU A C 1
ATOM 5726 O O . GLU A 1 718 ? -22.342 22.892 40.877 1.00 75.75 718 GLU A O 1
ATOM 5731 N N . ASP A 1 719 ? -21.051 23.311 39.089 1.00 77.00 719 ASP A N 1
ATOM 5732 C CA . ASP A 1 719 ? -21.143 24.779 39.141 1.00 77.00 719 ASP A CA 1
ATOM 5733 C C . ASP A 1 719 ? -22.594 25.268 38.980 1.00 77.00 719 ASP A C 1
ATOM 5735 O O . ASP A 1 719 ? -23.093 26.056 39.788 1.00 77.00 719 ASP A O 1
ATOM 5739 N N . SER A 1 720 ? -23.318 24.742 37.981 1.00 75.75 720 SER A N 1
ATOM 5740 C CA . SER A 1 720 ? -24.738 25.065 37.769 1.00 75.75 720 SER A CA 1
ATOM 5741 C C . SER A 1 720 ? -25.586 24.701 38.989 1.00 75.75 720 SER A C 1
ATOM 5743 O O . SER A 1 720 ? -26.471 25.461 39.377 1.00 75.75 720 SER A O 1
ATOM 5745 N N . ALA A 1 721 ? -25.312 23.559 39.629 1.00 74.44 721 ALA A N 1
ATOM 5746 C CA . ALA A 1 721 ? -26.015 23.154 40.841 1.00 74.44 721 ALA A CA 1
ATOM 5747 C C . ALA A 1 721 ? -25.734 24.107 42.015 1.00 74.44 721 ALA A C 1
ATOM 5749 O O . ALA A 1 721 ? -26.653 24.399 42.776 1.00 74.44 721 ALA A O 1
ATOM 5750 N N . VAL A 1 722 ? -24.515 24.642 42.156 1.00 77.94 722 VAL A N 1
ATOM 5751 C CA . VAL A 1 722 ? -24.216 25.681 43.160 1.00 77.94 722 VAL A CA 1
ATOM 5752 C C . VAL A 1 722 ? -25.012 26.962 42.881 1.00 77.94 722 VAL A C 1
ATOM 5754 O O . VAL A 1 722 ? -25.610 27.510 43.809 1.00 77.94 722 VAL A O 1
ATOM 5757 N N . MET A 1 723 ? -25.100 27.401 41.619 1.00 77.50 723 MET A N 1
ATOM 5758 C CA . MET A 1 723 ? -25.894 28.580 41.242 1.00 77.50 723 MET A CA 1
ATOM 5759 C C . MET A 1 723 ? -27.392 28.394 41.525 1.00 77.50 723 MET A C 1
ATOM 5761 O O . MET A 1 723 ? -27.996 29.248 42.176 1.00 77.50 723 MET A O 1
ATOM 5765 N N . TYR A 1 724 ? -27.989 27.268 41.113 1.00 77.75 724 TYR A N 1
ATOM 5766 C CA . TYR A 1 724 ? -29.400 26.979 41.399 1.00 77.75 724 TYR A CA 1
ATOM 5767 C C . TYR A 1 724 ? -29.679 26.899 42.902 1.00 77.75 724 TYR A C 1
ATOM 5769 O O . TYR A 1 724 ? -30.670 27.461 43.364 1.00 77.75 724 TYR A O 1
ATOM 5777 N N . LYS A 1 725 ? -28.793 26.272 43.687 1.00 80.25 725 LYS A N 1
ATOM 5778 C CA . LYS A 1 725 ? -28.931 26.229 45.150 1.00 80.25 725 LYS A CA 1
ATOM 5779 C C . LYS A 1 725 ? -28.899 27.627 45.768 1.00 80.25 725 LYS A C 1
ATOM 5781 O O . LYS A 1 725 ? -29.714 27.900 46.643 1.00 80.25 725 LYS A O 1
ATOM 5786 N N . HIS A 1 726 ? -28.017 28.517 45.308 1.00 82.25 726 HIS A N 1
ATOM 5787 C CA . HIS A 1 726 ? -27.961 29.895 45.804 1.00 82.25 726 HIS A CA 1
ATOM 5788 C C . HIS A 1 726 ? -29.258 30.667 45.515 1.00 82.25 726 HIS A C 1
ATOM 5790 O O . HIS A 1 726 ? -29.836 31.255 46.428 1.00 82.25 726 HIS A O 1
ATOM 5796 N N . GLU A 1 727 ? -29.754 30.616 44.276 1.00 82.06 727 GLU A N 1
ATOM 5797 C CA . GLU A 1 727 ? -30.969 31.343 43.890 1.00 82.06 727 GLU A CA 1
ATOM 5798 C C . GLU A 1 727 ? -32.229 30.756 44.559 1.00 82.06 727 GLU A C 1
ATOM 5800 O O . GLU A 1 727 ? -33.106 31.507 44.975 1.00 82.06 727 GLU A O 1
ATOM 5805 N N . VAL A 1 728 ? -32.296 29.434 44.778 1.00 82.75 728 VAL A N 1
ATOM 5806 C CA . VAL A 1 728 ? -33.375 28.797 45.560 1.00 82.75 728 VAL A CA 1
ATOM 5807 C C . VAL A 1 728 ? -33.332 29.214 47.036 1.00 82.75 728 VAL A C 1
ATOM 5809 O O . VAL A 1 728 ? -34.377 29.549 47.590 1.00 82.75 728 VAL A O 1
ATOM 5812 N N . ILE A 1 729 ? -32.155 29.252 47.677 1.00 83.50 729 ILE A N 1
ATOM 5813 C CA . ILE A 1 729 ? -32.006 29.741 49.065 1.00 83.50 729 ILE A CA 1
ATOM 5814 C C . ILE A 1 729 ? -32.481 31.192 49.181 1.00 83.50 729 ILE A C 1
ATOM 5816 O O . ILE A 1 729 ? -33.201 31.534 50.120 1.00 83.50 729 ILE A O 1
ATOM 5820 N N . LYS A 1 730 ? -32.094 32.034 48.219 1.00 84.12 730 LYS A N 1
ATOM 5821 C CA . LYS A 1 730 ? -32.504 33.435 48.129 1.00 84.12 730 LYS A CA 1
ATOM 5822 C C . LYS A 1 730 ? -34.022 33.565 47.979 1.00 84.12 730 LYS A C 1
ATOM 5824 O O . LYS A 1 730 ? -34.644 34.163 48.845 1.00 84.12 730 LYS A O 1
ATOM 5829 N N . ILE A 1 731 ? -34.632 32.910 46.986 1.00 86.25 731 ILE A N 1
ATOM 5830 C CA . ILE A 1 731 ? -36.091 32.931 46.769 1.00 86.25 731 ILE A CA 1
ATOM 5831 C C . ILE A 1 731 ? -36.857 32.455 48.016 1.00 86.25 731 ILE A C 1
ATOM 5833 O O . ILE A 1 731 ? -37.869 33.057 48.374 1.00 86.25 731 ILE A O 1
ATOM 5837 N N . LEU A 1 732 ? -36.386 31.408 48.703 1.00 85.19 732 LEU A N 1
ATOM 5838 C CA . LEU A 1 732 ? -37.006 30.921 49.941 1.00 85.19 732 LEU A CA 1
ATOM 5839 C C . LEU A 1 732 ? -36.953 31.974 51.062 1.00 85.19 732 LEU A C 1
ATOM 5841 O O . LEU A 1 732 ? -37.978 32.245 51.690 1.00 85.19 732 LEU A O 1
ATOM 5845 N N . ARG A 1 733 ? -35.795 32.610 51.275 1.00 83.81 733 ARG A N 1
ATOM 5846 C CA . ARG A 1 733 ? -35.609 33.651 52.302 1.00 83.81 733 ARG A CA 1
ATOM 5847 C C . ARG A 1 733 ? -36.357 34.946 51.973 1.00 83.81 733 ARG A C 1
ATOM 5849 O O . ARG A 1 733 ? -36.994 35.505 52.862 1.00 83.81 733 ARG A O 1
ATOM 5856 N N . ASP A 1 734 ? -36.386 35.354 50.705 1.00 86.94 734 ASP A N 1
ATOM 5857 C CA . ASP A 1 734 ? -37.184 36.486 50.206 1.00 86.94 734 ASP A CA 1
ATOM 5858 C C . ASP A 1 734 ? -38.698 36.257 50.423 1.00 86.94 734 ASP A C 1
ATOM 5860 O O . ASP A 1 734 ? -39.459 37.205 50.612 1.00 86.94 734 ASP A O 1
ATOM 5864 N N . ASN A 1 735 ? -39.137 34.992 50.477 1.00 86.69 735 ASN A N 1
ATOM 5865 C CA . ASN A 1 735 ? -40.501 34.579 50.834 1.00 86.69 735 ASN A CA 1
ATOM 5866 C C . ASN A 1 735 ? -40.665 34.220 52.332 1.00 86.69 735 ASN A C 1
ATOM 5868 O O . ASN A 1 735 ? -41.626 33.553 52.713 1.00 86.69 735 ASN A O 1
ATOM 5872 N N . ASN A 1 736 ? -39.765 34.697 53.199 1.00 84.38 736 ASN A N 1
ATOM 5873 C CA . ASN A 1 736 ? -39.761 34.517 54.661 1.00 84.38 736 ASN A CA 1
ATOM 5874 C C . ASN A 1 736 ? -39.620 33.066 55.173 1.00 84.38 736 ASN A C 1
ATOM 5876 O O . ASN A 1 736 ? -39.834 32.812 56.364 1.00 84.38 736 ASN A O 1
ATOM 5880 N N . VAL A 1 737 ? -39.206 32.113 54.332 1.00 82.12 737 VAL A N 1
ATOM 5881 C CA . VAL A 1 737 ? -38.834 30.765 54.787 1.00 82.12 737 VAL A CA 1
ATOM 5882 C C . VAL A 1 737 ? -37.446 30.842 55.426 1.00 82.12 737 VAL A C 1
ATOM 5884 O O . VAL A 1 737 ? -36.433 30.854 54.735 1.00 82.12 737 VAL A O 1
ATOM 5887 N N . ASN A 1 738 ? -37.421 30.918 56.759 1.00 80.62 738 ASN A N 1
ATOM 5888 C CA . ASN A 1 738 ? -36.209 31.101 57.573 1.00 80.62 738 ASN A CA 1
ATOM 5889 C C . ASN A 1 738 ? -35.839 29.868 58.427 1.00 80.62 738 ASN A C 1
ATOM 5891 O O . ASN A 1 738 ? -34.978 29.949 59.298 1.00 80.62 738 ASN A O 1
ATOM 5895 N N . ASP A 1 739 ? -36.485 28.723 58.195 1.00 84.88 739 ASP A N 1
ATOM 5896 C CA . ASP A 1 739 ? -36.069 27.438 58.766 1.00 84.88 739 ASP A CA 1
ATOM 5897 C C . ASP A 1 739 ? -34.908 26.878 57.930 1.00 84.88 739 ASP A C 1
ATOM 5899 O O . ASP A 1 739 ? -35.119 26.274 56.878 1.00 84.88 739 ASP A O 1
ATOM 5903 N N . ASP A 1 740 ? -33.671 27.089 58.389 1.00 78.62 740 ASP A N 1
ATOM 5904 C CA . ASP A 1 740 ? -32.470 26.589 57.709 1.00 78.62 740 ASP A CA 1
ATOM 5905 C C . ASP A 1 740 ? -32.441 25.051 57.582 1.00 78.62 740 ASP A C 1
ATOM 5907 O O . ASP A 1 740 ? -31.819 24.531 56.656 1.00 78.62 740 ASP A O 1
ATOM 5911 N N . GLY A 1 741 ? -33.149 24.305 58.439 1.00 80.12 741 GLY A N 1
ATOM 5912 C CA . GLY A 1 741 ? -33.306 22.854 58.313 1.00 80.12 741 GLY A CA 1
ATOM 5913 C C . GLY A 1 741 ? -34.210 22.469 57.139 1.00 80.12 741 GLY A C 1
ATOM 5914 O O . GLY A 1 741 ? -33.867 21.583 56.348 1.00 80.12 741 GLY A O 1
ATOM 5915 N N . LEU A 1 742 ? -35.330 23.175 56.969 1.00 77.75 742 LEU A N 1
ATOM 5916 C CA . LEU A 1 742 ? -36.218 23.031 55.812 1.00 77.75 742 LEU A CA 1
ATOM 5917 C C . LEU A 1 742 ? -35.538 23.502 54.517 1.00 77.75 742 LEU A C 1
ATOM 5919 O O . LEU A 1 742 ? -35.574 22.782 53.518 1.00 77.75 742 LEU A O 1
ATOM 5923 N N . ILE A 1 743 ? -34.867 24.659 54.536 1.00 80.19 743 ILE A N 1
ATOM 5924 C CA . ILE A 1 743 ? -34.106 25.181 53.390 1.00 80.19 743 ILE A CA 1
ATOM 5925 C C . ILE A 1 743 ? -33.039 24.166 52.976 1.00 80.19 743 ILE A C 1
ATOM 5927 O O . ILE A 1 743 ? -33.003 23.762 51.815 1.00 80.19 743 ILE A O 1
ATOM 5931 N N . GLN A 1 744 ? -32.210 23.691 53.912 1.00 76.19 744 GLN A N 1
ATOM 5932 C CA . GLN A 1 744 ? -31.156 22.725 53.608 1.00 76.19 744 GLN A CA 1
ATOM 5933 C C . GLN A 1 744 ? -31.725 21.387 53.110 1.00 76.19 744 GLN A C 1
ATOM 5935 O O . GLN A 1 744 ? -31.106 20.748 52.257 1.00 76.19 744 GLN A O 1
ATOM 5940 N N . SER A 1 745 ? -32.913 20.986 53.575 1.00 75.88 745 SER A N 1
ATOM 5941 C CA . SER A 1 745 ? -33.635 19.820 53.052 1.00 75.88 745 SER A CA 1
ATOM 5942 C C . SER A 1 745 ? -34.037 20.023 51.587 1.00 75.88 745 SER A C 1
ATOM 5944 O O . SER A 1 745 ? -33.662 19.210 50.745 1.00 75.88 745 SER A O 1
ATOM 5946 N N . ILE A 1 746 ? -34.707 21.134 51.251 1.00 74.06 746 ILE A N 1
ATOM 5947 C CA . ILE A 1 746 ? -35.118 21.477 49.874 1.00 74.06 746 ILE A CA 1
ATOM 5948 C C . ILE A 1 746 ? -33.898 21.561 48.938 1.00 74.06 746 ILE A C 1
ATOM 5950 O O . ILE A 1 746 ? -33.876 20.964 47.863 1.00 74.06 746 ILE A O 1
ATOM 5954 N N . VAL A 1 747 ? -32.836 22.229 49.388 1.00 72.31 747 VAL A N 1
ATOM 5955 C CA . VAL A 1 747 ? -31.549 22.396 48.686 1.00 72.31 747 VAL A CA 1
ATOM 5956 C C . VAL A 1 747 ? -30.803 21.065 48.484 1.00 72.31 747 VAL A C 1
ATOM 5958 O O . VAL A 1 747 ? -29.971 20.944 47.577 1.00 72.31 747 VAL A O 1
ATOM 5961 N N . ASN A 1 748 ? -31.098 20.042 49.292 1.00 69.31 748 ASN A N 1
ATOM 5962 C CA . ASN A 1 748 ? -30.515 18.704 49.173 1.00 69.31 748 ASN A CA 1
ATOM 5963 C C . ASN A 1 748 ? -31.332 17.743 48.295 1.00 69.31 748 ASN A C 1
ATOM 5965 O O . ASN A 1 748 ? -30.728 16.837 47.718 1.00 69.31 748 ASN A O 1
ATOM 5969 N N . ILE A 1 749 ? -32.642 17.968 48.104 1.00 65.62 749 ILE A N 1
ATOM 5970 C CA . ILE A 1 749 ? -33.461 17.226 47.118 1.00 65.62 749 ILE A CA 1
ATOM 5971 C C . ILE A 1 749 ? -32.848 17.345 45.713 1.00 65.62 749 ILE A C 1
ATOM 5973 O O . ILE A 1 749 ? -32.852 16.392 44.938 1.00 65.62 749 ILE A O 1
ATOM 5977 N N . GLN A 1 750 ? -32.262 18.502 45.392 1.00 55.47 750 GLN A N 1
ATOM 5978 C CA . GLN A 1 750 ? -31.776 18.822 44.050 1.00 55.47 750 GLN A CA 1
ATOM 5979 C C . GLN A 1 750 ? -30.373 18.276 43.704 1.00 55.47 750 GLN A C 1
ATOM 5981 O O . GLN A 1 750 ? -29.754 18.753 42.757 1.00 55.47 750 GLN A O 1
ATOM 5986 N N . SER A 1 751 ? -29.833 17.297 44.438 1.00 49.75 751 SER A N 1
ATOM 5987 C CA . SER A 1 751 ? -28.565 16.645 44.066 1.00 49.75 751 SER A CA 1
ATOM 5988 C C . SER A 1 751 ? -28.792 15.554 43.007 1.00 49.75 751 SER A C 1
ATOM 5990 O O . SER A 1 751 ? -29.296 14.482 43.359 1.00 49.75 751 SER A O 1
ATOM 5992 N N . PRO A 1 752 ? -28.352 15.721 41.741 1.00 52.50 752 PRO A N 1
ATOM 5993 C CA . PRO A 1 752 ? -28.412 14.663 40.740 1.00 52.50 752 PRO A CA 1
ATOM 5994 C C . PRO A 1 752 ? -27.285 13.650 40.992 1.00 52.50 752 PRO A C 1
ATOM 5996 O O . PRO A 1 752 ? -26.345 13.514 40.208 1.00 52.50 752 PRO A O 1
ATOM 5999 N N . SER A 1 753 ? -27.365 12.917 42.109 1.00 50.97 753 SER A N 1
ATOM 6000 C CA . SER A 1 753 ? -26.331 11.951 42.510 1.00 50.97 753 SER A CA 1
ATOM 6001 C C . SER A 1 753 ? -26.096 10.871 41.446 1.00 50.97 753 SER A C 1
ATOM 6003 O O . SER A 1 753 ? -25.015 10.290 41.391 1.00 50.97 753 SER A O 1
ATOM 6005 N N . ASN A 1 754 ? -27.077 10.655 40.566 1.00 54.19 754 ASN A N 1
ATOM 6006 C CA . ASN A 1 754 ? -26.989 9.759 39.423 1.00 54.19 754 ASN A CA 1
ATOM 6007 C C . ASN A 1 754 ? -26.110 10.319 38.290 1.00 54.19 754 ASN A C 1
ATOM 6009 O O . ASN A 1 754 ? -25.314 9.556 37.769 1.00 54.19 754 ASN A O 1
ATOM 6013 N N . LEU A 1 755 ? -26.101 11.627 37.987 1.00 57.75 755 LEU A N 1
ATOM 6014 C CA . LEU A 1 755 ? -25.204 12.187 36.956 1.00 57.75 755 LEU A CA 1
ATOM 6015 C C . LEU A 1 755 ? -23.725 12.001 37.315 1.00 57.75 755 LEU A C 1
ATOM 6017 O O . LEU A 1 755 ? -22.949 11.480 36.516 1.00 57.75 755 LEU A O 1
ATOM 6021 N N . SER A 1 756 ? -23.333 12.385 38.535 1.00 59.12 756 SER A N 1
ATOM 6022 C CA . SER A 1 756 ? -21.938 12.259 38.983 1.00 59.12 756 SER A CA 1
ATOM 6023 C C . SER A 1 756 ? -21.515 10.781 39.083 1.00 59.12 756 SER A C 1
ATOM 6025 O O . SER A 1 756 ? -20.381 10.443 38.731 1.00 59.12 756 SER A O 1
ATOM 6027 N N . LYS A 1 757 ? -22.439 9.868 39.440 1.00 61.97 757 LYS A N 1
ATOM 6028 C CA . LYS A 1 757 ? -22.237 8.411 39.310 1.00 61.97 757 LYS A CA 1
ATOM 6029 C C . LYS A 1 757 ? -22.070 7.998 37.846 1.00 61.97 757 LYS A C 1
ATOM 6031 O O . LYS A 1 757 ? -21.060 7.390 37.529 1.00 61.97 757 LYS A O 1
ATOM 6036 N N . THR A 1 758 ? -22.984 8.351 36.948 1.00 62.12 758 THR A N 1
ATOM 6037 C CA . THR A 1 758 ? -22.984 7.969 35.526 1.00 62.12 758 THR A CA 1
ATOM 6038 C C . THR A 1 758 ? -21.733 8.453 34.798 1.00 62.12 758 THR A C 1
ATOM 6040 O O . THR A 1 758 ? -21.072 7.651 34.144 1.00 62.12 758 THR A O 1
ATOM 6043 N N . PHE A 1 759 ? -21.293 9.698 34.998 1.00 67.00 759 PHE A N 1
ATOM 6044 C CA . PHE A 1 759 ? -20.002 10.178 34.484 1.00 67.00 759 PHE A CA 1
ATOM 6045 C C . PHE A 1 759 ? -18.788 9.421 35.062 1.00 67.00 759 PHE A C 1
ATOM 6047 O O . PHE A 1 759 ? -17.784 9.237 34.370 1.00 67.00 759 PHE A O 1
ATOM 6054 N N . THR A 1 760 ? -18.867 8.948 36.310 1.00 63.56 760 THR A N 1
ATOM 6055 C CA . THR A 1 760 ? -17.809 8.137 36.940 1.00 63.56 760 THR A CA 1
ATOM 6056 C C . THR A 1 760 ? -17.803 6.702 36.396 1.00 63.56 760 THR A C 1
ATOM 6058 O O . THR A 1 760 ? -16.755 6.192 36.003 1.00 63.56 760 THR A O 1
ATOM 6061 N N . LEU A 1 761 ? -18.979 6.076 36.286 1.00 60.09 761 LEU A N 1
ATOM 6062 C CA . LEU A 1 761 ? -19.198 4.752 35.701 1.00 60.09 761 LEU A CA 1
ATOM 6063 C C . LEU A 1 761 ? -18.692 4.726 34.249 1.00 60.09 761 LEU A C 1
ATOM 6065 O O . LEU A 1 761 ? -17.856 3.899 33.891 1.00 60.09 761 LEU A O 1
ATOM 6069 N N . LEU A 1 762 ? -19.108 5.694 33.432 1.00 61.19 762 LEU A N 1
ATOM 6070 C CA . LEU A 1 762 ? -18.731 5.816 32.021 1.00 61.19 762 LEU A CA 1
ATOM 6071 C C . LEU A 1 762 ? -17.268 6.223 31.782 1.00 61.19 762 LEU A C 1
ATOM 6073 O O . LEU A 1 762 ? -16.867 6.327 30.626 1.00 61.19 762 LEU A O 1
ATOM 6077 N N . ASN A 1 763 ? -16.436 6.423 32.807 1.00 63.53 763 ASN A N 1
ATOM 6078 C CA . ASN A 1 763 ? -14.988 6.566 32.608 1.00 63.53 763 ASN A CA 1
ATOM 6079 C C . ASN A 1 763 ? -14.251 5.211 32.544 1.00 63.53 763 ASN A C 1
ATOM 6081 O O . ASN A 1 763 ? -13.129 5.153 32.042 1.00 63.53 763 ASN A O 1
ATOM 6085 N N . SER A 1 764 ? -14.868 4.108 32.986 1.00 67.94 764 SER A N 1
ATOM 6086 C CA . SER A 1 764 ? -14.263 2.767 32.950 1.00 67.94 764 SER A CA 1
ATOM 6087 C C . SER A 1 764 ? -14.673 1.971 31.709 1.00 67.94 764 SER A C 1
ATOM 6089 O O . SER A 1 764 ? -15.858 1.796 31.434 1.00 67.94 764 SER A O 1
ATOM 6091 N N . VAL A 1 765 ? -13.698 1.394 30.995 1.00 64.81 765 VAL A N 1
ATOM 6092 C CA . VAL A 1 765 ? -13.938 0.506 29.836 1.00 64.81 765 VAL A CA 1
ATOM 6093 C C . VAL A 1 765 ? -14.776 -0.721 30.225 1.00 64.81 765 VAL A C 1
ATOM 6095 O O . VAL A 1 765 ? -15.646 -1.136 29.461 1.00 64.81 765 VAL A O 1
ATOM 6098 N N . HIS A 1 766 ? -14.578 -1.268 31.431 1.00 66.88 766 HIS A N 1
ATOM 6099 C CA . HIS A 1 766 ? -15.390 -2.378 31.941 1.00 66.88 766 HIS A CA 1
ATOM 6100 C C . HIS A 1 766 ? -16.858 -1.961 32.117 1.00 66.88 766 HIS A C 1
ATOM 6102 O O . HIS A 1 766 ? -17.761 -2.676 31.689 1.00 66.88 766 HIS A O 1
ATOM 6108 N N . MET A 1 767 ? -17.110 -0.782 32.690 1.00 65.50 767 MET A N 1
ATOM 6109 C CA . MET A 1 767 ? -18.477 -0.305 32.924 1.00 65.50 767 MET A CA 1
ATOM 6110 C C . MET A 1 767 ? -19.153 0.187 31.639 1.00 65.50 767 MET A C 1
ATOM 6112 O O . MET A 1 767 ? -20.344 -0.054 31.473 1.00 65.50 767 MET A O 1
ATOM 6116 N N . LYS A 1 768 ? -18.407 0.743 30.670 1.00 68.81 768 LYS A N 1
ATOM 6117 C CA . LYS A 1 768 ? -18.905 0.945 29.296 1.00 68.81 768 LYS A CA 1
ATOM 6118 C C . LYS A 1 768 ? -19.359 -0.367 28.672 1.00 68.81 768 LYS A C 1
ATOM 6120 O O . LYS A 1 768 ? -20.442 -0.421 28.103 1.00 68.81 768 LYS A O 1
ATOM 6125 N N . LYS A 1 769 ? -18.574 -1.440 28.817 1.00 69.31 769 LYS A N 1
ATOM 6126 C CA . LYS A 1 769 ? -18.959 -2.775 28.346 1.00 69.31 769 LYS A CA 1
ATOM 6127 C C . LYS A 1 769 ? -20.222 -3.284 29.057 1.00 69.31 769 LYS A C 1
ATOM 6129 O O . LYS A 1 769 ? -21.150 -3.716 28.382 1.00 69.31 769 LYS A O 1
ATOM 6134 N N . LYS A 1 770 ? -20.292 -3.167 30.390 1.00 68.38 770 LYS A N 1
ATOM 6135 C CA . LYS A 1 770 ? -21.465 -3.528 31.215 1.00 68.38 770 LYS A CA 1
ATOM 6136 C C . LYS A 1 770 ? -22.722 -2.734 30.810 1.00 68.38 770 LYS A C 1
ATOM 6138 O O . LYS A 1 770 ? -23.804 -3.306 30.760 1.00 68.38 770 LYS A O 1
ATOM 6143 N N . PHE A 1 771 ? -22.570 -1.465 30.425 1.00 70.44 771 PHE A N 1
ATOM 6144 C CA . PHE A 1 771 ? -23.653 -0.626 29.903 1.00 70.44 771 PHE A CA 1
ATOM 6145 C C . PHE A 1 771 ? -24.051 -0.960 28.452 1.00 70.44 771 PHE A C 1
ATOM 6147 O O . PHE A 1 771 ? -25.233 -1.008 28.132 1.00 70.44 771 PHE A O 1
ATOM 6154 N N . MET A 1 772 ? -23.100 -1.246 27.557 1.00 70.62 772 MET A N 1
ATOM 6155 C CA . MET A 1 772 ? -23.437 -1.712 26.204 1.00 70.62 772 MET A CA 1
ATOM 6156 C C . MET A 1 772 ? -24.189 -3.051 26.250 1.00 70.62 772 MET A C 1
ATOM 6158 O O . MET A 1 772 ? -25.152 -3.235 25.510 1.00 70.62 772 MET A O 1
ATOM 6162 N N . LEU A 1 773 ? -23.816 -3.949 27.169 1.00 70.12 773 LEU A N 1
ATOM 6163 C CA . LEU A 1 773 ? -24.569 -5.171 27.463 1.00 70.12 773 LEU A CA 1
ATOM 6164 C C . LEU A 1 773 ? -26.004 -4.866 27.937 1.00 70.12 773 LEU A C 1
ATOM 6166 O O . LEU A 1 773 ? -26.937 -5.498 27.447 1.00 70.12 773 LEU A O 1
ATOM 6170 N N . SER A 1 774 ? -26.218 -3.876 28.816 1.00 69.00 774 SER A N 1
ATOM 6171 C CA . SER A 1 774 ? -27.575 -3.475 29.239 1.00 69.00 774 SER A CA 1
ATOM 6172 C C . SER A 1 774 ? -28.366 -2.704 28.170 1.00 69.00 774 SER A C 1
ATOM 6174 O O . SER A 1 774 ? -29.590 -2.643 28.249 1.00 69.00 774 SER A O 1
ATOM 6176 N N . LEU A 1 775 ? -27.706 -2.178 27.132 1.00 71.75 775 LEU A N 1
ATOM 6177 C CA . LEU A 1 775 ? -28.350 -1.732 25.888 1.00 71.75 775 LEU A CA 1
ATOM 6178 C C . LEU A 1 775 ? -28.689 -2.880 24.920 1.00 71.75 775 LEU A C 1
ATOM 6180 O O . LEU A 1 775 ? -29.286 -2.622 23.878 1.00 71.75 775 LEU A O 1
ATOM 6184 N N . GLY A 1 776 ? -28.328 -4.127 25.240 1.00 72.94 776 GLY A N 1
ATOM 6185 C CA . GLY A 1 776 ? -28.588 -5.289 24.392 1.00 72.94 776 GLY A CA 1
ATOM 6186 C C . GLY A 1 776 ? -27.501 -5.589 23.354 1.00 72.94 776 GLY A C 1
ATOM 6187 O O . GLY A 1 776 ? -27.763 -6.347 22.417 1.00 72.94 776 GLY A O 1
ATOM 6188 N N . LEU A 1 777 ? -26.283 -5.045 23.492 1.00 82.62 777 LEU A N 1
ATOM 6189 C CA . LEU A 1 777 ? -25.152 -5.459 22.657 1.00 82.62 777 LEU A CA 1
ATOM 6190 C C . LEU A 1 777 ? -24.849 -6.946 22.880 1.00 82.62 777 LEU A C 1
ATOM 6192 O O . LEU A 1 777 ? -24.592 -7.379 24.002 1.00 82.62 777 LEU A O 1
ATOM 6196 N N . VAL A 1 778 ? -24.809 -7.718 21.797 1.00 86.75 778 VAL A N 1
ATOM 6197 C CA . VAL A 1 778 ? -24.437 -9.136 21.831 1.00 86.75 778 VAL A CA 1
ATOM 6198 C C . VAL A 1 778 ? -22.948 -9.288 21.543 1.00 86.75 778 VAL A C 1
ATOM 6200 O O . VAL A 1 778 ? -22.461 -8.866 20.496 1.00 86.75 778 VAL A O 1
ATOM 6203 N N . GLU A 1 779 ? -22.219 -9.901 22.474 1.00 86.12 779 GLU A N 1
ATOM 6204 C CA . GLU A 1 779 ? -20.774 -10.084 22.336 1.00 86.12 779 GLU A CA 1
ATOM 6205 C C . GLU A 1 779 ? -20.380 -11.111 21.261 1.00 86.12 779 GLU A C 1
ATOM 6207 O O . GLU A 1 779 ? -21.046 -12.142 21.109 1.00 86.12 779 GLU A O 1
ATOM 6212 N N . PRO A 1 780 ? -19.245 -10.894 20.567 1.00 92.50 780 PRO A N 1
ATOM 6213 C CA . PRO A 1 780 ? -18.620 -11.920 19.750 1.00 92.50 780 PRO A CA 1
ATOM 6214 C C . PRO A 1 780 ? -18.009 -13.029 20.621 1.00 92.50 780 PRO A C 1
ATOM 6216 O O . PRO A 1 780 ? -17.335 -12.781 21.620 1.00 92.50 780 PRO A O 1
ATOM 6219 N N . VAL A 1 781 ? -18.196 -14.271 20.186 1.00 94.44 781 VAL A N 1
ATOM 6220 C CA . VAL A 1 781 ? -17.604 -15.483 20.755 1.00 94.44 781 VAL A CA 1
ATOM 6221 C C . VAL A 1 781 ? -16.417 -15.909 19.889 1.00 94.44 781 VAL A C 1
ATOM 6223 O O . VAL A 1 781 ? -16.557 -16.067 18.672 1.00 94.44 781 VAL A O 1
ATOM 6226 N N . GLU A 1 782 ? -15.251 -16.146 20.502 1.00 96.25 782 GLU A N 1
ATOM 6227 C CA . GLU A 1 782 ? -14.090 -16.671 19.777 1.00 96.25 782 GLU A CA 1
ATOM 6228 C C . GLU A 1 782 ? -14.188 -18.190 19.577 1.00 96.25 782 GLU A C 1
ATOM 6230 O O . GLU A 1 782 ? -14.233 -18.964 20.534 1.00 96.25 782 GLU A O 1
ATOM 6235 N N . TYR A 1 783 ? -14.119 -18.625 18.319 1.00 96.44 783 TYR A N 1
ATOM 6236 C CA . TYR A 1 783 ? -14.059 -20.033 17.936 1.00 96.44 783 TYR A CA 1
ATOM 6237 C C . TYR A 1 783 ? -12.647 -20.435 17.491 1.00 96.44 783 TYR A C 1
ATOM 6239 O O . TYR A 1 783 ? -11.962 -19.713 16.759 1.00 96.44 783 TYR A O 1
ATOM 6247 N N . LYS A 1 784 ? -12.212 -21.626 17.918 1.00 95.62 784 LYS A N 1
ATOM 6248 C CA . LYS A 1 784 ? -10.880 -22.200 17.660 1.00 95.62 784 LYS A CA 1
ATOM 6249 C C . LYS A 1 784 ? -10.947 -23.200 16.499 1.00 95.62 784 LYS A C 1
ATOM 6251 O O . LYS A 1 784 ? -11.697 -24.164 16.572 1.00 95.62 784 LYS A O 1
ATOM 6256 N N . LEU A 1 785 ? -10.141 -22.989 15.453 1.00 90.94 785 LEU A N 1
ATOM 6257 C CA . LEU A 1 785 ? -10.111 -23.834 14.242 1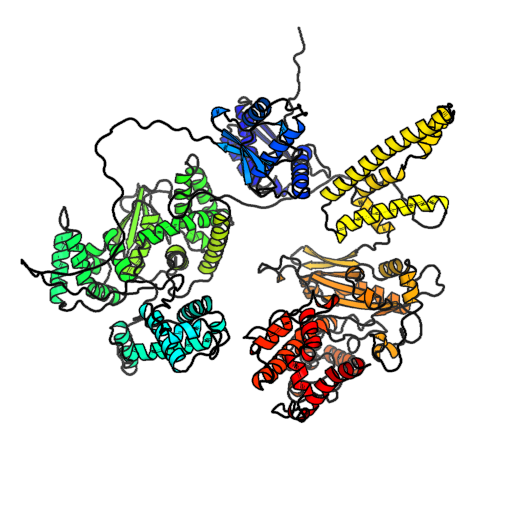.00 90.94 785 LEU A CA 1
ATOM 6258 C C . LEU A 1 785 ? -9.011 -24.908 14.255 1.00 90.94 785 LEU A C 1
ATOM 6260 O O . LEU A 1 785 ? -9.143 -25.943 13.613 1.00 90.94 785 LEU A O 1
ATOM 6264 N N . GLY A 1 786 ? -7.893 -24.636 14.931 1.00 90.50 786 GLY A N 1
ATOM 6265 C CA . GLY A 1 786 ? -6.676 -25.452 14.881 1.00 90.50 786 GLY A CA 1
ATOM 6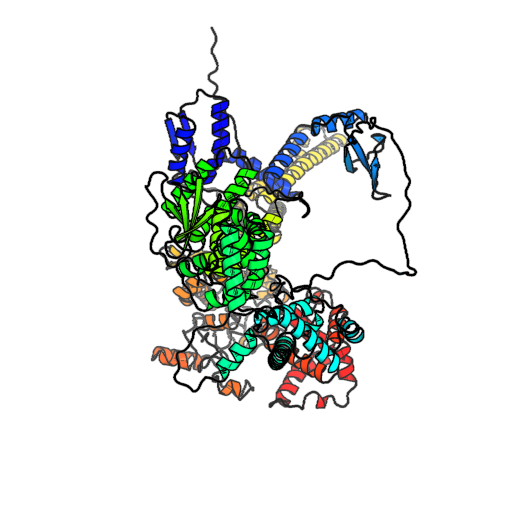266 C C . GLY A 1 786 ? -5.428 -24.573 14.939 1.00 90.50 786 GLY A C 1
ATOM 6267 O O . GLY A 1 786 ? -5.504 -23.428 15.380 1.00 90.50 786 GLY A O 1
ATOM 6268 N N . TYR A 1 787 ? -4.282 -25.066 14.469 1.00 88.94 787 TYR A N 1
ATOM 6269 C CA . TYR A 1 787 ? -3.018 -24.319 14.490 1.00 88.94 787 TYR A CA 1
ATOM 6270 C C . TYR A 1 787 ? -2.552 -23.905 13.094 1.00 88.94 787 TYR A C 1
ATOM 6272 O O . TYR A 1 787 ? -2.734 -24.620 12.113 1.00 88.94 787 TYR A O 1
ATOM 6280 N N . ARG A 1 788 ? -1.904 -22.740 13.009 1.00 82.12 788 ARG A N 1
ATOM 6281 C CA . ARG A 1 788 ? -1.284 -22.216 11.789 1.00 82.12 788 ARG A CA 1
ATOM 6282 C C . ARG A 1 788 ? -0.003 -21.465 12.146 1.00 82.12 788 ARG A C 1
ATOM 6284 O O . ARG A 1 788 ? -0.041 -20.523 12.933 1.00 82.12 788 ARG A O 1
ATOM 6291 N N . ASN A 1 789 ? 1.129 -21.872 11.569 1.00 81.94 789 ASN A N 1
ATOM 6292 C CA . ASN A 1 789 ? 2.467 -21.342 11.882 1.00 81.94 789 ASN A CA 1
ATOM 6293 C C . ASN A 1 789 ? 2.747 -21.316 13.404 1.00 81.94 789 ASN A C 1
ATOM 6295 O O . ASN A 1 789 ? 3.155 -20.289 13.948 1.00 81.94 789 ASN A O 1
ATOM 6299 N N . SER A 1 790 ? 2.442 -22.426 14.086 1.00 82.19 790 SER A N 1
ATOM 6300 C CA . SER A 1 790 ? 2.558 -22.603 15.546 1.00 82.19 790 SER A CA 1
ATOM 6301 C C . SER A 1 790 ? 1.786 -21.584 16.400 1.00 82.19 790 SER A C 1
ATOM 6303 O O . SER A 1 790 ? 2.104 -21.381 17.568 1.00 82.19 790 SER A O 1
ATOM 6305 N N . LYS A 1 791 ? 0.749 -20.945 15.843 1.00 82.75 791 LYS A N 1
ATOM 6306 C CA . LYS A 1 791 ? -0.205 -20.105 16.580 1.00 82.75 791 LYS A CA 1
ATOM 6307 C C . LYS A 1 791 ? -1.612 -20.671 16.465 1.00 82.75 791 LYS A C 1
ATOM 6309 O O . LYS A 1 791 ? -1.968 -21.221 15.422 1.00 82.75 791 LYS A O 1
ATOM 6314 N N . GLN A 1 792 ? -2.412 -20.505 17.515 1.00 92.12 792 GLN A N 1
ATOM 6315 C CA . GLN A 1 792 ? -3.835 -20.824 17.474 1.00 92.12 792 GLN A CA 1
ATOM 6316 C C . GLN A 1 792 ? -4.507 -19.997 16.366 1.00 92.12 792 GLN A C 1
ATOM 6318 O O . GLN A 1 792 ? -4.369 -18.774 16.305 1.00 92.12 792 GLN A O 1
ATOM 6323 N N . ALA A 1 793 ? -5.217 -20.675 15.471 1.00 93.38 793 ALA A N 1
ATOM 6324 C CA . ALA A 1 793 ? -6.083 -20.062 14.483 1.00 93.38 793 ALA A CA 1
ATOM 6325 C C . ALA A 1 793 ? -7.498 -19.960 15.058 1.00 93.38 793 ALA A C 1
ATOM 6327 O O . ALA A 1 793 ? -8.059 -20.948 15.544 1.00 93.38 793 ALA A O 1
ATOM 6328 N N . THR A 1 794 ? -8.055 -18.754 14.989 1.00 95.25 794 THR A N 1
ATOM 6329 C CA . THR A 1 794 ? -9.382 -18.419 15.508 1.00 95.25 794 THR A CA 1
ATOM 6330 C C . THR A 1 794 ? -10.172 -17.563 14.519 1.00 95.25 794 THR A C 1
ATOM 6332 O O . THR A 1 794 ? -9.611 -17.033 13.545 1.00 95.25 794 THR A O 1
ATOM 6335 N N . PHE A 1 795 ? -11.474 -17.454 14.776 1.00 96.50 795 PHE A N 1
ATOM 6336 C CA . PHE A 1 795 ? -12.406 -16.498 14.181 1.00 96.50 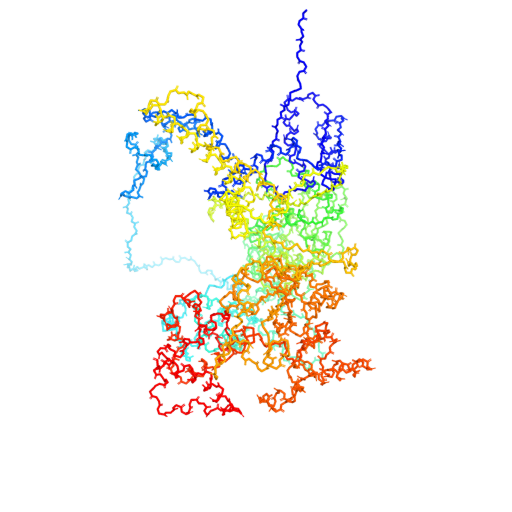795 PHE A CA 1
ATOM 6337 C C . PHE A 1 795 ? -13.402 -16.022 15.247 1.00 96.50 795 PHE A C 1
ATOM 6339 O O . PHE A 1 795 ? -13.504 -16.630 16.310 1.00 96.50 795 PHE A O 1
ATOM 6346 N N . GLN A 1 796 ? -14.106 -14.929 14.970 1.00 97.38 796 GLN A N 1
ATOM 6347 C CA . GLN A 1 796 ? -15.086 -14.324 15.875 1.00 97.38 796 GLN A CA 1
ATOM 6348 C C . GLN A 1 796 ? -16.489 -14.490 15.284 1.00 97.38 796 GLN A C 1
ATOM 6350 O O . GLN A 1 796 ? -16.669 -14.244 14.091 1.00 97.38 796 GLN A O 1
ATOM 6355 N N . TYR A 1 797 ? -17.460 -14.900 16.098 1.00 98.00 797 TYR A N 1
ATOM 6356 C CA . TYR A 1 797 ? -18.859 -15.090 15.701 1.00 98.00 797 TYR A CA 1
ATOM 6357 C C . TYR A 1 797 ? -19.793 -14.374 16.678 1.00 98.00 797 TYR A C 1
ATOM 6359 O O . TYR A 1 797 ? -19.700 -14.606 17.880 1.00 98.00 797 TYR A O 1
ATOM 6367 N N . VAL A 1 798 ? -20.695 -13.530 16.181 1.00 96.69 798 VAL A N 1
ATOM 6368 C CA . VAL A 1 798 ? -21.751 -12.887 16.974 1.00 96.69 798 VAL A CA 1
ATOM 6369 C C . VAL A 1 798 ? -23.000 -13.774 16.895 1.00 96.69 798 VAL A C 1
ATOM 6371 O O . VAL A 1 798 ? -23.497 -13.978 15.789 1.00 96.69 798 VAL A O 1
ATOM 6374 N N . PRO A 1 799 ? -23.519 -14.315 18.016 1.00 96.06 799 PRO A N 1
ATOM 6375 C CA . PRO A 1 799 ? -24.713 -15.163 18.010 1.00 96.06 799 PRO A CA 1
ATOM 6376 C C . PRO A 1 799 ? -25.943 -14.462 17.420 1.00 96.06 799 PRO A C 1
ATOM 6378 O O . PRO A 1 799 ? -26.564 -13.617 18.072 1.00 96.06 799 PRO A O 1
ATOM 6381 N N . VAL A 1 800 ? -26.302 -14.836 16.189 1.00 95.50 800 VAL A N 1
ATOM 6382 C CA . VAL A 1 800 ? -27.368 -14.202 15.399 1.00 95.50 800 VAL A CA 1
ATOM 6383 C C . VAL A 1 800 ? -28.722 -14.326 16.096 1.00 95.50 800 VAL A C 1
ATOM 6385 O O . VAL A 1 800 ? -29.448 -13.341 16.160 1.00 95.50 800 VAL A O 1
ATOM 6388 N N . ILE A 1 801 ? -29.021 -15.472 16.722 1.00 94.25 801 ILE A N 1
ATOM 6389 C CA . ILE A 1 801 ? -30.236 -15.663 17.542 1.00 94.25 801 ILE A CA 1
ATOM 6390 C C . ILE A 1 801 ? -30.376 -14.551 18.586 1.00 94.25 801 ILE A C 1
ATOM 6392 O O . ILE A 1 801 ? -31.387 -13.855 18.629 1.00 94.25 801 ILE A O 1
ATOM 6396 N N . LYS A 1 802 ? -29.331 -14.341 19.397 1.00 92.50 802 LYS A N 1
ATOM 6397 C CA . LYS A 1 802 ? -29.354 -13.350 20.480 1.00 92.50 802 LYS A CA 1
ATOM 6398 C C . LYS A 1 802 ? -29.415 -11.926 19.937 1.00 92.50 802 LYS A C 1
ATOM 6400 O O . LYS A 1 802 ? -30.062 -11.077 20.542 1.00 92.50 802 LYS A O 1
ATOM 6405 N N . ASN A 1 803 ? -28.731 -11.654 18.823 1.00 93.12 803 ASN A N 1
ATOM 6406 C CA . ASN A 1 803 ? -28.713 -10.325 18.217 1.00 93.12 803 ASN A CA 1
ATOM 6407 C C . ASN A 1 803 ? -30.103 -9.969 17.662 1.00 93.12 803 ASN A C 1
ATOM 6409 O O . ASN A 1 803 ? -30.634 -8.920 18.010 1.00 93.12 803 ASN A O 1
ATOM 6413 N N . ILE A 1 804 ? -30.758 -10.884 16.937 1.00 93.81 804 ILE A N 1
ATOM 6414 C CA . ILE A 1 804 ? -32.134 -10.687 16.456 1.00 93.81 804 ILE A CA 1
ATOM 6415 C C . ILE A 1 804 ? -33.121 -10.554 17.623 1.00 93.81 804 ILE A C 1
ATOM 6417 O O . ILE A 1 804 ? -33.929 -9.631 17.608 1.00 93.81 804 ILE A O 1
ATOM 6421 N N . GLN A 1 805 ? -33.029 -11.385 18.671 1.00 91.50 805 GLN A N 1
ATOM 6422 C CA . GLN A 1 805 ? -33.853 -11.205 19.879 1.00 91.50 805 GLN A CA 1
ATOM 6423 C C . GLN A 1 805 ? -33.661 -9.823 20.524 1.00 91.50 805 GLN A C 1
ATOM 6425 O O . GLN A 1 805 ? -34.616 -9.256 21.043 1.00 91.50 805 GLN A O 1
ATOM 6430 N N . SER A 1 806 ? -32.450 -9.261 20.471 1.00 89.50 806 SER A N 1
ATOM 6431 C CA . SER A 1 806 ? -32.167 -7.911 20.969 1.00 89.50 806 SER A CA 1
ATOM 6432 C C . SER A 1 806 ? -32.762 -6.816 20.072 1.00 89.50 806 SER A C 1
ATOM 6434 O O . SER A 1 806 ? -33.348 -5.863 20.578 1.00 89.50 806 SER A O 1
ATOM 6436 N N . LEU A 1 807 ? -32.696 -6.973 18.744 1.00 89.94 807 LEU A N 1
ATOM 6437 C CA . LEU A 1 807 ? -33.322 -6.052 17.784 1.00 89.94 807 LEU A CA 1
ATOM 6438 C C . LEU A 1 807 ? -34.852 -6.033 17.909 1.00 89.94 807 LEU A C 1
ATOM 6440 O O . LEU A 1 807 ? -35.454 -4.964 17.874 1.00 89.94 807 LEU A O 1
ATOM 6444 N N . LEU A 1 808 ? -35.476 -7.197 18.117 1.00 91.00 808 LEU A N 1
ATOM 6445 C CA . LEU A 1 808 ? -36.928 -7.344 18.292 1.00 91.00 808 LEU A CA 1
ATOM 6446 C C . LEU A 1 808 ? -37.461 -6.756 19.615 1.00 91.00 808 LEU A C 1
ATOM 6448 O O . LEU A 1 808 ? -38.671 -6.694 19.801 1.00 91.00 808 LEU A O 1
ATOM 6452 N N . ARG A 1 809 ? -36.587 -6.276 20.515 1.00 86.81 809 ARG A N 1
ATOM 6453 C CA . ARG A 1 809 ? -36.983 -5.440 21.667 1.00 86.81 809 ARG A CA 1
ATOM 6454 C C . ARG A 1 809 ? -37.313 -3.997 21.272 1.00 86.81 809 ARG A C 1
ATOM 6456 O O . ARG A 1 809 ? -37.846 -3.258 22.095 1.00 86.81 809 ARG A O 1
ATOM 6463 N N . ASN A 1 810 ? -36.985 -3.576 20.050 1.00 87.06 810 ASN A N 1
ATOM 6464 C CA . ASN A 1 810 ? -37.492 -2.332 19.484 1.00 87.06 810 ASN A CA 1
ATOM 6465 C C . ASN A 1 810 ? -38.883 -2.588 18.879 1.00 87.06 810 ASN A C 1
ATOM 6467 O O . ASN A 1 810 ? -39.006 -3.401 17.960 1.00 87.06 810 ASN A O 1
ATOM 6471 N N . SER A 1 811 ? -39.896 -1.865 19.368 1.00 88.69 811 SER A N 1
ATOM 6472 C CA . SER A 1 811 ? -41.278 -1.898 18.871 1.00 88.69 811 SER A CA 1
ATOM 6473 C C . SER A 1 811 ? -41.357 -1.766 17.357 1.00 88.69 811 SER A C 1
ATOM 6475 O O . SER A 1 811 ? -42.097 -2.502 16.719 1.00 88.69 811 SER A O 1
ATOM 6477 N N . ASP A 1 812 ? -40.554 -0.874 16.786 1.00 90.25 812 ASP A N 1
ATOM 6478 C CA . ASP A 1 812 ? -40.641 -0.497 15.379 1.00 90.25 812 ASP A CA 1
ATOM 6479 C C . ASP A 1 812 ? -40.091 -1.626 14.493 1.00 90.25 812 ASP A C 1
ATOM 6481 O O . ASP A 1 812 ? -40.634 -1.938 13.437 1.00 90.25 812 ASP A O 1
ATOM 6485 N N . ILE A 1 813 ? -39.028 -2.297 14.954 1.00 91.25 813 ILE A N 1
ATOM 6486 C CA . ILE A 1 813 ? -38.446 -3.461 14.271 1.00 91.25 813 ILE A CA 1
ATOM 6487 C C . ILE A 1 813 ? -39.383 -4.665 14.391 1.00 91.25 813 ILE A C 1
ATOM 6489 O O . ILE A 1 813 ? -39.561 -5.392 13.414 1.00 91.25 813 ILE A O 1
ATOM 6493 N N . LEU A 1 814 ? -39.992 -4.872 15.563 1.00 92.12 814 LEU A N 1
ATOM 6494 C CA . LEU A 1 814 ? -40.985 -5.925 15.758 1.00 92.12 814 LEU A CA 1
ATOM 6495 C C . LEU A 1 814 ? -42.220 -5.692 14.876 1.00 92.12 814 LEU A C 1
ATOM 6497 O O . LEU A 1 814 ? -42.669 -6.634 14.228 1.00 92.12 814 LEU A O 1
ATOM 6501 N N . ASP A 1 815 ? -42.714 -4.456 14.778 1.00 92.12 815 ASP A N 1
ATOM 6502 C CA . ASP A 1 815 ? -43.841 -4.095 13.915 1.00 92.12 815 ASP A CA 1
ATOM 6503 C C . ASP A 1 815 ? -43.541 -4.384 12.439 1.00 92.12 815 ASP A C 1
ATOM 6505 O O . ASP A 1 815 ? -44.296 -5.117 11.810 1.00 92.12 815 ASP A O 1
ATOM 6509 N N . TYR A 1 816 ? -42.389 -3.959 11.902 1.00 92.12 816 TYR A N 1
ATOM 6510 C CA . TYR A 1 816 ? -41.996 -4.308 10.526 1.00 92.12 816 TYR A CA 1
ATOM 6511 C C . TYR A 1 816 ? -41.869 -5.825 10.283 1.00 92.12 816 TYR A C 1
ATOM 6513 O O . TYR A 1 816 ? -42.061 -6.293 9.158 1.00 92.12 816 TYR A O 1
ATOM 6521 N N . VAL A 1 817 ? -41.537 -6.617 11.309 1.00 91.62 817 VAL A N 1
ATOM 6522 C CA . VAL A 1 817 ? -41.466 -8.084 11.199 1.00 91.62 817 VAL A CA 1
ATOM 6523 C C . VAL A 1 817 ? -42.854 -8.728 11.265 1.00 91.62 817 VAL A C 1
ATOM 6525 O O . VAL A 1 817 ? -43.102 -9.671 10.512 1.00 91.62 817 VAL A O 1
ATOM 6528 N N . MET A 1 818 ? -43.755 -8.204 12.102 1.00 90.56 818 MET A N 1
ATOM 6529 C CA . MET A 1 818 ? -45.144 -8.663 12.254 1.00 90.56 818 MET A CA 1
ATOM 6530 C C . MET A 1 818 ? -46.067 -8.199 11.115 1.00 90.56 818 MET A C 1
ATOM 6532 O O . MET A 1 818 ? -46.998 -8.917 10.755 1.00 90.56 818 MET A O 1
ATOM 6536 N N . ASN A 1 819 ? -45.773 -7.045 10.516 1.00 88.62 819 ASN A N 1
ATOM 6537 C CA . ASN A 1 819 ? -46.479 -6.421 9.399 1.00 88.62 819 ASN A CA 1
ATOM 6538 C C . ASN A 1 819 ? -45.532 -6.268 8.183 1.00 88.62 819 ASN A C 1
ATOM 6540 O O . ASN A 1 819 ? -45.189 -5.147 7.794 1.00 88.62 819 ASN A O 1
ATOM 6544 N N . PRO A 1 820 ? -45.064 -7.383 7.580 1.00 79.75 820 PRO A N 1
ATOM 6545 C CA . PRO A 1 820 ? -44.126 -7.345 6.462 1.00 79.75 820 PRO A CA 1
ATOM 6546 C C . PRO A 1 820 ? -44.746 -6.688 5.221 1.00 79.75 820 PRO A C 1
ATOM 6548 O O . PRO A 1 820 ? -45.940 -6.825 4.948 1.00 79.75 820 PRO A O 1
ATOM 6551 N N . GLN A 1 821 ? -43.910 -6.004 4.437 1.00 76.81 821 GLN A N 1
ATOM 6552 C CA . GLN A 1 821 ? -44.350 -5.314 3.223 1.00 76.81 821 GLN A CA 1
ATOM 6553 C C . GLN A 1 821 ? -44.920 -6.290 2.181 1.00 76.81 821 GLN A C 1
ATOM 6555 O O . GLN A 1 821 ? -44.409 -7.393 1.982 1.00 76.81 821 GLN A O 1
ATOM 6560 N N . THR A 1 822 ? -45.998 -5.868 1.519 1.00 72.94 822 THR A N 1
ATOM 6561 C CA . THR A 1 822 ? -46.734 -6.657 0.525 1.00 72.94 822 THR A CA 1
ATOM 6562 C C . THR A 1 822 ? -46.411 -6.200 -0.894 1.00 72.94 822 THR A C 1
ATOM 6564 O O . THR A 1 822 ? -46.206 -5.013 -1.148 1.00 72.94 822 THR A O 1
ATOM 6567 N N . SER A 1 823 ? -46.391 -7.144 -1.838 1.00 70.50 823 SER A N 1
ATOM 6568 C CA . SER A 1 823 ? -46.273 -6.831 -3.264 1.00 70.50 823 SER A CA 1
ATOM 6569 C C . SER A 1 823 ? -47.398 -5.919 -3.742 1.00 70.50 823 SER A C 1
ATOM 6571 O O . SER A 1 823 ? -48.572 -6.234 -3.551 1.00 70.50 823 SER A O 1
ATOM 6573 N N . SER A 1 824 ? -47.043 -4.871 -4.482 1.00 71.56 824 SER A N 1
ATOM 6574 C CA . SER A 1 824 ? -47.992 -4.219 -5.389 1.00 71.56 824 SER A CA 1
ATOM 6575 C C . SER A 1 824 ? -48.227 -5.090 -6.630 1.00 71.56 824 SER A C 1
ATOM 6577 O O . SER A 1 824 ? -47.323 -5.803 -7.076 1.00 71.56 824 SER A O 1
ATOM 6579 N N . GLU A 1 825 ? -49.435 -5.072 -7.195 1.00 70.62 825 GLU A N 1
ATOM 6580 C CA . GLU A 1 825 ? -49.707 -5.834 -8.417 1.00 70.62 825 GLU A CA 1
ATOM 6581 C C . GLU A 1 825 ? -48.917 -5.265 -9.606 1.00 70.62 825 GLU A C 1
ATOM 6583 O O . GLU A 1 825 ? -48.886 -4.059 -9.839 1.00 70.62 825 GLU A O 1
ATOM 6588 N N . ASN A 1 826 ? -48.307 -6.159 -10.389 1.00 73.81 826 ASN A N 1
ATOM 6589 C CA . ASN A 1 826 ? -47.602 -5.874 -11.647 1.00 73.81 826 ASN A CA 1
ATOM 6590 C C . ASN A 1 826 ? -46.337 -4.988 -11.573 1.00 73.81 826 ASN A C 1
ATOM 6592 O O . ASN A 1 826 ? -45.745 -4.726 -12.618 1.00 73.81 826 ASN A O 1
ATOM 6596 N N . ILE A 1 827 ? -45.864 -4.580 -10.387 1.00 79.94 827 ILE A N 1
ATOM 6597 C CA . ILE A 1 827 ? -44.622 -3.798 -10.230 1.00 79.94 827 ILE A CA 1
ATOM 6598 C C . ILE A 1 827 ? -43.630 -4.538 -9.323 1.00 79.94 827 ILE A C 1
ATOM 6600 O O . ILE A 1 827 ? -43.949 -4.894 -8.191 1.00 79.94 827 ILE A O 1
ATOM 6604 N N . TYR A 1 828 ? -42.400 -4.731 -9.811 1.00 81.44 828 TYR A N 1
ATOM 6605 C CA . TYR A 1 828 ? -41.273 -5.193 -8.998 1.00 81.44 828 TYR A CA 1
ATOM 6606 C C . TYR A 1 828 ? -40.662 -4.012 -8.233 1.00 81.44 828 TYR A C 1
ATOM 6608 O O . TYR A 1 828 ? -40.069 -3.115 -8.831 1.00 81.44 828 TYR A O 1
ATOM 6616 N N . THR A 1 829 ? -40.799 -4.036 -6.912 1.00 82.12 829 THR A N 1
ATOM 6617 C CA . THR A 1 829 ? -40.324 -3.013 -5.971 1.00 82.12 829 THR A CA 1
ATOM 6618 C C . THR A 1 829 ? -39.179 -3.513 -5.090 1.00 82.12 829 THR A C 1
ATOM 6620 O O . THR A 1 829 ? -38.246 -2.758 -4.818 1.00 82.12 829 THR A O 1
ATOM 6623 N N . ASP A 1 830 ? -39.212 -4.786 -4.685 1.00 86.12 830 ASP A N 1
ATOM 6624 C CA . ASP A 1 830 ? -38.269 -5.377 -3.734 1.00 86.12 830 ASP A CA 1
ATOM 6625 C C . ASP A 1 830 ? -38.070 -6.891 -3.970 1.00 86.12 830 ASP A C 1
ATOM 6627 O O . ASP A 1 830 ? -38.716 -7.515 -4.814 1.00 86.12 830 ASP A O 1
ATOM 6631 N N . PHE A 1 831 ? -37.173 -7.526 -3.212 1.00 87.56 831 PHE A N 1
ATOM 6632 C CA . PHE A 1 831 ? -36.866 -8.954 -3.355 1.00 87.56 831 PHE A CA 1
ATOM 6633 C C . PHE A 1 831 ? -38.067 -9.878 -3.098 1.00 87.56 831 PHE A C 1
ATOM 6635 O O . PHE A 1 831 ? -38.127 -10.966 -3.678 1.00 87.56 831 PHE A O 1
ATOM 6642 N N . PHE A 1 832 ? -39.018 -9.464 -2.251 1.00 87.25 832 PHE A N 1
ATOM 6643 C CA . PHE A 1 832 ? -40.208 -10.257 -1.933 1.00 87.25 832 PHE A CA 1
ATOM 6644 C C . PHE A 1 832 ? -41.181 -10.364 -3.114 1.00 87.25 832 PHE A C 1
ATOM 6646 O O . PHE A 1 832 ? -41.994 -11.287 -3.169 1.00 87.25 832 PHE A O 1
ATOM 6653 N N . ASP A 1 833 ? -41.048 -9.492 -4.118 1.00 87.06 833 ASP A N 1
ATOM 6654 C CA . ASP A 1 833 ? -41.831 -9.575 -5.346 1.00 87.06 833 ASP A CA 1
ATOM 6655 C C . ASP A 1 833 ? -41.412 -10.757 -6.237 1.00 87.06 833 ASP A C 1
ATOM 6657 O O . ASP A 1 833 ? -42.210 -11.224 -7.058 1.00 87.06 833 ASP A O 1
ATOM 6661 N N . GLY A 1 834 ? -40.185 -11.259 -6.059 1.00 87.00 834 GLY A N 1
ATOM 6662 C CA . GLY A 1 834 ? -39.590 -12.339 -6.841 1.00 87.00 834 GLY A CA 1
ATOM 6663 C C . GLY A 1 834 ? -40.210 -13.717 -6.585 1.00 87.00 834 GLY A C 1
ATOM 6664 O O . GLY A 1 834 ? -40.551 -14.084 -5.460 1.00 87.00 834 GLY A O 1
ATOM 6665 N N . SER A 1 835 ? -40.287 -14.538 -7.637 1.00 86.69 835 SER A N 1
ATOM 6666 C CA . SER A 1 835 ? -40.890 -15.878 -7.576 1.00 86.69 835 SER A CA 1
ATOM 6667 C C . SER A 1 835 ? -40.241 -16.788 -6.529 1.00 86.69 835 SER A C 1
ATOM 6669 O O . SER A 1 835 ? -40.956 -17.486 -5.824 1.00 86.69 835 SER A O 1
ATOM 6671 N N . THR A 1 836 ? -38.912 -16.736 -6.369 1.00 88.00 836 THR A N 1
ATOM 6672 C CA . THR A 1 836 ? -38.155 -17.521 -5.372 1.00 88.00 836 THR A CA 1
ATOM 6673 C C . THR A 1 836 ? -38.561 -17.217 -3.924 1.00 88.00 836 THR A C 1
ATOM 6675 O O . THR A 1 836 ? -38.425 -18.083 -3.064 1.00 88.00 836 THR A O 1
ATOM 6678 N N . PHE A 1 837 ? -39.043 -16.002 -3.642 1.00 89.38 837 PHE A N 1
ATOM 6679 C CA . PHE A 1 837 ? -39.567 -15.633 -2.326 1.00 89.38 837 PHE A CA 1
ATOM 6680 C C . PHE A 1 837 ? -41.006 -16.127 -2.162 1.00 89.38 837 PHE A C 1
ATOM 6682 O O . PHE A 1 837 ? -41.320 -16.834 -1.208 1.00 89.38 837 PHE A O 1
ATOM 6689 N N . LYS A 1 838 ? -41.862 -15.823 -3.147 1.00 87.81 838 LYS A N 1
ATOM 6690 C CA . LYS A 1 838 ? -43.284 -16.204 -3.160 1.00 87.81 838 LYS A CA 1
ATOM 6691 C C . LYS A 1 838 ? -43.503 -17.722 -3.154 1.00 87.81 838 LYS A C 1
ATOM 6693 O O . LYS A 1 838 ? -44.493 -18.185 -2.603 1.00 87.81 838 LYS A O 1
ATOM 6698 N N . SER A 1 839 ? -42.572 -18.497 -3.714 1.00 88.88 839 SER A N 1
ATOM 6699 C CA . SER A 1 839 ? -42.577 -19.965 -3.689 1.00 88.88 839 SER A CA 1
ATOM 6700 C C . SER A 1 839 ? -41.802 -20.574 -2.510 1.00 88.88 839 SER A C 1
ATOM 6702 O O . SER A 1 839 ? -41.415 -21.739 -2.590 1.00 88.88 839 SER A O 1
ATOM 6704 N N . ASN A 1 840 ? -41.486 -19.805 -1.463 1.00 91.31 840 ASN A N 1
ATOM 6705 C CA . ASN A 1 840 ? -40.825 -20.322 -0.267 1.00 91.31 840 ASN A CA 1
ATOM 6706 C C . ASN A 1 840 ? -41.858 -20.569 0.841 1.00 91.31 840 ASN A C 1
ATOM 6708 O O . ASN A 1 840 ? -42.487 -19.628 1.330 1.00 91.31 840 ASN A O 1
ATOM 6712 N N . ASP A 1 841 ? -42.008 -21.825 1.264 1.00 90.94 841 ASP A N 1
ATOM 6713 C CA . ASP A 1 841 ? -42.937 -22.249 2.324 1.00 90.94 841 ASP A CA 1
ATOM 6714 C C . ASP A 1 841 ? -42.774 -21.442 3.626 1.00 90.94 841 ASP A C 1
ATOM 6716 O O . ASP A 1 841 ? -43.746 -21.214 4.345 1.00 90.94 841 ASP A O 1
ATOM 6720 N N . LEU A 1 842 ? -41.553 -20.976 3.921 1.00 91.44 842 LEU A N 1
ATOM 6721 C CA . LEU A 1 842 ? -41.243 -20.187 5.113 1.00 91.44 842 LEU A CA 1
ATOM 6722 C C . LEU A 1 842 ? -41.758 -18.741 5.037 1.00 91.44 842 LEU A C 1
ATOM 6724 O O . LEU A 1 842 ? -42.123 -18.179 6.065 1.00 91.44 842 LEU A O 1
ATOM 6728 N N . PHE A 1 843 ? -41.780 -18.118 3.858 1.00 88.25 843 PHE A N 1
ATOM 6729 C CA . PHE A 1 843 ? -42.064 -16.679 3.717 1.00 88.25 843 PHE A CA 1
ATOM 6730 C C . PHE A 1 843 ? -43.427 -16.363 3.087 1.00 88.25 843 PHE A C 1
ATOM 6732 O O . PHE A 1 843 ? -43.847 -15.211 3.069 1.00 88.25 843 PHE A O 1
ATOM 6739 N N . SER A 1 844 ? -44.131 -17.378 2.589 1.00 76.38 844 SER A N 1
ATOM 6740 C CA . SER A 1 844 ? -45.381 -17.228 1.832 1.00 76.38 844 SER A CA 1
ATOM 6741 C C . SER A 1 844 ? -46.645 -17.046 2.684 1.00 76.38 844 SER A C 1
ATOM 6743 O O . SER A 1 844 ? -47.642 -16.560 2.160 1.00 76.38 844 SER A O 1
ATOM 6745 N N . ASN A 1 845 ? -46.637 -17.444 3.966 1.00 64.81 845 ASN A N 1
ATOM 6746 C CA . ASN A 1 845 ? -47.875 -17.639 4.746 1.00 64.81 845 ASN A CA 1
ATOM 6747 C C . ASN A 1 845 ? -47.906 -17.019 6.160 1.00 64.81 845 ASN A C 1
ATOM 6749 O O . ASN A 1 845 ? -48.945 -17.082 6.818 1.00 64.81 845 ASN A O 1
ATOM 6753 N N . LYS A 1 846 ? -46.801 -16.460 6.672 1.00 70.12 846 LYS A N 1
ATOM 6754 C CA . LYS A 1 846 ? -46.730 -15.863 8.022 1.00 70.12 846 LYS A CA 1
ATOM 6755 C C . LYS A 1 846 ? -45.729 -14.700 8.082 1.00 70.12 846 LYS A C 1
ATOM 6757 O O . LYS A 1 846 ? -44.739 -14.737 7.348 1.00 70.12 846 LYS A O 1
ATOM 6762 N N . PRO A 1 847 ? -45.921 -13.724 8.993 1.00 81.44 847 PRO A N 1
ATOM 6763 C CA . PRO A 1 847 ? -44.851 -12.821 9.397 1.00 81.44 847 PRO A CA 1
ATOM 6764 C C . PRO A 1 847 ? -43.732 -13.626 10.062 1.00 81.44 847 PRO A C 1
ATOM 6766 O O . PRO A 1 847 ? -43.896 -14.150 11.159 1.00 81.44 847 PRO A O 1
ATOM 6769 N N . ASN A 1 848 ? -42.614 -13.757 9.356 1.00 91.69 848 ASN A N 1
ATOM 6770 C CA . ASN A 1 848 ? -41.442 -14.524 9.766 1.00 91.69 848 ASN A CA 1
ATOM 6771 C C . ASN A 1 848 ? -40.179 -13.683 9.533 1.00 91.69 848 ASN A C 1
ATOM 6773 O O . ASN A 1 848 ? -40.159 -12.781 8.688 1.00 91.69 848 ASN A O 1
ATOM 6777 N N . ILE A 1 849 ? -39.112 -13.980 10.275 1.00 94.88 849 ILE A N 1
ATOM 6778 C CA . ILE A 1 849 ? -37.861 -13.215 10.230 1.00 94.88 849 ILE A CA 1
ATOM 6779 C C . ILE A 1 849 ? -37.098 -13.533 8.938 1.00 94.88 849 ILE A C 1
ATOM 6781 O O . ILE A 1 849 ? -36.685 -14.667 8.691 1.00 94.88 849 ILE A O 1
ATOM 6785 N N . GLN A 1 850 ? -36.876 -12.509 8.124 1.00 94.56 850 GLN A N 1
ATOM 6786 C CA . GLN A 1 850 ? -36.170 -12.589 6.850 1.00 94.56 850 GLN A CA 1
ATOM 6787 C C . GLN A 1 850 ? -34.728 -12.120 7.055 1.00 94.56 850 GLN A C 1
ATOM 6789 O O . GLN A 1 850 ? -34.505 -10.985 7.472 1.00 94.56 850 GLN A O 1
ATOM 6794 N N . ILE A 1 851 ? -33.735 -12.957 6.755 1.00 95.88 851 ILE A N 1
ATOM 6795 C CA . ILE A 1 851 ? -32.316 -12.595 6.876 1.00 95.88 851 ILE A CA 1
ATOM 6796 C C . ILE A 1 851 ? -31.714 -12.406 5.485 1.00 95.88 851 ILE A C 1
ATOM 6798 O O . ILE A 1 851 ? -31.618 -13.352 4.699 1.00 95.88 851 ILE A O 1
ATOM 6802 N N . LEU A 1 852 ? -31.246 -11.190 5.208 1.00 95.50 852 LEU A N 1
ATOM 6803 C CA . LEU A 1 852 ? -30.420 -10.887 4.042 1.00 95.50 852 LEU A CA 1
ATOM 6804 C C . LEU A 1 852 ? -28.956 -11.001 4.471 1.00 95.50 852 LEU A C 1
ATOM 6806 O O . LEU A 1 852 ? -28.489 -10.173 5.250 1.00 95.50 852 LEU A O 1
ATOM 6810 N N . LEU A 1 853 ? -28.238 -12.032 4.019 1.00 96.56 853 LEU A N 1
ATOM 6811 C CA . LEU A 1 853 ? -26.816 -12.223 4.333 1.00 96.56 853 LEU A CA 1
ATOM 6812 C C . LEU A 1 853 ? -25.926 -11.547 3.279 1.00 96.56 853 LEU A C 1
ATOM 6814 O O . LEU A 1 853 ? -26.236 -11.563 2.090 1.00 96.56 853 LEU A O 1
ATOM 6818 N N . TYR A 1 854 ? -24.773 -11.035 3.706 1.00 95.25 854 TYR A N 1
ATOM 6819 C CA . TYR A 1 854 ? -23.752 -10.418 2.853 1.00 95.25 854 TYR A CA 1
ATOM 6820 C C . TYR A 1 854 ? -22.370 -10.996 3.174 1.00 95.25 854 TYR A C 1
ATOM 6822 O O . TYR A 1 854 ? -22.099 -11.329 4.331 1.00 95.25 854 TYR A O 1
ATOM 6830 N N . PHE A 1 855 ? -21.479 -11.082 2.182 1.00 95.25 855 PHE A N 1
ATOM 6831 C CA . PHE A 1 855 ? -20.104 -11.565 2.359 1.00 95.25 855 PHE A CA 1
ATOM 6832 C C . PHE A 1 855 ? -19.071 -10.765 1.545 1.00 95.25 855 PHE A C 1
ATOM 6834 O O . PHE A 1 855 ? -19.267 -10.544 0.352 1.00 95.25 855 PHE A O 1
ATOM 6841 N N . ASP A 1 856 ? -17.937 -10.413 2.168 1.00 92.62 856 ASP A N 1
ATOM 6842 C CA . ASP A 1 856 ? -16.819 -9.681 1.536 1.00 92.62 856 ASP A CA 1
ATOM 6843 C C . ASP A 1 856 ? -15.417 -10.145 2.027 1.00 92.62 856 ASP A C 1
ATOM 6845 O O . ASP A 1 856 ? -15.272 -10.698 3.123 1.00 92.62 856 ASP A O 1
ATOM 6849 N N . GLU A 1 857 ? -14.363 -9.905 1.223 1.00 91.00 857 GLU A N 1
ATOM 6850 C CA . GLU A 1 857 ? -12.937 -10.123 1.541 1.00 91.00 857 GLU A CA 1
ATOM 6851 C C . GLU A 1 857 ? -12.071 -8.823 1.516 1.00 91.00 857 GLU A C 1
ATOM 6853 O O . GLU A 1 857 ? -11.102 -8.730 0.746 1.00 91.00 857 GLU A O 1
ATOM 6858 N N . PHE A 1 858 ? -12.326 -7.813 2.355 1.00 83.19 858 PHE A N 1
ATOM 6859 C CA . PHE A 1 858 ? -11.486 -6.595 2.438 1.00 83.19 858 PHE A CA 1
ATOM 6860 C C . PHE A 1 858 ? -10.137 -6.761 3.189 1.00 83.19 858 PHE A C 1
ATOM 6862 O O . PHE A 1 858 ? -9.820 -7.804 3.766 1.00 83.19 858 PHE A O 1
ATOM 6869 N N . GLY A 1 859 ? -9.279 -5.724 3.157 1.00 78.56 859 GLY A N 1
ATOM 6870 C CA . GLY A 1 859 ? -7.931 -5.721 3.757 1.00 78.56 859 GLY A CA 1
ATOM 6871 C C . GLY A 1 859 ? -7.685 -4.591 4.763 1.00 78.56 859 GLY A C 1
ATOM 6872 O O . GLY A 1 859 ? -7.737 -3.420 4.405 1.00 78.56 859 GLY A O 1
ATOM 6873 N N . VAL A 1 860 ? -7.322 -4.930 6.006 1.00 72.31 860 VAL A N 1
ATOM 6874 C CA . VAL A 1 860 ? -7.211 -3.981 7.141 1.00 72.31 860 VAL A CA 1
ATOM 6875 C C . VAL A 1 860 ? -5.846 -3.279 7.265 1.00 72.31 860 VAL A C 1
ATOM 6877 O O . VAL A 1 860 ? -5.316 -3.092 8.358 1.00 72.31 860 VAL A O 1
ATOM 6880 N N . THR A 1 861 ? -5.223 -2.899 6.147 1.00 62.75 861 THR A N 1
ATOM 6881 C CA . THR A 1 861 ? -3.965 -2.123 6.158 1.00 62.75 861 THR A CA 1
ATOM 6882 C C . THR A 1 861 ? -4.009 -0.991 5.148 1.00 62.75 861 THR A C 1
ATOM 6884 O O . THR A 1 861 ? -4.410 -1.233 4.012 1.00 62.75 861 THR A O 1
ATOM 6887 N N . ASN A 1 862 ? -3.521 0.192 5.549 1.00 46.16 862 ASN A N 1
ATOM 6888 C CA . ASN A 1 862 ? -3.504 1.432 4.761 1.00 46.16 862 ASN A CA 1
ATOM 6889 C C . ASN A 1 862 ? -3.276 1.179 3.248 1.00 46.16 862 ASN A C 1
ATOM 6891 O O . ASN A 1 862 ? -2.259 0.570 2.884 1.00 46.16 862 ASN A O 1
ATOM 6895 N N . PRO A 1 863 ? -4.184 1.655 2.370 1.00 40.25 863 PRO A N 1
ATOM 6896 C CA . PRO A 1 863 ? -4.227 1.249 0.966 1.00 40.25 863 PRO A CA 1
ATOM 6897 C C . PRO A 1 863 ? -3.021 1.710 0.135 1.00 40.25 863 PRO A C 1
ATOM 6899 O O . PRO A 1 863 ? -2.813 1.189 -0.957 1.00 40.25 863 PRO A O 1
ATOM 6902 N N . LEU A 1 864 ? -2.175 2.617 0.632 1.00 38.94 864 LEU A N 1
ATOM 6903 C CA . LEU A 1 864 ? -1.077 3.229 -0.127 1.00 38.94 864 LEU A CA 1
ATOM 6904 C C . LEU A 1 864 ? 0.255 2.446 -0.071 1.00 38.94 864 LEU A C 1
ATOM 6906 O O . LEU A 1 864 ? 1.327 3.019 -0.280 1.00 38.94 864 LEU A O 1
ATOM 6910 N N . ARG A 1 865 ? 0.244 1.140 0.251 1.00 40.47 865 ARG A N 1
ATOM 6911 C CA . ARG A 1 865 ? 1.464 0.302 0.309 1.00 40.47 865 ARG A CA 1
ATOM 6912 C C . ARG A 1 865 ? 1.258 -1.110 -0.241 1.00 40.47 865 ARG A C 1
ATOM 6914 O O . ARG A 1 865 ? 0.242 -1.746 0.014 1.00 40.47 865 ARG A O 1
ATOM 6921 N N . ALA A 1 866 ? 2.305 -1.666 -0.860 1.00 36.19 866 ALA A N 1
ATOM 6922 C CA . ALA A 1 866 ? 2.370 -3.021 -1.435 1.00 36.19 866 ALA A CA 1
ATOM 6923 C C . ALA A 1 866 ? 2.346 -4.187 -0.404 1.00 36.19 866 ALA A C 1
ATOM 6925 O O . ALA A 1 866 ? 3.077 -5.168 -0.529 1.00 36.19 866 ALA A O 1
ATOM 6926 N N . ARG A 1 867 ? 1.541 -4.069 0.660 1.00 42.88 867 ARG A N 1
ATOM 6927 C CA . ARG A 1 867 ? 1.285 -5.106 1.677 1.00 42.88 867 ARG A CA 1
ATOM 6928 C C . ARG A 1 867 ? -0.210 -5.358 1.943 1.00 42.88 867 ARG A C 1
ATOM 6930 O O . ARG A 1 867 ? -0.497 -6.219 2.770 1.00 42.88 867 ARG A O 1
ATOM 6937 N N . GLN A 1 868 ? -1.119 -4.679 1.226 1.00 43.53 868 GLN A N 1
ATOM 6938 C CA . GLN A 1 868 ? -2.589 -4.817 1.309 1.00 43.53 868 GLN A CA 1
ATOM 6939 C C . GLN A 1 868 ? -3.071 -6.270 1.508 1.00 43.53 868 GLN A C 1
ATOM 6941 O O . GLN A 1 868 ? -3.909 -6.555 2.358 1.00 43.53 868 GLN A O 1
ATOM 6946 N N . THR A 1 869 ? -2.505 -7.216 0.754 1.00 50.28 869 THR A N 1
ATOM 6947 C CA . THR A 1 869 ? -2.921 -8.629 0.738 1.00 50.28 869 THR A CA 1
ATOM 6948 C C . THR A 1 869 ? -2.535 -9.432 1.984 1.00 50.28 869 THR A C 1
ATOM 6950 O O . THR A 1 869 ? -3.047 -10.535 2.174 1.00 50.28 869 THR A O 1
ATOM 6953 N N . LYS A 1 870 ? -1.645 -8.926 2.851 1.00 60.25 870 LYS A N 1
ATOM 6954 C CA . LYS A 1 870 ? -1.115 -9.698 3.991 1.00 60.25 870 LYS A CA 1
ATOM 6955 C C . LYS A 1 870 ? -2.129 -9.868 5.132 1.00 60.25 870 LYS A C 1
ATOM 6957 O O . LYS A 1 870 ? -2.042 -10.843 5.878 1.00 60.25 870 LYS A O 1
ATOM 6962 N N . HIS A 1 871 ? -3.076 -8.941 5.264 1.00 76.12 871 HIS A N 1
ATOM 6963 C CA . HIS A 1 871 ? -4.064 -8.909 6.345 1.00 76.12 871 HIS A CA 1
ATOM 6964 C C . HIS A 1 871 ? -5.482 -8.721 5.779 1.00 76.12 871 HIS A C 1
ATOM 6966 O O . HIS A 1 871 ? -6.169 -7.760 6.115 1.00 76.12 871 HIS A O 1
ATOM 6972 N N . LYS A 1 872 ? -5.913 -9.641 4.905 1.00 87.94 872 LYS A N 1
ATOM 6973 C CA . LYS A 1 872 ? -7.321 -9.730 4.496 1.00 87.94 872 LYS A CA 1
ATOM 6974 C C . LYS A 1 872 ? -8.192 -10.424 5.551 1.00 87.94 872 LYS A C 1
ATOM 6976 O O . LYS A 1 872 ? -7.805 -11.471 6.090 1.00 87.94 872 LYS A O 1
ATOM 6981 N N . LEU A 1 873 ? -9.377 -9.870 5.782 1.00 93.00 873 LEU A N 1
ATOM 6982 C CA . LEU A 1 873 ? -10.474 -10.483 6.531 1.00 93.00 873 LEU A CA 1
ATOM 6983 C C . LEU A 1 873 ? -11.536 -10.988 5.551 1.00 93.00 873 LEU A C 1
ATOM 6985 O O . LEU A 1 873 ? -11.621 -10.489 4.439 1.00 93.00 873 LEU A O 1
ATOM 6989 N N . ALA A 1 874 ? -12.261 -12.026 5.948 1.00 94.69 874 ALA A N 1
ATOM 6990 C CA . ALA A 1 874 ? -13.475 -12.511 5.309 1.00 94.69 874 ALA A CA 1
ATOM 6991 C C . ALA A 1 874 ? -14.592 -12.311 6.330 1.00 94.69 874 ALA A C 1
ATOM 6993 O O . ALA A 1 874 ? -14.448 -12.776 7.468 1.00 94.69 874 ALA A O 1
ATOM 6994 N N . VAL A 1 875 ? -15.647 -11.595 5.956 1.00 95.62 875 VAL A N 1
ATOM 6995 C CA . VAL A 1 875 ? -16.675 -11.151 6.903 1.00 95.62 875 VAL A CA 1
ATOM 6996 C C . VAL A 1 875 ? -18.062 -11.483 6.375 1.00 95.62 875 VAL A C 1
ATOM 6998 O O . VAL A 1 875 ? -18.321 -11.301 5.190 1.00 95.62 875 VAL A O 1
ATOM 7001 N N . PHE A 1 876 ? -18.928 -11.972 7.264 1.00 96.81 876 PHE A N 1
ATOM 7002 C CA . PHE A 1 876 ? -20.364 -12.085 7.029 1.00 96.81 876 PHE A CA 1
ATOM 7003 C C . PHE A 1 876 ? -21.103 -11.012 7.829 1.00 96.81 876 PHE A C 1
ATOM 7005 O O . PHE A 1 876 ? -20.897 -10.884 9.042 1.00 96.81 876 PHE A O 1
ATOM 7012 N N . TYR A 1 877 ? -21.994 -10.301 7.147 1.00 95.38 877 TYR A N 1
ATOM 7013 C CA . TYR A 1 877 ? -22.924 -9.324 7.713 1.00 95.38 877 TYR A CA 1
ATOM 7014 C C . TYR A 1 877 ? -24.361 -9.746 7.396 1.00 95.38 877 TYR A C 1
ATOM 7016 O O . TYR A 1 877 ? -24.570 -10.558 6.493 1.00 95.38 877 TYR A O 1
ATOM 7024 N N . TYR A 1 878 ? -25.353 -9.182 8.082 1.00 95.94 878 TYR A N 1
ATOM 7025 C CA . TYR A 1 878 ? -26.755 -9.341 7.708 1.00 95.94 878 TYR A CA 1
ATOM 7026 C C . TYR A 1 878 ? -27.604 -8.095 7.975 1.00 95.94 878 TYR A C 1
ATOM 7028 O O . TYR A 1 878 ? -27.277 -7.275 8.828 1.00 95.94 878 TYR A O 1
ATOM 7036 N N . THR A 1 879 ? -28.723 -7.981 7.264 1.00 95.31 879 THR A N 1
ATOM 7037 C CA . THR A 1 879 ? -29.833 -7.080 7.612 1.00 95.31 879 THR A CA 1
ATOM 7038 C C . THR A 1 879 ? -31.136 -7.869 7.698 1.00 95.31 879 THR A C 1
ATOM 7040 O O . THR A 1 879 ? -31.269 -8.943 7.102 1.00 95.31 879 THR A O 1
ATOM 7043 N N . LEU A 1 880 ? -32.102 -7.355 8.463 1.00 94.25 880 LEU A N 1
ATOM 7044 C CA . LEU A 1 880 ? -33.456 -7.905 8.483 1.00 94.25 880 LEU A CA 1
ATOM 7045 C C . LEU A 1 880 ? -34.195 -7.457 7.215 1.00 94.25 880 LEU A C 1
ATOM 7047 O O . LEU A 1 880 ? -34.382 -6.262 6.990 1.00 94.25 880 LEU A O 1
ATOM 7051 N N . GLY A 1 881 ? -34.612 -8.416 6.389 1.00 92.25 881 GLY A N 1
ATOM 7052 C CA . GLY A 1 881 ? -35.339 -8.178 5.138 1.00 92.25 881 GLY A CA 1
ATOM 7053 C C . GLY A 1 881 ? -36.695 -7.505 5.353 1.00 92.25 881 GLY A C 1
ATOM 7054 O O . GLY A 1 881 ? -37.114 -6.710 4.519 1.00 92.25 881 GLY A O 1
ATOM 7055 N N . ASN A 1 882 ? -37.313 -7.753 6.511 1.00 92.31 882 ASN A N 1
ATOM 7056 C CA . ASN A 1 882 ? -38.574 -7.151 6.940 1.00 92.31 882 ASN A CA 1
ATOM 7057 C C . ASN A 1 882 ? -38.521 -5.612 7.032 1.00 92.31 882 ASN A C 1
ATOM 7059 O O . ASN A 1 882 ? -39.546 -4.959 6.865 1.00 92.31 882 ASN A O 1
ATOM 7063 N N . LEU A 1 883 ? -37.346 -5.026 7.300 1.00 91.31 883 LEU A N 1
ATOM 7064 C CA . LEU A 1 883 ? -37.202 -3.572 7.409 1.00 91.31 883 LEU A CA 1
ATOM 7065 C C . LEU A 1 883 ? -37.414 -2.893 6.043 1.00 91.31 883 LEU A C 1
ATOM 7067 O O . LEU A 1 883 ? -36.957 -3.424 5.027 1.00 91.31 883 LEU A O 1
ATOM 7071 N N . PRO A 1 884 ? -38.013 -1.688 5.992 1.00 88.31 884 PRO A N 1
ATOM 7072 C CA . PRO A 1 884 ? -38.098 -0.901 4.766 1.00 88.31 884 PRO A CA 1
ATOM 7073 C C . PRO A 1 884 ? -36.730 -0.672 4.108 1.00 88.31 884 PRO A C 1
ATOM 7075 O O . PRO A 1 884 ? -35.722 -0.456 4.788 1.00 88.31 884 PRO A O 1
ATOM 7078 N N . ALA A 1 885 ? -36.706 -0.644 2.771 1.00 85.12 885 ALA A N 1
ATOM 7079 C CA . ALA A 1 885 ? -35.482 -0.540 1.968 1.00 85.12 885 ALA A CA 1
ATOM 7080 C C . ALA A 1 885 ? -34.564 0.646 2.344 1.00 85.12 885 ALA A C 1
ATOM 7082 O O . ALA A 1 885 ? -33.344 0.525 2.232 1.00 85.12 885 ALA A O 1
ATOM 7083 N N . LEU A 1 886 ? -35.136 1.749 2.849 1.00 82.56 886 LEU A N 1
ATOM 7084 C CA . LEU A 1 886 ? -34.413 2.888 3.430 1.00 82.56 886 LEU A CA 1
ATOM 7085 C C . LEU A 1 886 ? -33.381 2.436 4.478 1.00 82.56 886 LEU A C 1
ATOM 7087 O O . LEU A 1 886 ? -32.188 2.686 4.314 1.00 82.56 886 LEU A O 1
ATOM 7091 N N . TYR A 1 887 ? -33.828 1.723 5.513 1.00 85.38 887 TYR A N 1
ATOM 7092 C CA . TYR A 1 887 ? -32.984 1.278 6.626 1.00 85.38 887 TYR A CA 1
ATOM 7093 C C . TYR A 1 887 ? -32.030 0.164 6.192 1.00 85.38 887 TYR A C 1
ATOM 7095 O O . TYR A 1 887 ? -30.843 0.203 6.492 1.00 85.38 887 TYR A O 1
ATOM 7103 N N . ARG A 1 888 ? -32.492 -0.778 5.357 1.00 86.44 888 ARG A N 1
ATOM 7104 C CA . ARG A 1 888 ? -31.623 -1.849 4.827 1.00 86.44 888 ARG A CA 1
ATOM 7105 C C . ARG A 1 888 ? -30.463 -1.339 3.957 1.00 86.44 888 ARG A C 1
ATOM 7107 O O . ARG A 1 888 ? -29.538 -2.107 3.705 1.00 86.44 888 ARG A O 1
ATOM 7114 N N . SER A 1 889 ? -30.510 -0.084 3.495 1.00 75.06 889 SER A N 1
ATOM 7115 C CA . SER A 1 889 ? -29.417 0.590 2.774 1.00 75.06 889 SER A CA 1
ATOM 7116 C C . SER A 1 889 ? -28.432 1.350 3.680 1.00 75.06 889 SER A C 1
ATOM 7118 O O . SER A 1 889 ? -27.390 1.807 3.208 1.00 75.06 889 SER A O 1
ATOM 7120 N N . CYS A 1 890 ? -28.738 1.489 4.973 1.00 79.06 890 CYS A N 1
ATOM 7121 C CA . CYS A 1 890 ? -27.914 2.201 5.940 1.00 79.06 890 CYS A CA 1
ATOM 7122 C C . CYS A 1 890 ? -26.816 1.294 6.517 1.00 79.06 890 CYS A C 1
ATOM 7124 O O . CYS A 1 890 ? -27.077 0.172 6.947 1.00 79.06 890 CYS A O 1
ATOM 7126 N N . ILE A 1 891 ? -25.582 1.804 6.591 1.00 77.25 891 ILE A N 1
ATOM 7127 C CA . ILE A 1 891 ? -24.438 1.062 7.150 1.00 77.25 891 ILE A CA 1
ATOM 7128 C C . ILE A 1 891 ? -24.621 0.803 8.655 1.00 77.25 891 ILE A C 1
ATOM 7130 O O . ILE A 1 891 ? -24.216 -0.251 9.136 1.00 77.25 891 ILE A O 1
ATOM 7134 N N . ASP A 1 892 ? -25.260 1.725 9.386 1.00 77.50 892 ASP A N 1
ATOM 7135 C CA . ASP A 1 892 ? -25.522 1.578 10.828 1.00 77.50 892 ASP A CA 1
ATOM 7136 C C . ASP A 1 892 ? -26.449 0.390 11.154 1.00 77.50 892 ASP A C 1
ATOM 7138 O O . ASP A 1 892 ? -26.358 -0.176 12.243 1.00 77.50 892 ASP A O 1
ATOM 7142 N N . ASP A 1 893 ? -27.318 0.001 10.216 1.00 80.56 893 ASP A N 1
ATOM 7143 C CA . ASP A 1 893 ? -28.288 -1.086 10.392 1.00 80.56 893 ASP A CA 1
ATOM 7144 C C . ASP A 1 893 ? -27.713 -2.463 9.986 1.00 80.56 893 ASP A C 1
ATOM 7146 O O . ASP A 1 893 ? -28.301 -3.503 10.306 1.00 80.56 893 ASP A O 1
ATOM 7150 N N . MET A 1 894 ? -26.541 -2.507 9.332 1.00 88.56 894 MET A N 1
ATOM 7151 C CA . MET A 1 894 ? -25.872 -3.751 8.921 1.00 88.56 894 MET A CA 1
ATOM 7152 C C . MET A 1 894 ? -25.209 -4.465 10.105 1.00 88.56 894 MET A C 1
ATOM 7154 O O . MET A 1 894 ? -24.144 -4.083 10.590 1.00 88.56 894 MET A O 1
ATOM 7158 N N . GLN A 1 895 ? -25.808 -5.572 10.536 1.00 92.12 895 GLN A N 1
ATOM 7159 C CA . GLN A 1 895 ? -25.341 -6.353 11.674 1.00 92.12 895 GLN A CA 1
ATOM 7160 C C . GLN A 1 895 ? -24.157 -7.247 11.309 1.00 92.12 895 GLN A C 1
ATOM 7162 O O . GLN A 1 895 ? -24.120 -7.880 10.254 1.00 92.12 895 GLN A O 1
ATOM 7167 N N . LEU A 1 896 ? -23.186 -7.354 12.214 1.00 93.88 896 LEU A N 1
ATOM 7168 C CA . LEU A 1 896 ? -22.052 -8.260 12.061 1.00 93.88 896 LEU A CA 1
ATOM 7169 C C . LEU A 1 896 ? -22.432 -9.677 12.512 1.00 93.88 896 LEU A C 1
ATOM 7171 O O . LEU A 1 896 ? -22.841 -9.855 13.654 1.00 93.88 896 LEU A O 1
ATOM 7175 N N . ALA A 1 897 ? -22.221 -10.688 11.662 1.00 96.25 897 ALA A N 1
ATOM 7176 C CA . ALA A 1 897 ? -22.395 -12.097 12.036 1.00 96.25 897 ALA A CA 1
ATOM 7177 C C . ALA A 1 897 ? -21.056 -12.796 12.323 1.00 96.25 897 ALA A C 1
ATOM 7179 O O . ALA A 1 897 ? -20.917 -13.484 13.333 1.00 96.25 897 ALA A O 1
ATOM 7180 N N . LEU A 1 898 ? -20.049 -12.656 11.450 1.00 97.44 898 LEU A N 1
ATOM 7181 C CA . LEU A 1 898 ? -18.813 -13.445 11.558 1.00 97.44 898 LEU A CA 1
ATOM 7182 C C . LEU A 1 898 ? -17.595 -12.738 10.961 1.00 97.44 898 LEU A C 1
ATOM 7184 O O . LEU A 1 898 ? -17.651 -12.290 9.822 1.00 97.44 898 LEU A O 1
ATOM 7188 N N . VAL A 1 899 ? -16.456 -12.748 11.665 1.00 97.00 899 VAL A N 1
ATOM 7189 C CA . VAL A 1 899 ? -15.152 -12.263 11.166 1.00 97.00 899 VAL A CA 1
ATOM 7190 C C . VAL A 1 899 ? -14.103 -13.371 11.214 1.00 97.00 899 VAL A C 1
ATOM 7192 O O . VAL A 1 899 ? -13.697 -13.824 12.286 1.00 97.00 899 VAL A O 1
ATOM 7195 N N . CYS A 1 900 ? -13.565 -13.745 10.052 1.00 95.25 900 CYS A N 1
ATOM 7196 C CA . CYS A 1 900 ? -12.429 -14.656 9.928 1.00 95.25 900 CYS A CA 1
ATOM 7197 C C . CYS A 1 900 ? -11.264 -13.992 9.175 1.00 95.25 900 CYS A C 1
ATOM 7199 O O . CYS A 1 900 ? -11.437 -13.056 8.402 1.00 95.25 900 CYS A O 1
ATOM 7201 N N . LYS A 1 901 ? -10.035 -14.486 9.353 1.00 93.94 901 LYS A N 1
ATOM 7202 C CA . LYS A 1 901 ? -8.909 -14.111 8.477 1.00 93.94 901 LYS A CA 1
ATOM 7203 C C . LYS A 1 901 ? -9.014 -14.933 7.193 1.00 93.94 901 LYS A C 1
ATOM 7205 O O . LYS A 1 901 ? -9.089 -16.156 7.275 1.00 93.94 901 LYS A O 1
ATOM 7210 N N . VAL A 1 902 ? -8.918 -14.309 6.015 1.00 93.19 902 VAL A N 1
ATOM 7211 C CA . VAL A 1 902 ? -9.026 -15.002 4.706 1.00 93.19 902 VAL A CA 1
ATOM 7212 C C . VAL A 1 902 ? -8.105 -16.219 4.608 1.00 93.19 902 VAL A C 1
ATOM 7214 O O . VAL A 1 902 ? -8.482 -17.271 4.104 1.00 93.19 902 VAL A O 1
ATOM 7217 N N . ALA A 1 903 ? -6.882 -16.098 5.123 1.00 91.69 903 ALA A N 1
ATOM 7218 C CA . ALA A 1 903 ? -5.897 -17.174 5.094 1.00 91.69 903 ALA A CA 1
ATOM 7219 C C . ALA A 1 903 ? -6.035 -18.201 6.246 1.00 91.69 903 ALA A C 1
ATOM 7221 O O . ALA A 1 903 ? -5.211 -19.105 6.346 1.00 91.69 903 ALA A O 1
ATOM 7222 N N . ASN A 1 904 ? -7.050 -18.064 7.107 1.00 93.94 904 ASN A N 1
ATOM 7223 C CA . ASN A 1 904 ? -7.564 -19.142 7.959 1.00 93.94 904 ASN A CA 1
ATOM 7224 C C . ASN A 1 904 ? -8.738 -19.835 7.243 1.00 93.94 904 ASN A C 1
ATOM 7226 O O . ASN A 1 904 ? -8.712 -21.051 7.099 1.00 93.94 904 ASN A O 1
ATOM 7230 N N . LEU A 1 905 ? -9.694 -19.073 6.690 1.00 93.56 905 LEU A N 1
ATOM 7231 C CA . LEU A 1 905 ? -10.796 -19.596 5.864 1.00 93.56 905 LEU A CA 1
ATOM 7232 C C . LEU A 1 905 ? -10.291 -20.490 4.711 1.00 93.56 905 LEU A C 1
ATOM 7234 O O . LEU A 1 905 ? -10.806 -21.581 4.492 1.00 93.56 905 LEU A O 1
ATOM 7238 N N . LYS A 1 906 ? -9.214 -20.080 4.027 1.00 91.69 906 LYS A N 1
ATOM 7239 C CA . LYS A 1 906 ? -8.561 -20.854 2.949 1.00 91.69 906 LYS A CA 1
ATOM 7240 C C . LYS A 1 906 ? -7.744 -22.068 3.429 1.00 91.69 906 LYS A C 1
ATOM 7242 O O . LYS A 1 906 ? -7.281 -22.825 2.585 1.00 91.69 906 LYS A O 1
ATOM 7247 N N . LEU A 1 907 ? -7.551 -22.247 4.740 1.00 94.00 907 LEU A N 1
ATOM 7248 C CA . LEU A 1 907 ? -6.831 -23.385 5.335 1.00 94.00 907 LEU A CA 1
ATOM 7249 C C . LEU A 1 907 ? -7.783 -24.413 5.964 1.00 94.00 907 LEU A C 1
ATOM 7251 O O . LEU A 1 907 ? -7.578 -25.608 5.792 1.00 94.00 907 LEU A O 1
ATOM 7255 N N . PHE A 1 908 ? -8.815 -23.950 6.675 1.00 94.50 908 PHE A N 1
ATOM 7256 C CA . PHE A 1 908 ? -9.772 -24.805 7.394 1.00 94.50 908 PHE A CA 1
ATOM 7257 C C . PHE A 1 908 ? -11.089 -25.033 6.627 1.00 94.50 908 PHE A C 1
ATOM 7259 O O . PHE A 1 908 ? -11.900 -25.863 7.028 1.00 94.50 908 PHE A O 1
ATOM 7266 N N . GLY A 1 909 ? -11.293 -24.334 5.505 1.00 94.00 909 GLY A N 1
ATOM 7267 C CA . GLY A 1 909 ? -12.488 -24.440 4.669 1.00 94.00 909 GLY A CA 1
ATOM 7268 C C . GLY A 1 909 ? -13.669 -23.607 5.176 1.00 94.00 909 GLY A C 1
ATOM 7269 O O . GLY A 1 909 ? -13.665 -23.090 6.292 1.00 94.00 909 GLY A O 1
ATOM 7270 N N . LEU A 1 910 ? -14.696 -23.470 4.329 1.00 95.69 910 LEU A N 1
ATOM 7271 C CA . LEU A 1 910 ? -15.891 -22.683 4.646 1.00 95.69 910 LEU A CA 1
ATOM 7272 C C . LEU A 1 910 ? -16.699 -23.312 5.790 1.00 95.69 910 LEU A C 1
ATOM 7274 O O . LEU A 1 910 ? -17.032 -22.613 6.742 1.00 95.69 910 LEU A O 1
ATOM 7278 N N . ALA A 1 911 ? -16.939 -24.627 5.731 1.00 96.00 911 ALA A N 1
ATOM 7279 C CA . ALA A 1 911 ? -17.754 -25.369 6.699 1.00 96.00 911 ALA A CA 1
ATOM 7280 C C . ALA A 1 911 ? -17.305 -25.161 8.155 1.00 96.00 911 ALA A C 1
ATOM 7282 O O . ALA A 1 911 ? -18.115 -24.796 9.001 1.00 96.00 911 ALA A O 1
ATOM 7283 N N . ALA A 1 912 ? -16.005 -25.309 8.434 1.00 96.06 912 ALA A N 1
ATOM 7284 C CA . ALA A 1 912 ? -15.450 -25.148 9.780 1.00 96.06 912 ALA A CA 1
ATOM 7285 C C . ALA A 1 912 ? -15.575 -23.714 10.331 1.00 96.06 912 ALA A C 1
ATOM 7287 O O . ALA A 1 912 ? -15.544 -23.519 11.544 1.00 96.06 912 ALA A O 1
ATOM 7288 N N . VAL A 1 913 ? -15.708 -22.715 9.451 1.00 96.69 913 VAL A N 1
ATOM 7289 C CA . VAL A 1 913 ? -15.894 -21.311 9.832 1.00 96.69 913 VAL A CA 1
ATOM 7290 C C . VAL A 1 913 ? -17.376 -20.983 10.014 1.00 96.69 913 VAL A C 1
ATOM 7292 O O . VAL A 1 913 ? -17.729 -20.396 11.028 1.00 96.69 913 VAL A O 1
ATOM 7295 N N . VAL A 1 914 ? -18.263 -21.374 9.091 1.00 97.56 914 VAL A N 1
ATOM 7296 C CA . VAL A 1 914 ? -19.697 -21.018 9.181 1.00 97.56 914 VAL A CA 1
ATOM 7297 C C . VAL A 1 914 ? -20.525 -21.944 10.079 1.00 97.56 914 VAL A C 1
ATOM 7299 O O . VAL A 1 914 ? -21.671 -21.620 10.360 1.00 97.56 914 VAL A O 1
ATOM 7302 N N . ALA A 1 915 ? -19.967 -23.049 10.586 1.00 97.62 915 ALA A N 1
ATOM 7303 C CA . ALA A 1 915 ? -20.659 -24.000 11.465 1.00 97.62 915 ALA A CA 1
ATOM 7304 C C . ALA A 1 915 ? -21.527 -23.386 12.597 1.00 97.62 915 ALA A C 1
ATOM 7306 O O . ALA A 1 915 ? -22.661 -23.842 12.752 1.00 97.62 915 ALA A O 1
ATOM 7307 N N . PRO A 1 916 ? -21.082 -22.380 13.388 1.00 97.81 916 PRO A N 1
ATOM 7308 C CA . PRO A 1 916 ? -21.946 -21.771 14.403 1.00 97.81 916 PRO A CA 1
ATOM 7309 C C . PRO A 1 916 ? -23.076 -20.919 13.801 1.00 97.81 916 PRO A C 1
ATOM 7311 O O . PRO A 1 916 ? -24.188 -20.968 14.312 1.00 97.81 916 PRO A O 1
ATOM 7314 N N . LEU A 1 917 ? -22.834 -20.222 12.683 1.00 98.06 917 LEU A N 1
ATOM 7315 C CA . LEU A 1 917 ? -23.867 -19.469 11.961 1.00 98.06 917 LEU A CA 1
ATOM 7316 C C . LEU A 1 917 ? -24.942 -20.407 11.392 1.00 98.06 917 LEU A C 1
ATOM 7318 O O . LEU A 1 917 ? -26.128 -20.158 11.567 1.00 98.06 917 LEU A O 1
ATOM 7322 N N . ILE A 1 918 ? -24.542 -21.519 10.764 1.00 98.19 918 ILE A N 1
ATOM 7323 C CA . ILE A 1 918 ? -25.482 -22.528 10.252 1.00 98.19 918 ILE A CA 1
ATOM 7324 C C . ILE A 1 918 ? -26.306 -23.147 11.389 1.00 98.19 918 ILE A C 1
ATOM 7326 O O . ILE A 1 918 ? -27.493 -23.388 11.203 1.00 98.19 918 ILE A O 1
ATOM 7330 N N . ARG A 1 919 ? -25.723 -23.365 12.577 1.00 97.56 919 ARG A N 1
ATOM 7331 C CA . ARG A 1 919 ? -26.475 -23.857 13.743 1.00 97.56 919 ARG A CA 1
ATOM 7332 C C . ARG A 1 919 ? -27.569 -22.877 14.168 1.00 97.56 919 ARG A C 1
ATOM 7334 O O . ARG A 1 919 ? -28.715 -23.294 14.300 1.00 97.56 919 ARG A O 1
ATOM 7341 N N . ASP A 1 920 ? -27.225 -21.605 14.355 1.00 97.69 920 ASP A N 1
ATOM 7342 C CA . ASP A 1 920 ? -28.189 -20.578 14.766 1.00 97.69 920 ASP A CA 1
ATOM 7343 C C . ASP A 1 920 ? -29.308 -20.406 13.719 1.00 97.69 920 ASP A C 1
ATOM 7345 O O . ASP A 1 920 ? -30.476 -20.270 14.076 1.00 97.69 920 ASP A O 1
ATOM 7349 N N . LEU A 1 921 ? -28.975 -20.490 12.426 1.00 98.06 921 LEU A N 1
ATOM 7350 C CA . LEU A 1 921 ? -29.950 -20.440 11.330 1.00 98.06 921 LEU A CA 1
ATOM 7351 C C . LEU A 1 921 ? -30.868 -21.674 11.281 1.00 98.06 921 LEU A C 1
ATOM 7353 O O . LEU A 1 921 ? -32.059 -21.518 11.022 1.00 98.06 921 LEU A O 1
ATOM 7357 N N . LYS A 1 922 ? -30.357 -22.880 11.573 1.00 97.88 922 LYS A N 1
ATOM 7358 C CA . LYS A 1 922 ? -31.189 -24.094 11.670 1.00 97.88 922 LYS A CA 1
ATOM 7359 C C . LYS A 1 922 ? -32.190 -24.016 12.819 1.00 97.88 922 LYS A C 1
ATOM 7361 O O . LYS A 1 922 ? -33.345 -24.370 12.636 1.00 97.88 922 LYS A O 1
ATOM 7366 N N . ILE A 1 923 ? -31.767 -23.512 13.979 1.00 97.00 923 ILE A N 1
ATOM 7367 C CA . ILE A 1 923 ? -32.660 -23.284 15.126 1.00 97.00 923 ILE A CA 1
ATOM 7368 C C . ILE A 1 923 ? -33.729 -22.241 14.758 1.00 97.00 923 ILE A C 1
ATOM 7370 O O . ILE A 1 923 ? -34.910 -22.450 15.025 1.00 97.00 923 ILE A O 1
ATOM 7374 N N . LEU A 1 924 ? -33.352 -21.151 14.079 1.00 96.44 924 LEU A N 1
ATOM 7375 C CA . LEU A 1 924 ? -34.294 -20.117 13.638 1.00 96.44 924 LEU A CA 1
ATOM 7376 C C . LEU A 1 924 ? -35.365 -20.643 12.659 1.00 96.44 924 LEU A C 1
ATOM 7378 O O . LEU A 1 924 ? -36.517 -20.216 12.746 1.00 96.44 924 LEU A O 1
ATOM 7382 N N . GLU A 1 925 ? -35.018 -21.575 11.764 1.00 95.12 925 GLU A N 1
ATOM 7383 C CA . GLU A 1 925 ? -35.957 -22.128 10.771 1.00 95.12 925 GLU A CA 1
ATOM 7384 C C . GLU A 1 925 ? -36.815 -23.306 11.283 1.00 95.12 925 GLU A C 1
ATOM 7386 O O . GLU A 1 925 ? -37.725 -23.747 10.572 1.00 95.12 925 GLU A O 1
ATOM 7391 N N . SER A 1 926 ? -36.555 -23.820 12.496 1.00 93.00 926 SER A N 1
ATOM 7392 C CA . SER A 1 926 ? -37.279 -24.971 13.069 1.00 93.00 926 SER A CA 1
ATOM 7393 C C . SER A 1 926 ? -37.860 -24.767 14.472 1.00 93.00 926 SER A C 1
ATOM 7395 O O . SER A 1 926 ? -38.966 -25.232 14.730 1.00 93.00 926 SER A O 1
ATOM 7397 N N . GLU A 1 927 ? -37.133 -24.112 15.379 1.00 93.88 927 GLU A N 1
ATOM 7398 C CA . GLU A 1 927 ? -37.566 -23.826 16.760 1.00 93.88 927 GLU A CA 1
ATOM 7399 C C . GLU A 1 927 ? -38.092 -22.389 16.908 1.00 93.88 927 GLU A C 1
ATOM 7401 O O . GLU A 1 927 ? -39.032 -22.150 17.665 1.00 93.88 927 GLU A O 1
ATOM 7406 N N . GLY A 1 928 ? -37.508 -21.444 16.161 1.00 91.75 928 GLY A N 1
ATOM 7407 C CA . GLY A 1 928 ? -37.866 -20.025 16.183 1.00 91.75 928 GLY A CA 1
ATOM 7408 C C . GLY A 1 928 ? -37.363 -19.261 17.411 1.00 91.75 928 GLY A C 1
ATOM 7409 O O . GLY A 1 928 ? -36.706 -19.801 18.302 1.00 91.75 928 GLY A O 1
ATOM 7410 N N . LEU A 1 929 ? -37.657 -17.961 17.451 1.00 92.62 929 LEU A N 1
ATOM 7411 C CA . LEU A 1 929 ? -37.306 -17.077 18.562 1.00 92.62 929 LEU A CA 1
ATOM 7412 C C . LEU A 1 929 ? -38.500 -16.868 19.488 1.00 92.62 929 LEU A C 1
ATOM 7414 O O . LEU A 1 929 ? -39.589 -16.515 19.043 1.00 92.62 929 LEU A O 1
ATOM 7418 N N . LYS A 1 930 ? -38.276 -16.987 20.798 1.00 88.44 930 LYS A N 1
ATOM 7419 C CA . LYS A 1 930 ? -39.201 -16.414 21.782 1.00 88.44 930 LYS A CA 1
ATOM 7420 C C . LYS A 1 930 ? -38.969 -14.905 21.853 1.00 88.44 930 LYS A C 1
ATOM 7422 O O . LYS A 1 930 ? -37.816 -14.471 21.945 1.00 88.44 930 LYS A O 1
ATOM 7427 N N . VAL A 1 931 ? -40.063 -14.151 21.790 1.00 85.62 931 VAL A N 1
ATOM 7428 C CA . VAL A 1 931 ? -40.115 -12.685 21.791 1.00 85.62 931 VAL A CA 1
ATOM 7429 C C . VAL A 1 931 ? -41.184 -12.266 22.793 1.00 85.62 931 VAL A C 1
ATOM 7431 O O . VAL A 1 931 ? -42.287 -12.813 22.781 1.00 85.62 931 VAL A O 1
ATOM 7434 N N . ASP A 1 932 ? -40.860 -11.322 23.669 1.00 78.25 932 ASP A N 1
ATOM 7435 C CA . ASP A 1 932 ? -41.775 -10.884 24.719 1.00 78.25 932 ASP A CA 1
ATOM 7436 C C . ASP A 1 932 ? -43.027 -10.227 24.106 1.00 78.25 932 ASP A C 1
ATOM 7438 O O . ASP A 1 932 ? -42.930 -9.374 23.226 1.00 78.25 932 ASP A O 1
ATOM 7442 N N . GLY A 1 933 ? -44.214 -10.659 24.541 1.00 78.56 933 GLY A N 1
ATOM 7443 C CA . GLY A 1 933 ? -45.502 -10.222 23.983 1.00 78.56 933 GLY A CA 1
ATOM 7444 C C . GLY A 1 933 ? -46.034 -11.048 22.800 1.00 78.56 933 GLY A C 1
ATOM 7445 O O . GLY A 1 933 ? -47.205 -10.897 22.460 1.00 78.56 933 GLY A O 1
ATOM 7446 N N . ILE A 1 934 ? -45.244 -11.960 22.217 1.00 83.88 934 ILE A N 1
ATOM 7447 C CA . ILE A 1 934 ? -45.691 -12.887 21.161 1.00 83.88 934 ILE A CA 1
ATOM 7448 C C . ILE A 1 934 ? -45.840 -14.305 21.742 1.00 83.88 934 ILE A C 1
ATOM 7450 O O . ILE A 1 934 ? -44.944 -14.804 22.420 1.00 83.88 934 ILE A O 1
ATOM 7454 N N . THR A 1 935 ? -46.976 -14.969 21.495 1.00 82.31 935 THR A N 1
ATOM 7455 C CA . THR A 1 935 ? -47.270 -16.306 22.055 1.00 82.31 935 THR A CA 1
ATOM 7456 C C . THR A 1 935 ? -46.555 -17.446 21.332 1.00 82.31 935 THR A C 1
ATOM 7458 O O . THR A 1 935 ? -46.092 -18.389 21.974 1.00 82.31 935 THR A O 1
ATOM 7461 N N . ASP A 1 936 ? -46.473 -17.363 20.004 1.00 86.12 936 ASP A N 1
ATOM 7462 C CA . ASP A 1 936 ? -45.851 -18.374 19.146 1.00 86.12 936 ASP A CA 1
ATOM 7463 C C . ASP A 1 936 ? -44.365 -18.037 18.919 1.00 86.12 936 ASP A C 1
ATOM 7465 O O . ASP A 1 936 ? -44.039 -16.868 18.696 1.00 86.12 936 ASP A O 1
ATOM 7469 N N . PRO A 1 937 ? -43.447 -19.022 18.901 1.00 90.19 937 PRO A N 1
ATOM 7470 C CA . PRO A 1 937 ? -42.067 -18.785 18.491 1.00 90.19 937 PRO A CA 1
ATOM 7471 C C . PRO A 1 937 ? -41.987 -18.248 17.057 1.00 90.19 937 PRO A C 1
ATOM 7473 O O . PRO A 1 937 ? -42.482 -18.862 16.109 1.00 90.19 937 PRO A O 1
ATOM 7476 N N . LEU A 1 938 ? -41.331 -17.102 16.899 1.00 92.25 938 LEU A N 1
ATOM 7477 C CA . LEU A 1 938 ? -41.188 -16.399 15.634 1.00 92.25 938 LEU A CA 1
ATOM 7478 C C . LEU A 1 938 ? -40.055 -17.039 14.819 1.00 92.25 938 LEU A C 1
ATOM 7480 O O . LEU A 1 938 ? -38.874 -16.850 15.118 1.00 92.25 938 LEU A O 1
ATOM 7484 N N . ILE A 1 939 ? -40.415 -17.851 13.825 1.00 94.31 939 ILE A N 1
ATOM 7485 C CA . ILE A 1 939 ? -39.458 -18.545 12.951 1.00 94.31 939 ILE A CA 1
ATOM 7486 C C . ILE A 1 939 ? -38.904 -17.613 11.864 1.00 94.31 939 ILE A C 1
ATOM 7488 O O . ILE A 1 939 ? -39.436 -16.534 11.594 1.00 94.31 939 ILE A O 1
ATOM 7492 N N . GLY A 1 940 ? -37.818 -18.027 11.217 1.00 95.25 940 GLY A N 1
ATOM 7493 C CA . GLY A 1 940 ? -37.183 -17.251 10.156 1.00 95.25 940 GLY A CA 1
ATOM 7494 C C . GLY A 1 940 ? -36.076 -17.995 9.426 1.00 95.25 940 GLY A C 1
ATOM 7495 O O . GLY A 1 940 ? -35.849 -19.177 9.658 1.00 95.25 940 GLY A O 1
ATOM 7496 N N . GLY A 1 941 ? -35.378 -17.311 8.523 1.00 95.25 941 GLY A N 1
ATOM 7497 C CA . GLY A 1 941 ? -34.338 -17.944 7.716 1.00 95.25 941 GLY A CA 1
ATOM 7498 C C . GLY A 1 941 ? -33.648 -17.001 6.737 1.00 95.25 941 GLY A C 1
ATOM 7499 O O . GLY A 1 941 ? -33.950 -15.811 6.663 1.00 95.25 941 GLY A O 1
ATOM 7500 N N . VAL A 1 942 ? -32.700 -17.548 5.976 1.00 96.88 942 VAL A N 1
ATOM 7501 C CA . VAL A 1 942 ? -31.941 -16.804 4.962 1.00 96.88 942 VAL A CA 1
ATOM 7502 C C . VAL A 1 942 ? -32.770 -16.653 3.691 1.00 96.88 942 VAL A C 1
ATOM 7504 O O . VAL A 1 942 ? -33.095 -17.646 3.044 1.00 96.88 942 VAL A O 1
ATOM 7507 N N . THR A 1 943 ? -33.050 -15.416 3.290 1.00 94.50 943 THR A N 1
ATOM 7508 C CA . THR A 1 943 ? -33.736 -15.122 2.025 1.00 94.50 943 THR A CA 1
ATOM 7509 C C . THR A 1 943 ? -32.787 -15.272 0.835 1.00 94.50 943 THR A C 1
ATOM 7511 O O . THR A 1 943 ? -33.130 -15.884 -0.175 1.00 94.50 943 THR A O 1
ATOM 7514 N N . PHE A 1 944 ? -31.574 -14.726 0.960 1.00 95.38 944 PHE A N 1
ATOM 7515 C CA . PHE A 1 944 ? -30.465 -14.887 0.018 1.00 95.38 944 PHE A CA 1
ATOM 7516 C C . PHE A 1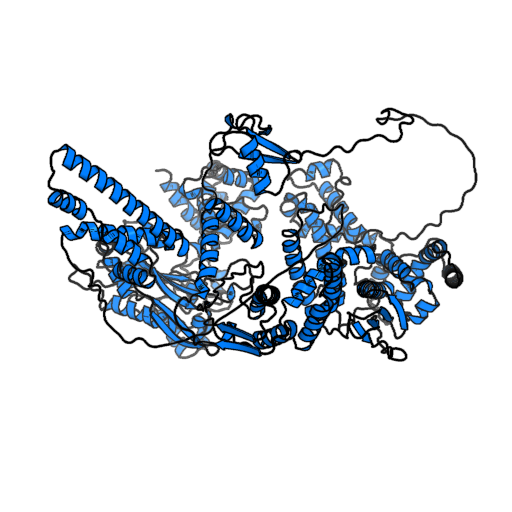 944 ? -29.124 -14.497 0.660 1.00 95.38 944 PHE A C 1
ATOM 7518 O O . PHE A 1 944 ? -29.091 -13.882 1.728 1.00 95.38 944 PHE A O 1
ATOM 7525 N N . ILE A 1 945 ? -28.017 -14.840 -0.011 1.00 96.56 945 ILE A N 1
ATOM 7526 C CA . ILE A 1 945 ? -26.666 -14.374 0.336 1.00 96.56 945 ILE A CA 1
ATOM 7527 C C . ILE A 1 945 ? -26.108 -13.553 -0.833 1.00 96.56 945 ILE A C 1
ATOM 7529 O O . ILE A 1 945 ? -25.950 -14.081 -1.934 1.00 96.56 945 ILE A O 1
ATOM 7533 N N . VAL A 1 946 ? -25.792 -12.279 -0.596 1.00 93.12 946 VAL A N 1
ATOM 7534 C CA . VAL A 1 946 ? -25.166 -11.371 -1.572 1.00 93.12 946 VAL A CA 1
ATOM 7535 C C . VAL A 1 946 ? -23.647 -11.377 -1.411 1.00 93.12 946 VAL A C 1
ATOM 7537 O O . VAL A 1 946 ? -23.124 -11.280 -0.300 1.00 93.12 946 VAL A O 1
ATOM 7540 N N . ALA A 1 947 ? -22.935 -11.452 -2.530 1.00 93.81 947 ALA A N 1
ATOM 7541 C CA . ALA A 1 947 ? -21.503 -11.197 -2.626 1.00 93.81 947 ALA A CA 1
ATOM 7542 C C . ALA A 1 947 ? -21.126 -10.930 -4.089 1.00 93.81 947 ALA A C 1
ATOM 7544 O O . ALA A 1 947 ? -21.830 -11.385 -4.997 1.00 93.81 947 ALA A O 1
ATOM 7545 N N . ASP A 1 948 ? -19.965 -10.311 -4.314 1.00 92.00 948 ASP A N 1
ATOM 7546 C CA . ASP A 1 948 ? -19.348 -10.210 -5.643 1.00 92.00 948 ASP A CA 1
ATOM 7547 C C . ASP A 1 948 ? -19.241 -11.595 -6.322 1.00 92.00 948 ASP A C 1
ATOM 7549 O O . ASP A 1 948 ? -19.294 -12.631 -5.656 1.00 92.00 948 ASP A O 1
ATOM 7553 N N . ASN A 1 949 ? -19.042 -11.665 -7.642 1.00 89.62 949 ASN A N 1
ATOM 7554 C CA . ASN A 1 949 ? -18.959 -12.960 -8.338 1.00 89.62 949 ASN A CA 1
ATOM 7555 C C . ASN A 1 949 ? -17.931 -13.935 -7.733 1.00 89.62 949 ASN A C 1
ATOM 7557 O O . ASN A 1 949 ? -18.178 -15.145 -7.711 1.00 89.62 949 ASN A O 1
ATOM 7561 N N . LEU A 1 950 ? -16.795 -13.447 -7.224 1.00 90.94 950 LEU A N 1
ATOM 7562 C CA . LEU A 1 950 ? -15.765 -14.293 -6.623 1.00 90.94 950 LEU A CA 1
ATOM 7563 C C . LEU A 1 950 ? -16.183 -14.816 -5.239 1.00 90.94 950 LEU A C 1
ATOM 7565 O O . LEU A 1 950 ? -15.948 -15.991 -4.939 1.00 90.94 950 LEU A O 1
ATOM 7569 N N . GLY A 1 951 ? -16.810 -13.973 -4.415 1.00 93.38 951 GLY A N 1
ATOM 7570 C CA . GLY A 1 951 ? -17.400 -14.313 -3.123 1.00 93.38 951 GLY A CA 1
ATOM 7571 C C . GLY A 1 951 ? -18.611 -15.235 -3.257 1.00 93.38 951 GLY A C 1
ATOM 7572 O O . GLY A 1 951 ? -18.642 -16.287 -2.623 1.00 93.38 951 GLY A O 1
ATOM 7573 N N . SER A 1 952 ? -19.538 -14.937 -4.167 1.00 94.62 952 SER A N 1
ATOM 7574 C CA . SER A 1 952 ? -20.689 -15.784 -4.506 1.00 94.62 952 SER A CA 1
ATOM 7575 C C . SER A 1 952 ? -20.245 -17.184 -4.941 1.00 94.62 952 SER A C 1
ATOM 7577 O O . SER A 1 952 ? -20.784 -18.187 -4.470 1.00 94.62 952 SER A O 1
ATOM 7579 N N . HIS A 1 953 ? -19.197 -17.291 -5.767 1.00 94.50 953 HIS A N 1
ATOM 7580 C CA . HIS A 1 953 ? -18.623 -18.592 -6.130 1.00 94.50 953 HIS A CA 1
ATOM 7581 C C . HIS A 1 953 ? -17.868 -19.250 -4.962 1.00 94.50 953 HIS A C 1
ATOM 7583 O O . HIS A 1 953 ? -17.867 -20.474 -4.854 1.00 94.50 953 HIS A O 1
ATOM 7589 N N . GLN A 1 954 ? -17.267 -18.476 -4.050 1.00 94.44 954 GLN A N 1
ATOM 7590 C CA . GLN A 1 954 ? -16.645 -19.006 -2.830 1.00 94.44 954 GLN A CA 1
ATOM 7591 C C . GLN A 1 954 ? -17.667 -19.576 -1.834 1.00 94.44 954 GLN A C 1
ATOM 7593 O O . GLN A 1 954 ? -17.367 -20.580 -1.193 1.00 94.44 954 GLN A O 1
ATOM 7598 N N . ILE A 1 955 ? -18.847 -18.965 -1.706 1.00 95.75 955 ILE A N 1
ATOM 7599 C CA . ILE A 1 955 ? -19.932 -19.414 -0.819 1.00 95.75 955 ILE A CA 1
ATOM 7600 C C . ILE A 1 955 ? -20.651 -20.618 -1.429 1.00 95.75 955 ILE A C 1
ATOM 7602 O O . ILE A 1 955 ? -20.810 -21.642 -0.766 1.00 95.75 955 ILE A O 1
ATOM 7606 N N . GLY A 1 956 ? -21.025 -20.531 -2.709 1.00 94.75 956 GLY A N 1
ATOM 7607 C CA . GLY A 1 956 ? -21.691 -21.606 -3.450 1.00 94.75 956 GLY A CA 1
ATOM 7608 C C . GLY A 1 956 ? -20.792 -22.777 -3.856 1.00 94.75 956 GLY A C 1
ATOM 7609 O O . GLY A 1 956 ? -21.222 -23.630 -4.621 1.00 94.75 956 GLY A O 1
ATOM 7610 N N . GLY A 1 957 ? -19.532 -22.811 -3.412 1.00 94.19 957 GLY A N 1
ATOM 7611 C CA . GLY A 1 957 ? -18.599 -23.893 -3.740 1.00 94.19 957 GLY A CA 1
ATOM 7612 C C . GLY A 1 957 ? -18.274 -24.034 -5.233 1.00 94.19 957 GLY A C 1
ATOM 7613 O O . GLY A 1 957 ? -17.751 -25.067 -5.644 1.00 94.19 957 GLY A O 1
ATOM 7614 N N . PHE A 1 958 ? -18.555 -23.024 -6.056 1.00 93.69 958 PHE A N 1
ATOM 7615 C CA . PHE A 1 958 ? -18.343 -23.044 -7.504 1.00 93.69 958 PHE A CA 1
ATOM 7616 C C . PHE A 1 958 ? -16.879 -22.767 -7.896 1.00 93.69 958 PHE A C 1
ATOM 7618 O O . PHE A 1 958 ? -16.048 -22.308 -7.106 1.00 93.69 958 PHE A O 1
ATOM 7625 N N . SER A 1 959 ? -16.544 -23.038 -9.160 1.00 90.56 959 SER A N 1
ATOM 7626 C CA . SER A 1 959 ? -15.243 -22.710 -9.742 1.00 90.56 959 SER A CA 1
ATOM 7627 C C . SER A 1 959 ? -14.998 -21.204 -9.700 1.00 90.56 959 SER A C 1
ATOM 7629 O O . SER A 1 959 ? -15.778 -20.408 -10.221 1.00 90.56 959 SER A O 1
ATOM 7631 N N . LYS A 1 960 ? -13.848 -20.823 -9.141 1.00 89.19 960 LYS A N 1
ATOM 7632 C CA . LYS A 1 960 ? -13.317 -19.450 -9.172 1.00 89.19 960 LYS A CA 1
ATOM 7633 C C . LYS A 1 960 ? -12.319 -19.226 -10.315 1.00 89.19 960 LYS A C 1
ATOM 7635 O O . LYS A 1 960 ? -11.649 -18.199 -10.363 1.00 89.19 960 LYS A O 1
ATOM 7640 N N . CYS A 1 961 ? -12.198 -20.198 -11.221 1.00 82.69 961 CYS A N 1
ATOM 7641 C CA . CYS A 1 961 ? -11.478 -20.066 -12.481 1.00 82.69 961 CYS A CA 1
ATOM 7642 C C . CYS A 1 961 ? -12.502 -19.892 -13.607 1.00 82.69 961 CYS A C 1
ATOM 7644 O O . CYS A 1 961 ? -13.160 -20.854 -14.003 1.00 82.69 961 CYS A O 1
ATOM 7646 N N . PHE A 1 962 ? -12.637 -18.661 -14.101 1.00 80.81 962 PHE A N 1
ATOM 7647 C CA . PHE A 1 962 ? -13.628 -18.275 -15.112 1.00 80.81 962 PHE A CA 1
ATOM 7648 C C . PHE A 1 962 ? -13.159 -18.519 -16.562 1.00 80.81 962 PHE A C 1
ATOM 7650 O O . PHE A 1 962 ? -13.918 -18.289 -17.496 1.00 80.81 962 PHE A O 1
ATOM 7657 N N . THR A 1 963 ? -11.914 -18.971 -16.761 1.00 72.06 963 THR A N 1
ATOM 7658 C CA . THR A 1 963 ? -11.251 -19.083 -18.077 1.00 72.06 963 THR A CA 1
ATOM 7659 C C . THR A 1 963 ? -11.000 -20.520 -18.552 1.00 72.06 963 THR A C 1
ATOM 7661 O O . THR A 1 963 ? -10.485 -20.709 -19.651 1.00 72.06 963 THR A O 1
ATOM 7664 N N . GLY A 1 964 ? -11.330 -21.534 -17.744 1.00 68.31 964 GLY A N 1
ATOM 7665 C CA . GLY A 1 964 ? -11.228 -22.949 -18.126 1.00 68.31 964 GLY A CA 1
ATOM 7666 C C . GLY A 1 964 ? -12.516 -23.493 -18.753 1.00 68.31 964 GLY A C 1
ATOM 7667 O O . GLY A 1 964 ? -13.574 -22.893 -18.603 1.00 68.31 964 GLY A O 1
ATOM 7668 N N . ASN A 1 965 ? -12.444 -24.671 -19.381 1.00 69.75 965 ASN A N 1
ATOM 7669 C CA . ASN A 1 965 ? -13.556 -25.327 -20.100 1.00 69.75 965 ASN A CA 1
ATOM 7670 C C . ASN A 1 965 ? -14.712 -25.850 -19.207 1.00 69.75 965 ASN A C 1
ATOM 7672 O O . ASN A 1 965 ? -15.566 -26.588 -19.688 1.00 69.75 965 ASN A O 1
ATOM 7676 N N . ALA A 1 966 ? -14.729 -25.513 -17.916 1.00 77.44 966 ALA A N 1
ATOM 7677 C CA . ALA A 1 966 ? -15.736 -25.962 -16.956 1.00 77.44 966 ALA A CA 1
ATOM 7678 C C . ALA A 1 966 ? -17.097 -25.278 -17.178 1.00 77.44 966 ALA A C 1
ATOM 7680 O O . ALA A 1 966 ? -17.158 -24.177 -17.728 1.00 77.44 966 ALA A O 1
ATOM 7681 N N . LEU A 1 967 ? -18.177 -25.857 -16.642 1.00 86.50 967 LEU A N 1
ATOM 7682 C CA . LEU A 1 967 ? -19.467 -25.167 -16.502 1.00 86.50 967 LEU A CA 1
ATOM 7683 C C . LEU A 1 967 ? -19.378 -24.095 -15.400 1.00 86.50 967 LEU A C 1
ATOM 7685 O O . LEU A 1 967 ? -19.782 -24.308 -14.255 1.00 86.50 967 LEU A O 1
ATOM 7689 N N . THR A 1 968 ? -18.777 -22.950 -15.733 1.00 81.19 968 THR A N 1
ATOM 7690 C CA . THR A 1 968 ? -18.408 -21.891 -14.779 1.00 81.19 968 THR A CA 1
ATOM 7691 C C . THR A 1 968 ? -19.581 -21.045 -14.289 1.00 81.19 968 THR A C 1
ATOM 7693 O O . THR A 1 968 ? -19.439 -20.393 -13.260 1.00 81.19 968 THR A O 1
ATOM 7696 N N . CYS A 1 969 ? -20.733 -21.041 -14.965 1.00 87.69 969 CYS A N 1
ATOM 7697 C CA . CYS A 1 969 ? -21.883 -20.242 -14.539 1.00 87.69 969 CYS A CA 1
ATOM 7698 C C . CYS A 1 969 ? -22.598 -20.850 -13.314 1.00 87.69 969 CYS A C 1
ATOM 7700 O O . CYS A 1 969 ? -22.871 -22.055 -13.267 1.00 87.69 969 CYS A O 1
ATOM 7702 N N . ARG A 1 970 ? -22.968 -20.007 -12.333 1.00 90.19 970 ARG A N 1
ATOM 7703 C CA . ARG A 1 970 ? -23.806 -20.427 -11.192 1.00 90.19 970 ARG A CA 1
ATOM 7704 C C . ARG A 1 970 ? -25.285 -20.614 -11.556 1.00 90.19 970 ARG A C 1
ATOM 7706 O O . ARG A 1 970 ? -25.938 -21.467 -10.967 1.00 90.19 970 ARG A O 1
ATOM 7713 N N . PHE A 1 971 ? -25.787 -19.884 -12.557 1.00 89.81 971 PHE A N 1
ATOM 7714 C CA . PHE A 1 971 ? -27.212 -19.844 -12.929 1.00 89.81 971 PHE A CA 1
ATOM 7715 C C . PHE A 1 971 ? -27.625 -20.842 -14.027 1.00 89.81 971 PHE A C 1
ATOM 7717 O O . PHE A 1 971 ? -28.794 -21.224 -14.106 1.00 89.81 971 PHE A O 1
ATOM 7724 N N . CYS A 1 972 ? -26.700 -21.265 -14.890 1.00 89.69 972 CYS A N 1
ATOM 7725 C CA . CYS A 1 972 ? -26.968 -22.187 -15.998 1.00 89.69 972 CYS A CA 1
ATOM 7726 C C . CYS A 1 972 ? -25.837 -23.208 -16.182 1.00 89.69 972 CYS A C 1
ATOM 7728 O O . CYS A 1 972 ? -24.773 -23.100 -15.570 1.00 89.69 972 CYS A O 1
ATOM 7730 N N . LEU A 1 973 ? -26.093 -24.211 -17.018 1.00 90.06 973 LEU A N 1
ATOM 7731 C CA . LEU A 1 973 ? -25.181 -25.307 -17.349 1.00 90.06 973 LEU A CA 1
ATOM 7732 C C . LEU A 1 973 ? -24.492 -25.108 -18.713 1.00 90.06 973 LEU A C 1
ATOM 7734 O O . LEU A 1 973 ? -24.066 -26.077 -19.330 1.00 90.06 973 LEU A O 1
ATOM 7738 N N . ALA A 1 974 ? -24.387 -23.864 -19.188 1.00 88.12 974 ALA A N 1
ATOM 7739 C CA . ALA A 1 974 ? -23.739 -23.537 -20.457 1.00 88.12 974 ALA A CA 1
ATOM 7740 C C . ALA A 1 974 ? -22.208 -23.636 -20.369 1.00 88.12 974 ALA A C 1
ATOM 7742 O O . ALA A 1 974 ? -21.588 -23.170 -19.406 1.00 88.12 974 ALA A O 1
ATOM 7743 N N . SER A 1 975 ? -21.587 -24.196 -21.405 1.00 85.62 975 SER A N 1
ATOM 7744 C CA . SER A 1 975 ? -20.135 -24.205 -21.565 1.00 85.62 975 SER A CA 1
ATOM 7745 C C . SER A 1 975 ? -19.596 -22.832 -22.000 1.00 85.62 975 SER A C 1
ATOM 7747 O O . SER A 1 975 ? -20.311 -22.029 -22.610 1.00 85.62 975 SER A O 1
ATOM 7749 N N . PRO A 1 976 ? -18.294 -22.556 -21.793 1.00 83.81 976 PRO A N 1
ATOM 7750 C CA . PRO A 1 976 ? -17.646 -21.357 -22.324 1.00 83.81 976 PRO A CA 1
ATOM 7751 C C . PRO A 1 976 ? -17.641 -21.281 -23.856 1.00 83.81 976 PRO A C 1
ATOM 7753 O O . PRO A 1 976 ? -17.300 -20.239 -24.406 1.00 83.81 976 PRO A O 1
ATOM 7756 N N . SER A 1 977 ? -17.931 -22.371 -24.568 1.00 83.94 977 SER A N 1
ATOM 7757 C CA . SER A 1 977 ? -18.151 -22.391 -26.022 1.00 83.94 977 SER A CA 1
ATOM 7758 C C . SER A 1 977 ? -19.517 -21.803 -26.374 1.00 83.94 977 SER A C 1
ATOM 7760 O O . SER A 1 977 ? -19.592 -20.876 -27.172 1.00 83.94 977 SER A O 1
ATOM 7762 N N . GLU A 1 978 ? -20.573 -22.291 -25.724 1.00 86.25 978 GLU A N 1
ATOM 7763 C CA . GLU A 1 978 ? -21.961 -21.881 -25.970 1.00 86.25 978 GLU A CA 1
ATOM 7764 C C . GLU A 1 978 ? -22.214 -20.428 -25.544 1.00 86.25 978 GLU A C 1
ATOM 7766 O O . GLU A 1 978 ? -22.794 -19.656 -26.300 1.00 86.25 978 GLU A O 1
ATOM 7771 N N . MET A 1 979 ? -21.674 -20.000 -24.395 1.00 83.12 979 MET A N 1
ATOM 7772 C CA . MET A 1 979 ? -21.758 -18.602 -23.931 1.00 83.12 979 MET A CA 1
ATOM 7773 C C . MET A 1 979 ? -21.006 -17.590 -24.825 1.00 83.12 979 MET A C 1
ATOM 7775 O O . MET A 1 979 ? -21.079 -16.388 -24.581 1.00 83.12 979 MET A O 1
ATOM 7779 N N . ARG A 1 980 ? -20.252 -18.052 -25.836 1.00 82.75 980 ARG A N 1
ATOM 7780 C CA . ARG A 1 980 ? -19.610 -17.203 -26.860 1.00 82.75 980 ARG A CA 1
ATOM 7781 C C . ARG A 1 980 ? -20.351 -17.194 -28.201 1.00 82.75 980 ARG A C 1
ATOM 7783 O O . ARG A 1 980 ? -19.984 -16.397 -29.060 1.00 82.75 980 ARG A O 1
ATOM 7790 N N . SER A 1 981 ? -21.346 -18.059 -28.389 1.00 82.75 981 SER A N 1
ATOM 7791 C CA . SER A 1 981 ? -22.114 -18.192 -29.634 1.00 82.75 981 SER A CA 1
ATOM 7792 C C . SER A 1 981 ? -23.619 -17.964 -29.466 1.00 82.75 981 SER A C 1
ATOM 7794 O O . SER A 1 981 ? -24.308 -17.789 -30.467 1.00 82.75 981 SER A O 1
ATOM 7796 N N . ASN A 1 982 ? -24.135 -17.928 -28.235 1.00 81.00 982 ASN A N 1
ATOM 7797 C CA . ASN A 1 982 ? -25.522 -17.586 -27.935 1.00 81.00 982 ASN A CA 1
ATOM 7798 C C . ASN A 1 982 ? -25.605 -16.671 -26.696 1.00 81.00 982 ASN A C 1
ATOM 7800 O O . ASN A 1 982 ? -24.907 -16.884 -25.703 1.00 81.00 982 ASN A O 1
ATOM 7804 N N . PHE A 1 983 ? -26.459 -15.646 -26.766 1.00 79.12 983 PHE A N 1
ATOM 7805 C CA . PHE A 1 983 ? -26.634 -14.609 -25.740 1.00 79.12 983 PHE A CA 1
ATOM 7806 C C . PHE A 1 983 ? -28.037 -14.595 -25.103 1.00 79.12 983 PHE A C 1
ATOM 7808 O O . PHE A 1 983 ? -28.311 -13.754 -24.236 1.00 79.12 983 PHE A O 1
ATOM 7815 N N . ASP A 1 984 ? -28.919 -15.516 -25.508 1.00 79.62 984 ASP A N 1
ATOM 7816 C CA . ASP A 1 984 ? -30.212 -15.751 -24.864 1.00 79.62 984 ASP A CA 1
ATOM 7817 C C . ASP A 1 984 ? -30.039 -16.593 -23.578 1.00 79.62 984 ASP A C 1
ATOM 7819 O O . ASP A 1 984 ? -29.642 -17.758 -23.654 1.00 79.62 984 ASP A O 1
ATOM 7823 N N . PRO A 1 985 ? -30.358 -16.057 -22.382 1.00 70.56 985 PRO A N 1
ATOM 7824 C CA . PRO A 1 985 ? -30.264 -16.797 -21.122 1.00 70.56 985 PRO A CA 1
ATOM 7825 C C . PRO A 1 985 ? -31.328 -17.899 -20.954 1.00 70.56 985 PRO A C 1
ATOM 7827 O O . PRO A 1 985 ? -31.291 -18.617 -19.948 1.00 70.56 985 PRO A O 1
ATOM 7830 N N . ASN A 1 986 ? -32.286 -18.021 -21.878 1.00 82.31 986 ASN A N 1
ATOM 7831 C CA . ASN A 1 986 ? -33.316 -19.064 -21.876 1.00 82.31 986 ASN A CA 1
ATOM 7832 C C . ASN A 1 986 ? -32.930 -20.277 -22.736 1.00 82.31 986 ASN A C 1
ATOM 7834 O O . ASN A 1 986 ? -33.367 -21.388 -22.444 1.00 82.31 986 ASN A O 1
ATOM 7838 N N . ALA A 1 987 ? -32.041 -20.100 -23.717 1.00 85.62 987 ALA A N 1
ATOM 7839 C CA . ALA A 1 987 ? -31.485 -21.185 -24.526 1.00 85.62 987 ALA A CA 1
ATOM 7840 C C . ALA A 1 987 ? -30.530 -22.122 -23.752 1.00 85.62 987 ALA A C 1
ATOM 7842 O O . ALA A 1 987 ? -30.098 -23.144 -24.284 1.00 85.62 987 ALA A O 1
ATOM 7843 N N . PHE A 1 988 ? -30.191 -21.792 -22.500 1.00 89.19 988 PHE A N 1
ATOM 7844 C CA . PHE A 1 988 ? -29.292 -22.575 -21.653 1.00 89.19 988 PHE A CA 1
ATOM 7845 C C . PHE A 1 988 ? -30.038 -23.250 -20.491 1.00 89.19 988 PHE A C 1
ATOM 7847 O O . PHE A 1 988 ? -30.706 -22.552 -19.719 1.00 89.19 988 PHE A O 1
ATOM 7854 N N . PRO A 1 989 ? -29.866 -24.571 -20.269 1.00 90.81 989 PRO A N 1
ATOM 7855 C CA . PRO A 1 989 ? -30.448 -25.259 -19.119 1.00 90.81 989 PRO A CA 1
ATOM 7856 C C . PRO A 1 989 ? -30.063 -24.580 -17.798 1.00 90.81 989 PRO A C 1
ATOM 7858 O O . PRO A 1 989 ? -28.879 -24.392 -17.497 1.00 90.81 989 PRO A O 1
ATOM 7861 N N . ARG A 1 990 ? -31.062 -24.191 -17.001 1.00 90.75 990 ARG A N 1
ATOM 7862 C CA . ARG A 1 990 ? -30.846 -23.537 -15.702 1.00 90.75 990 ARG A CA 1
ATOM 7863 C C . ARG A 1 990 ? -30.340 -24.538 -14.665 1.00 90.75 990 ARG A C 1
ATOM 7865 O O . ARG A 1 990 ? -30.826 -25.664 -14.587 1.00 90.75 990 ARG A O 1
ATOM 7872 N N . ARG A 1 991 ? -29.387 -24.112 -13.831 1.00 91.19 991 ARG A N 1
ATOM 7873 C CA . ARG A 1 991 ? -28.918 -24.901 -12.683 1.00 91.19 991 ARG A CA 1
ATOM 7874 C C . ARG A 1 991 ? -29.986 -24.818 -11.587 1.00 91.19 991 ARG A C 1
ATOM 7876 O O . ARG A 1 991 ? -30.362 -23.724 -11.182 1.00 91.19 991 ARG A O 1
ATOM 7883 N N . ASN A 1 992 ? -30.481 -25.957 -11.111 1.00 91.88 992 ASN A N 1
ATOM 7884 C CA . ASN A 1 992 ? -31.543 -26.048 -10.096 1.00 91.88 992 ASN A CA 1
ATOM 7885 C C . ASN A 1 992 ? -31.131 -26.997 -8.949 1.00 91.88 992 ASN A C 1
ATOM 7887 O O . ASN A 1 992 ? -30.052 -27.586 -9.006 1.00 91.88 992 ASN A O 1
ATOM 7891 N N . LYS A 1 993 ? -31.959 -27.150 -7.903 1.00 93.56 993 LYS A N 1
ATOM 7892 C CA . LYS A 1 993 ? -31.623 -27.993 -6.734 1.00 93.56 993 LYS A CA 1
ATOM 7893 C C . LYS A 1 993 ? -31.334 -29.448 -7.126 1.00 93.56 993 LYS A C 1
ATOM 7895 O O . LYS A 1 993 ? -30.265 -29.953 -6.810 1.00 93.56 993 LYS A O 1
ATOM 7900 N N . GLN A 1 994 ? -32.222 -30.074 -7.900 1.00 94.31 994 GLN A N 1
ATOM 7901 C CA . GLN A 1 994 ? -32.093 -31.470 -8.349 1.00 94.31 994 GLN A CA 1
ATOM 7902 C C . GLN A 1 994 ? -30.800 -31.717 -9.149 1.00 94.31 994 GLN A C 1
ATOM 7904 O O . GLN A 1 994 ? -30.024 -32.610 -8.817 1.00 94.31 994 GLN A O 1
ATOM 7909 N N . THR A 1 995 ? -30.531 -30.892 -10.167 1.00 93.88 995 THR A N 1
ATOM 7910 C CA . THR A 1 995 ? -29.305 -30.993 -10.980 1.00 93.88 995 THR A CA 1
ATOM 7911 C C . THR A 1 995 ? -28.046 -30.665 -10.184 1.00 93.88 995 THR A C 1
ATOM 7913 O O . THR A 1 995 ? -27.009 -31.275 -10.422 1.00 93.88 995 THR A O 1
ATOM 7916 N N . HIS A 1 996 ? -28.102 -29.739 -9.220 1.00 94.81 996 HIS A N 1
ATOM 7917 C CA . HIS A 1 996 ? -26.959 -29.462 -8.352 1.00 94.81 996 HIS A CA 1
ATOM 7918 C C . HIS A 1 996 ? -26.628 -30.670 -7.467 1.00 94.81 996 HIS A C 1
ATOM 7920 O O . HIS A 1 996 ? -25.479 -31.102 -7.472 1.00 94.81 996 HIS A O 1
ATOM 7926 N N . CYS A 1 997 ? -27.618 -31.243 -6.771 1.00 94.94 997 CYS A N 1
ATOM 7927 C CA . CYS A 1 997 ? -27.430 -32.437 -5.943 1.00 94.94 997 CYS A CA 1
ATOM 7928 C C . CYS A 1 997 ? -26.862 -33.601 -6.768 1.00 94.94 997 CYS A C 1
ATOM 7930 O O . CYS A 1 997 ? -25.821 -34.137 -6.408 1.00 94.94 997 CYS A O 1
ATOM 7932 N N . HIS A 1 998 ? -27.433 -33.891 -7.942 1.00 95.19 998 HIS A N 1
ATOM 7933 C CA . HIS A 1 998 ? -26.907 -34.937 -8.825 1.00 95.19 998 HIS A CA 1
ATOM 7934 C C . HIS A 1 998 ? -25.440 -34.698 -9.239 1.00 95.19 998 HIS A C 1
ATOM 7936 O O . HIS A 1 998 ? -24.633 -35.628 -9.248 1.00 95.19 998 HIS A O 1
ATOM 7942 N N . HIS A 1 999 ? -25.045 -33.454 -9.535 1.00 95.06 999 HIS A N 1
ATOM 7943 C CA . HIS A 1 999 ? -23.641 -33.141 -9.817 1.00 95.06 999 HIS A CA 1
ATOM 7944 C C . HIS A 1 999 ? -22.731 -33.306 -8.585 1.00 95.06 999 HIS A C 1
ATOM 7946 O O . HIS A 1 999 ? -21.579 -33.705 -8.755 1.00 95.06 999 HIS A O 1
ATOM 7952 N N . ILE A 1 1000 ? -23.219 -33.043 -7.365 1.00 95.31 1000 ILE A N 1
ATOM 7953 C CA . ILE A 1 1000 ? -22.505 -33.348 -6.112 1.00 95.31 1000 ILE A CA 1
ATOM 7954 C C . ILE A 1 1000 ? -22.354 -34.864 -5.923 1.00 95.31 1000 ILE A C 1
ATOM 7956 O O . ILE A 1 1000 ? -21.248 -35.316 -5.621 1.00 95.31 1000 ILE A O 1
ATOM 7960 N N . ASP A 1 1001 ? -23.399 -35.652 -6.188 1.00 95.75 1001 ASP A N 1
ATOM 7961 C CA . ASP A 1 1001 ? -23.354 -37.117 -6.102 1.00 95.75 1001 ASP A CA 1
ATOM 7962 C C . ASP A 1 1001 ? -22.294 -37.692 -7.054 1.00 95.75 1001 ASP A C 1
ATOM 7964 O O . ASP A 1 1001 ? -21.415 -38.446 -6.627 1.00 95.75 1001 ASP A O 1
ATOM 7968 N N . MET A 1 1002 ? -22.294 -37.259 -8.321 1.00 95.62 1002 MET A N 1
ATOM 7969 C CA . MET A 1 1002 ? -21.278 -37.638 -9.315 1.00 95.62 1002 MET A CA 1
ATOM 7970 C C . MET A 1 1002 ? -19.861 -37.225 -8.878 1.00 95.62 1002 MET A C 1
ATOM 7972 O O . MET A 1 1002 ? -18.911 -37.987 -9.045 1.00 95.62 1002 MET A O 1
ATOM 7976 N N . ILE A 1 1003 ? -19.714 -36.046 -8.264 1.00 94.69 1003 ILE A N 1
ATOM 7977 C CA . ILE A 1 1003 ? -18.446 -35.546 -7.703 1.00 94.69 1003 ILE A CA 1
ATOM 7978 C C . ILE A 1 1003 ? -17.980 -36.337 -6.467 1.00 94.69 1003 ILE A C 1
ATOM 7980 O O . ILE A 1 1003 ? -16.777 -36.373 -6.182 1.00 94.69 1003 ILE A O 1
ATOM 7984 N N . SER A 1 1004 ? -18.899 -36.958 -5.724 1.00 92.75 1004 SER A N 1
ATOM 7985 C CA . SER A 1 1004 ? -18.558 -37.840 -4.603 1.00 92.75 1004 SER A CA 1
ATOM 7986 C C . SER A 1 1004 ? -18.031 -39.199 -5.081 1.00 92.75 1004 SER A C 1
ATOM 7988 O O . SER A 1 1004 ? -17.128 -39.749 -4.452 1.00 92.75 1004 SER A O 1
ATOM 7990 N N . GLN A 1 1005 ? -18.528 -39.682 -6.228 1.00 94.19 1005 GLN A N 1
ATOM 7991 C CA . GLN A 1 1005 ? -18.077 -40.909 -6.892 1.00 94.19 1005 GLN A CA 1
ATOM 7992 C C . GLN A 1 1005 ? -16.715 -40.729 -7.583 1.00 94.19 1005 GLN A C 1
ATOM 7994 O O . GLN A 1 1005 ? -15.808 -41.525 -7.349 1.00 94.19 1005 GLN A O 1
ATOM 7999 N N . ASP A 1 1006 ? -16.533 -39.669 -8.384 1.00 92.94 1006 ASP A N 1
ATOM 8000 C CA . ASP A 1 1006 ? -15.231 -39.314 -8.965 1.00 92.94 1006 ASP A CA 1
ATOM 8001 C C . ASP A 1 1006 ? -14.975 -37.796 -8.926 1.00 92.94 1006 ASP A C 1
ATOM 8003 O O . ASP A 1 1006 ? -15.760 -36.959 -9.376 1.00 92.94 1006 ASP A O 1
ATOM 8007 N N . ARG A 1 1007 ? -13.790 -37.431 -8.431 1.00 90.62 1007 ARG A N 1
ATOM 8008 C CA . ARG A 1 1007 ? -13.312 -36.048 -8.348 1.00 90.62 1007 ARG A CA 1
ATOM 8009 C C . ARG A 1 1007 ? -13.082 -35.409 -9.719 1.00 90.62 1007 ARG A C 1
ATOM 8011 O O . ARG A 1 1007 ? -13.026 -34.179 -9.772 1.00 90.62 1007 ARG A O 1
ATOM 8018 N N . ILE A 1 1008 ? -12.974 -36.182 -10.805 1.00 90.38 1008 ILE A N 1
ATOM 8019 C CA . ILE A 1 1008 ? -12.850 -35.651 -12.172 1.00 90.38 1008 ILE A CA 1
ATOM 8020 C C . ILE A 1 1008 ? -14.015 -34.714 -12.522 1.00 90.38 1008 ILE A C 1
ATOM 8022 O O . ILE A 1 1008 ? -13.805 -33.652 -13.104 1.00 90.38 1008 ILE A O 1
ATOM 8026 N N . TYR A 1 1009 ? -15.229 -35.019 -12.054 1.00 90.81 1009 TYR A N 1
ATOM 8027 C CA . TYR A 1 1009 ? -16.432 -34.234 -12.336 1.00 90.81 1009 TYR A CA 1
ATOM 8028 C C . TYR A 1 1009 ? -16.407 -32.812 -11.745 1.00 90.81 1009 TYR A C 1
ATOM 8030 O O . TYR A 1 1009 ? -17.167 -31.951 -12.195 1.00 90.81 1009 TYR A O 1
ATOM 8038 N N . LYS A 1 1010 ? -15.488 -32.506 -10.812 1.00 90.25 1010 LYS A N 1
ATOM 8039 C CA . LYS A 1 1010 ? -15.300 -31.144 -10.274 1.00 90.25 1010 LYS A CA 1
ATOM 8040 C C . LYS A 1 1010 ? -14.863 -30.142 -11.340 1.00 90.25 1010 LYS A C 1
ATOM 8042 O O . LYS A 1 1010 ? -15.252 -28.973 -11.286 1.00 90.25 1010 LYS A O 1
ATOM 8047 N N . SER A 1 1011 ? -14.049 -30.587 -12.301 1.00 87.06 1011 SER A N 1
ATOM 8048 C CA . SER A 1 1011 ? -13.611 -29.756 -13.428 1.00 87.06 1011 SER A CA 1
ATOM 8049 C C . SER A 1 1011 ? -14.671 -29.669 -14.528 1.00 87.06 1011 SER A C 1
ATOM 8051 O O . SER A 1 1011 ? -14.721 -28.660 -15.223 1.00 87.06 1011 SER A O 1
ATOM 8053 N N . VAL A 1 1012 ? -15.549 -30.671 -14.641 1.00 88.50 1012 VAL A N 1
ATOM 8054 C CA . VAL A 1 1012 ? -16.664 -30.703 -15.599 1.00 88.50 1012 VAL A CA 1
ATOM 8055 C C . VAL A 1 1012 ? -17.774 -29.742 -15.159 1.00 88.50 1012 VAL A C 1
ATOM 8057 O O . VAL A 1 1012 ? -17.981 -28.702 -15.781 1.00 88.50 1012 VAL A O 1
ATOM 8060 N N . TYR A 1 1013 ? -18.443 -30.022 -14.035 1.00 91.19 1013 TYR A N 1
ATOM 8061 C CA . TYR A 1 1013 ? -19.638 -29.282 -13.592 1.00 91.19 1013 TYR A CA 1
ATOM 8062 C C . TYR A 1 1013 ? -19.343 -27.926 -12.931 1.00 91.19 1013 TYR A C 1
ATOM 8064 O O . TYR A 1 1013 ? -20.271 -27.208 -12.535 1.00 91.19 1013 TYR A O 1
ATOM 8072 N N . GLY A 1 1014 ? -18.058 -27.585 -12.788 1.00 91.44 1014 GLY A N 1
ATOM 8073 C CA . GLY A 1 1014 ? -17.601 -26.336 -12.188 1.00 91.44 1014 GLY A CA 1
ATOM 8074 C C . GLY A 1 1014 ? -17.874 -26.230 -10.686 1.00 91.44 1014 GLY A C 1
ATOM 8075 O O . GLY A 1 1014 ? -18.011 -25.116 -10.191 1.00 91.44 1014 GLY A O 1
ATOM 8076 N N . ILE A 1 1015 ? -17.955 -27.350 -9.957 1.00 93.06 1015 ILE A N 1
ATOM 8077 C CA . ILE A 1 1015 ? -18.232 -27.384 -8.508 1.00 93.06 1015 ILE A CA 1
ATOM 8078 C C . ILE A 1 1015 ? -17.024 -27.966 -7.762 1.00 93.06 1015 ILE A C 1
ATOM 8080 O O . ILE A 1 1015 ? -16.437 -28.962 -8.172 1.00 93.06 1015 ILE A O 1
ATOM 8084 N N . GLN A 1 1016 ? -16.616 -27.322 -6.674 1.00 91.94 1016 GLN A N 1
ATOM 8085 C CA . GLN A 1 1016 ? -15.436 -27.656 -5.873 1.00 91.94 1016 GLN A CA 1
ATOM 8086 C C . GLN A 1 1016 ? -15.800 -28.379 -4.571 1.00 91.94 1016 GLN A C 1
ATOM 8088 O O . GLN A 1 1016 ? -15.059 -29.269 -4.140 1.00 91.94 1016 GLN A O 1
ATOM 8093 N N . PHE A 1 1017 ? -16.923 -28.015 -3.955 1.00 92.69 1017 PHE A N 1
ATOM 8094 C CA . PHE A 1 1017 ? -17.504 -28.625 -2.755 1.00 92.69 1017 PHE A CA 1
ATOM 8095 C C . PHE A 1 1017 ? -18.998 -28.281 -2.676 1.00 92.69 1017 PHE A C 1
ATOM 8097 O O . PHE A 1 1017 ? -19.416 -27.298 -3.283 1.00 92.69 1017 PHE A O 1
ATOM 8104 N N . ASP A 1 1018 ? -19.780 -29.062 -1.929 1.00 95.19 1018 ASP A N 1
ATOM 8105 C CA . ASP A 1 1018 ? -21.166 -28.702 -1.605 1.00 95.19 1018 ASP A CA 1
ATOM 8106 C C . ASP A 1 1018 ? -21.197 -27.607 -0.526 1.00 95.19 1018 ASP A C 1
ATOM 8108 O O . ASP A 1 1018 ? -20.387 -27.621 0.408 1.00 95.19 1018 ASP A O 1
ATOM 8112 N N . SER A 1 1019 ? -22.082 -26.622 -0.670 1.00 96.88 1019 SER A N 1
ATOM 8113 C CA . SER A 1 1019 ? -22.089 -25.445 0.199 1.00 96.88 1019 SER A CA 1
ATOM 8114 C C . SER A 1 1019 ? -22.702 -25.759 1.567 1.00 96.88 1019 SER A C 1
ATOM 8116 O O . SER A 1 1019 ? -23.835 -26.234 1.615 1.00 96.88 1019 SER A O 1
ATOM 8118 N N . PRO A 1 1020 ? -22.059 -25.379 2.690 1.00 97.44 1020 PRO A N 1
ATOM 8119 C CA . PRO A 1 1020 ? -22.617 -25.552 4.037 1.00 97.44 1020 PRO A CA 1
ATOM 8120 C C . PRO A 1 1020 ? -23.945 -24.823 4.296 1.00 97.44 1020 PRO A C 1
ATOM 8122 O O . PRO A 1 1020 ? -24.524 -24.995 5.362 1.00 97.44 1020 PRO A O 1
ATOM 8125 N N . PHE A 1 1021 ? -24.415 -23.987 3.363 1.00 97.75 1021 PHE A N 1
ATOM 8126 C CA . PHE A 1 1021 ? -25.730 -23.348 3.425 1.00 97.75 1021 PHE A CA 1
ATOM 8127 C C . PHE A 1 1021 ? -26.845 -24.192 2.779 1.00 97.75 1021 PHE A C 1
ATOM 8129 O O . PHE A 1 1021 ? -28.007 -23.981 3.106 1.00 97.75 1021 PHE A O 1
ATOM 8136 N N . ASN A 1 1022 ? -26.529 -25.177 1.925 1.00 96.75 1022 ASN A N 1
ATOM 8137 C CA . ASN A 1 1022 ? -27.516 -26.131 1.381 1.00 96.75 1022 ASN A CA 1
ATOM 8138 C C . ASN A 1 1022 ? -28.069 -27.096 2.448 1.00 96.75 1022 ASN A C 1
ATOM 8140 O O . ASN A 1 1022 ? -29.075 -27.765 2.227 1.00 96.75 1022 ASN A O 1
ATOM 8144 N N . ASP A 1 1023 ? -27.404 -27.125 3.603 1.00 95.88 1023 ASP A N 1
ATOM 8145 C CA . ASP A 1 1023 ? -27.759 -27.832 4.833 1.00 95.88 1023 ASP A CA 1
ATOM 8146 C C . ASP A 1 1023 ? -29.015 -27.253 5.528 1.00 95.88 1023 ASP A C 1
ATOM 8148 O O . ASP A 1 1023 ? -29.552 -27.885 6.442 1.00 95.88 1023 ASP A O 1
ATOM 8152 N N . LEU A 1 1024 ? -29.445 -26.046 5.133 1.00 96.88 1024 LEU A N 1
ATOM 8153 C CA . LEU A 1 1024 ? -30.652 -25.354 5.601 1.00 96.88 1024 LEU A CA 1
ATOM 8154 C C . LEU A 1 1024 ? -31.890 -25.836 4.827 1.00 96.88 1024 LEU A C 1
ATOM 8156 O O . LEU A 1 1024 ? -31.834 -26.069 3.617 1.00 96.88 1024 LEU A O 1
ATOM 8160 N N . LYS A 1 1025 ? -33.034 -25.949 5.504 1.00 95.12 1025 LYS A N 1
ATOM 8161 C CA . LYS A 1 1025 ? -34.276 -26.483 4.928 1.00 95.12 1025 LYS A CA 1
ATOM 8162 C C . LYS A 1 1025 ? -34.817 -25.592 3.808 1.00 95.12 1025 LYS A C 1
ATOM 8164 O O . LYS A 1 1025 ? -35.155 -26.109 2.739 1.00 95.12 1025 LYS A O 1
ATOM 8169 N N . TYR A 1 1026 ? -34.893 -24.280 4.040 1.00 95.06 1026 TYR A N 1
ATOM 8170 C CA . TYR A 1 1026 ? -35.555 -23.335 3.124 1.00 95.06 1026 TYR A CA 1
ATOM 8171 C C . TYR A 1 1026 ? -34.600 -22.517 2.241 1.00 95.06 1026 TYR A C 1
ATOM 8173 O O . TYR A 1 1026 ? -35.055 -21.620 1.529 1.00 95.06 1026 TYR A O 1
ATOM 8181 N N . PHE A 1 1027 ? -33.296 -22.820 2.251 1.00 95.75 1027 PHE A N 1
ATOM 8182 C CA . PHE A 1 1027 ? -32.291 -22.147 1.421 1.00 95.75 1027 PHE A CA 1
ATOM 8183 C C . PHE A 1 1027 ? -31.611 -23.116 0.437 1.00 95.75 1027 PHE A C 1
ATOM 8185 O O . PHE A 1 1027 ? -31.394 -24.289 0.740 1.00 95.75 1027 PHE A O 1
ATOM 8192 N N . HIS A 1 1028 ? -31.252 -22.638 -0.761 1.00 95.75 1028 HIS A N 1
ATOM 8193 C CA . HIS A 1 1028 ? -30.380 -23.383 -1.675 1.00 95.75 1028 HIS A CA 1
ATOM 8194 C C . HIS A 1 1028 ? -29.616 -22.472 -2.650 1.00 95.75 1028 HIS A C 1
ATOM 8196 O O . HIS A 1 1028 ? -30.190 -21.596 -3.306 1.00 95.75 1028 HIS A O 1
ATOM 8202 N N . ILE A 1 1029 ? -28.315 -22.725 -2.826 1.00 95.00 1029 ILE A N 1
ATOM 8203 C CA . ILE A 1 1029 ? -27.410 -21.847 -3.593 1.00 95.00 1029 ILE A CA 1
ATOM 8204 C C . ILE A 1 1029 ? -27.738 -21.703 -5.087 1.00 95.00 1029 ILE A C 1
ATOM 8206 O O . ILE A 1 1029 ? -27.266 -20.762 -5.720 1.00 95.00 1029 ILE A O 1
ATOM 8210 N N . SER A 1 1030 ? -28.527 -22.612 -5.673 1.00 92.12 1030 SER A N 1
ATOM 8211 C CA . SER A 1 1030 ? -28.906 -22.539 -7.097 1.00 92.12 1030 SER A CA 1
ATOM 8212 C C . SER A 1 1030 ? -29.829 -21.364 -7.428 1.00 92.12 1030 SER A C 1
ATOM 8214 O O . SER A 1 1030 ? -29.922 -20.975 -8.587 1.00 92.12 1030 SER A O 1
ATOM 8216 N N . SER A 1 1031 ? -30.546 -20.838 -6.432 1.00 89.88 1031 SER A N 1
ATOM 8217 C CA . SER A 1 1031 ? -31.613 -19.842 -6.610 1.00 89.88 1031 SER A CA 1
ATOM 8218 C C . SER A 1 1031 ? -31.510 -18.645 -5.660 1.00 89.88 1031 SER A C 1
ATOM 8220 O O . SER A 1 1031 ? -32.205 -17.658 -5.873 1.00 89.88 1031 SER A O 1
ATOM 8222 N N . MET A 1 1032 ? -30.652 -18.713 -4.636 1.00 93.94 1032 MET A N 1
ATOM 8223 C CA . MET A 1 1032 ? -30.551 -17.711 -3.559 1.00 93.94 1032 MET A CA 1
ATOM 8224 C C . MET A 1 1032 ? -29.136 -17.106 -3.416 1.00 93.94 1032 MET A C 1
ATOM 8226 O O . MET A 1 1032 ? -28.772 -16.586 -2.361 1.00 93.94 1032 MET A O 1
ATOM 8230 N N . LEU A 1 1033 ? -28.350 -17.148 -4.502 1.00 94.38 1033 LEU A N 1
ATOM 8231 C CA . LEU A 1 1033 ? -27.107 -16.384 -4.701 1.00 94.38 1033 LEU A CA 1
ATOM 8232 C C . LEU A 1 1033 ? -27.288 -15.382 -5.867 1.00 94.38 1033 LEU A C 1
ATOM 8234 O O . LEU A 1 1033 ? -26.841 -15.669 -6.988 1.00 94.38 1033 LEU A O 1
ATOM 8238 N N . PRO A 1 1034 ? -27.997 -14.253 -5.650 1.00 92.31 1034 PRO A N 1
ATOM 8239 C CA . PRO A 1 1034 ? -28.318 -13.273 -6.692 1.00 92.31 1034 PRO A CA 1
ATOM 8240 C C . PRO A 1 1034 ? -27.074 -12.661 -7.374 1.00 92.31 1034 PRO A C 1
ATOM 8242 O O . PRO A 1 1034 ? -25.946 -12.833 -6.900 1.00 92.31 1034 PRO A O 1
ATOM 8245 N N . PRO A 1 1035 ? -27.241 -11.974 -8.520 1.00 88.69 1035 PRO A N 1
ATOM 8246 C CA . PRO A 1 1035 ? -26.227 -11.058 -9.038 1.00 88.69 1035 PRO A CA 1
ATOM 8247 C C . PRO A 1 1035 ? -26.059 -9.849 -8.108 1.00 88.69 1035 PRO A C 1
ATOM 8249 O O . PRO A 1 1035 ? -27.003 -9.433 -7.435 1.00 88.69 1035 PRO A O 1
ATOM 8252 N N . ASP A 1 1036 ? -24.866 -9.268 -8.102 1.00 88.12 1036 ASP A N 1
ATOM 8253 C CA . ASP A 1 1036 ? -24.575 -8.026 -7.390 1.00 88.12 1036 ASP A CA 1
ATOM 8254 C C . ASP A 1 1036 ? -24.709 -6.874 -8.388 1.00 88.12 1036 ASP A C 1
ATOM 8256 O O . ASP A 1 1036 ? -23.833 -6.659 -9.221 1.00 88.12 1036 ASP A O 1
ATOM 8260 N N . ALA A 1 1037 ? -25.810 -6.122 -8.339 1.00 84.62 1037 ALA A N 1
ATOM 8261 C CA . ALA A 1 1037 ? -26.057 -5.050 -9.305 1.00 84.62 1037 ALA A CA 1
ATOM 8262 C C . ALA A 1 1037 ? -24.986 -3.938 -9.283 1.00 84.62 1037 ALA A C 1
ATOM 8264 O O . ALA A 1 1037 ? -24.790 -3.259 -10.293 1.00 84.62 1037 ALA A O 1
ATOM 8265 N N . MET A 1 1038 ? -24.260 -3.754 -8.175 1.00 85.56 1038 MET A N 1
ATOM 8266 C CA . MET A 1 1038 ? -23.169 -2.786 -8.102 1.00 85.56 1038 MET A CA 1
ATOM 8267 C C . MET A 1 1038 ? -21.954 -3.298 -8.884 1.00 85.56 1038 MET A C 1
ATOM 8269 O O . MET A 1 1038 ? -21.495 -2.627 -9.809 1.00 85.56 1038 MET A O 1
ATOM 8273 N N . HIS A 1 1039 ? -21.476 -4.503 -8.572 1.00 85.56 1039 HIS A N 1
ATOM 8274 C CA . HIS A 1 1039 ? -20.284 -5.074 -9.204 1.00 85.56 1039 HIS A CA 1
ATOM 8275 C C . HIS A 1 1039 ? -20.538 -5.602 -10.630 1.00 85.56 1039 HIS A C 1
ATOM 8277 O O . HIS A 1 1039 ? -19.705 -5.400 -11.512 1.00 85.56 1039 HIS A O 1
ATOM 8283 N N . ASP A 1 1040 ? -21.683 -6.242 -10.886 1.00 84.69 1040 ASP A N 1
ATOM 8284 C CA . ASP A 1 1040 ? -22.031 -6.836 -12.186 1.00 84.69 1040 ASP A CA 1
ATOM 8285 C C . ASP A 1 1040 ? -22.478 -5.778 -13.205 1.00 84.69 1040 ASP A C 1
ATOM 8287 O O . ASP A 1 1040 ? -22.094 -5.843 -14.377 1.00 84.69 1040 ASP A O 1
ATOM 8291 N N . LEU A 1 1041 ? -23.270 -4.785 -12.773 1.00 85.25 1041 LEU A N 1
ATOM 8292 C CA . LEU A 1 1041 ? -23.777 -3.734 -13.659 1.00 85.25 1041 LEU A CA 1
ATOM 8293 C C . LEU A 1 1041 ? -22.938 -2.460 -13.573 1.00 85.25 1041 LEU A C 1
ATOM 8295 O O . LEU A 1 1041 ? -22.288 -2.105 -14.554 1.00 85.25 1041 LEU A O 1
ATOM 8299 N N . LEU A 1 1042 ? -22.940 -1.770 -12.430 1.00 85.81 1042 LEU A N 1
ATOM 8300 C CA . LEU A 1 1042 ? -22.427 -0.395 -12.326 1.00 85.81 1042 LEU A CA 1
ATOM 8301 C C . LEU A 1 1042 ? -20.892 -0.275 -12.382 1.00 85.81 1042 LEU A C 1
ATOM 8303 O O . LEU A 1 1042 ? -20.382 0.759 -12.816 1.00 85.81 1042 LEU A O 1
ATOM 8307 N N . GLU A 1 1043 ? -20.159 -1.319 -11.997 1.00 85.31 1043 GLU A N 1
ATOM 8308 C CA . GLU A 1 1043 ? -18.702 -1.420 -12.194 1.00 85.31 1043 GLU A CA 1
ATOM 8309 C C . GLU A 1 1043 ? -18.311 -2.405 -13.313 1.00 85.31 1043 GLU A C 1
ATOM 8311 O O . GLU A 1 1043 ? -17.208 -2.315 -13.857 1.00 85.31 1043 GLU A O 1
ATOM 8316 N N . GLY A 1 1044 ? -19.225 -3.310 -13.683 1.00 85.50 1044 GLY A N 1
ATOM 8317 C CA . GLY A 1 1044 ? -19.043 -4.363 -14.682 1.00 85.50 1044 GLY A CA 1
ATOM 8318 C C . GLY A 1 1044 ? -19.468 -3.958 -16.096 1.00 85.50 1044 GLY A C 1
ATOM 8319 O O . GLY A 1 1044 ? -18.682 -3.369 -16.841 1.00 85.50 1044 GLY A O 1
ATOM 8320 N N . ILE A 1 1045 ? -20.687 -4.326 -16.511 1.00 83.38 1045 ILE A N 1
ATOM 8321 C CA . ILE A 1 1045 ? -21.118 -4.177 -17.915 1.00 83.38 1045 ILE A CA 1
ATOM 8322 C C . ILE A 1 1045 ? -21.476 -2.731 -18.301 1.00 83.38 1045 ILE A C 1
ATOM 8324 O O . ILE A 1 1045 ? -21.173 -2.312 -19.416 1.00 83.38 1045 ILE A O 1
ATOM 8328 N N . VAL A 1 1046 ? -22.045 -1.920 -17.401 1.00 84.44 1046 VAL A N 1
ATOM 8329 C CA . VAL A 1 1046 ? -22.508 -0.557 -17.734 1.00 84.44 1046 VAL A CA 1
ATOM 8330 C C . VAL A 1 1046 ? -21.358 0.377 -18.146 1.00 84.44 1046 VAL A C 1
ATOM 8332 O O . VAL A 1 1046 ? -21.526 1.084 -19.138 1.00 84.44 1046 VAL A O 1
ATOM 8335 N N . PRO A 1 1047 ? -20.169 0.382 -17.508 1.00 85.50 1047 PRO A N 1
ATOM 8336 C CA . PRO A 1 1047 ? -19.017 1.137 -18.016 1.00 85.50 1047 PRO A CA 1
ATOM 8337 C C . PRO A 1 1047 ? -18.543 0.700 -19.414 1.00 85.50 1047 PRO A C 1
ATOM 8339 O O . PRO A 1 1047 ? -17.992 1.516 -20.158 1.00 85.50 1047 PRO A O 1
ATOM 8342 N N . VAL A 1 1048 ? -18.756 -0.567 -19.794 1.00 83.44 1048 VAL A N 1
ATOM 8343 C CA . VAL A 1 1048 ? -18.438 -1.083 -21.138 1.00 83.44 1048 VAL A CA 1
ATOM 8344 C C . VAL A 1 1048 ? -19.479 -0.608 -22.152 1.00 83.44 1048 VAL A C 1
ATOM 8346 O O . VAL A 1 1048 ? -19.099 -0.075 -23.194 1.00 83.44 1048 VAL A O 1
ATOM 8349 N N . GLU A 1 1049 ? -20.767 -0.705 -21.821 1.00 82.56 1049 GLU A N 1
ATOM 8350 C CA . GLU A 1 1049 ? -21.866 -0.215 -22.662 1.00 82.56 1049 GLU A CA 1
ATOM 8351 C C . GLU A 1 1049 ? -21.816 1.302 -22.847 1.00 82.56 1049 GLU A C 1
ATOM 8353 O O . GLU A 1 1049 ? -21.821 1.782 -23.976 1.00 82.56 1049 GLU A O 1
ATOM 8358 N N . LEU A 1 1050 ? -21.648 2.081 -21.772 1.00 83.25 1050 LEU A N 1
ATOM 8359 C CA . LEU A 1 1050 ? -21.482 3.535 -21.862 1.00 83.25 1050 LEU A CA 1
ATOM 8360 C C . LEU A 1 1050 ? -20.280 3.912 -22.736 1.00 83.25 1050 LEU A C 1
ATOM 8362 O O . LEU A 1 1050 ? -20.368 4.864 -23.507 1.00 83.25 1050 LEU A O 1
ATOM 8366 N N . LYS A 1 1051 ? -19.173 3.159 -22.686 1.00 86.44 1051 LYS A N 1
ATOM 8367 C CA . LYS A 1 1051 ? -18.054 3.347 -23.623 1.00 86.44 1051 LYS A CA 1
ATOM 8368 C C . LYS A 1 1051 ? -18.498 3.130 -25.077 1.00 86.44 1051 LYS A C 1
ATOM 8370 O O . LYS A 1 1051 ? -18.115 3.932 -25.927 1.00 86.44 1051 LYS A O 1
ATOM 8375 N N . LEU A 1 1052 ? -19.232 2.056 -25.377 1.00 83.19 1052 LEU A N 1
ATOM 8376 C CA . LEU A 1 1052 ? -19.658 1.717 -26.742 1.00 83.19 1052 LEU A CA 1
ATOM 8377 C C . LEU A 1 1052 ? -20.690 2.720 -27.275 1.00 83.19 1052 LEU A C 1
ATOM 8379 O O . LEU A 1 1052 ? -20.516 3.237 -28.377 1.00 83.19 1052 LEU A O 1
ATOM 8383 N N . ILE A 1 1053 ? -21.692 3.062 -26.464 1.00 80.88 1053 ILE A N 1
ATOM 8384 C CA . ILE A 1 1053 ? -22.731 4.057 -26.756 1.00 80.88 1053 ILE A CA 1
ATOM 8385 C C . ILE A 1 1053 ? -22.096 5.428 -27.013 1.00 80.88 1053 ILE A C 1
ATOM 8387 O O . ILE A 1 1053 ? -22.314 6.013 -28.071 1.00 80.88 1053 ILE A O 1
ATOM 8391 N N . LEU A 1 1054 ? -21.245 5.923 -26.105 1.00 85.31 1054 LEU A N 1
ATOM 8392 C CA . LEU A 1 1054 ? -20.562 7.208 -26.297 1.00 85.31 1054 LEU A CA 1
ATOM 8393 C C . LEU A 1 1054 ? -19.629 7.188 -27.515 1.00 85.31 1054 LEU A C 1
ATOM 8395 O O . LEU A 1 1054 ? -19.528 8.190 -28.216 1.00 85.31 1054 LEU A O 1
ATOM 8399 N N . HIS A 1 1055 ? -18.967 6.065 -27.807 1.00 84.62 1055 HIS A N 1
ATOM 8400 C CA . HIS A 1 1055 ? -18.124 5.944 -28.998 1.00 84.62 1055 HIS A CA 1
ATOM 8401 C C . HIS A 1 1055 ? -18.962 6.009 -30.280 1.00 84.62 1055 HIS A C 1
ATOM 8403 O O . HIS A 1 1055 ? -18.610 6.740 -31.204 1.00 84.62 1055 HIS A O 1
ATOM 8409 N N . ASN A 1 1056 ? -20.080 5.281 -30.336 1.00 79.88 1056 ASN A N 1
ATOM 8410 C CA . ASN A 1 1056 ? -21.008 5.303 -31.464 1.00 79.88 1056 ASN A CA 1
ATOM 8411 C C . ASN A 1 1056 ? -21.574 6.718 -31.675 1.00 79.88 1056 ASN A C 1
ATOM 8413 O O . ASN A 1 1056 ? -21.371 7.294 -32.738 1.00 79.88 1056 ASN A O 1
ATOM 8417 N N . LEU A 1 1057 ? -22.155 7.333 -30.641 1.00 78.62 1057 LEU A N 1
ATOM 8418 C CA . LEU A 1 1057 ? -22.788 8.651 -30.754 1.00 78.62 1057 LEU A CA 1
ATOM 8419 C C . LEU A 1 1057 ? -21.799 9.764 -31.152 1.00 78.62 1057 LEU A C 1
ATOM 8421 O O . LEU A 1 1057 ? -22.128 10.608 -31.986 1.00 78.62 1057 LEU A O 1
ATOM 8425 N N . ILE A 1 1058 ? -20.569 9.736 -30.623 1.00 83.44 1058 ILE A N 1
ATOM 8426 C CA . ILE A 1 1058 ? -19.520 10.703 -30.986 1.00 83.44 1058 ILE A CA 1
ATOM 8427 C C . ILE A 1 1058 ? -18.974 10.438 -32.403 1.00 83.44 1058 ILE A C 1
ATOM 8429 O O . ILE A 1 1058 ? -18.684 11.389 -33.130 1.00 83.44 1058 ILE A O 1
ATOM 8433 N N . SER A 1 1059 ? -18.856 9.173 -32.830 1.00 80.12 1059 SER A N 1
ATOM 8434 C CA . SER A 1 1059 ? -18.406 8.821 -34.193 1.00 80.12 1059 SER A CA 1
ATOM 8435 C C . SER A 1 1059 ? -19.468 9.053 -35.274 1.00 80.12 1059 SER A C 1
ATOM 8437 O O . SER A 1 1059 ? -19.106 9.368 -36.402 1.00 80.12 1059 SER A O 1
ATOM 8439 N N . ARG A 1 1060 ? -20.761 8.992 -34.927 1.00 77.38 1060 ARG A N 1
ATOM 8440 C CA . ARG A 1 1060 ? -21.889 9.442 -35.766 1.00 77.38 1060 ARG A CA 1
ATOM 8441 C C . ARG A 1 1060 ? -22.145 10.959 -35.679 1.00 77.38 1060 ARG A C 1
ATOM 8443 O O . ARG A 1 1060 ? -23.127 11.442 -36.225 1.00 77.38 1060 ARG A O 1
ATOM 8450 N N . HIS A 1 1061 ? -21.263 11.709 -35.012 1.00 78.75 1061 HIS A N 1
ATOM 8451 C CA . HIS A 1 1061 ? -21.275 13.175 -34.902 1.00 78.75 1061 HIS A CA 1
ATOM 8452 C C . HIS A 1 1061 ? -22.503 13.825 -34.235 1.00 78.75 1061 HIS A C 1
ATOM 8454 O O . HIS A 1 1061 ? -22.621 15.047 -34.288 1.00 78.75 1061 HIS A O 1
ATOM 8460 N N . PHE A 1 1062 ? -23.346 13.068 -33.523 1.00 73.62 1062 PHE A N 1
ATOM 8461 C CA . PHE A 1 1062 ? -24.465 13.627 -32.746 1.00 73.62 1062 PHE A CA 1
ATOM 8462 C C . PHE A 1 1062 ? -23.989 14.672 -31.718 1.00 73.62 1062 PHE A C 1
ATOM 8464 O O . PHE A 1 1062 ? -24.591 15.728 -31.557 1.00 73.62 1062 PHE A O 1
ATOM 8471 N N . PHE A 1 1063 ? -22.853 14.419 -31.059 1.00 82.50 1063 PHE A N 1
ATOM 8472 C CA . PHE A 1 1063 ? -22.178 15.401 -30.209 1.00 82.50 1063 PHE A CA 1
ATOM 8473 C C . PHE A 1 1063 ? -20.679 15.117 -30.092 1.00 82.50 1063 PHE A C 1
ATOM 8475 O O . PHE A 1 1063 ? -20.214 13.993 -30.262 1.00 82.50 1063 PHE A O 1
ATOM 8482 N N . THR A 1 1064 ? -19.894 16.135 -29.739 1.00 88.12 1064 THR A N 1
ATOM 8483 C CA . THR A 1 1064 ? -18.473 15.966 -29.404 1.00 88.12 1064 THR A CA 1
ATOM 8484 C C . THR A 1 1064 ? -18.269 15.623 -27.928 1.00 88.12 1064 THR A C 1
ATOM 8486 O O . THR A 1 1064 ? -19.029 16.038 -27.051 1.00 88.12 1064 THR A O 1
ATOM 8489 N N . LEU A 1 1065 ? -17.150 14.963 -27.612 1.00 89.56 1065 LEU A N 1
ATOM 8490 C CA . LEU A 1 1065 ? -16.729 14.720 -26.226 1.00 89.56 1065 LEU A CA 1
ATOM 8491 C C . LEU A 1 1065 ? -16.575 16.018 -25.401 1.00 89.56 1065 LEU A C 1
ATOM 8493 O O . LEU A 1 1065 ? -16.753 16.005 -24.183 1.00 89.56 1065 LEU A O 1
ATOM 8497 N N . ASN A 1 1066 ? -16.258 17.145 -26.046 1.00 90.12 1066 ASN A N 1
ATOM 8498 C CA . ASN A 1 1066 ? -16.178 18.444 -25.377 1.00 90.12 1066 ASN A CA 1
ATOM 8499 C C . ASN A 1 1066 ? -17.577 18.952 -24.985 1.00 90.12 1066 ASN A C 1
ATOM 8501 O O . ASN A 1 1066 ? -17.754 19.392 -23.852 1.00 90.12 1066 ASN A O 1
ATOM 8505 N N . GLN A 1 1067 ? -18.575 18.836 -25.873 1.00 87.56 1067 GLN A N 1
ATOM 8506 C CA . GLN A 1 1067 ? -19.974 19.158 -25.555 1.00 87.56 1067 GLN A CA 1
ATOM 8507 C C . GLN A 1 1067 ? -20.519 18.239 -24.455 1.00 87.56 1067 GLN A C 1
ATOM 8509 O O . GLN A 1 1067 ? -21.123 18.738 -23.507 1.00 87.56 1067 GLN A O 1
ATOM 8514 N N . LEU A 1 1068 ? -20.232 16.931 -24.514 1.00 88.44 1068 LEU A N 1
ATOM 8515 C CA . LEU A 1 1068 ? -20.588 15.990 -23.447 1.00 88.44 1068 LEU A CA 1
ATOM 8516 C C . LEU A 1 1068 ? -20.000 16.426 -22.100 1.00 88.44 1068 LEU A C 1
ATOM 8518 O O . LEU A 1 1068 ? -20.732 16.568 -21.129 1.00 88.44 1068 LEU A O 1
ATOM 8522 N N . ASN A 1 1069 ? -18.694 16.693 -22.033 1.00 92.25 1069 ASN A N 1
ATOM 8523 C CA . ASN A 1 1069 ? -18.041 17.101 -20.788 1.00 92.25 1069 ASN A CA 1
ATOM 8524 C C . ASN A 1 1069 ? -18.494 18.481 -20.287 1.00 92.25 1069 ASN A C 1
ATOM 8526 O O . ASN A 1 1069 ? -18.534 18.707 -19.076 1.00 92.25 1069 ASN A O 1
ATOM 8530 N N . ALA A 1 1070 ? -18.871 19.395 -21.184 1.00 89.75 1070 ALA A N 1
ATOM 8531 C CA . ALA A 1 1070 ? -19.497 20.660 -20.813 1.00 89.75 1070 ALA A CA 1
ATOM 8532 C C . ALA A 1 1070 ? -20.897 20.437 -20.216 1.00 89.75 1070 ALA A C 1
ATOM 8534 O O . ALA A 1 1070 ? -21.209 21.021 -19.177 1.00 89.75 1070 ALA A O 1
ATOM 8535 N N . LYS A 1 1071 ? -21.719 19.551 -20.801 1.00 87.56 1071 LYS A N 1
ATOM 8536 C CA . LYS A 1 1071 ? -23.036 19.179 -20.255 1.00 87.56 1071 LYS A CA 1
ATOM 8537 C C . LYS A 1 1071 ? -22.907 18.414 -18.932 1.00 87.56 1071 LYS A C 1
ATOM 8539 O O . LYS A 1 1071 ? -23.509 18.855 -17.965 1.00 87.56 1071 LYS A O 1
ATOM 8544 N N . ILE A 1 1072 ? -22.042 17.400 -18.810 1.00 90.19 1072 ILE A N 1
ATOM 8545 C CA . ILE A 1 1072 ? -21.748 16.710 -17.531 1.00 90.19 1072 ILE A CA 1
ATOM 8546 C C . ILE A 1 1072 ? -21.367 17.716 -16.436 1.00 90.19 1072 ILE A C 1
ATOM 8548 O O . ILE A 1 1072 ? -21.766 17.552 -15.282 1.00 90.19 1072 ILE A O 1
ATOM 8552 N N . ASN A 1 1073 ? -20.627 18.777 -16.777 1.00 90.31 1073 ASN A N 1
ATOM 8553 C CA . ASN A 1 1073 ? -20.250 19.796 -15.804 1.00 90.31 1073 ASN A CA 1
ATOM 8554 C C . ASN A 1 1073 ? -21.364 20.787 -15.442 1.00 90.31 1073 ASN A C 1
ATOM 8556 O O . ASN A 1 1073 ? -21.434 21.167 -14.272 1.00 90.31 1073 ASN A O 1
ATOM 8560 N N . SER A 1 1074 ? -22.198 21.185 -16.406 1.00 88.25 1074 SER A N 1
ATOM 8561 C CA . SER A 1 1074 ? -23.244 22.215 -16.257 1.00 88.25 1074 SER A CA 1
ATOM 8562 C C . SER A 1 1074 ? -24.648 21.672 -15.959 1.00 88.25 1074 SER A C 1
ATOM 8564 O O . SER A 1 1074 ? -25.545 22.451 -15.638 1.00 88.25 1074 SER A O 1
ATOM 8566 N N . PHE A 1 1075 ? -24.855 20.356 -16.045 1.00 88.12 1075 PHE A N 1
ATOM 8567 C CA . PHE A 1 1075 ? -26.127 19.708 -15.739 1.00 88.12 1075 PHE A CA 1
ATOM 8568 C C . PHE A 1 1075 ? -26.532 19.939 -14.276 1.00 88.12 1075 PHE A C 1
ATOM 8570 O O . PHE A 1 1075 ? -25.712 19.838 -13.360 1.00 88.12 1075 PHE A O 1
ATOM 8577 N N . LYS A 1 1076 ? -27.815 20.244 -14.055 1.00 89.00 1076 LYS A N 1
ATOM 8578 C CA . LYS A 1 1076 ? -28.380 20.509 -12.727 1.00 89.00 1076 LYS A CA 1
ATOM 8579 C C . LYS A 1 1076 ? -28.760 19.194 -12.040 1.00 89.00 1076 LYS A C 1
ATOM 8581 O O . LYS A 1 1076 ? -29.923 18.807 -12.033 1.00 89.00 1076 LYS A O 1
ATOM 8586 N N . TYR A 1 1077 ? -27.767 18.506 -11.480 1.00 87.69 1077 TYR A N 1
ATOM 8587 C CA . TYR A 1 1077 ? -27.997 17.339 -10.623 1.00 87.69 1077 TYR A CA 1
ATOM 8588 C C . TYR A 1 1077 ? -28.849 17.728 -9.406 1.00 87.69 1077 TYR A C 1
ATOM 8590 O O . TYR A 1 1077 ? -28.625 18.780 -8.803 1.00 87.69 1077 TYR A O 1
ATOM 8598 N N . GLY A 1 1078 ? -29.804 16.873 -9.031 1.00 84.31 1078 GLY A N 1
ATOM 8599 C CA . GLY A 1 1078 ? -30.576 17.039 -7.797 1.00 84.31 1078 GLY A CA 1
ATOM 8600 C C . GLY A 1 1078 ? -29.707 16.872 -6.545 1.00 84.31 1078 GLY A C 1
ATOM 8601 O O . GLY A 1 1078 ? -28.588 16.365 -6.621 1.00 84.31 1078 GLY A O 1
ATOM 8602 N N . HIS A 1 1079 ? -30.236 17.258 -5.380 1.00 83.94 1079 HIS A N 1
ATOM 8603 C CA . HIS A 1 1079 ? -29.513 17.231 -4.097 1.00 83.94 1079 HIS A CA 1
ATOM 8604 C C . HIS A 1 1079 ? -28.820 15.882 -3.815 1.00 83.94 1079 HIS A C 1
ATOM 8606 O O . HIS A 1 1079 ? -27.642 15.855 -3.469 1.00 83.94 1079 HIS A O 1
ATOM 8612 N N . ASN A 1 1080 ? -29.515 14.768 -4.062 1.00 78.12 1080 ASN A N 1
ATOM 8613 C CA . ASN A 1 1080 ? -29.013 13.408 -3.819 1.00 78.12 1080 ASN A CA 1
ATOM 8614 C C . ASN A 1 1080 ? -27.942 12.960 -4.841 1.00 78.12 1080 ASN A C 1
ATOM 8616 O O . ASN A 1 1080 ? -27.119 12.086 -4.563 1.00 78.12 1080 ASN A O 1
ATOM 8620 N N . ASP A 1 1081 ? -27.945 13.558 -6.034 1.00 84.44 1081 ASP A N 1
ATOM 8621 C CA . ASP A 1 1081 ? -27.082 13.183 -7.157 1.00 84.44 1081 ASP A CA 1
ATOM 8622 C C . ASP A 1 1081 ? -25.837 14.070 -7.280 1.00 84.44 1081 ASP A C 1
ATOM 8624 O O . ASP A 1 1081 ? -24.825 13.624 -7.819 1.00 84.44 1081 ASP A O 1
ATOM 8628 N N . ALA A 1 1082 ? -25.872 15.298 -6.754 1.00 86.69 1082 ALA A N 1
ATOM 8629 C CA . ALA A 1 1082 ? -24.756 16.241 -6.808 1.00 86.69 1082 ALA A CA 1
ATOM 8630 C C . ALA A 1 1082 ? -23.453 15.727 -6.142 1.00 86.69 1082 ALA A C 1
ATOM 8632 O O . ALA A 1 1082 ? -22.397 15.889 -6.761 1.00 86.69 1082 ALA A O 1
ATOM 8633 N N . PRO A 1 1083 ? -23.469 15.037 -4.976 1.00 86.75 1083 PRO A N 1
ATOM 8634 C CA . PRO A 1 1083 ? -22.273 14.387 -4.420 1.00 86.75 1083 PRO A CA 1
ATOM 8635 C C . PRO A 1 1083 ? -21.724 13.265 -5.315 1.00 86.75 1083 PRO A C 1
ATOM 8637 O O . PRO A 1 1083 ? -20.533 12.965 -5.293 1.00 86.75 1083 PRO A O 1
ATOM 8640 N N . ASN A 1 1084 ? -22.596 12.664 -6.128 1.00 88.69 1084 ASN A N 1
ATOM 8641 C CA . ASN A 1 1084 ? -22.312 11.550 -7.031 1.00 88.69 1084 ASN A CA 1
ATOM 8642 C C . ASN A 1 1084 ? -22.147 12.008 -8.495 1.00 88.69 1084 ASN A C 1
ATOM 8644 O O . ASN A 1 1084 ? -22.255 11.199 -9.422 1.00 88.69 1084 ASN A O 1
ATOM 8648 N N . LYS A 1 1085 ? -21.889 13.305 -8.724 1.00 89.31 1085 LYS A N 1
ATOM 8649 C CA . LYS A 1 1085 ? -21.660 13.881 -10.054 1.00 89.31 1085 LYS A CA 1
ATOM 8650 C C . LYS A 1 1085 ? -20.524 13.130 -10.783 1.00 89.31 1085 LYS A C 1
ATOM 8652 O O . LYS A 1 1085 ? -19.440 12.964 -10.209 1.00 89.31 1085 LYS A O 1
ATOM 8657 N N . PRO A 1 1086 ? -20.722 12.693 -12.043 1.00 88.06 1086 PRO A N 1
ATOM 8658 C CA . PRO A 1 1086 ? -19.669 12.060 -12.829 1.00 88.06 1086 PRO A CA 1
ATOM 8659 C C . PRO A 1 1086 ? -18.488 13.008 -13.065 1.00 88.06 1086 PRO A C 1
ATOM 8661 O O . PRO A 1 1086 ? -18.668 14.195 -13.348 1.00 88.06 1086 PRO A O 1
ATOM 8664 N N . GLY A 1 1087 ? -17.269 12.471 -12.994 1.00 86.19 1087 GLY A N 1
ATOM 8665 C CA . GLY A 1 1087 ? -16.081 13.182 -13.466 1.00 86.19 1087 GLY A CA 1
ATOM 8666 C C . GLY A 1 1087 ? -16.072 13.321 -15.000 1.00 86.19 1087 GLY A C 1
ATOM 8667 O O . GLY A 1 1087 ? -16.779 12.575 -15.683 1.00 86.19 1087 GLY A O 1
ATOM 8668 N N . PRO A 1 1088 ? -15.262 14.234 -15.570 1.00 86.38 1088 PRO A N 1
ATOM 8669 C CA . PRO A 1 1088 ? -15.144 14.374 -17.019 1.00 86.38 1088 PRO A CA 1
ATOM 8670 C C . PRO A 1 1088 ? -14.710 13.065 -17.693 1.00 86.38 1088 PRO A C 1
ATOM 8672 O O . PRO A 1 1088 ? -13.691 12.472 -17.330 1.00 86.38 1088 PRO A O 1
ATOM 8675 N N . VAL A 1 1089 ? -15.456 12.640 -18.713 1.00 87.81 1089 VAL A N 1
ATOM 8676 C CA . VAL A 1 1089 ? -15.137 11.474 -19.541 1.00 87.81 1089 VAL A CA 1
ATOM 8677 C C . VAL A 1 1089 ? -13.826 11.762 -20.290 1.00 87.81 1089 VAL A C 1
ATOM 8679 O O . VAL A 1 1089 ? -13.752 12.728 -21.060 1.00 87.81 1089 VAL A O 1
ATOM 8682 N N . PRO A 1 1090 ? -12.754 10.979 -20.070 1.00 88.38 1090 PRO A N 1
ATOM 8683 C CA . PRO A 1 1090 ? -11.437 11.293 -20.609 1.00 88.38 1090 PRO A CA 1
ATOM 8684 C C . PRO A 1 1090 ? -11.395 11.070 -22.124 1.00 88.38 1090 PRO A C 1
ATOM 8686 O O . PRO A 1 1090 ? -12.032 10.159 -22.641 1.00 88.38 1090 PRO A O 1
ATOM 8689 N N . LYS A 1 1091 ? -10.544 11.812 -22.847 1.00 85.00 1091 LYS A N 1
ATOM 8690 C CA . LYS A 1 1091 ? -10.301 11.590 -24.293 1.00 85.00 1091 LYS A CA 1
ATOM 8691 C C . LYS A 1 1091 ? -9.886 10.146 -24.643 1.00 85.00 1091 LYS A C 1
ATOM 8693 O O . LYS A 1 1091 ? -10.053 9.717 -25.776 1.00 85.00 1091 LYS A O 1
ATOM 8698 N N . THR A 1 1092 ? -9.399 9.372 -23.672 1.00 84.62 1092 THR A N 1
ATOM 8699 C CA . THR A 1 1092 ? -9.066 7.945 -23.802 1.00 84.62 1092 THR A CA 1
ATOM 8700 C C . THR A 1 1092 ? -10.224 6.977 -23.529 1.00 84.62 1092 THR A C 1
ATOM 8702 O O . THR A 1 1092 ? -9.971 5.776 -23.509 1.00 84.62 1092 THR A O 1
ATOM 8705 N N . PHE A 1 1093 ? -11.475 7.427 -23.351 1.00 82.81 1093 PHE A N 1
ATOM 8706 C CA . PHE A 1 1093 ? -12.610 6.572 -22.950 1.00 82.81 1093 PHE A CA 1
ATOM 8707 C C . PHE A 1 1093 ? -12.852 5.350 -23.859 1.00 82.81 1093 PHE A C 1
ATOM 8709 O O . PHE A 1 1093 ? -13.314 4.315 -23.383 1.00 82.81 1093 PHE A O 1
ATOM 8716 N N . ALA A 1 1094 ? -12.456 5.408 -25.136 1.00 77.69 1094 ALA A N 1
ATOM 8717 C CA . ALA A 1 1094 ? -12.465 4.266 -26.055 1.00 77.69 1094 ALA A CA 1
ATOM 8718 C C . ALA A 1 1094 ? -11.559 3.092 -25.598 1.00 77.69 1094 ALA A C 1
ATOM 8720 O O . ALA A 1 1094 ? -11.829 1.930 -25.907 1.00 77.69 1094 ALA A O 1
ATOM 8721 N N . LYS A 1 1095 ? -10.520 3.355 -24.792 1.00 77.88 1095 LYS A N 1
ATOM 8722 C CA . LYS A 1 1095 ? -9.700 2.341 -24.095 1.00 77.88 1095 LYS A CA 1
ATOM 8723 C C . LYS A 1 1095 ? -10.313 1.889 -22.752 1.00 77.88 1095 LYS A C 1
ATOM 8725 O O . LYS A 1 1095 ? -9.743 1.031 -22.088 1.00 77.88 1095 LYS A O 1
ATOM 8730 N N . GLY A 1 1096 ? -11.477 2.425 -22.384 1.00 73.12 1096 GLY A N 1
ATOM 8731 C CA . GLY A 1 1096 ? -12.110 2.313 -21.068 1.00 73.12 1096 GLY A CA 1
ATOM 8732 C C . GLY A 1 1096 ? -11.929 3.591 -20.242 1.00 73.12 1096 GLY A C 1
ATOM 8733 O O . GLY A 1 1096 ? -10.933 4.302 -20.382 1.00 73.12 1096 GLY A O 1
ATOM 8734 N N . PHE A 1 1097 ? -12.890 3.883 -19.368 1.00 77.56 1097 PHE A N 1
ATOM 8735 C CA . PHE A 1 1097 ? -12.815 4.950 -18.368 1.00 77.56 1097 PHE A CA 1
ATOM 8736 C C . PHE A 1 1097 ? -13.307 4.419 -17.016 1.00 77.56 1097 PHE A C 1
ATOM 8738 O O . PHE A 1 1097 ? -13.969 3.385 -16.965 1.00 77.56 1097 PHE A O 1
ATOM 8745 N N . LYS A 1 1098 ? -12.927 5.081 -15.918 1.00 77.06 1098 LYS A N 1
ATOM 8746 C CA . LYS A 1 1098 ? -13.297 4.670 -14.559 1.00 77.06 1098 LYS A CA 1
ATOM 8747 C C . LYS A 1 1098 ? -14.163 5.729 -13.894 1.00 77.06 1098 LYS A C 1
ATOM 8749 O O . LYS A 1 1098 ? -13.766 6.888 -13.826 1.00 77.06 1098 LYS A O 1
ATOM 8754 N N . LEU A 1 1099 ? -15.291 5.275 -13.373 1.00 82.75 1099 LEU A N 1
ATOM 8755 C CA . LEU A 1 1099 ? -16.174 5.945 -12.427 1.00 82.75 1099 LEU A CA 1
ATOM 8756 C C . LEU A 1 1099 ? -16.392 4.966 -11.260 1.00 82.75 1099 LEU A C 1
ATOM 8758 O O . LEU A 1 1099 ? -16.155 3.768 -11.431 1.00 82.75 1099 LEU A O 1
ATOM 8762 N N . ASN A 1 1100 ? -16.810 5.448 -10.088 1.00 86.81 1100 ASN A N 1
ATOM 8763 C CA . ASN A 1 1100 ? -17.378 4.551 -9.072 1.00 86.81 1100 ASN A CA 1
ATOM 8764 C C . ASN A 1 1100 ? -18.829 4.186 -9.443 1.00 86.81 1100 ASN A C 1
ATOM 8766 O O . ASN A 1 1100 ? -19.440 4.873 -10.266 1.00 86.81 1100 ASN A O 1
ATOM 8770 N N . ALA A 1 1101 ? -19.395 3.141 -8.834 1.00 85.00 1101 ALA A N 1
ATOM 8771 C CA . ALA A 1 1101 ? -20.755 2.689 -9.138 1.00 85.00 1101 ALA A CA 1
ATOM 8772 C C . ALA A 1 1101 ? -21.817 3.814 -9.130 1.00 85.00 1101 ALA A C 1
ATOM 8774 O O . ALA A 1 1101 ? -22.610 3.923 -10.069 1.00 85.00 1101 ALA A O 1
ATOM 8775 N N . SER A 1 1102 ? -21.802 4.697 -8.126 1.00 87.50 1102 SER A N 1
ATOM 8776 C CA . SER A 1 1102 ? -22.742 5.824 -8.007 1.00 87.50 1102 SER A CA 1
ATOM 8777 C C . SER A 1 1102 ? -22.591 6.851 -9.134 1.00 87.50 1102 SER A C 1
ATOM 8779 O O . SER A 1 1102 ? -23.586 7.352 -9.659 1.00 87.50 1102 SER A O 1
ATOM 8781 N N . GLN A 1 1103 ? -21.358 7.135 -9.556 1.00 90.88 1103 GLN A N 1
ATOM 8782 C CA . GLN A 1 1103 ? -21.060 7.997 -10.698 1.00 90.88 1103 GLN A CA 1
ATOM 8783 C C . GLN A 1 1103 ? -21.437 7.336 -12.029 1.00 90.88 1103 GLN A C 1
ATOM 8785 O O . GLN A 1 1103 ? -21.971 8.022 -12.901 1.00 90.88 1103 GLN A O 1
ATOM 8790 N N . THR A 1 1104 ? -21.228 6.023 -12.194 1.00 88.25 1104 THR A N 1
ATOM 8791 C CA . THR A 1 1104 ? -21.741 5.278 -13.357 1.00 88.25 1104 THR A CA 1
ATOM 8792 C C . THR A 1 1104 ? -23.267 5.363 -13.413 1.00 88.25 1104 THR A C 1
ATOM 8794 O O . THR A 1 1104 ? -23.826 5.645 -14.469 1.00 88.25 1104 THR A O 1
ATOM 8797 N N . TRP A 1 1105 ? -23.950 5.184 -12.278 1.00 87.12 1105 TRP A N 1
ATOM 8798 C CA . TRP A 1 1105 ? -25.409 5.266 -12.179 1.00 87.12 1105 TRP A CA 1
ATOM 8799 C C . TRP A 1 1105 ? -25.958 6.674 -12.421 1.00 87.12 1105 TRP A C 1
ATOM 8801 O O . TRP A 1 1105 ? -27.025 6.833 -13.014 1.00 87.12 1105 TRP A O 1
ATOM 8811 N N . SER A 1 1106 ? -25.240 7.705 -11.971 1.00 87.62 1106 SER A N 1
ATOM 8812 C CA . SER A 1 1106 ? -25.545 9.106 -12.273 1.00 87.62 1106 SER A CA 1
ATOM 8813 C C . SER A 1 1106 ? -25.387 9.383 -13.773 1.00 87.62 1106 SER A C 1
ATOM 8815 O O . SER A 1 1106 ? -26.324 9.861 -14.411 1.00 87.62 1106 SER A O 1
ATOM 8817 N N . LEU A 1 1107 ? -24.265 8.977 -14.384 1.00 86.94 1107 LEU A N 1
ATOM 8818 C CA . LEU A 1 1107 ? -24.051 9.153 -15.822 1.00 86.94 1107 LEU A CA 1
ATOM 8819 C C . LEU A 1 1107 ? -25.082 8.380 -16.657 1.00 86.94 1107 LEU A C 1
ATOM 8821 O O . LEU A 1 1107 ? -25.662 8.967 -17.561 1.00 86.94 1107 LEU A O 1
ATOM 8825 N N . LEU A 1 1108 ? -25.366 7.111 -16.344 1.00 85.62 1108 LEU A N 1
ATOM 8826 C CA . LEU A 1 1108 ? -26.346 6.301 -17.081 1.00 85.62 1108 LEU A CA 1
ATOM 8827 C C . LEU A 1 1108 ? -27.750 6.927 -17.067 1.00 85.62 1108 LEU A C 1
ATOM 8829 O O . LEU A 1 1108 ? -28.401 6.976 -18.107 1.00 85.62 1108 LEU A O 1
ATOM 8833 N N . ARG A 1 1109 ? -28.212 7.417 -15.906 1.00 86.38 1109 ARG A N 1
ATOM 8834 C CA . ARG A 1 1109 ? -29.537 8.049 -15.770 1.00 86.38 1109 ARG A CA 1
ATOM 8835 C C . ARG A 1 1109 ? -29.631 9.392 -16.483 1.00 86.38 1109 ARG A C 1
ATOM 8837 O O . ARG A 1 1109 ? -30.642 9.660 -17.122 1.00 86.38 1109 ARG A O 1
ATOM 8844 N N . PHE A 1 1110 ? -28.617 10.245 -16.342 1.00 85.50 1110 PHE A N 1
ATOM 8845 C CA . PHE A 1 1110 ? -28.698 11.630 -16.810 1.00 85.50 1110 PHE A CA 1
ATOM 8846 C C . PHE A 1 1110 ? -28.153 11.843 -18.224 1.00 85.50 1110 PHE A C 1
ATOM 8848 O O . PHE A 1 1110 ? -28.486 12.857 -18.828 1.00 85.50 1110 PHE A O 1
ATOM 8855 N N . LEU A 1 1111 ? -27.387 10.905 -18.796 1.00 82.88 1111 LEU A N 1
ATOM 8856 C CA . LEU A 1 1111 ? -26.873 11.013 -20.168 1.00 82.88 1111 LEU A CA 1
ATOM 8857 C C . LEU A 1 1111 ? -27.982 11.271 -21.214 1.00 82.88 1111 LEU A C 1
ATOM 8859 O O . LEU A 1 1111 ? -27.805 12.216 -21.979 1.00 82.88 1111 LEU A O 1
ATOM 8863 N N . PRO A 1 1112 ? -29.135 10.563 -21.234 1.00 75.06 1112 PRO A N 1
ATOM 8864 C CA . PRO A 1 1112 ? -30.224 10.867 -22.173 1.00 75.06 1112 PRO A CA 1
ATOM 8865 C C . PRO A 1 1112 ? -30.894 12.228 -21.933 1.00 75.06 1112 PRO A C 1
ATOM 8867 O O . PRO A 1 1112 ? -31.481 12.789 -22.850 1.00 75.06 1112 PRO A O 1
ATOM 8870 N N . LEU A 1 1113 ? -30.815 12.756 -20.705 1.00 77.19 1113 LEU A N 1
ATOM 8871 C CA . LEU A 1 1113 ? -31.437 14.019 -20.285 1.00 77.19 1113 LEU A CA 1
ATOM 8872 C C . LEU A 1 1113 ? -30.510 15.232 -20.468 1.00 77.19 1113 LEU A C 1
ATOM 8874 O O . LEU A 1 1113 ? -30.938 16.378 -20.332 1.00 77.19 1113 LEU A O 1
ATOM 8878 N N . MET A 1 1114 ? -29.234 15.013 -20.788 1.00 79.75 1114 MET A N 1
ATOM 8879 C CA . MET A 1 1114 ? -28.337 16.077 -21.223 1.00 79.75 1114 MET A CA 1
ATOM 8880 C C . MET A 1 1114 ? -28.681 16.435 -22.672 1.00 79.75 1114 MET A C 1
ATOM 8882 O O . MET A 1 1114 ? -28.517 15.602 -23.554 1.00 79.75 1114 MET A O 1
ATOM 8886 N N . ASN A 1 1115 ? -29.104 17.680 -22.925 1.00 60.62 1115 ASN A N 1
ATOM 8887 C CA . ASN A 1 1115 ? -29.525 18.210 -24.239 1.00 60.62 1115 ASN A CA 1
ATOM 8888 C C . ASN A 1 1115 ? -28.771 17.667 -25.466 1.00 60.62 1115 ASN A C 1
ATOM 8890 O O . ASN A 1 1115 ? -29.409 17.287 -26.435 1.00 60.62 1115 ASN A O 1
ATOM 8894 N N . ALA A 1 1116 ? -27.438 17.555 -25.393 1.00 58.47 1116 ALA A N 1
ATOM 8895 C CA . ALA A 1 1116 ? -26.599 17.045 -26.483 1.00 58.47 1116 ALA A CA 1
ATOM 8896 C C . ALA A 1 1116 ? -26.927 15.598 -26.923 1.00 58.47 1116 ALA A C 1
ATOM 8898 O O . ALA A 1 1116 ? -26.451 15.162 -27.961 1.00 58.47 1116 ALA A O 1
ATOM 8899 N N . VAL A 1 1117 ? -27.704 14.856 -26.132 1.00 57.28 1117 VAL A N 1
ATOM 8900 C CA . VAL A 1 1117 ? -28.280 13.546 -26.468 1.00 57.28 1117 VAL A CA 1
ATOM 8901 C C . VAL A 1 1117 ? -29.786 13.673 -26.726 1.00 57.28 1117 VAL A C 1
ATOM 8903 O O . VAL A 1 1117 ? -30.287 13.094 -27.684 1.00 57.28 1117 VAL A O 1
ATOM 8906 N N . ALA A 1 1118 ? -30.503 14.451 -25.906 1.00 55.16 1118 ALA A N 1
ATOM 8907 C CA . ALA A 1 1118 ? -31.955 14.619 -26.011 1.00 55.16 1118 ALA A CA 1
ATOM 8908 C C . ALA A 1 1118 ? -32.405 15.249 -27.342 1.00 55.16 1118 ALA A C 1
ATOM 8910 O O . ALA A 1 1118 ? -33.350 14.763 -27.952 1.00 55.16 1118 ALA A O 1
ATOM 8911 N N . GLU A 1 1119 ? -31.716 16.294 -27.810 1.00 55.00 1119 GLU A N 1
ATOM 8912 C CA . GLU A 1 1119 ? -32.014 16.993 -29.071 1.00 55.00 1119 GLU A CA 1
ATOM 8913 C C . GLU A 1 1119 ? -31.871 16.016 -30.258 1.00 55.00 1119 GLU A C 1
ATOM 8915 O O . GLU A 1 1119 ? -32.789 15.844 -31.058 1.00 55.00 1119 GLU A O 1
ATOM 8920 N N . CYS A 1 1120 ? -30.788 15.233 -30.276 1.00 53.06 1120 CYS A N 1
ATOM 8921 C CA . CYS A 1 1120 ? -30.525 14.208 -31.291 1.00 53.06 1120 CYS A CA 1
ATOM 8922 C C . CYS A 1 1120 ? -31.536 13.045 -31.316 1.00 53.06 1120 CYS A C 1
ATOM 8924 O O . CYS A 1 1120 ? -31.756 12.449 -32.371 1.00 53.06 1120 CYS A O 1
ATOM 8926 N N . LEU A 1 1121 ? -32.137 12.705 -30.171 1.00 52.31 1121 LEU A N 1
ATOM 8927 C CA . LEU A 1 1121 ? -33.150 11.647 -30.058 1.00 52.31 1121 LEU A CA 1
ATOM 8928 C C . LEU A 1 1121 ? -34.570 12.116 -30.421 1.00 52.31 1121 LEU A C 1
ATOM 8930 O O . LEU A 1 1121 ? -35.457 11.276 -30.551 1.00 52.31 1121 LEU A O 1
ATOM 8934 N N . LEU A 1 1122 ? -34.795 13.426 -30.566 1.00 49.81 1122 LEU A N 1
ATOM 8935 C CA . LEU A 1 1122 ? -36.111 14.013 -30.847 1.00 49.81 1122 LEU A CA 1
ATOM 8936 C C . LEU A 1 1122 ? -36.257 14.535 -32.286 1.00 49.81 1122 LEU A C 1
ATOM 8938 O O . LEU A 1 1122 ? -37.377 14.596 -32.785 1.00 49.81 1122 LEU A O 1
ATOM 8942 N N . GLU A 1 1123 ? -35.159 14.886 -32.961 1.00 44.69 1123 GLU A N 1
ATOM 8943 C CA . GLU A 1 1123 ? -35.186 15.494 -34.306 1.00 44.69 1123 GLU A CA 1
ATOM 8944 C C . GLU A 1 1123 ? -35.072 14.496 -35.479 1.00 44.69 1123 GLU A C 1
ATOM 8946 O O . GLU A 1 1123 ? -35.015 14.918 -36.633 1.00 44.69 1123 GLU A O 1
ATOM 8951 N N . SER A 1 1124 ? -35.034 13.179 -35.232 1.00 43.34 1124 SER A N 1
ATOM 8952 C CA . SER A 1 1124 ? -34.851 12.172 -36.292 1.00 43.34 1124 SER A CA 1
ATOM 8953 C C . SER A 1 1124 ? -36.072 11.270 -36.525 1.00 43.34 1124 SER A C 1
ATOM 8955 O O . SER A 1 1124 ? -36.409 10.418 -35.704 1.00 43.34 1124 SER A O 1
ATOM 8957 N N . GLU A 1 1125 ? -36.659 11.362 -37.727 1.00 44.62 1125 GLU A N 1
ATOM 8958 C CA . GLU A 1 1125 ? -37.533 10.307 -38.283 1.00 44.62 1125 GLU A CA 1
ATOM 8959 C C . GLU A 1 1125 ? -36.783 8.956 -38.354 1.00 44.62 1125 GLU A C 1
ATOM 8961 O O . GLU A 1 1125 ? -37.364 7.888 -38.184 1.00 44.62 1125 GLU A O 1
ATOM 8966 N N . ASP A 1 1126 ? -35.454 9.019 -38.485 1.00 43.97 1126 ASP A N 1
ATOM 8967 C CA . ASP A 1 1126 ? -34.496 7.908 -38.507 1.00 43.97 1126 ASP A CA 1
ATOM 8968 C C . ASP A 1 1126 ? -34.213 7.244 -37.137 1.00 43.97 1126 ASP A C 1
ATOM 8970 O O . ASP A 1 1126 ? -33.193 6.567 -36.969 1.00 43.97 1126 ASP A O 1
ATOM 8974 N N . SER A 1 1127 ? -35.109 7.380 -36.152 1.00 43.53 1127 SER A N 1
ATOM 8975 C CA . SER A 1 1127 ? -34.969 6.748 -34.823 1.00 43.53 1127 SER A CA 1
ATOM 8976 C C . SER A 1 1127 ? -34.773 5.218 -34.875 1.00 43.53 1127 SER A C 1
ATOM 8978 O O . SER A 1 1127 ? -34.184 4.627 -33.966 1.00 43.53 1127 SER A O 1
ATOM 8980 N N . GLU A 1 1128 ? -35.185 4.570 -35.970 1.00 42.28 1128 GLU A N 1
ATOM 8981 C CA . GLU A 1 1128 ? -34.913 3.158 -36.243 1.00 42.28 1128 GLU A CA 1
ATOM 8982 C C . GLU A 1 1128 ? -33.435 2.908 -36.614 1.00 42.28 1128 GLU A C 1
ATOM 8984 O O . GLU A 1 1128 ? -32.796 2.035 -36.013 1.00 42.28 1128 GLU A O 1
ATOM 8989 N N . ARG A 1 1129 ? -32.840 3.721 -37.506 1.00 41.34 1129 ARG A N 1
ATOM 8990 C CA . ARG A 1 1129 ? -31.461 3.561 -38.036 1.00 41.34 1129 ARG A CA 1
ATOM 8991 C C . ARG A 1 1129 ? -30.346 3.738 -36.999 1.00 41.34 1129 ARG A C 1
ATOM 8993 O O . ARG A 1 1129 ? -29.169 3.476 -37.281 1.00 41.34 1129 ARG A O 1
ATOM 9000 N N . LEU A 1 1130 ? -30.675 4.167 -35.784 1.00 42.25 1130 LEU A N 1
ATOM 9001 C CA . LEU A 1 1130 ? -29.717 4.270 -34.681 1.00 42.25 1130 LEU A CA 1
ATOM 9002 C C . LEU A 1 1130 ? -29.149 2.895 -34.257 1.00 42.25 1130 LEU A C 1
ATOM 9004 O O . LEU A 1 1130 ? -28.048 2.848 -33.710 1.00 42.25 1130 LEU A O 1
ATOM 9008 N N . PHE A 1 1131 ? -29.835 1.789 -34.587 1.00 43.44 1131 PHE A N 1
ATOM 9009 C CA . PHE A 1 1131 ? -29.491 0.431 -34.130 1.00 43.44 1131 PHE A CA 1
ATOM 9010 C C . PHE A 1 1131 ? -29.062 -0.571 -35.227 1.00 43.44 1131 PHE A C 1
ATOM 9012 O O . PHE A 1 1131 ? -28.415 -1.564 -34.901 1.00 43.44 1131 PHE A O 1
ATOM 9019 N N . ASP A 1 1132 ? -29.351 -0.328 -36.512 1.00 36.69 1132 ASP A N 1
ATOM 9020 C CA . ASP A 1 1132 ? -29.139 -1.310 -37.601 1.00 36.69 1132 ASP A CA 1
ATOM 9021 C C . ASP A 1 1132 ? -27.722 -1.281 -38.220 1.00 36.69 1132 ASP A C 1
ATOM 9023 O O . ASP A 1 1132 ? -27.561 -1.008 -39.410 1.00 36.69 1132 ASP A O 1
ATOM 9027 N N . ALA A 1 1133 ? -26.666 -1.538 -37.436 1.00 36.34 1133 ALA A N 1
ATOM 9028 C CA . ALA A 1 1133 ? -25.313 -1.710 -37.993 1.00 36.34 1133 ALA A CA 1
ATOM 9029 C C . ALA A 1 1133 ? -24.410 -2.658 -37.179 1.00 36.34 1133 ALA A C 1
ATOM 9031 O O . ALA A 1 1133 ? -24.063 -2.369 -36.034 1.00 36.34 1133 ALA A O 1
ATOM 9032 N N . ASP A 1 1134 ? -23.975 -3.745 -37.823 1.00 36.72 1134 ASP A N 1
ATOM 9033 C CA . ASP A 1 1134 ? -22.791 -4.569 -37.517 1.00 36.72 1134 ASP A CA 1
ATOM 9034 C C . ASP A 1 1134 ? -22.608 -5.104 -36.079 1.00 36.72 1134 ASP A C 1
ATOM 9036 O O . ASP A 1 1134 ? -21.497 -5.427 -35.650 1.00 36.72 1134 ASP A O 1
ATOM 9040 N N . LEU A 1 1135 ? -23.711 -5.315 -35.356 1.00 37.16 1135 LEU A N 1
ATOM 9041 C CA . LEU A 1 1135 ? -23.774 -6.247 -34.227 1.00 37.16 1135 LEU A CA 1
ATOM 9042 C C . LEU A 1 1135 ? -24.672 -7.430 -34.604 1.00 37.16 1135 LEU A C 1
ATOM 9044 O O . LEU A 1 1135 ? -25.828 -7.251 -34.973 1.00 37.16 1135 LEU A O 1
ATOM 9048 N N . VAL A 1 1136 ? -24.142 -8.651 -34.481 1.00 36.28 1136 VAL A N 1
ATOM 9049 C CA . VAL A 1 1136 ? -24.723 -9.915 -35.003 1.00 36.28 1136 VAL A CA 1
ATOM 9050 C C . VAL A 1 1136 ? -26.001 -10.369 -34.259 1.00 36.28 1136 VAL A C 1
ATOM 9052 O O . VAL A 1 1136 ? -26.513 -11.458 -34.482 1.00 36.28 1136 VAL A O 1
ATOM 9055 N N . ASP A 1 1137 ? -26.545 -9.527 -33.379 1.00 41.22 1137 ASP A N 1
ATOM 9056 C CA . ASP A 1 1137 ? -27.799 -9.765 -32.657 1.00 41.22 1137 ASP A CA 1
ATOM 9057 C C . ASP A 1 1137 ? -28.533 -8.428 -32.387 1.00 41.22 1137 ASP A C 1
ATOM 9059 O O . ASP A 1 1137 ? -28.998 -8.145 -31.279 1.00 41.22 1137 ASP A O 1
ATOM 9063 N N . ALA A 1 1138 ? -28.547 -7.546 -33.400 1.00 35.84 1138 ALA A N 1
ATOM 9064 C CA . ALA A 1 1138 ? -28.985 -6.151 -33.287 1.00 35.84 1138 ALA A CA 1
ATOM 9065 C C . ALA A 1 1138 ? -30.414 -5.987 -32.745 1.00 35.84 1138 ALA A C 1
ATOM 9067 O O . ALA A 1 1138 ? -30.633 -5.093 -31.933 1.00 35.84 1138 ALA A O 1
ATOM 9068 N N . GLU A 1 1139 ? -31.362 -6.861 -33.101 1.00 36.00 1139 GLU A N 1
ATOM 9069 C CA . GLU A 1 1139 ? -32.719 -6.839 -32.532 1.00 36.00 1139 GLU A CA 1
ATOM 9070 C C . GLU A 1 1139 ? -32.716 -7.125 -31.023 1.00 36.00 1139 GLU A C 1
ATOM 9072 O O . GLU A 1 1139 ? -33.281 -6.346 -30.259 1.00 36.00 1139 GLU A O 1
ATOM 9077 N N . LYS A 1 1140 ? -31.982 -8.145 -30.543 1.00 39.62 1140 LYS A N 1
ATOM 9078 C CA . LYS A 1 1140 ? -31.870 -8.408 -29.093 1.00 39.62 1140 LYS A CA 1
ATOM 9079 C C . LYS A 1 1140 ? -31.224 -7.246 -28.332 1.00 39.62 1140 LYS A C 1
ATOM 9081 O O . LYS A 1 1140 ? -31.555 -7.027 -27.166 1.00 39.62 1140 LYS A O 1
ATOM 9086 N N . TYR A 1 1141 ? -30.305 -6.505 -28.957 1.00 37.97 1141 TYR A N 1
ATOM 9087 C CA . TYR A 1 1141 ? -29.718 -5.300 -28.357 1.00 37.97 1141 TYR A CA 1
ATOM 9088 C C . TYR A 1 1141 ? -30.661 -4.092 -28.422 1.00 37.97 1141 TYR A C 1
ATOM 9090 O O . TYR A 1 1141 ? -30.783 -3.379 -27.428 1.00 37.97 1141 TYR A O 1
ATOM 9098 N N . ARG A 1 1142 ? -31.374 -3.894 -29.539 1.00 37.72 1142 ARG A N 1
ATOM 9099 C CA . ARG A 1 1142 ? -32.431 -2.886 -29.714 1.00 37.72 1142 ARG A CA 1
ATOM 9100 C C . ARG A 1 1142 ? -33.532 -3.074 -28.670 1.00 37.72 1142 ARG A C 1
ATOM 9102 O O . ARG A 1 1142 ? -33.918 -2.089 -28.052 1.00 37.72 1142 ARG A O 1
ATOM 9109 N N . ASP A 1 1143 ? -33.958 -4.305 -28.399 1.00 40.16 1143 ASP A N 1
ATOM 9110 C CA . ASP A 1 1143 ? -34.988 -4.608 -27.399 1.00 40.16 1143 ASP A CA 1
ATOM 9111 C C . ASP A 1 1143 ? -34.468 -4.526 -25.960 1.00 40.16 1143 ASP A C 1
ATOM 9113 O O . ASP A 1 1143 ? -35.152 -3.979 -25.097 1.00 40.16 1143 ASP A O 1
ATOM 9117 N N . ARG A 1 1144 ? -33.234 -4.973 -25.673 1.00 41.03 1144 ARG A N 1
ATOM 9118 C CA . ARG A 1 1144 ? -32.620 -4.740 -24.350 1.00 41.03 1144 ARG A CA 1
ATOM 9119 C C . ARG A 1 1144 ? -32.459 -3.253 -24.050 1.00 41.03 1144 ARG A C 1
ATOM 9121 O O . ARG A 1 1144 ? -32.759 -2.832 -22.938 1.00 41.03 1144 ARG A O 1
ATOM 9128 N N . ILE A 1 1145 ? -31.995 -2.461 -25.017 1.00 37.75 1145 ILE A N 1
ATOM 9129 C CA . ILE A 1 1145 ? -31.830 -1.015 -24.849 1.00 37.75 1145 ILE A CA 1
ATOM 9130 C C . ILE A 1 1145 ? -33.200 -0.330 -24.804 1.00 37.75 1145 ILE A C 1
ATOM 9132 O O . ILE A 1 1145 ? -33.396 0.499 -23.922 1.00 37.75 1145 ILE A O 1
ATOM 9136 N N . ARG A 1 1146 ? -34.175 -0.714 -25.643 1.00 38.00 1146 ARG A N 1
ATOM 9137 C CA . ARG A 1 1146 ? -35.563 -0.243 -25.504 1.00 38.00 1146 ARG A CA 1
ATOM 9138 C C . ARG A 1 1146 ? -36.061 -0.507 -24.089 1.00 38.00 1146 ARG A C 1
ATOM 9140 O O . ARG A 1 1146 ? -36.251 0.470 -23.390 1.00 38.00 1146 ARG A O 1
ATOM 9147 N N . ASN A 1 1147 ? -36.119 -1.746 -23.611 1.00 40.38 1147 ASN A N 1
ATOM 9148 C CA . ASN A 1 1147 ? -36.669 -2.060 -22.283 1.00 40.38 1147 ASN A CA 1
ATOM 9149 C C . ASN A 1 1147 ? -35.909 -1.385 -21.115 1.00 40.38 1147 ASN A C 1
ATOM 9151 O O . ASN A 1 1147 ? -36.504 -1.060 -20.092 1.00 40.38 1147 ASN A O 1
ATOM 9155 N N . VAL A 1 1148 ? -34.602 -1.115 -21.247 1.00 38.91 1148 VAL A N 1
ATOM 9156 C CA . VAL A 1 1148 ? -33.823 -0.374 -20.229 1.00 38.91 1148 VAL A CA 1
ATOM 9157 C C . VAL A 1 1148 ? -34.143 1.130 -20.199 1.00 38.91 1148 VAL A C 1
ATOM 9159 O O . VAL A 1 1148 ? -34.001 1.757 -19.145 1.00 38.91 1148 VAL A O 1
ATOM 9162 N N . PHE A 1 1149 ? -34.582 1.724 -21.314 1.00 36.88 1149 PHE A N 1
ATOM 9163 C CA . PHE A 1 1149 ? -34.862 3.163 -21.415 1.00 36.88 1149 PHE A CA 1
ATOM 9164 C C . PHE A 1 1149 ? -36.364 3.512 -21.569 1.00 36.88 1149 PHE A C 1
ATOM 9166 O O . PHE A 1 1149 ? -36.772 4.572 -21.099 1.00 36.88 1149 PHE A O 1
ATOM 9173 N N . SER A 1 1150 ? -37.209 2.647 -22.143 1.00 36.34 1150 SER A N 1
ATOM 9174 C CA . SER A 1 1150 ? -38.635 2.878 -22.446 1.00 36.34 1150 SER A CA 1
ATOM 9175 C C . SER A 1 1150 ? -39.481 3.063 -21.200 1.00 36.34 1150 SER A C 1
ATOM 9177 O O . SER A 1 1150 ? -40.225 4.037 -21.098 1.00 36.34 1150 SER A O 1
ATOM 9179 N N . ASP A 1 1151 ? -39.319 2.171 -20.228 1.00 32.66 1151 ASP A N 1
ATOM 9180 C CA . ASP A 1 1151 ? -40.153 2.124 -19.026 1.00 32.66 1151 ASP A CA 1
ATOM 9181 C C . ASP A 1 1151 ? -39.915 3.380 -18.170 1.00 32.66 1151 ASP A C 1
ATOM 9183 O O . ASP A 1 1151 ? -40.820 3.922 -17.533 1.00 32.66 1151 ASP A O 1
ATOM 9187 N N . ARG A 1 1152 ? -38.699 3.937 -18.249 1.00 34.47 1152 ARG A N 1
ATOM 9188 C CA . ARG A 1 1152 ? -38.350 5.228 -17.643 1.00 34.47 1152 ARG A CA 1
ATOM 9189 C C . ARG A 1 1152 ? -38.796 6.430 -18.471 1.00 34.47 1152 ARG A C 1
ATOM 9191 O O . ARG A 1 1152 ? -39.085 7.464 -17.882 1.00 34.47 1152 ARG A O 1
ATOM 9198 N N . PHE A 1 1153 ? -38.897 6.313 -19.794 1.00 30.73 1153 PHE A N 1
ATOM 9199 C CA . PHE A 1 1153 ? -39.401 7.387 -20.658 1.00 30.73 1153 PHE A CA 1
ATOM 9200 C C . PHE A 1 1153 ? -40.930 7.534 -20.637 1.00 30.73 1153 PHE A C 1
ATOM 9202 O O . PHE A 1 1153 ? -41.415 8.646 -20.836 1.00 30.73 1153 PHE A O 1
ATOM 9209 N N . GLN A 1 1154 ? -41.695 6.469 -20.365 1.00 29.23 1154 GLN A N 1
ATOM 9210 C CA . GLN A 1 1154 ? -43.145 6.588 -20.152 1.00 29.23 1154 GLN A CA 1
ATOM 9211 C C . GLN A 1 1154 ? -43.466 7.167 -18.768 1.00 29.23 1154 GLN A C 1
ATOM 9213 O O . GLN A 1 1154 ? -44.163 8.175 -18.683 1.00 29.23 1154 GLN A O 1
ATOM 9218 N N . THR A 1 1155 ? -42.878 6.621 -17.697 1.00 29.44 1155 THR A N 1
ATOM 9219 C CA . THR A 1 1155 ? -43.133 7.088 -16.315 1.00 29.44 1155 THR A CA 1
ATOM 9220 C C . THR A 1 1155 ? -42.566 8.489 -16.016 1.00 29.44 1155 THR A C 1
ATOM 9222 O O . THR A 1 1155 ? -42.896 9.083 -14.999 1.00 29.44 1155 THR A O 1
ATOM 9225 N N . ALA A 1 1156 ? -41.716 9.046 -16.888 1.00 26.41 1156 ALA A N 1
ATOM 9226 C CA . ALA A 1 1156 ? -41.238 10.433 -16.804 1.00 26.41 1156 ALA A CA 1
ATOM 9227 C C . ALA A 1 1156 ? -42.094 11.434 -17.613 1.00 26.41 1156 ALA A C 1
ATOM 9229 O O . ALA A 1 1156 ? -41.682 12.581 -17.802 1.00 26.41 1156 ALA A O 1
ATOM 9230 N N . ARG A 1 1157 ? -43.256 11.007 -18.130 1.00 25.34 1157 ARG A N 1
ATOM 9231 C CA . ARG A 1 1157 ? -44.176 11.835 -18.933 1.00 25.34 1157 ARG A CA 1
ATOM 9232 C C . ARG A 1 1157 ? -45.602 11.908 -18.362 1.00 25.34 1157 ARG A C 1
ATOM 9234 O O . ARG A 1 1157 ? -46.508 12.367 -19.058 1.00 25.34 1157 ARG A O 1
ATOM 9241 N N . SER A 1 1158 ? -45.759 11.481 -17.108 1.00 25.09 1158 SER A N 1
ATOM 9242 C CA . SER A 1 1158 ? -46.951 11.559 -16.252 1.00 25.09 1158 SER A CA 1
ATOM 9243 C C . SER A 1 1158 ? -46.570 12.176 -14.910 1.00 25.09 1158 SER A C 1
ATOM 9245 O O . SER A 1 1158 ? -47.216 13.169 -14.527 1.00 25.09 1158 SER A O 1
#

pLDDT: mean 73.31, std 20.2, range [21.09, 98.19]

Secondary structure (DSSP, 8-state):
-PPP-------------S----SGGGGGGGHHHHHHHHHH-TT--EEEEEE-S-HHHHSSHHHHHHHHHHHHHTT-SEEEEEE----SS--TTHHHHHHHHHHHHHHHHTT----SHHHHHHHHHHHHHHTT-------SHHHHHHHHHHHHT--GGGEEEEEEPSSS-SEEE---GGGPPTTPPEEEEEPP--PPP-S---------------------------PPPP--------PPPSS----GGGS-HHHHHHHTTTSPPPHHHHHHHHHHHHHHHHHH-TT--HHHHHHHHHHHHHH-TTHHHHSTTSHHHHHHHHHHHHHHHHHH---HHHHHHHHHTT-TTS-S------S-SS--SSSSPPPPTT--HHHHHHHHHHHHHHHTSSS--HHHHHHHHHHTHHHHHHHHHTT--HHHHHHH-GGGSSHHHHHHHHHHHHS--HHHHHHHHHHHHHHHHHHHHHTSPPPHHHHHHHHHHHHHTSS--HHHHHHHHHHHHHHTHHHHHT--STTTEEEE-TTSSS------SS-EEEEESSSTTS--EEEEEETTEEEEEESSHHHHHHHHHHHHHHT-PPPPSTTHHHHHHIIIIIS----SPPPHHHHHHHHHHHHHHHHHHHHH-SS--TTS--------------------------PPPP--S--GGGHHHHHHHHHHHHHHHHHHHTT---HHHHHHHHHHHHHHHHHHHHHHHHHHHHHHHHTT---HHHHHHHHHHT--HHHHHHHHHTTSHHHHHHHHHHTTPPPPEEEEEEEETTEEEEEEE--HHHHHHHHTTSHHHHHHHHSPPPPPTT---SGGGSHHHHT-TTTSSS--EEEEEEEE--B-S-TTSTTGGGGBEEEEEEEETTS-HHHHT-GGG-EEEEEEEHHHHHHHHHHHHHHHHHHHHHHHHHT-B--TT-SS-B-EEEEEEE--HHHHHHHTTB-S-SSSSS---SSB---TTGGGT---TTSSPBP-HHHHHHHHHHHHH-TTHHHHS-BSS--TTTTSSS--TTTSS---IIIIIIIIIHHHHHHHHHHHHHHTTS--HHHHHHHHHHS---TTTGGGPPPPPPTTGGG-----HHHHHHHHHHGGGSHHHHHHHHS-GGGTTTS-SS-TTHHHHHHHHHHHHHHHHHHT--

Radius of gyration: 41.87 Å; chains: 1; bounding box: 109×103×115 Å

Foldseek 3Di:
DDDDDPDDDDDDDDFFFPAPDLDLCVVVSCLVVVVVCCVVPVVQQEEEAEDLFFCVSQVDPSNVVVQVVSNVVSNRPYYHYHYDFNAPDDDPNVVVVVVLVLVVLVCVVVVHDDPTRVSSVVVVVVVVVVVVDDDDDDPWPVSVLVCCCVVPVDDSQFKFKWWQDPVVRDTDTDPIPVVDDPPTDMDIGTDDDDDDDDDDDDDDDDDDDDDDDDDDDDDDDDDDDDDDDFQFFPFQQDALDPADDQPCVPADPVLSVVQVDLAEDDPVSVVRVLLSLLVVLCSRPLPDDLVSSLRSLVNSCVVRVSQQQPYDHHSVVSSVSSNVSSVVVLVPDDFPLSVVVVVVVVCPPDDDDDDDDPDDFLRWRPLATDAGVPDDPVVLQVLLVVLVVQVPDPDHDPVSNVVSCRNNVNVLSVCLSVDDDPVVSCSSCVVCQELVNLQVLLCSGHSFNLVVLQVVLLLLQQLLLLQVLVVDDDDPVSVVLVVVLVVLLPPDDFQVNSVVSSLNSLQCVCVLLVFDSCVAEAEDELPDPDDPQPQDQAWHKYFHHPDLSGGQWMFIDHRSDTRDIGRHSSSSVSSNLSCCRSSVNDDDPRCVLSNLLCSCRRNVRPGHDHDPSSVVSNVSSVVVSVVVVVPADPDDDVVDDDDGDDDDDDDDDDHDYDDDDDDDDDDDDAPDDDDDVVPPLVVVLLVVLVVLVCCCPVVVDDLSRSLVVLVVVVVVVVVVLVVVLVVQLVVCVVVVNPPVVVSVVVSVVPDSVSSVVSSVLSNDPVSNVVVVVSLQDFAWDKDFQQDDPNDTFIKTFGLPQSNVLSVCVDPVSVCLLQPFDDDDPPDDDDPCVDPLNCPFPQRPPGSAWEKEKEWDWFFDDDPPDPCRLVFIKIFMWIATRSDPPVLVPDPVRIGGGIIHTVVSCVVRHDCSRCVSVLVSQQCQQPVAHDHPPDDHHHHYHYQAYEDALQVLCSQQQFASDPPAQACRDLFFSDTPVVVVVDDDPVVTHTDDPVNVVVLQVVCVVPVVSCRHHRGRHHHSNCVHDRDDSSPRHDHDCQVCPLVNCLQVVCLVLVVLCVVVVLDHLVLVQVLLVPPDDDPVLVVLRADRCDSCCNVTDDGHSSVSVSCVVCVCVRCSNVVSCPPDPVVVVSQPDDDPPSVVVVVVVCVVVVVVVVVVVD

Sequence (1158 aa):
MEKSDNYVKCVQFGTISESMRHDGRAVGHLLPVLQMIQKTWPHINTIHFQSDGPTTQYRNKTNLFLLTYFANKLGLKEVTWNFSEAGHGKSSADGVGGQLKTKADQFVAHGTDIPDAHTFYTMKLLFTYLDSVKVRDLDCLQDLHSLVETTFDLQAESYSIQKYDKDFELYVDLEDVNELKEKDRLKVIPKQTVLASNAFENMSFTLSDLTPSLEALPEETLREETVSTVDLPDLKTEPWPCRHILPFHKLSSELTAALEKPRELTYDETRELTSFLANYTYHYKLYAKRPDRLEVCEALAARFPHVRNGIGGGLDAWDEKVKNKMKRLRQGDSCLEVRLNREKSKVAGSKFVRNPNINPKKGELNWAPEHVVGETAASCSAHQNLMSEEVSKVSPDMKKISSLMSLTYSFRRQMINDKAPVEEIKTTYPALFPYQEQLAEFKRLTAICLEEDFFASSQQIGPVLYSIFLKKKKSPLELNLMMEFVEFNQGLDIASRVERETELGFFVLPFLLKEKQEDFICMVSSDADTPEVSESSFPSIIGLGRHLGDTESFVVISEGQAIMHCSTFLSAVCALISLYYTLNIQYPNEILNVQKFLQHAVLKIRAGAVPTKVRTLMGRVDKLCSSHLSRIHPCFKVADITPNNLASNMIDKAVVDSINENPNDDYLPPFESLNEDTNMYSTFDRSVSLFILKMQEKLLLPQSTVSQLIAGMKQMQEDSAVMYKHEVIKILRDNNVNDDGLIQSIVNIQSPSNLSKTFTLLNSVHMKKKFMLSLGLVEPVEYKLGYRNSKQATFQYVPVIKNIQSLLRNSDILDYVMNPQTSSENIYTDFFDGSTFKSNDLFSNKPNIQILLYFDEFGVTNPLRARQTKHKLAVFYYTLGNLPALYRSCIDDMQLALVCKVANLKLFGLAAVVAPLIRDLKILESEGLKVDGITDPLIGGVTFIVADNLGSHQIGGFSKCFTGNALTCRFCLASPSEMRSNFDPNAFPRRNKQTHCHHIDMISQDRIYKSVYGIQFDSPFNDLKYFHISSMLPPDAMHDLLEGIVPVELKLILHNLISRHFFTLNQLNAKINSFKYGHNDAPNKPGPVPKTFAKGFKLNASQTWSLLRFLPLMNAVAECLLESEDSERLFDADLVDAEKYRDRIRNVFSDRFQTARS